Protein AF-A0A1Q9C3P7-F1 (afdb_monomer_lite)

Structure (mmCIF, N/CA/C/O backbone):
data_AF-A0A1Q9C3P7-F1
#
_entry.id   AF-A0A1Q9C3P7-F1
#
loop_
_atom_site.group_PDB
_atom_site.id
_atom_site.type_symbol
_atom_site.label_atom_id
_atom_site.label_alt_id
_atom_site.label_comp_id
_atom_site.label_asym_id
_atom_site.label_entity_id
_atom_site.label_seq_id
_atom_site.pdbx_PDB_ins_code
_atom_site.Cartn_x
_atom_site.Cartn_y
_atom_site.Cartn_z
_atom_site.occupancy
_atom_site.B_iso_or_equiv
_atom_site.auth_seq_id
_atom_site.auth_comp_id
_atom_site.auth_asym_id
_atom_site.auth_atom_id
_atom_site.pdbx_PDB_model_num
ATOM 1 N N . MET A 1 1 ? -23.360 33.680 -49.844 1.00 30.70 1 MET A N 1
ATOM 2 C CA . MET A 1 1 ? -24.053 32.457 -49.382 1.00 30.70 1 MET A CA 1
ATOM 3 C C . MET A 1 1 ? -23.341 31.952 -48.130 1.00 30.70 1 MET A C 1
ATOM 5 O O . MET A 1 1 ? -22.128 31.783 -48.216 1.00 30.70 1 MET A O 1
ATOM 9 N N . PRO A 1 2 ? -24.029 31.798 -46.985 1.00 31.05 2 PRO A N 1
ATOM 10 C CA . PRO A 1 2 ? -23.438 31.337 -45.719 1.00 31.05 2 PRO A CA 1
ATOM 11 C C . PRO A 1 2 ? -23.276 29.799 -45.636 1.00 31.05 2 PRO A C 1
ATOM 13 O O . PRO A 1 2 ? -23.759 29.076 -46.505 1.00 31.05 2 PRO A O 1
ATOM 16 N N . ARG A 1 3 ? -22.576 29.315 -44.592 1.00 32.28 3 ARG A N 1
ATOM 17 C CA . ARG A 1 3 ? -22.396 27.882 -44.231 1.00 32.28 3 ARG A CA 1
ATOM 18 C C . ARG A 1 3 ? -23.601 27.345 -43.413 1.00 32.28 3 ARG A C 1
ATOM 20 O O . ARG A 1 3 ? -24.427 28.161 -43.010 1.00 32.28 3 ARG A O 1
ATOM 27 N N . PRO A 1 4 ? -23.742 26.016 -43.192 1.00 31.14 4 PRO A N 1
ATOM 28 C CA . PRO A 1 4 ? -22.962 25.242 -42.190 1.00 31.14 4 PRO A CA 1
ATOM 29 C C . PRO A 1 4 ? -22.367 23.934 -42.803 1.00 31.14 4 PRO A C 1
ATOM 31 O O . PRO A 1 4 ? -22.533 23.717 -43.998 1.00 31.14 4 PRO A O 1
ATOM 34 N N . ALA A 1 5 ? -21.628 23.023 -42.143 1.00 23.06 5 ALA A N 1
ATOM 35 C CA . ALA A 1 5 ? -21.109 22.895 -40.765 1.00 23.06 5 ALA A CA 1
ATOM 36 C C . ALA A 1 5 ? -19.685 22.239 -40.773 1.00 23.06 5 ALA A C 1
ATOM 38 O O . ALA A 1 5 ? -18.965 22.364 -41.763 1.00 23.06 5 ALA A O 1
ATOM 39 N N . SER A 1 6 ? -19.277 21.525 -39.709 1.00 28.56 6 SER A N 1
ATOM 40 C CA . SER A 1 6 ? -18.050 20.699 -39.601 1.00 28.56 6 SER A CA 1
ATOM 41 C C . SER A 1 6 ? -18.345 19.231 -39.231 1.00 28.56 6 SER A C 1
ATOM 43 O O . SER A 1 6 ? -19.325 18.962 -38.544 1.00 28.56 6 SER A O 1
ATOM 45 N N . VAL A 1 7 ? -17.454 18.293 -39.601 1.00 21.97 7 VAL A N 1
ATOM 46 C CA . VAL A 1 7 ? -17.211 17.036 -38.852 1.00 21.97 7 VAL A CA 1
ATOM 47 C C . VAL A 1 7 ? -15.722 16.681 -38.923 1.00 21.97 7 VAL A C 1
ATOM 49 O O . VAL A 1 7 ? -15.171 16.481 -40.005 1.00 21.97 7 VAL A O 1
ATOM 52 N N . SER A 1 8 ? -15.071 16.558 -37.767 1.00 27.78 8 SER A N 1
ATOM 53 C CA . SER A 1 8 ? -13.732 15.979 -37.617 1.00 27.78 8 SER A CA 1
ATOM 54 C C . SER A 1 8 ? -13.821 14.446 -37.567 1.00 27.78 8 SER A C 1
ATOM 56 O O . SER A 1 8 ? -14.265 13.857 -36.584 1.00 27.78 8 SER A O 1
ATOM 58 N N . GLY A 1 9 ? -13.414 13.776 -38.648 1.00 23.91 9 GLY A N 1
ATOM 59 C CA . GLY A 1 9 ? -13.508 12.318 -38.778 1.00 23.91 9 GLY A CA 1
ATOM 60 C C . GLY A 1 9 ? -12.239 11.576 -38.351 1.00 23.91 9 GLY A C 1
ATOM 61 O O . GLY A 1 9 ? -11.238 11.593 -39.066 1.00 23.91 9 GLY A O 1
ATOM 62 N N . GLN A 1 10 ? -12.297 10.846 -37.233 1.00 27.06 10 GLN A N 1
ATOM 63 C CA . GLN A 1 10 ? -11.298 9.829 -36.887 1.00 27.06 10 GLN A CA 1
ATOM 64 C C . GLN A 1 10 ? -11.316 8.685 -37.918 1.00 27.06 10 GLN A C 1
ATOM 66 O O . GLN A 1 10 ? -12.128 7.764 -37.814 1.00 27.06 10 GLN A O 1
ATOM 71 N N . ASN A 1 11 ? -10.380 8.669 -38.869 1.00 25.86 11 ASN A N 1
ATOM 72 C CA . ASN A 1 11 ? -10.180 7.494 -39.720 1.00 25.86 11 ASN A CA 1
ATOM 73 C C . ASN A 1 11 ? -9.435 6.386 -38.956 1.00 25.86 11 ASN A C 1
ATOM 75 O O . ASN A 1 11 ? -8.231 6.181 -39.116 1.00 25.86 11 ASN A O 1
ATOM 79 N N . ARG A 1 12 ? -10.186 5.610 -38.160 1.00 30.34 12 ARG A N 1
ATOM 80 C CA . ARG A 1 12 ? -9.819 4.219 -37.863 1.00 30.34 12 ARG A CA 1
ATOM 81 C C . ARG A 1 12 ? -9.737 3.473 -39.195 1.00 30.34 12 ARG A C 1
ATOM 83 O O . ARG A 1 12 ? -10.768 3.157 -39.784 1.00 30.34 12 ARG A O 1
ATOM 90 N N . ALA A 1 13 ? -8.528 3.174 -39.662 1.00 31.67 13 ALA A N 1
ATOM 91 C CA . ALA A 1 13 ? -8.342 2.299 -40.811 1.00 31.67 13 ALA A CA 1
ATOM 92 C C . ALA A 1 13 ? -8.861 0.891 -40.464 1.00 31.67 13 ALA A C 1
ATOM 94 O O . ALA A 1 13 ? -8.197 0.132 -39.760 1.00 31.67 13 ALA A O 1
ATOM 95 N N . MET A 1 14 ? -10.065 0.548 -40.932 1.00 35.66 14 MET A N 1
ATOM 96 C CA . MET A 1 14 ? -10.556 -0.828 -40.872 1.00 35.66 14 MET A CA 1
ATOM 97 C C . MET A 1 14 ? -9.693 -1.684 -41.799 1.00 35.66 14 MET A C 1
ATOM 99 O O . MET A 1 14 ? -9.672 -1.460 -43.009 1.00 35.66 14 MET A O 1
ATOM 103 N N . SER A 1 15 ? -8.967 -2.651 -41.239 1.00 53.38 15 SER A N 1
ATOM 104 C CA . SER A 1 15 ? -8.087 -3.524 -42.011 1.00 53.38 15 SER A CA 1
ATOM 105 C C . SER A 1 15 ? -8.901 -4.473 -42.895 1.00 53.38 15 SER A C 1
ATOM 107 O O . SER A 1 15 ? -9.565 -5.401 -42.428 1.00 53.38 15 SER A O 1
ATOM 109 N N . LEU A 1 16 ? -8.842 -4.224 -44.204 1.00 71.19 16 LEU A N 1
ATOM 110 C CA . LEU A 1 16 ? -9.359 -5.121 -45.229 1.00 71.19 16 LEU A CA 1
ATOM 111 C C . LEU A 1 16 ? -8.561 -6.435 -45.179 1.00 71.19 16 LEU A C 1
ATOM 113 O O . LEU A 1 16 ? -7.349 -6.424 -45.381 1.00 71.19 16 LEU A O 1
ATOM 117 N N . LYS A 1 17 ? -9.229 -7.564 -44.920 1.00 81.81 17 LYS A N 1
ATOM 118 C CA . LYS A 1 17 ? -8.639 -8.904 -45.079 1.00 81.81 17 LYS A CA 1
ATOM 119 C C . LYS A 1 17 ? -9.156 -9.517 -46.364 1.00 81.81 17 LYS A C 1
ATOM 121 O O . LYS A 1 17 ? -10.359 -9.463 -46.635 1.00 81.81 17 LYS A O 1
ATOM 126 N N . VAL A 1 18 ? -8.252 -10.119 -47.125 1.00 84.62 18 VAL A N 1
ATOM 127 C CA . VAL A 1 18 ? -8.553 -10.706 -48.427 1.00 84.62 18 VAL A CA 1
ATOM 128 C C . VAL A 1 18 ? -7.878 -12.066 -48.584 1.00 84.62 18 VAL A C 1
ATOM 130 O O . VAL A 1 18 ? -6.819 -12.310 -48.011 1.00 84.62 18 VAL A O 1
ATOM 133 N N . GLU A 1 19 ? -8.509 -12.937 -49.357 1.00 86.00 19 GLU A N 1
ATOM 134 C CA . GLU A 1 19 ? -8.010 -14.237 -49.799 1.00 86.00 19 GLU A CA 1
ATOM 135 C C . GLU A 1 19 ? -7.306 -14.070 -51.157 1.00 86.00 19 GLU A C 1
ATOM 137 O O . GLU A 1 19 ? -7.827 -13.392 -52.047 1.00 86.00 19 GLU A O 1
ATOM 142 N N . GLU A 1 20 ? -6.119 -14.663 -51.317 1.00 89.38 20 GLU A N 1
ATOM 143 C CA . GLU A 1 20 ? -5.360 -14.659 -52.575 1.00 89.38 20 GLU A CA 1
ATOM 144 C C . GLU A 1 20 ? -5.993 -15.642 -53.570 1.00 89.38 20 GLU A C 1
ATOM 146 O O . GLU A 1 20 ? -5.845 -16.852 -53.432 1.00 89.38 20 GLU A O 1
ATOM 151 N N . LEU A 1 21 ? -6.680 -15.124 -54.596 1.00 89.25 21 LEU A N 1
ATOM 152 C CA . LEU A 1 21 ? -7.222 -15.951 -55.682 1.00 89.25 21 LEU A CA 1
ATOM 153 C C . LEU A 1 21 ? -6.183 -16.196 -56.781 1.00 89.25 21 LEU A C 1
ATOM 155 O O . LEU A 1 21 ? -6.112 -17.286 -57.347 1.00 89.25 21 LEU A O 1
ATOM 159 N N . LYS A 1 22 ? -5.418 -15.157 -57.146 1.00 89.44 22 LYS A N 1
ATOM 160 C CA . LYS A 1 22 ? -4.404 -15.225 -58.210 1.00 89.44 22 LYS A CA 1
ATOM 161 C C . LYS A 1 22 ? -3.445 -14.038 -58.153 1.00 89.44 22 LYS A C 1
ATOM 163 O O . LYS A 1 22 ? -3.881 -12.897 -58.269 1.00 89.44 22 LYS A O 1
ATOM 168 N N . LEU A 1 23 ? -2.142 -14.288 -58.091 1.00 88.44 23 LEU A N 1
ATOM 169 C CA . LEU A 1 23 ? -1.117 -13.250 -58.229 1.00 88.44 23 LEU A CA 1
ATOM 170 C C . LEU A 1 23 ? -0.600 -13.176 -59.680 1.00 88.44 23 LEU A C 1
ATOM 172 O O . LEU A 1 23 ? -0.284 -14.201 -60.285 1.00 88.44 23 LEU A O 1
ATOM 176 N N . VAL A 1 24 ? -0.518 -11.970 -60.251 1.00 88.81 24 VAL A N 1
ATOM 177 C CA . VAL A 1 24 ? 0.053 -11.709 -61.587 1.00 88.81 24 VAL A CA 1
ATOM 178 C C . VAL A 1 24 ? 0.969 -10.487 -61.511 1.00 88.81 24 VAL A C 1
ATOM 180 O O . VAL A 1 24 ? 0.504 -9.347 -61.461 1.00 88.81 24 VAL A O 1
ATOM 183 N N . GLY A 1 25 ? 2.284 -10.722 -61.494 1.00 87.88 25 GLY A N 1
ATOM 184 C CA . GLY A 1 25 ? 3.269 -9.670 -61.229 1.00 87.88 25 GLY A CA 1
ATOM 185 C C . GLY A 1 25 ? 3.029 -9.043 -59.853 1.00 87.88 25 GLY A C 1
ATOM 186 O O . GLY A 1 25 ? 2.831 -9.755 -58.874 1.00 87.88 25 GLY A O 1
ATOM 187 N N . GLU A 1 26 ? 2.977 -7.712 -59.785 1.00 86.06 26 GLU A N 1
ATOM 188 C CA . GLU A 1 26 ? 2.649 -6.981 -58.551 1.00 86.06 26 GLU A CA 1
ATOM 189 C C . GLU A 1 26 ? 1.137 -6.796 -58.314 1.00 86.06 26 GLU A C 1
ATOM 191 O O . GLU A 1 26 ? 0.751 -6.013 -57.447 1.00 86.06 26 GLU A O 1
ATOM 196 N N . ARG A 1 27 ? 0.253 -7.468 -59.070 1.00 85.69 27 ARG A N 1
ATOM 197 C CA . ARG A 1 27 ? -1.206 -7.354 -58.902 1.00 85.69 27 ARG A CA 1
ATOM 198 C C . ARG A 1 27 ? -1.816 -8.637 -58.352 1.00 85.69 27 ARG A C 1
ATOM 200 O O . ARG A 1 27 ? -1.721 -9.697 -58.965 1.00 85.69 27 ARG A O 1
ATOM 207 N N . LEU A 1 28 ? -2.494 -8.503 -57.220 1.00 90.06 28 LEU A N 1
ATOM 208 C CA . LEU A 1 28 ? -3.228 -9.548 -56.524 1.00 90.06 28 LEU A CA 1
ATOM 209 C C . LEU A 1 28 ? -4.709 -9.500 -56.921 1.00 90.06 28 LEU A C 1
ATOM 211 O O . LEU A 1 28 ? -5.388 -8.504 -56.666 1.00 90.06 28 LEU A O 1
ATOM 215 N N . HIS A 1 29 ? -5.209 -10.580 -57.515 1.00 92.88 29 HIS A N 1
ATOM 216 C CA . HIS A 1 29 ? -6.636 -10.875 -57.575 1.00 92.88 29 HIS A CA 1
ATOM 217 C C . HIS A 1 29 ? -7.069 -11.443 -56.231 1.00 92.88 29 HIS A C 1
ATOM 219 O O . HIS A 1 29 ? -6.457 -12.397 -55.735 1.00 92.88 29 HIS A O 1
ATOM 225 N N . TYR A 1 30 ? -8.104 -10.857 -55.647 1.00 91.12 30 TYR A N 1
ATOM 226 C CA . TYR A 1 30 ? -8.481 -11.116 -54.273 1.00 91.12 30 TYR A CA 1
ATOM 227 C C . TYR A 1 30 ? -9.984 -11.298 -54.112 1.00 91.12 30 TYR A C 1
ATOM 229 O O . TYR A 1 30 ? -10.768 -10.649 -54.804 1.00 91.12 30 TYR A O 1
ATOM 237 N N . LYS A 1 31 ? -10.366 -12.106 -53.122 1.00 90.38 31 LYS A N 1
ATOM 238 C CA . LYS A 1 31 ? -11.727 -12.169 -52.581 1.00 90.38 31 LYS A CA 1
ATOM 239 C C . LYS A 1 31 ? -11.745 -11.538 -51.193 1.00 90.38 31 LYS A C 1
ATOM 241 O O . LYS A 1 31 ? -10.864 -11.802 -50.379 1.00 90.38 31 LYS A O 1
ATOM 246 N N . ARG A 1 32 ? -12.706 -10.668 -50.901 1.00 87.31 32 ARG A N 1
ATOM 247 C CA . ARG A 1 32 ? -12.803 -9.977 -49.610 1.00 87.31 32 ARG A CA 1
ATOM 248 C C . ARG A 1 32 ? -13.335 -10.923 -48.535 1.00 87.31 32 ARG A C 1
ATOM 250 O O . ARG A 1 32 ? -14.411 -11.490 -48.686 1.00 87.31 32 ARG A O 1
ATOM 257 N N . LEU A 1 33 ? -12.606 -11.026 -47.425 1.00 78.06 33 LEU A N 1
ATOM 258 C CA . LEU A 1 33 ? -13.015 -11.775 -46.233 1.00 78.06 33 LEU A CA 1
ATOM 259 C C . LEU A 1 33 ? -13.666 -10.848 -45.197 1.00 78.06 33 LEU A C 1
ATOM 261 O O . LEU A 1 33 ? -14.760 -11.123 -44.716 1.00 78.06 33 LEU A O 1
ATOM 265 N N . THR A 1 34 ? -13.020 -9.722 -44.871 1.00 78.50 34 THR A N 1
ATOM 266 C CA . THR A 1 34 ? -13.541 -8.714 -43.925 1.00 78.50 34 THR A CA 1
ATOM 267 C C . THR A 1 34 ? -13.125 -7.301 -44.331 1.00 78.50 34 THR A C 1
ATOM 269 O O . THR A 1 34 ? -12.097 -7.127 -44.978 1.00 78.50 34 THR A O 1
ATOM 272 N N . GLY A 1 35 ? -13.875 -6.282 -43.901 1.00 77.31 35 GLY A N 1
ATOM 273 C CA . GLY A 1 35 ? -13.623 -4.868 -44.224 1.00 77.31 35 GLY A CA 1
ATOM 274 C C . GLY A 1 35 ? -14.535 -4.333 -45.334 1.00 77.31 35 GLY A C 1
ATOM 275 O O . GLY A 1 35 ? -15.441 -5.033 -45.790 1.00 77.31 35 GLY A O 1
ATOM 276 N N . THR A 1 36 ? -14.315 -3.086 -45.755 1.00 70.06 36 THR A N 1
ATOM 277 C CA . THR A 1 36 ? -15.133 -2.376 -46.756 1.00 70.06 36 THR A CA 1
ATOM 278 C C . THR A 1 36 ? -14.470 -2.373 -48.134 1.00 70.06 36 THR A C 1
ATOM 280 O O . THR A 1 36 ? -13.294 -2.047 -48.260 1.00 70.06 36 THR A O 1
ATOM 283 N N . GLY A 1 37 ? -15.227 -2.719 -49.177 1.00 79.38 37 GLY A N 1
ATOM 284 C CA . GLY A 1 37 ? -14.742 -2.835 -50.556 1.00 79.38 37 GLY A CA 1
ATOM 285 C C . GLY A 1 37 ? -15.616 -3.787 -51.386 1.00 79.38 37 GLY A C 1
ATOM 286 O O . GLY A 1 37 ? -16.576 -4.342 -50.841 1.00 79.38 37 GLY A O 1
ATOM 287 N N . PRO A 1 38 ? -15.308 -3.997 -52.679 1.00 80.69 38 PRO A N 1
ATOM 288 C CA . PRO A 1 38 ? -15.981 -5.014 -53.488 1.00 80.69 38 PRO A CA 1
ATOM 289 C C . PRO A 1 38 ? -15.743 -6.425 -52.916 1.00 80.69 38 PRO A C 1
ATOM 291 O O . PRO A 1 38 ? -14.831 -6.642 -52.117 1.00 80.69 38 PRO A O 1
ATOM 294 N N . GLU A 1 39 ? -16.590 -7.390 -53.279 1.00 82.94 39 GLU A N 1
ATOM 295 C CA . GLU A 1 39 ? -16.441 -8.788 -52.833 1.00 82.94 39 GLU A CA 1
ATOM 296 C C . GLU A 1 39 ? -15.263 -9.503 -53.499 1.00 82.94 39 GLU A C 1
ATOM 298 O O . GLU A 1 39 ? -14.642 -10.364 -52.884 1.00 82.94 39 GLU A O 1
ATOM 303 N N . GLU A 1 40 ? -14.922 -9.105 -54.721 1.00 90.25 40 GLU A N 1
ATOM 304 C CA . GLU A 1 40 ? -13.810 -9.633 -55.504 1.00 90.25 40 GLU A CA 1
ATOM 305 C C . GLU A 1 40 ? -13.199 -8.493 -56.332 1.00 90.25 40 GLU A C 1
ATOM 307 O O . GLU A 1 40 ? -13.900 -7.550 -56.716 1.00 90.25 40 GLU A O 1
ATOM 312 N N . GLY A 1 41 ? -11.891 -8.526 -56.585 1.00 89.75 41 GLY A N 1
ATOM 313 C CA . GLY A 1 41 ? -11.236 -7.478 -57.365 1.00 89.75 41 GLY A CA 1
ATOM 314 C C . GLY A 1 41 ? -9.722 -7.618 -57.478 1.00 89.75 41 GLY A C 1
ATOM 315 O O . GLY A 1 41 ? -9.130 -8.610 -57.068 1.00 89.75 41 GLY A O 1
ATOM 316 N N . TRP A 1 42 ? -9.080 -6.593 -58.044 1.00 91.31 42 TRP A N 1
ATOM 317 C CA . TRP A 1 42 ? -7.625 -6.529 -58.205 1.00 91.31 42 TRP A CA 1
ATOM 318 C C . TRP A 1 42 ? -7.028 -5.376 -57.401 1.00 91.31 42 TRP A C 1
ATOM 320 O O . TRP A 1 42 ? -7.451 -4.231 -57.560 1.00 91.31 42 TRP A O 1
ATOM 330 N N . ILE A 1 43 ? -5.987 -5.656 -56.621 1.00 88.88 43 ILE A N 1
ATOM 331 C CA . ILE A 1 43 ? -5.204 -4.671 -55.862 1.00 88.88 43 ILE A CA 1
ATOM 332 C C . ILE A 1 43 ? -3.716 -4.808 -56.205 1.00 88.88 43 ILE A C 1
ATOM 334 O O . ILE A 1 43 ? -3.241 -5.906 -56.488 1.00 88.88 43 ILE A O 1
ATOM 338 N N . SER A 1 44 ? -2.972 -3.703 -56.233 1.00 87.19 44 SER A N 1
ATOM 339 C CA . SER A 1 44 ? -1.510 -3.757 -56.367 1.00 87.19 44 SER A CA 1
ATOM 340 C C . SER A 1 44 ? -0.880 -4.050 -55.007 1.00 87.19 44 SER A C 1
ATOM 342 O O . SER A 1 44 ? -1.300 -3.470 -54.011 1.00 87.19 44 SER A O 1
ATOM 344 N N . LEU A 1 45 ? 0.145 -4.901 -54.955 1.00 80.50 45 LEU A N 1
ATOM 345 C CA . LEU A 1 45 ? 0.896 -5.176 -53.726 1.00 80.50 45 LEU A CA 1
ATOM 346 C C . LEU A 1 45 ? 1.648 -3.933 -53.231 1.00 80.50 45 LEU A C 1
ATOM 348 O O . LEU A 1 45 ? 1.747 -3.714 -52.024 1.00 80.50 45 LEU A O 1
ATOM 352 N N . LYS A 1 46 ? 2.149 -3.107 -54.160 1.00 82.06 46 LYS A N 1
ATOM 353 C CA . LYS A 1 46 ? 2.896 -1.874 -53.881 1.00 82.06 46 LYS A CA 1
ATOM 354 C C . LYS A 1 46 ? 2.397 -0.720 -54.747 1.00 82.06 46 LYS A C 1
ATOM 356 O O . LYS A 1 46 ? 2.026 -0.920 -55.901 1.00 82.06 46 LYS A O 1
ATOM 361 N N . VAL A 1 47 ? 2.415 0.494 -54.196 1.00 74.69 47 VAL A N 1
ATOM 362 C CA . VAL A 1 47 ? 2.251 1.758 -54.936 1.00 74.69 47 VAL A CA 1
ATOM 363 C C . VAL A 1 47 ? 3.231 2.776 -54.358 1.00 74.69 47 VAL A C 1
ATOM 365 O O . VAL A 1 47 ? 3.280 2.970 -53.146 1.00 74.69 47 VAL A O 1
ATOM 368 N N . SER A 1 48 ? 4.033 3.413 -55.217 1.00 70.44 48 SER A N 1
ATOM 369 C CA . SER A 1 48 ? 5.040 4.419 -54.828 1.00 70.44 48 SER A CA 1
ATOM 370 C C . SER A 1 48 ? 5.971 3.961 -53.690 1.00 70.44 48 SER A C 1
ATOM 372 O O . SER A 1 48 ? 6.239 4.707 -52.753 1.00 70.44 48 SER A O 1
ATOM 374 N N . GLY A 1 49 ? 6.420 2.701 -53.739 1.00 66.44 49 GLY A N 1
ATOM 375 C CA . GLY A 1 49 ? 7.291 2.090 -52.724 1.00 66.44 49 GLY A CA 1
ATOM 376 C C . GLY A 1 49 ? 6.593 1.651 -51.429 1.00 66.44 49 GLY A C 1
ATOM 377 O O . GLY A 1 49 ? 7.211 0.967 -50.618 1.00 66.44 49 GLY A O 1
ATOM 378 N N . LYS A 1 50 ? 5.309 1.979 -51.237 1.00 54.62 50 LYS A N 1
ATOM 379 C CA . LYS A 1 50 ? 4.528 1.602 -50.054 1.00 54.62 50 LYS A CA 1
ATOM 380 C C . LYS A 1 50 ? 3.749 0.311 -50.304 1.00 54.62 50 LYS A C 1
ATOM 382 O O . LYS A 1 50 ? 3.039 0.201 -51.303 1.00 54.62 50 LYS A O 1
ATOM 387 N N . GLU A 1 51 ? 3.867 -0.650 -49.393 1.00 72.69 51 GLU A N 1
ATOM 388 C CA . GLU A 1 51 ? 3.087 -1.892 -49.423 1.00 72.69 51 GLU A CA 1
ATOM 389 C C . GLU A 1 51 ? 1.620 -1.627 -49.055 1.00 72.69 51 GLU A C 1
ATOM 391 O O . GLU A 1 51 ? 1.322 -0.931 -48.082 1.00 72.69 51 GLU A O 1
ATOM 396 N N . LEU A 1 52 ? 0.706 -2.160 -49.870 1.00 74.69 52 LEU A N 1
ATOM 397 C CA . LEU A 1 52 ? -0.746 -2.068 -49.684 1.00 74.69 52 LEU A CA 1
ATOM 398 C C . LEU A 1 52 ? -1.352 -3.378 -49.172 1.00 74.69 52 LEU A C 1
ATOM 400 O O . LEU A 1 52 ? -2.388 -3.351 -48.513 1.00 74.69 52 LEU A O 1
ATOM 404 N N . VAL A 1 53 ? -0.717 -4.515 -49.476 1.00 74.25 53 VAL A N 1
ATOM 405 C CA . VAL A 1 53 ? -1.127 -5.847 -49.019 1.00 74.25 53 VAL A CA 1
ATOM 406 C C . VAL A 1 53 ? 0.117 -6.653 -48.664 1.00 74.25 53 VAL A C 1
ATOM 408 O O . VAL A 1 53 ? 1.052 -6.735 -49.456 1.00 74.25 53 VAL A O 1
ATOM 411 N N . VAL A 1 54 ? 0.096 -7.274 -47.488 1.00 73.75 54 VAL A N 1
ATOM 412 C CA . VAL A 1 54 ? 1.112 -8.214 -47.000 1.00 73.75 54 VAL A CA 1
ATOM 413 C C . VAL A 1 54 ? 0.462 -9.575 -46.769 1.00 73.75 54 VAL A C 1
ATOM 415 O O . VAL A 1 54 ? -0.714 -9.643 -46.400 1.00 73.75 54 VAL A O 1
ATOM 418 N N . ARG A 1 55 ? 1.202 -10.666 -47.005 1.00 75.94 55 ARG A N 1
ATOM 419 C CA . ARG A 1 55 ? 0.708 -12.011 -46.684 1.00 75.94 55 ARG A CA 1
ATOM 420 C C . ARG A 1 55 ? 0.560 -12.162 -45.172 1.00 75.94 55 ARG A C 1
ATOM 422 O O . ARG A 1 55 ? 1.365 -11.648 -44.400 1.00 75.94 55 ARG A O 1
ATOM 429 N N . LYS A 1 56 ? -0.492 -12.872 -44.776 1.00 56.81 56 LYS A N 1
ATOM 430 C CA . LYS A 1 56 ? -0.761 -13.254 -43.396 1.00 56.81 56 LYS A CA 1
ATOM 431 C C . LYS A 1 56 ? -0.293 -14.695 -43.216 1.00 56.81 56 LYS A C 1
ATOM 433 O O . LYS A 1 56 ? -0.875 -15.586 -43.828 1.00 56.81 56 LYS A O 1
ATOM 438 N N . ASP A 1 57 ? 0.741 -14.899 -42.410 1.00 47.34 57 ASP A N 1
ATOM 439 C CA . ASP A 1 57 ? 1.248 -16.237 -42.099 1.00 47.34 57 ASP A CA 1
ATOM 440 C C . ASP A 1 57 ? 0.217 -17.038 -41.275 1.00 47.34 57 ASP A C 1
ATOM 442 O O . ASP A 1 57 ? -0.613 -16.465 -40.558 1.00 47.34 57 ASP A O 1
ATOM 446 N N . GLU A 1 58 ? 0.264 -18.370 -41.370 1.00 38.78 58 GLU A N 1
ATOM 447 C CA . GLU A 1 58 ? -0.704 -19.276 -40.721 1.00 38.78 58 GLU A CA 1
ATOM 448 C C . GLU A 1 58 ? -0.676 -19.175 -39.177 1.00 38.78 58 GLU A C 1
ATOM 450 O O . GLU A 1 58 ? -1.714 -19.313 -38.525 1.00 38.78 58 GLU A O 1
ATOM 455 N N . ASP A 1 59 ? 0.472 -18.800 -38.601 1.00 39.22 59 ASP A N 1
ATOM 456 C CA . ASP A 1 59 ? 0.657 -18.527 -37.165 1.00 39.22 59 ASP A CA 1
ATOM 457 C C . ASP A 1 59 ? -0.039 -17.242 -36.665 1.00 39.22 59 ASP A C 1
ATOM 459 O O . ASP A 1 59 ? -0.132 -17.023 -35.460 1.00 39.22 59 ASP A O 1
ATOM 463 N N . ASP A 1 60 ? -0.564 -16.382 -37.546 1.00 39.44 60 ASP A N 1
ATOM 464 C CA . ASP A 1 60 ? -1.273 -15.146 -37.162 1.00 39.44 60 ASP A CA 1
ATOM 465 C C . ASP A 1 60 ? -2.765 -15.403 -36.843 1.00 39.44 60 ASP A C 1
ATOM 467 O O . ASP A 1 60 ? -3.648 -14.557 -37.033 1.00 39.44 60 ASP A O 1
ATOM 471 N N . THR A 1 61 ? -3.101 -16.624 -36.428 1.00 35.44 61 THR A N 1
ATOM 472 C CA . THR A 1 61 ? -4.388 -16.904 -35.781 1.00 35.44 61 THR A CA 1
ATOM 473 C C . THR A 1 61 ? -4.441 -16.056 -34.506 1.00 35.44 61 THR A C 1
ATOM 475 O O . THR A 1 61 ? -3.474 -16.092 -33.745 1.00 35.44 61 THR A O 1
ATOM 478 N N . PRO A 1 62 ? -5.501 -15.256 -34.252 1.00 38.09 62 PRO A N 1
ATOM 479 C CA . PRO A 1 62 ? -5.582 -14.500 -33.009 1.00 38.09 62 PRO A CA 1
ATOM 480 C C . PRO A 1 62 ? -5.442 -15.489 -31.851 1.00 38.09 62 PRO A C 1
ATOM 482 O O . PRO A 1 62 ? -6.211 -16.454 -31.838 1.00 38.09 62 PRO A O 1
ATOM 485 N N . PRO A 1 63 ? -4.499 -15.292 -30.911 1.00 45.09 63 PRO A N 1
ATOM 486 C CA . PRO A 1 63 ? -4.463 -16.119 -29.722 1.00 45.09 63 PRO A CA 1
ATOM 487 C C . PRO A 1 63 ? -5.846 -16.081 -29.080 1.00 45.09 63 PRO A C 1
ATOM 489 O O . PRO A 1 63 ? -6.435 -15.001 -28.937 1.00 45.09 63 PRO A O 1
ATOM 492 N N . GLU A 1 64 ? -6.361 -17.258 -28.728 1.00 49.12 64 GLU A N 1
ATOM 493 C CA . GLU A 1 64 ? -7.517 -17.364 -27.846 1.00 49.12 64 GLU A CA 1
ATOM 494 C C . GLU A 1 64 ? -7.255 -16.548 -26.572 1.00 49.12 64 GLU A C 1
ATOM 496 O O . GLU A 1 64 ? -6.109 -16.199 -26.266 1.00 49.12 64 GLU A O 1
ATOM 501 N N . ASP A 1 65 ? -8.315 -16.213 -25.836 1.00 56.38 65 ASP A N 1
ATOM 502 C CA . ASP A 1 65 ? -8.170 -15.561 -24.537 1.00 56.38 65 ASP A CA 1
ATOM 503 C C . ASP A 1 65 ? -7.202 -16.383 -23.671 1.00 56.38 65 ASP A C 1
ATOM 505 O O . ASP A 1 65 ? -7.531 -17.482 -23.226 1.00 56.38 65 ASP A O 1
ATOM 509 N N . VAL A 1 66 ? -5.982 -15.866 -23.478 1.00 63.00 66 VAL A N 1
ATOM 510 C CA . VAL A 1 66 ? -4.878 -16.589 -22.822 1.00 63.00 66 VAL A CA 1
ATOM 511 C C . VAL A 1 66 ? -5.133 -16.818 -21.331 1.00 63.00 66 VAL A C 1
ATOM 513 O O . VAL A 1 66 ? -4.299 -17.416 -20.654 1.00 63.00 66 VAL A O 1
ATOM 516 N N . GLY A 1 67 ? -6.277 -16.350 -20.828 1.00 70.12 67 GLY A N 1
ATOM 517 C CA . GLY A 1 67 ? -6.700 -16.455 -19.449 1.00 70.12 67 GLY A CA 1
ATOM 518 C C . GLY A 1 67 ? -6.094 -15.351 -18.592 1.00 70.12 67 GLY A C 1
ATOM 519 O O . GLY A 1 67 ? -4.918 -15.004 -18.695 1.00 70.12 67 GLY A O 1
ATOM 520 N N . GLY A 1 68 ? -6.912 -14.809 -17.696 1.00 82.38 68 GLY A N 1
ATOM 521 C CA . GLY A 1 68 ? -6.424 -14.005 -16.584 1.00 82.38 68 GLY A CA 1
ATOM 522 C C . GLY A 1 68 ? -5.869 -14.867 -15.439 1.00 82.38 68 GLY A C 1
ATOM 523 O O . GLY A 1 68 ? -5.771 -16.095 -15.554 1.00 82.38 68 GLY A O 1
ATOM 524 N N . PRO A 1 69 ? -5.544 -14.242 -14.297 1.00 86.69 69 PRO A N 1
ATOM 525 C CA . PRO A 1 69 ? -5.449 -14.960 -13.029 1.00 86.69 69 PRO A CA 1
ATOM 526 C C . PRO A 1 69 ? -6.793 -15.611 -12.665 1.00 86.69 69 PRO A C 1
ATOM 528 O O . PRO A 1 69 ? -7.850 -15.190 -13.138 1.00 86.69 69 PRO A O 1
ATOM 531 N N . GLY A 1 70 ? -6.758 -16.619 -11.793 1.00 83.56 70 GLY A N 1
ATOM 532 C CA . GLY A 1 70 ? -7.962 -17.255 -11.255 1.00 83.56 70 GLY A CA 1
ATOM 533 C C . GLY A 1 70 ? -8.791 -16.309 -10.376 1.00 83.56 70 GLY A C 1
ATOM 534 O O . GLY A 1 70 ? -8.324 -15.252 -9.954 1.00 83.56 70 GLY A O 1
ATOM 535 N N . ASP A 1 71 ? -10.028 -16.694 -10.058 1.00 71.88 71 ASP A N 1
ATOM 536 C CA . ASP A 1 71 ? -10.989 -15.819 -9.363 1.00 71.88 71 ASP A CA 1
ATOM 537 C C . ASP A 1 71 ? -10.587 -15.412 -7.934 1.00 71.88 71 ASP A C 1
ATOM 539 O O . ASP A 1 71 ? -11.091 -14.412 -7.413 1.00 71.88 71 ASP A O 1
ATOM 543 N N . ALA A 1 72 ? -9.695 -16.170 -7.288 1.00 72.00 72 ALA A N 1
ATOM 544 C CA . ALA A 1 72 ? -9.410 -16.062 -5.862 1.00 72.00 72 ALA A CA 1
ATOM 545 C C . ALA A 1 72 ? -7.940 -15.745 -5.532 1.00 72.00 72 ALA A C 1
ATOM 547 O O . ALA A 1 72 ? -7.005 -16.146 -6.229 1.00 72.00 72 ALA A O 1
ATOM 548 N N . ALA A 1 73 ? -7.771 -15.066 -4.396 1.00 73.75 73 ALA A N 1
ATOM 549 C CA . ALA A 1 73 ? -6.591 -15.154 -3.540 1.00 73.75 73 ALA A CA 1
ATOM 550 C C . ALA A 1 73 ? -6.297 -16.615 -3.164 1.00 73.75 73 ALA A C 1
ATOM 552 O O . ALA A 1 73 ? -7.227 -17.414 -3.020 1.00 73.75 73 ALA A O 1
ATOM 553 N N . GLY A 1 74 ? -5.032 -16.970 -2.942 1.00 65.69 74 GLY A N 1
ATOM 554 C CA . GLY A 1 74 ? -4.707 -18.319 -2.487 1.00 65.69 74 GLY A CA 1
ATOM 555 C C . GLY A 1 74 ? -3.222 -18.617 -2.337 1.00 65.69 74 GLY A C 1
ATOM 556 O O . GLY A 1 74 ? -2.379 -18.119 -3.087 1.00 65.69 74 GLY A O 1
ATOM 557 N N . ALA A 1 75 ? -2.919 -19.496 -1.381 1.00 68.94 75 ALA A N 1
ATOM 558 C CA . ALA A 1 75 ? -1.619 -20.141 -1.292 1.00 68.94 75 ALA A CA 1
ATOM 559 C C . ALA A 1 75 ? -1.373 -21.003 -2.542 1.00 68.94 75 ALA A C 1
ATOM 561 O O . ALA A 1 75 ? -2.281 -21.665 -3.045 1.00 68.94 75 ALA A O 1
ATOM 562 N N . VAL A 1 76 ? -0.133 -21.003 -3.023 1.00 83.38 76 VAL A N 1
ATOM 563 C CA . VAL A 1 76 ? 0.330 -21.865 -4.115 1.00 83.38 76 VAL A CA 1
ATOM 564 C C . VAL A 1 76 ? 1.305 -22.877 -3.533 1.00 83.38 76 VAL A C 1
ATOM 566 O O . VAL A 1 76 ? 2.116 -22.532 -2.674 1.00 83.38 76 VAL A O 1
ATOM 569 N N . GLU A 1 77 ? 1.204 -24.125 -3.985 1.00 84.38 77 GLU A N 1
ATOM 570 C CA . GLU A 1 77 ? 2.111 -25.195 -3.580 1.00 84.38 77 GLU A CA 1
ATOM 571 C C . GLU A 1 77 ? 3.557 -24.854 -3.966 1.00 84.38 77 GLU A C 1
ATOM 573 O O . GLU A 1 77 ? 3.835 -24.402 -5.080 1.00 84.38 77 GLU A O 1
ATOM 578 N N . THR A 1 78 ? 4.481 -25.036 -3.023 1.00 92.94 78 THR A N 1
ATOM 579 C CA . THR A 1 78 ? 5.890 -24.695 -3.222 1.00 92.94 78 THR A CA 1
ATOM 580 C C . THR A 1 78 ? 6.629 -25.818 -3.941 1.00 92.94 78 THR A C 1
ATOM 582 O O . THR A 1 78 ? 6.679 -26.943 -3.442 1.00 92.94 78 THR A O 1
ATOM 585 N N . ASP A 1 79 ? 7.283 -25.502 -5.054 1.00 95.19 79 ASP A N 1
ATOM 586 C CA . ASP A 1 79 ? 8.145 -26.430 -5.782 1.00 95.19 79 ASP A CA 1
ATOM 587 C C . ASP A 1 79 ? 9.487 -26.583 -5.047 1.00 95.19 79 ASP A C 1
ATOM 589 O O . ASP A 1 79 ? 10.362 -25.711 -5.088 1.00 95.19 79 ASP A O 1
ATOM 593 N N . ALA A 1 80 ? 9.643 -27.711 -4.352 1.00 93.38 80 ALA A N 1
ATOM 594 C CA . ALA A 1 80 ? 10.841 -28.023 -3.581 1.00 93.38 80 ALA A CA 1
ATOM 595 C C . ALA A 1 80 ? 12.100 -28.182 -4.456 1.00 93.38 80 ALA A C 1
ATOM 597 O O . ALA A 1 80 ? 13.189 -27.804 -4.024 1.00 93.38 80 ALA A O 1
ATOM 598 N N . ALA A 1 81 ? 11.973 -28.696 -5.685 1.00 96.00 81 ALA A N 1
ATOM 599 C CA . ALA A 1 81 ? 13.113 -28.889 -6.580 1.00 96.00 81 ALA A CA 1
ATOM 600 C C . ALA A 1 81 ? 13.606 -27.546 -7.139 1.00 96.00 81 ALA A C 1
ATOM 602 O O . ALA A 1 81 ? 14.809 -27.271 -7.143 1.00 96.00 81 ALA A O 1
ATOM 603 N N . LEU A 1 82 ? 12.674 -26.677 -7.541 1.00 96.00 82 LEU A N 1
ATOM 604 C CA . LEU A 1 82 ? 12.968 -25.309 -7.964 1.00 96.00 82 LEU A CA 1
ATOM 605 C C . LEU A 1 82 ? 13.568 -24.482 -6.821 1.00 96.00 82 LEU A C 1
ATOM 607 O O . LEU A 1 82 ? 14.533 -23.750 -7.044 1.00 96.00 82 LEU A O 1
ATOM 611 N N . LYS A 1 83 ? 13.052 -24.644 -5.596 1.00 95.75 83 LYS A N 1
ATOM 612 C CA . LYS A 1 83 ? 13.603 -24.011 -4.393 1.00 95.75 83 LYS A CA 1
ATOM 613 C C . LYS A 1 83 ? 15.047 -24.440 -4.130 1.00 95.75 83 LYS A C 1
ATOM 615 O O . LYS A 1 83 ? 15.912 -23.577 -4.029 1.00 95.75 83 LYS A O 1
ATOM 620 N N . SER A 1 84 ? 15.335 -25.742 -4.077 1.00 96.25 84 SER A N 1
ATOM 621 C CA . SER A 1 84 ? 16.704 -26.223 -3.832 1.00 96.25 84 SER A CA 1
ATOM 622 C C . SER A 1 84 ? 17.686 -25.811 -4.932 1.00 96.25 84 SER A C 1
ATOM 624 O O . SER A 1 84 ? 18.850 -25.541 -4.636 1.00 96.25 84 SER A O 1
ATOM 626 N N . LYS A 1 85 ? 17.231 -25.703 -6.189 1.00 97.19 85 LYS A N 1
ATOM 627 C CA . LYS A 1 85 ? 18.043 -25.120 -7.264 1.00 97.19 85 LYS A CA 1
ATOM 628 C C . LYS A 1 85 ? 18.348 -23.642 -6.990 1.00 97.19 85 LYS A C 1
ATOM 630 O O . LYS A 1 85 ? 19.510 -23.254 -7.020 1.00 97.19 85 LYS A O 1
ATOM 635 N N . LEU A 1 86 ? 17.330 -22.837 -6.683 1.00 97.06 86 LEU A N 1
ATOM 636 C CA . LEU A 1 86 ? 17.487 -21.408 -6.396 1.00 97.06 86 LEU A CA 1
ATOM 637 C C . LEU A 1 86 ? 18.405 -21.148 -5.188 1.00 97.06 86 LEU A C 1
ATOM 639 O O . LEU A 1 86 ? 19.206 -20.218 -5.220 1.00 97.06 86 LEU A O 1
ATOM 643 N N . GLU A 1 87 ? 18.320 -21.968 -4.140 1.00 96.19 87 GLU A N 1
ATOM 644 C CA . GLU A 1 87 ? 19.202 -21.891 -2.967 1.00 96.19 87 GLU A CA 1
ATOM 645 C C . GLU A 1 87 ? 20.670 -22.183 -3.337 1.00 96.19 87 GLU A C 1
ATOM 647 O O . GLU A 1 87 ? 21.580 -21.505 -2.850 1.00 96.19 87 GLU A O 1
ATOM 652 N N . ALA A 1 88 ? 20.916 -23.140 -4.240 1.00 97.31 88 ALA A N 1
ATOM 653 C CA . ALA A 1 88 ? 22.251 -23.431 -4.764 1.00 97.31 88 ALA A CA 1
ATOM 654 C C . ALA A 1 88 ? 22.784 -22.303 -5.669 1.00 97.31 88 ALA A C 1
ATOM 656 O O . ALA A 1 88 ? 23.920 -21.857 -5.481 1.00 97.31 88 ALA A O 1
ATOM 657 N N . ASP A 1 89 ? 21.955 -21.797 -6.587 1.00 97.31 89 ASP A N 1
ATOM 658 C CA . ASP A 1 89 ? 22.285 -20.666 -7.464 1.00 97.31 89 ASP A CA 1
ATOM 659 C C . ASP A 1 89 ? 22.573 -19.400 -6.627 1.00 97.31 89 ASP A C 1
ATOM 661 O O . ASP A 1 89 ? 23.545 -18.686 -6.874 1.00 97.31 89 ASP A O 1
ATOM 665 N N . SER A 1 90 ? 21.791 -19.152 -5.569 1.00 97.44 90 SER A N 1
ATOM 666 C CA . SER A 1 90 ? 22.005 -18.032 -4.644 1.00 97.44 90 SER A CA 1
ATOM 667 C C . SER A 1 90 ? 23.334 -18.129 -3.900 1.00 97.44 90 SER A C 1
ATOM 669 O O . SER A 1 90 ? 24.058 -17.135 -3.791 1.00 97.44 90 SER A O 1
ATOM 671 N N . LYS A 1 91 ? 23.701 -19.329 -3.435 1.00 96.44 91 LYS A N 1
ATOM 672 C CA . LYS A 1 91 ? 25.003 -19.557 -2.804 1.00 96.44 91 LYS A CA 1
ATOM 673 C C . LYS A 1 91 ? 26.152 -19.222 -3.763 1.00 96.44 91 LYS A C 1
ATOM 675 O O . LYS A 1 91 ? 27.064 -18.504 -3.366 1.00 96.44 91 LYS A O 1
ATOM 680 N N . ALA A 1 92 ? 26.078 -19.660 -5.022 1.00 96.38 92 ALA A N 1
ATOM 681 C CA . ALA A 1 92 ? 27.084 -19.323 -6.030 1.00 96.38 92 ALA A CA 1
ATOM 682 C C . ALA A 1 92 ? 27.176 -17.801 -6.263 1.00 96.38 92 ALA A C 1
ATOM 684 O O . ALA A 1 92 ? 28.257 -17.222 -6.153 1.00 96.38 92 ALA A O 1
ATOM 685 N N . LYS A 1 93 ? 26.035 -17.120 -6.457 1.00 95.81 93 LYS A N 1
ATOM 686 C CA . LYS A 1 93 ? 25.971 -15.651 -6.600 1.00 95.81 93 LYS A CA 1
ATOM 687 C C . LYS A 1 93 ? 26.549 -14.909 -5.389 1.00 95.81 93 LYS A C 1
ATOM 689 O O . LYS A 1 93 ? 27.152 -13.845 -5.545 1.00 95.81 93 LYS A O 1
ATOM 694 N N . LYS A 1 94 ? 26.374 -15.441 -4.177 1.00 92.81 94 LYS A N 1
ATOM 695 C CA . LYS A 1 94 ? 26.963 -14.885 -2.953 1.00 92.81 94 LYS A CA 1
ATOM 696 C C . LYS A 1 94 ? 28.482 -15.029 -2.937 1.00 92.81 94 LYS A C 1
ATOM 698 O O . LYS A 1 94 ? 29.161 -14.047 -2.640 1.00 92.81 94 LYS A O 1
ATOM 703 N N . ASP A 1 95 ? 28.995 -16.213 -3.263 1.00 92.31 95 ASP A N 1
ATOM 704 C CA . ASP A 1 95 ? 30.432 -16.504 -3.291 1.00 92.31 95 ASP A CA 1
ATOM 705 C C . ASP A 1 95 ? 31.154 -15.654 -4.367 1.00 92.31 95 ASP A C 1
ATOM 707 O O . ASP A 1 95 ? 32.280 -15.205 -4.155 1.00 92.31 95 ASP A O 1
ATOM 711 N N . GLU A 1 96 ? 30.468 -15.316 -5.467 1.00 92.62 96 GLU A N 1
ATOM 712 C CA . GLU A 1 96 ? 30.903 -14.349 -6.494 1.00 92.62 96 GLU A CA 1
ATOM 713 C C . GLU A 1 96 ? 30.811 -12.867 -6.063 1.00 92.62 96 GLU A C 1
ATOM 715 O O . GLU A 1 96 ? 31.291 -11.975 -6.766 1.00 92.62 96 GLU A O 1
ATOM 720 N N . GLY A 1 97 ? 30.162 -12.559 -4.935 1.00 92.50 97 GLY A N 1
ATOM 721 C CA . GLY A 1 97 ? 29.885 -11.184 -4.504 1.00 92.50 97 GLY A CA 1
ATOM 722 C C . GLY A 1 97 ? 28.865 -10.440 -5.380 1.00 92.50 97 GLY A C 1
ATOM 723 O O . GLY A 1 97 ? 28.822 -9.203 -5.357 1.00 92.50 97 GLY A O 1
ATOM 724 N N . ALA A 1 98 ? 28.032 -11.168 -6.135 1.00 94.06 98 ALA A N 1
ATOM 725 C CA . ALA A 1 98 ? 27.183 -10.639 -7.203 1.00 94.06 98 ALA A CA 1
ATOM 726 C C . ALA A 1 98 ? 26.259 -9.494 -6.755 1.00 94.06 98 ALA A C 1
ATOM 728 O O . ALA A 1 98 ? 26.048 -8.555 -7.518 1.00 94.06 98 ALA A O 1
ATOM 729 N N . LEU A 1 99 ? 25.782 -9.478 -5.504 1.00 94.75 99 LEU A N 1
ATOM 730 C CA . LEU A 1 99 ? 24.941 -8.390 -4.979 1.00 94.75 99 LEU A CA 1
ATOM 731 C C . LEU A 1 99 ? 25.548 -6.986 -5.198 1.00 94.75 99 LEU A C 1
ATOM 733 O O . LEU A 1 99 ? 24.808 -6.036 -5.426 1.00 94.75 99 LEU A O 1
ATOM 737 N N . LEU A 1 100 ? 26.878 -6.827 -5.177 1.00 93.75 100 LEU A N 1
ATOM 738 C CA . LEU A 1 100 ? 27.542 -5.528 -5.406 1.00 93.75 100 LEU A CA 1
ATOM 739 C C . LEU A 1 100 ? 27.821 -5.205 -6.887 1.00 93.75 100 LEU A C 1
ATOM 741 O O . LEU A 1 100 ? 28.272 -4.095 -7.204 1.00 93.75 100 LEU A O 1
ATOM 745 N N . LEU A 1 101 ? 27.583 -6.174 -7.773 1.00 93.88 101 LEU A N 1
ATOM 746 C CA . LEU A 1 101 ? 27.606 -6.019 -9.226 1.00 93.88 101 LEU A CA 1
ATOM 747 C C . LEU A 1 101 ? 26.212 -5.655 -9.747 1.00 93.88 101 LEU A C 1
ATOM 749 O O . LEU A 1 101 ? 26.104 -4.721 -10.529 1.00 93.88 101 LEU A O 1
ATOM 753 N N . TYR A 1 102 ? 25.173 -6.340 -9.255 1.00 96.00 102 TYR A N 1
ATOM 754 C CA . TYR A 1 102 ? 23.771 -6.114 -9.628 1.00 96.00 102 TYR A CA 1
ATOM 755 C C . TYR A 1 102 ? 23.143 -4.924 -8.887 1.00 96.00 102 TYR A C 1
ATOM 757 O O . TYR A 1 102 ? 22.276 -4.273 -9.444 1.00 96.00 102 TYR A O 1
ATOM 765 N N . CYS A 1 103 ? 23.569 -4.595 -7.661 1.00 95.44 103 CYS A N 1
ATOM 766 C CA . CYS A 1 103 ? 23.081 -3.419 -6.926 1.00 95.44 103 CYS A CA 1
ATOM 767 C C . CYS A 1 103 ? 24.225 -2.412 -6.728 1.00 95.44 103 CYS A C 1
ATOM 769 O O . CYS A 1 103 ? 24.762 -2.254 -5.625 1.00 95.44 103 CYS A O 1
ATOM 771 N N . MET A 1 104 ? 24.644 -1.731 -7.798 1.00 90.81 104 MET A N 1
ATOM 772 C CA . MET A 1 104 ? 25.884 -0.943 -7.813 1.00 90.81 104 MET A CA 1
ATOM 773 C C . MET A 1 104 ? 26.011 0.118 -6.708 1.00 90.81 104 MET A C 1
ATOM 775 O O . MET A 1 104 ? 27.103 0.283 -6.148 1.00 90.81 104 MET A O 1
ATOM 779 N N . LYS A 1 105 ? 24.934 0.839 -6.358 1.00 91.12 105 LYS A N 1
ATOM 780 C CA . LYS A 1 105 ? 24.971 1.847 -5.277 1.00 91.12 105 LYS A CA 1
ATOM 781 C C . LYS A 1 105 ? 24.753 1.277 -3.879 1.00 91.12 105 LYS A C 1
ATOM 783 O O . LYS A 1 105 ? 24.803 2.061 -2.935 1.00 91.12 105 LYS A O 1
ATOM 788 N N . TYR A 1 106 ? 24.584 -0.035 -3.695 1.00 92.50 106 TYR A N 1
ATOM 789 C CA . TYR A 1 106 ? 24.285 -0.629 -2.382 1.00 92.50 106 TYR A CA 1
ATOM 790 C C . TYR A 1 106 ? 25.286 -0.165 -1.304 1.00 92.50 106 TYR A C 1
ATOM 792 O O . TYR A 1 106 ? 24.904 0.360 -0.260 1.00 92.50 106 TYR A O 1
ATOM 800 N N . LYS A 1 107 ? 26.591 -0.208 -1.605 1.00 91.81 107 LYS A N 1
ATOM 801 C CA . LYS A 1 107 ? 27.638 0.324 -0.710 1.00 91.81 107 LYS A CA 1
ATOM 802 C C . LYS A 1 107 ? 27.674 1.854 -0.631 1.00 91.81 107 LYS A C 1
ATOM 804 O O . LYS A 1 107 ? 27.948 2.391 0.435 1.00 91.81 107 LYS A O 1
ATOM 809 N N . VAL A 1 108 ? 27.376 2.555 -1.727 1.00 88.00 108 VAL A N 1
ATOM 810 C CA . VAL A 1 108 ? 27.380 4.032 -1.807 1.00 88.00 108 VAL A CA 1
ATOM 811 C C . VAL A 1 108 ? 26.259 4.653 -0.962 1.00 88.00 108 VAL A C 1
ATOM 813 O O . VAL A 1 108 ? 26.425 5.743 -0.421 1.00 88.00 108 VAL A O 1
ATOM 816 N N . LEU A 1 109 ? 25.135 3.950 -0.811 1.00 89.69 109 LEU A N 1
ATOM 817 C CA . LEU A 1 109 ? 24.014 4.335 0.050 1.00 89.69 109 LEU A CA 1
ATOM 818 C C . LEU A 1 109 ? 24.214 3.931 1.525 1.00 89.69 109 LEU A C 1
ATOM 820 O O . LEU A 1 109 ? 23.422 4.336 2.374 1.00 89.69 109 LEU A O 1
ATOM 824 N N . GLY A 1 110 ? 25.298 3.211 1.843 1.00 89.88 110 GLY A N 1
ATOM 825 C CA . GLY A 1 110 ? 25.668 2.827 3.207 1.00 89.88 110 GLY A CA 1
ATOM 826 C C . GLY A 1 110 ? 25.163 1.453 3.656 1.00 89.88 110 GLY A C 1
ATOM 827 O O . GLY A 1 110 ? 24.976 1.261 4.852 1.00 89.88 110 GLY A O 1
ATOM 828 N N . PHE A 1 111 ? 24.929 0.510 2.733 1.00 93.44 111 PHE A N 1
ATOM 829 C CA . PHE A 1 111 ? 24.372 -0.815 3.046 1.00 93.44 111 PHE A CA 1
ATOM 830 C C . PHE A 1 111 ? 25.439 -1.943 3.139 1.00 93.44 111 PHE A C 1
ATOM 832 O O . PHE A 1 111 ? 26.544 -1.825 2.583 1.00 93.44 111 PHE A O 1
ATOM 839 N N . PRO A 1 112 ? 25.156 -3.084 3.808 1.00 93.50 112 PRO A N 1
ATOM 840 C CA . PRO A 1 112 ? 23.927 -3.396 4.540 1.00 93.50 112 PRO A CA 1
ATOM 841 C C . PRO A 1 112 ? 23.762 -2.512 5.778 1.00 93.50 112 PRO A C 1
ATOM 843 O O . PRO A 1 112 ? 24.744 -2.003 6.313 1.00 93.50 112 PRO A O 1
ATOM 846 N N . LEU A 1 113 ? 22.518 -2.335 6.209 1.00 90.50 113 LEU A N 1
ATOM 847 C CA . LEU A 1 113 ? 22.203 -1.778 7.520 1.00 90.50 113 LEU A CA 1
ATOM 848 C C . LEU A 1 113 ? 22.305 -2.893 8.571 1.00 90.50 113 LEU A C 1
ATOM 850 O O . LEU A 1 113 ? 22.039 -4.054 8.268 1.00 90.50 113 LEU A O 1
ATOM 854 N N . ASP A 1 114 ? 22.614 -2.548 9.822 1.00 86.56 114 ASP A N 1
ATOM 855 C CA . ASP A 1 114 ? 22.665 -3.539 10.910 1.00 86.56 114 ASP A CA 1
ATOM 856 C C . ASP A 1 114 ? 21.282 -4.137 11.223 1.00 86.56 114 ASP A C 1
ATOM 858 O O . ASP A 1 114 ? 21.169 -5.287 11.648 1.00 86.56 114 ASP A O 1
ATOM 862 N N . LYS A 1 115 ? 20.224 -3.326 11.071 1.00 83.50 115 LYS A N 1
ATOM 863 C CA . LYS A 1 115 ? 18.824 -3.668 11.380 1.00 83.50 115 LYS A CA 1
ATOM 864 C C . LYS A 1 115 ? 17.855 -2.985 10.401 1.00 83.50 115 LYS A C 1
ATOM 866 O O . LYS A 1 115 ? 17.145 -2.055 10.800 1.00 83.50 115 LYS A O 1
ATOM 871 N N . PRO A 1 116 ? 17.834 -3.382 9.116 1.00 89.88 116 PRO A N 1
ATOM 872 C CA . PRO A 1 116 ? 16.836 -2.890 8.177 1.00 89.88 116 PRO A CA 1
ATOM 873 C C . PRO A 1 116 ? 15.437 -3.334 8.621 1.00 89.88 116 PRO A C 1
ATOM 875 O O . PRO A 1 116 ? 15.244 -4.445 9.105 1.00 89.88 116 PRO A O 1
ATOM 878 N N . LYS A 1 117 ? 14.462 -2.440 8.467 1.00 83.69 117 LYS A N 1
ATOM 879 C CA . LYS A 1 117 ? 13.041 -2.673 8.764 1.00 83.69 117 LYS A CA 1
ATOM 880 C C . LYS A 1 117 ? 12.182 -2.812 7.513 1.00 83.69 117 LYS A C 1
ATOM 882 O O . LYS A 1 117 ? 11.039 -3.235 7.614 1.00 83.69 117 LYS A O 1
ATOM 887 N N . LEU A 1 118 ? 12.708 -2.402 6.366 1.00 91.25 118 LEU A N 1
ATOM 888 C CA . LEU A 1 118 ? 12.056 -2.498 5.071 1.00 91.25 118 LEU A CA 1
ATOM 889 C C . LEU A 1 118 ? 13.137 -2.632 3.997 1.00 91.25 118 LEU A C 1
ATOM 891 O O . LEU A 1 118 ? 14.205 -2.021 4.113 1.00 91.25 118 LEU A O 1
ATOM 895 N N . ARG A 1 119 ? 12.851 -3.383 2.937 1.00 96.81 119 ARG A N 1
ATOM 896 C CA . ARG A 1 119 ? 13.609 -3.325 1.684 1.00 96.81 119 ARG A CA 1
ATOM 897 C C . ARG A 1 119 ? 12.749 -2.800 0.546 1.00 96.81 119 ARG A C 1
ATOM 899 O O . ARG A 1 119 ? 11.538 -2.984 0.542 1.00 96.81 119 ARG A O 1
ATOM 906 N N . ILE A 1 120 ? 13.367 -2.160 -0.433 1.00 98.25 120 ILE A N 1
ATOM 907 C CA . ILE A 1 120 ? 12.698 -1.778 -1.679 1.00 98.25 120 ILE A CA 1
ATOM 908 C C . ILE A 1 120 ? 13.504 -2.379 -2.823 1.00 98.25 120 ILE A C 1
ATOM 910 O O . ILE A 1 120 ? 14.711 -2.153 -2.907 1.00 98.25 120 ILE A O 1
ATOM 914 N N . LEU A 1 121 ? 12.852 -3.192 -3.649 1.00 98.62 121 LEU A N 1
ATOM 915 C CA . LEU A 1 121 ? 13.432 -3.837 -4.822 1.00 98.62 121 LEU A CA 1
ATOM 916 C C . LEU A 1 121 ? 12.970 -3.076 -6.065 1.00 98.62 121 LEU A C 1
ATOM 918 O O . LEU A 1 121 ? 11.764 -2.971 -6.289 1.00 98.62 121 LEU A O 1
ATOM 922 N N . CYS A 1 122 ? 13.904 -2.553 -6.860 1.00 98.50 122 CYS A N 1
ATOM 923 C CA . CYS A 1 122 ? 13.582 -1.747 -8.040 1.00 98.50 122 CYS A CA 1
ATOM 924 C C . CYS A 1 122 ? 14.040 -2.405 -9.348 1.00 98.50 122 CYS A C 1
ATOM 926 O O . CYS A 1 122 ? 15.177 -2.868 -9.450 1.00 98.50 122 CYS A O 1
ATOM 928 N N . PHE A 1 123 ? 13.160 -2.388 -10.351 1.00 98.38 123 PHE A N 1
ATOM 929 C CA . PHE A 1 123 ? 13.313 -3.042 -11.653 1.00 98.38 123 PHE A CA 1
ATOM 930 C C . PHE A 1 123 ? 13.115 -2.011 -12.777 1.00 98.38 123 PHE A C 1
ATOM 932 O O . PHE A 1 123 ? 12.003 -1.516 -12.976 1.00 98.38 123 PHE A O 1
ATOM 939 N N . HIS A 1 124 ? 14.193 -1.664 -13.486 1.00 96.62 124 HIS A N 1
ATOM 940 C CA . HIS A 1 124 ? 14.199 -0.570 -14.463 1.00 96.62 124 HIS A CA 1
ATOM 941 C C . HIS A 1 124 ? 13.561 -0.932 -15.818 1.00 96.62 124 HIS A C 1
ATOM 943 O O . HIS A 1 124 ? 13.370 -2.095 -16.166 1.00 96.62 124 HIS A O 1
ATOM 949 N N . ASN A 1 125 ? 13.259 0.096 -16.613 1.00 95.44 125 ASN A N 1
ATOM 950 C CA . ASN A 1 125 ? 12.804 -0.034 -17.998 1.00 95.44 125 ASN A CA 1
ATOM 951 C C . ASN A 1 125 ? 13.918 -0.519 -18.948 1.00 95.44 125 ASN A C 1
ATOM 953 O O . ASN A 1 125 ? 15.104 -0.515 -18.607 1.00 95.44 125 ASN A O 1
ATOM 957 N N . ALA A 1 126 ? 13.529 -0.871 -20.176 1.00 94.19 126 ALA A N 1
ATOM 958 C CA . ALA A 1 126 ? 14.456 -1.217 -21.248 1.00 94.19 126 ALA A CA 1
ATOM 959 C C . ALA A 1 126 ? 15.439 -0.068 -21.523 1.00 94.19 126 ALA A C 1
ATOM 961 O O . ALA A 1 126 ? 15.050 1.102 -21.545 1.00 94.19 126 ALA A O 1
ATOM 962 N N . GLY A 1 127 ? 16.714 -0.405 -21.705 1.00 90.94 127 GLY A N 1
ATOM 963 C CA . GLY A 1 127 ? 17.781 0.540 -22.019 1.00 90.94 127 GLY A CA 1
ATOM 964 C C . GLY A 1 127 ? 18.311 1.363 -20.839 1.00 90.94 127 GLY A C 1
ATOM 965 O O . GLY A 1 127 ? 19.246 2.137 -21.014 1.00 90.94 127 GLY A O 1
ATOM 966 N N . SER A 1 128 ? 17.739 1.225 -19.642 1.00 91.50 128 SER A N 1
ATOM 967 C CA . SER A 1 128 ? 18.174 1.945 -18.434 1.00 91.50 128 SER A CA 1
ATOM 968 C C . SER A 1 128 ? 19.003 1.067 -17.489 1.00 91.50 128 SER A C 1
ATOM 970 O O . SER A 1 128 ? 19.378 -0.047 -17.846 1.00 91.50 128 SER A O 1
ATOM 972 N N . ALA A 1 129 ? 19.331 1.606 -16.315 1.00 92.19 129 ALA A N 1
ATOM 973 C CA . ALA A 1 129 ? 20.133 0.988 -15.258 1.00 92.19 129 ALA A CA 1
ATOM 974 C C . ALA A 1 129 ? 19.544 1.351 -13.877 1.00 92.19 129 ALA A C 1
ATOM 976 O O . ALA A 1 129 ? 18.656 2.206 -13.781 1.00 92.19 129 ALA A O 1
ATOM 977 N N . GLU A 1 130 ? 20.062 0.773 -12.791 1.00 93.38 130 GLU A N 1
ATOM 978 C CA . GLU A 1 130 ? 19.651 1.042 -11.398 1.00 93.38 130 GLU A CA 1
ATOM 979 C C . GLU A 1 130 ? 19.672 2.537 -11.030 1.00 93.38 130 GLU A C 1
ATOM 981 O O . GLU A 1 130 ? 18.881 3.017 -10.208 1.00 93.38 130 GLU A O 1
ATOM 986 N N . SER A 1 131 ? 20.537 3.290 -11.716 1.00 91.00 131 SER A N 1
ATOM 987 C CA . SER A 1 131 ? 20.740 4.731 -11.570 1.00 91.00 131 SER A CA 1
ATOM 988 C C . SER A 1 131 ? 19.481 5.589 -11.750 1.00 91.00 131 SER A C 1
ATOM 990 O O . SER A 1 131 ? 19.427 6.687 -11.185 1.00 91.00 131 SER A O 1
ATOM 992 N N . ILE A 1 132 ? 18.437 5.104 -12.442 1.00 92.00 132 ILE A N 1
ATOM 993 C CA . ILE A 1 132 ? 17.162 5.839 -12.546 1.00 92.00 132 ILE A CA 1
ATOM 994 C C . ILE A 1 132 ? 16.477 5.995 -11.178 1.00 92.00 132 ILE A C 1
ATOM 996 O O . ILE A 1 132 ? 15.835 7.016 -10.932 1.00 92.00 132 ILE A O 1
ATOM 1000 N N . TYR A 1 133 ? 16.675 5.032 -10.269 1.00 95.06 133 TYR A N 1
ATOM 1001 C CA . TYR A 1 133 ? 16.157 5.054 -8.897 1.00 95.06 133 TYR A CA 1
ATOM 1002 C C . TYR A 1 133 ? 17.150 5.669 -7.908 1.00 95.06 133 TYR A C 1
ATOM 1004 O O . TYR A 1 133 ? 16.741 6.337 -6.959 1.00 95.06 133 TYR A O 1
ATOM 1012 N N . THR A 1 134 ? 18.454 5.452 -8.114 1.00 93.69 134 THR A N 1
ATOM 1013 C CA . THR A 1 134 ? 19.512 5.849 -7.165 1.00 93.69 134 THR A CA 1
ATOM 1014 C C . THR A 1 134 ? 20.171 7.200 -7.458 1.00 93.69 134 THR A C 1
ATOM 1016 O O . THR A 1 134 ? 21.073 7.626 -6.726 1.00 93.69 134 THR A O 1
ATOM 1019 N N . GLY A 1 135 ? 19.695 7.910 -8.485 1.00 85.31 135 GLY A N 1
ATOM 1020 C CA . GLY A 1 135 ? 20.118 9.266 -8.819 1.00 85.31 135 GLY A CA 1
ATOM 1021 C C . GLY A 1 135 ? 20.006 10.245 -7.632 1.00 85.31 135 GLY A C 1
ATOM 1022 O O . GLY A 1 135 ? 19.019 10.215 -6.890 1.00 85.31 135 GLY A O 1
ATOM 1023 N N . PRO A 1 136 ? 21.007 11.124 -7.422 1.00 80.25 136 PRO A N 1
ATOM 1024 C CA . PRO A 1 136 ? 20.994 12.091 -6.327 1.00 80.25 136 PRO A CA 1
ATOM 1025 C C . PRO A 1 136 ? 19.895 13.149 -6.513 1.00 80.25 136 PRO A C 1
ATOM 1027 O O . PRO A 1 136 ? 19.447 13.406 -7.627 1.00 80.25 136 PRO A O 1
ATOM 1030 N N . GLY A 1 137 ? 19.486 13.788 -5.413 1.00 79.75 137 GLY A N 1
ATOM 1031 C CA . GLY A 1 137 ? 18.527 14.900 -5.429 1.00 79.75 137 GLY A CA 1
ATOM 1032 C C . GLY A 1 137 ? 17.050 14.503 -5.528 1.00 79.75 137 GLY A C 1
ATOM 1033 O O . GLY A 1 137 ? 16.196 15.384 -5.534 1.00 79.75 137 GLY A O 1
ATOM 1034 N N . THR A 1 138 ? 16.714 13.209 -5.575 1.00 88.44 138 THR A N 1
ATOM 1035 C CA . THR A 1 138 ? 15.312 12.762 -5.515 1.00 88.44 138 THR A CA 1
ATOM 1036 C C . THR A 1 138 ? 14.793 12.720 -4.068 1.00 88.44 138 THR A C 1
ATOM 1038 O O . THR A 1 138 ? 15.542 12.319 -3.170 1.00 88.44 138 THR A O 1
ATOM 1041 N N . PRO A 1 139 ? 13.502 13.039 -3.823 1.00 87.12 139 PRO A N 1
ATOM 1042 C CA . PRO A 1 139 ? 12.860 12.864 -2.514 1.00 87.12 139 PRO A CA 1
ATOM 1043 C C . PRO A 1 139 ? 13.036 11.449 -1.945 1.00 87.12 139 PRO A C 1
ATOM 1045 O O . PRO A 1 139 ? 13.278 11.282 -0.751 1.00 87.12 139 PRO A O 1
ATOM 1048 N N . PHE A 1 140 ? 12.996 10.440 -2.820 1.00 93.44 140 PHE A N 1
ATOM 1049 C CA . PHE A 1 140 ? 13.223 9.036 -2.488 1.00 93.44 140 PHE A CA 1
ATOM 1050 C C . PHE A 1 140 ? 14.613 8.789 -1.895 1.00 93.44 140 PHE A C 1
ATOM 1052 O O . PHE A 1 140 ? 14.728 8.217 -0.816 1.00 93.44 140 PHE A O 1
ATOM 1059 N N . ILE A 1 141 ? 15.686 9.244 -2.553 1.00 93.06 141 ILE A N 1
ATOM 1060 C CA . ILE A 1 141 ? 17.054 8.979 -2.083 1.00 93.06 141 ILE A CA 1
ATOM 1061 C C . ILE A 1 141 ? 17.416 9.812 -0.851 1.00 93.06 141 ILE A C 1
ATOM 1063 O O . ILE A 1 141 ? 18.170 9.320 -0.006 1.00 93.06 141 ILE A O 1
ATOM 1067 N N . SER A 1 142 ? 16.858 11.016 -0.695 1.00 90.00 142 SER A N 1
ATOM 1068 C CA . SER A 1 142 ? 16.930 11.760 0.570 1.00 90.00 142 SER A CA 1
ATOM 1069 C C . SER A 1 142 ? 16.275 10.961 1.701 1.00 90.00 142 SER A C 1
ATOM 1071 O O . SER A 1 142 ? 16.947 10.598 2.666 1.00 90.00 142 SER A O 1
ATOM 1073 N N . TRP A 1 143 ? 15.024 10.529 1.511 1.00 90.62 143 TRP A N 1
ATOM 1074 C CA . TRP A 1 143 ? 14.279 9.729 2.484 1.00 90.62 143 TRP A CA 1
ATOM 1075 C C . TRP A 1 143 ? 14.970 8.407 2.860 1.00 90.62 143 TRP A C 1
ATOM 1077 O O . TRP A 1 143 ? 15.089 8.091 4.045 1.00 90.62 143 TRP A O 1
ATOM 1087 N N . ILE A 1 144 ? 15.491 7.651 1.887 1.00 91.19 144 ILE A N 1
ATOM 1088 C CA . ILE A 1 144 ? 16.266 6.426 2.141 1.00 91.19 144 ILE A CA 1
ATOM 1089 C C . ILE A 1 144 ? 17.473 6.737 3.039 1.00 91.19 144 ILE A C 1
ATOM 1091 O O . ILE A 1 144 ? 17.658 6.086 4.073 1.00 91.19 144 ILE A O 1
ATOM 1095 N N . LYS A 1 145 ? 18.258 7.770 2.698 1.00 86.88 145 LYS A N 1
ATOM 1096 C CA . LYS A 1 145 ? 19.451 8.180 3.457 1.00 86.88 145 LYS A CA 1
ATOM 1097 C C . LYS A 1 145 ? 19.126 8.704 4.853 1.00 86.88 145 LYS A C 1
ATOM 1099 O O . LYS A 1 145 ? 19.928 8.470 5.758 1.00 86.88 145 LYS A O 1
ATOM 1104 N N . GLU A 1 146 ? 18.008 9.394 5.030 1.00 84.69 146 GLU A N 1
ATOM 1105 C CA . GLU A 1 146 ? 17.532 9.929 6.312 1.00 84.69 146 GLU A CA 1
ATOM 1106 C C . GLU A 1 146 ? 16.958 8.832 7.215 1.00 84.69 146 GLU A C 1
ATOM 1108 O O . GLU A 1 146 ? 17.205 8.831 8.418 1.00 84.69 146 GLU A O 1
ATOM 1113 N N . SER A 1 147 ? 16.243 7.856 6.643 1.00 83.75 147 SER A N 1
ATOM 1114 C CA . SER A 1 147 ? 15.544 6.812 7.404 1.00 83.75 147 SER A CA 1
ATOM 1115 C C . SER A 1 147 ? 16.470 5.959 8.278 1.00 83.75 147 SER A C 1
ATOM 1117 O O . SER A 1 147 ? 16.050 5.495 9.343 1.00 83.75 147 SER A O 1
ATOM 1119 N N . LYS A 1 148 ? 17.695 5.694 7.790 1.00 84.56 148 LYS A N 1
ATOM 1120 C CA . LYS A 1 148 ? 18.674 4.720 8.323 1.00 84.56 148 LYS A CA 1
ATOM 1121 C C . LYS A 1 148 ? 18.090 3.330 8.638 1.00 84.56 148 LYS A C 1
ATOM 1123 O O . LYS A 1 148 ? 18.669 2.579 9.416 1.00 84.56 148 LYS A O 1
ATOM 1128 N N . GLN A 1 149 ? 16.941 2.992 8.051 1.00 86.62 149 GLN A N 1
ATOM 1129 C CA . GLN A 1 149 ? 16.146 1.798 8.372 1.00 86.62 149 GLN A CA 1
ATOM 1130 C C . GLN A 1 149 ? 15.635 1.071 7.118 1.00 86.62 149 GLN A C 1
ATOM 1132 O O . GLN A 1 149 ? 15.012 0.020 7.251 1.00 86.62 149 GLN A O 1
ATOM 1137 N N . ILE A 1 150 ? 15.888 1.606 5.921 1.00 92.69 150 ILE A N 1
ATOM 1138 C CA . ILE A 1 150 ? 15.419 1.051 4.648 1.00 92.69 150 ILE A CA 1
ATOM 1139 C C . ILE A 1 150 ? 16.631 0.706 3.777 1.00 92.69 150 ILE A C 1
ATOM 1141 O O . ILE A 1 150 ? 17.479 1.565 3.541 1.00 92.69 150 ILE A O 1
ATOM 1145 N N . GLU A 1 151 ? 16.712 -0.538 3.301 1.00 95.62 151 GLU A N 1
ATOM 1146 C CA . GLU A 1 151 ? 17.677 -0.941 2.267 1.00 95.62 151 GLU A CA 1
ATOM 1147 C C . GLU A 1 151 ? 17.046 -0.835 0.872 1.00 95.62 151 GLU A C 1
ATOM 1149 O O . GLU A 1 151 ? 15.887 -1.193 0.673 1.00 95.62 151 GLU A O 1
ATOM 1154 N N . LEU A 1 152 ? 17.828 -0.387 -0.110 1.00 97.25 152 LEU A N 1
ATOM 1155 C CA . LEU A 1 152 ? 17.421 -0.313 -1.513 1.00 97.25 152 LEU A CA 1
ATOM 1156 C C . LEU A 1 152 ? 18.236 -1.308 -2.346 1.00 97.25 152 LEU A C 1
ATOM 1158 O O . LEU A 1 152 ? 19.466 -1.239 -2.378 1.00 97.25 152 LEU A O 1
ATOM 1162 N N . LEU A 1 153 ? 17.534 -2.221 -3.014 1.00 97.94 153 LEU A N 1
ATOM 1163 C CA . LEU A 1 153 ? 18.049 -3.180 -3.988 1.00 97.94 153 LEU A CA 1
ATOM 1164 C C . LEU A 1 153 ? 17.522 -2.763 -5.369 1.00 97.94 153 LEU A C 1
ATOM 1166 O O . LEU A 1 153 ? 16.551 -3.318 -5.875 1.00 97.94 153 LEU A O 1
ATOM 1170 N N . ALA A 1 154 ? 18.124 -1.729 -5.952 1.00 97.50 154 ALA A N 1
ATOM 1171 C CA . ALA A 1 154 ? 17.887 -1.390 -7.350 1.00 97.50 154 ALA A CA 1
ATOM 1172 C C . ALA A 1 154 ? 18.798 -2.270 -8.216 1.00 97.50 154 ALA A C 1
ATOM 1174 O O . ALA A 1 154 ? 20.017 -2.211 -8.054 1.00 97.50 154 ALA A O 1
ATOM 1175 N N . PHE A 1 155 ? 18.202 -3.111 -9.064 1.00 97.50 155 PHE A N 1
ATOM 1176 C CA . PHE A 1 155 ? 18.927 -4.091 -9.871 1.00 97.50 155 PHE A CA 1
ATOM 1177 C C . PHE A 1 155 ? 19.358 -3.508 -11.218 1.00 97.50 155 PHE A C 1
ATOM 1179 O O . PHE A 1 155 ? 18.525 -2.955 -11.932 1.00 97.50 155 PHE A O 1
ATOM 1186 N N . ASP A 1 156 ? 20.618 -3.717 -11.589 1.00 95.19 156 ASP A N 1
ATOM 1187 C CA . ASP A 1 156 ? 21.120 -3.664 -12.960 1.00 95.19 156 ASP A CA 1
ATOM 1188 C C . ASP A 1 156 ? 20.922 -5.018 -13.645 1.00 95.19 156 ASP A C 1
ATOM 1190 O O . ASP A 1 156 ? 21.224 -6.071 -13.075 1.00 95.19 156 ASP A O 1
ATOM 1194 N N . TYR A 1 157 ? 20.466 -5.002 -14.898 1.00 95.62 157 TYR A N 1
ATOM 1195 C CA . TYR A 1 157 ? 20.404 -6.214 -15.717 1.00 95.62 157 TYR A CA 1
ATOM 1196 C C . TYR A 1 157 ? 21.747 -6.478 -16.421 1.00 95.62 157 TYR A C 1
ATOM 1198 O O . TYR A 1 157 ? 22.357 -5.533 -16.939 1.00 95.62 157 TYR A O 1
ATOM 1206 N N . PRO A 1 158 ? 22.190 -7.746 -16.529 1.00 94.81 158 PRO A N 1
ATOM 1207 C CA . PRO A 1 158 ? 23.370 -8.133 -17.293 1.00 94.81 158 PRO A CA 1
ATOM 1208 C C . PRO A 1 158 ? 23.472 -7.475 -18.671 1.00 94.81 158 PRO A C 1
ATOM 1210 O O . PRO A 1 158 ? 22.494 -7.385 -19.416 1.00 94.81 158 PRO A O 1
ATOM 1213 N N . GLY A 1 159 ? 24.675 -7.004 -19.003 1.00 90.50 159 GLY A N 1
ATOM 1214 C CA . GLY A 1 159 ? 24.971 -6.279 -20.233 1.00 90.50 159 GLY A CA 1
ATOM 1215 C C . GLY A 1 159 ? 25.124 -4.763 -20.113 1.00 90.50 159 GLY A C 1
ATOM 1216 O O . GLY A 1 159 ? 25.342 -4.151 -21.155 1.00 90.50 159 GLY A O 1
ATOM 1217 N N . ARG A 1 160 ? 25.076 -4.180 -18.904 1.00 89.12 160 ARG A N 1
ATOM 1218 C CA . ARG A 1 160 ? 25.377 -2.757 -18.628 1.00 89.12 160 ARG A CA 1
ATOM 1219 C C . ARG A 1 160 ? 26.249 -2.562 -17.390 1.00 89.12 160 ARG A C 1
ATOM 1221 O O . ARG A 1 160 ? 26.401 -3.486 -16.592 1.00 89.12 160 ARG A O 1
ATOM 1228 N N . ASP A 1 161 ? 26.831 -1.373 -17.244 1.00 86.50 161 ASP A N 1
ATOM 1229 C CA . ASP A 1 161 ? 27.655 -0.979 -16.093 1.00 86.50 161 ASP A CA 1
ATOM 1230 C C . ASP A 1 161 ? 28.729 -2.032 -15.721 1.00 86.50 161 ASP A C 1
ATOM 1232 O O . ASP A 1 161 ? 29.468 -2.507 -16.587 1.00 86.50 161 ASP A O 1
ATOM 1236 N N . LYS A 1 162 ? 28.840 -2.445 -14.449 1.00 88.06 162 LYS A N 1
ATOM 1237 C CA . LYS A 1 162 ? 29.779 -3.504 -14.018 1.00 88.06 162 LYS A CA 1
ATOM 1238 C C . LYS A 1 162 ? 29.491 -4.872 -14.638 1.00 88.06 162 LYS A C 1
ATOM 1240 O O . LYS A 1 162 ? 30.371 -5.729 -14.643 1.00 88.06 162 LYS A O 1
ATOM 1245 N N . LEU A 1 163 ? 28.283 -5.076 -15.154 1.00 90.56 163 LEU A N 1
ATOM 1246 C CA . LEU A 1 163 ? 27.844 -6.288 -15.832 1.00 90.56 163 LEU A CA 1
ATOM 1247 C C . LEU A 1 163 ? 27.901 -6.151 -17.365 1.00 90.56 163 LEU A C 1
ATOM 1249 O O . LEU A 1 163 ? 27.362 -7.012 -18.054 1.00 90.56 163 LEU A O 1
ATOM 1253 N N . LEU A 1 164 ? 28.562 -5.128 -17.931 1.00 88.94 164 LEU A N 1
ATOM 1254 C CA . LEU A 1 164 ? 28.632 -4.882 -19.384 1.00 88.94 164 LEU A CA 1
ATOM 1255 C C . LEU A 1 164 ? 29.063 -6.119 -20.198 1.00 88.94 164 LEU A C 1
ATOM 1257 O O . LEU A 1 164 ? 28.514 -6.387 -21.268 1.00 88.94 164 LEU A O 1
ATOM 1261 N N . LYS A 1 165 ? 30.019 -6.888 -19.659 1.00 89.19 165 LYS A N 1
ATOM 1262 C CA . LYS A 1 165 ? 30.556 -8.124 -20.257 1.00 89.19 165 LYS A CA 1
ATOM 1263 C C . LYS A 1 165 ? 29.767 -9.395 -19.908 1.00 89.19 165 LYS A C 1
ATOM 1265 O O . LYS A 1 165 ? 30.090 -10.454 -20.434 1.00 89.19 165 LYS A O 1
ATOM 1270 N N . ALA A 1 166 ? 28.783 -9.320 -19.013 1.00 92.00 166 ALA A N 1
ATOM 1271 C CA . ALA A 1 166 ? 27.948 -10.464 -18.663 1.00 92.00 166 ALA A CA 1
ATOM 1272 C C . ALA A 1 166 ? 26.946 -10.773 -19.788 1.00 92.00 166 ALA A C 1
ATOM 1274 O O . ALA A 1 166 ? 26.506 -9.876 -20.516 1.00 92.00 166 ALA A O 1
ATOM 1275 N N . THR A 1 167 ? 26.574 -12.047 -19.921 1.00 94.12 167 THR A N 1
ATOM 1276 C CA . THR A 1 167 ? 25.581 -12.501 -20.901 1.00 94.12 167 THR A CA 1
ATOM 1277 C C . THR A 1 167 ? 24.246 -11.805 -20.662 1.00 94.12 167 THR A C 1
ATOM 1279 O O . THR A 1 167 ? 23.670 -11.908 -19.584 1.00 94.12 167 THR A O 1
ATOM 1282 N N . LYS A 1 168 ? 23.753 -11.097 -21.679 1.00 95.38 168 LYS A N 1
ATOM 1283 C CA . LYS A 1 168 ? 22.464 -10.398 -21.645 1.00 95.38 168 LYS A CA 1
ATOM 1284 C C . LYS A 1 168 ? 21.317 -11.408 -21.598 1.00 95.38 168 LYS A C 1
ATOM 1286 O O . LYS A 1 168 ? 21.302 -12.356 -22.383 1.00 95.38 168 LYS A O 1
ATOM 1291 N N . HIS A 1 169 ? 20.344 -11.183 -20.721 1.00 96.62 169 HIS A N 1
ATOM 1292 C CA . HIS A 1 169 ? 19.105 -11.959 -20.716 1.00 96.62 169 HIS A CA 1
ATOM 1293 C C . HIS A 1 169 ? 18.155 -11.456 -21.804 1.00 96.62 169 HIS A C 1
ATOM 1295 O O . HIS A 1 169 ? 17.986 -10.254 -21.972 1.00 96.62 169 HIS A O 1
ATOM 1301 N N . THR A 1 170 ? 17.508 -12.383 -22.509 1.00 95.44 170 THR A N 1
ATOM 1302 C CA . THR A 1 170 ? 16.521 -12.094 -23.566 1.00 95.44 170 THR A CA 1
ATOM 1303 C C . THR A 1 170 ? 15.115 -12.600 -23.234 1.00 95.44 170 THR A C 1
ATOM 1305 O O . THR A 1 170 ? 14.203 -12.442 -24.033 1.00 95.44 170 THR A O 1
ATOM 1308 N N . SER A 1 171 ? 14.916 -13.202 -22.057 1.00 96.38 171 SER A N 1
ATOM 1309 C CA . SER A 1 171 ? 13.596 -13.565 -21.529 1.00 96.38 171 SER A CA 1
ATOM 1310 C C . SER A 1 171 ? 13.551 -13.366 -20.015 1.00 96.38 171 SER A C 1
ATOM 1312 O O . SER A 1 171 ? 14.514 -13.687 -19.304 1.00 96.38 171 SER A O 1
ATOM 1314 N N . THR A 1 172 ? 12.408 -12.888 -19.520 1.00 96.31 172 THR A N 1
ATOM 1315 C CA . THR A 1 172 ? 12.098 -12.763 -18.088 1.00 96.31 172 THR A CA 1
ATOM 1316 C C . THR A 1 172 ? 12.217 -14.095 -17.344 1.00 96.31 172 THR A C 1
ATOM 1318 O O . THR A 1 172 ? 12.625 -14.102 -16.187 1.00 96.31 172 THR A O 1
ATOM 1321 N N . GLU A 1 173 ? 11.996 -15.224 -18.024 1.00 93.44 173 GLU A N 1
ATOM 1322 C CA . GLU A 1 173 ? 12.187 -16.586 -17.497 1.00 93.44 173 GLU A CA 1
ATOM 1323 C C . GLU A 1 173 ? 13.628 -16.888 -17.076 1.00 93.44 173 GLU A C 1
ATOM 1325 O O . GLU A 1 173 ? 13.861 -17.803 -16.292 1.00 93.44 173 GLU A O 1
ATOM 1330 N N . THR A 1 174 ? 14.598 -16.149 -17.619 1.00 96.12 174 THR A N 1
ATOM 1331 C CA . THR A 1 174 ? 16.020 -16.298 -17.281 1.00 96.12 174 THR A CA 1
ATOM 1332 C C . THR A 1 174 ? 16.505 -15.172 -16.373 1.00 96.12 174 THR A C 1
ATOM 1334 O O . THR A 1 174 ? 17.301 -15.427 -15.476 1.00 96.12 174 THR A O 1
ATOM 1337 N N . LEU A 1 175 ? 15.984 -13.951 -16.552 1.00 97.94 175 LEU A N 1
ATOM 1338 C CA . LEU A 1 175 ? 16.347 -12.790 -15.739 1.00 97.94 175 LEU A CA 1
ATOM 1339 C C . LEU A 1 175 ? 15.765 -12.867 -14.318 1.00 97.94 175 LEU A C 1
ATOM 1341 O O . LEU A 1 175 ? 16.476 -12.597 -13.354 1.00 97.94 175 LEU A O 1
ATOM 1345 N N . ALA A 1 176 ? 14.494 -13.250 -14.158 1.00 97.88 176 ALA A N 1
ATOM 1346 C CA . ALA A 1 176 ? 13.848 -13.282 -12.845 1.00 97.88 176 ALA A CA 1
ATOM 1347 C C . ALA A 1 176 ? 14.486 -14.299 -11.871 1.00 97.88 176 ALA A C 1
ATOM 1349 O O . ALA A 1 176 ? 14.733 -13.907 -10.728 1.00 97.88 176 ALA A O 1
ATOM 1350 N N . PRO A 1 177 ? 14.839 -15.543 -12.273 1.00 97.75 177 PRO A N 1
ATOM 1351 C CA . PRO A 1 177 ? 15.619 -16.442 -11.419 1.00 97.75 177 PRO A CA 1
ATOM 1352 C C . PRO A 1 177 ? 17.006 -15.909 -11.065 1.00 97.75 177 PRO A C 1
ATOM 1354 O O . PRO A 1 177 ? 17.437 -16.080 -9.929 1.00 97.75 177 PRO A O 1
ATOM 1357 N N . ASP A 1 178 ? 17.691 -15.244 -11.999 1.00 98.00 178 ASP A N 1
ATOM 1358 C CA . ASP A 1 178 ? 19.042 -14.724 -11.767 1.00 98.00 178 ASP A CA 1
ATOM 1359 C C . ASP A 1 178 ? 19.041 -13.588 -10.729 1.00 98.00 178 ASP A C 1
ATOM 1361 O O . ASP A 1 178 ? 19.770 -13.636 -9.734 1.00 98.00 178 ASP A O 1
ATOM 1365 N N . LEU A 1 179 ? 18.122 -12.626 -10.889 1.00 98.38 179 LEU A N 1
ATOM 1366 C CA . LEU A 1 179 ? 17.888 -11.564 -9.908 1.00 98.38 179 LEU A CA 1
ATOM 1367 C C . LEU A 1 179 ? 17.424 -12.127 -8.558 1.00 98.38 179 LEU A C 1
ATOM 1369 O O . LEU A 1 179 ? 17.833 -11.625 -7.509 1.00 98.38 179 LEU A O 1
ATOM 1373 N N . LEU A 1 180 ? 16.593 -13.176 -8.557 1.00 98.44 180 LEU A N 1
ATOM 1374 C CA . LEU A 1 180 ? 16.129 -13.792 -7.318 1.00 98.44 180 LEU A CA 1
ATOM 1375 C C . LEU A 1 180 ? 17.254 -14.532 -6.591 1.00 98.44 180 LEU A C 1
ATOM 1377 O O . LEU A 1 180 ? 17.353 -14.400 -5.376 1.00 98.44 180 LEU A O 1
ATOM 1381 N N . ALA A 1 181 ? 18.145 -15.231 -7.298 1.00 98.12 181 ALA A N 1
ATOM 1382 C CA . ALA A 1 181 ? 19.326 -15.858 -6.705 1.00 98.12 181 ALA A CA 1
ATOM 1383 C C . ALA A 1 181 ? 20.233 -14.814 -6.022 1.00 98.12 181 ALA A C 1
ATOM 1385 O O . ALA A 1 181 ? 20.692 -15.028 -4.897 1.00 98.12 181 ALA A O 1
ATOM 1386 N N . VAL A 1 182 ? 20.423 -13.647 -6.649 1.00 97.75 182 VAL A N 1
ATOM 1387 C CA . VAL A 1 182 ? 21.151 -12.506 -6.059 1.00 97.75 182 VAL A CA 1
ATOM 1388 C C . VAL A 1 182 ? 20.438 -11.932 -4.824 1.00 97.75 182 VAL A C 1
ATOM 1390 O O . VAL A 1 182 ? 21.094 -11.532 -3.860 1.00 97.75 182 VAL A O 1
ATOM 1393 N N . ALA A 1 183 ? 19.104 -11.876 -4.835 1.00 97.50 183 ALA A N 1
ATOM 1394 C CA . ALA A 1 183 ? 18.299 -11.262 -3.778 1.00 97.50 183 ALA A CA 1
ATOM 1395 C C . ALA A 1 183 ? 17.908 -12.207 -2.627 1.00 97.50 183 ALA A C 1
ATOM 1397 O O . ALA A 1 183 ? 17.524 -11.724 -1.565 1.00 97.50 183 ALA A O 1
ATOM 1398 N N . HIS A 1 184 ? 17.988 -13.526 -2.814 1.00 96.75 184 HIS A N 1
ATOM 1399 C CA . HIS A 1 184 ? 17.370 -14.547 -1.959 1.00 96.75 184 HIS A CA 1
ATOM 1400 C C . HIS A 1 184 ? 17.658 -14.364 -0.460 1.00 96.75 184 HIS A C 1
ATOM 1402 O O . HIS A 1 184 ? 16.722 -14.234 0.326 1.00 96.75 184 HIS A O 1
ATOM 1408 N N . GLU A 1 185 ? 18.929 -14.236 -0.051 1.00 93.38 185 GLU A N 1
ATOM 1409 C CA . GLU A 1 185 ? 19.287 -14.027 1.367 1.00 93.38 185 GLU A CA 1
ATOM 1410 C C . GLU A 1 185 ? 18.677 -12.752 1.979 1.00 93.38 185 GLU A C 1
ATOM 1412 O O . GLU A 1 185 ? 18.488 -12.669 3.190 1.00 93.38 185 GLU A O 1
ATOM 1417 N N . LYS A 1 186 ? 18.364 -11.752 1.146 1.00 94.19 186 LYS A N 1
ATOM 1418 C CA . LYS A 1 186 ? 17.715 -10.488 1.526 1.00 94.19 186 LYS A CA 1
ATOM 1419 C C . LYS A 1 186 ? 16.185 -10.562 1.498 1.00 94.19 186 LYS A C 1
ATOM 1421 O O . LYS A 1 186 ? 15.540 -9.560 1.798 1.00 94.19 186 LYS A O 1
ATOM 1426 N N . LEU A 1 187 ? 15.607 -11.708 1.148 1.00 95.12 187 LEU A N 1
ATOM 1427 C CA . LEU A 1 187 ? 14.164 -11.962 1.191 1.00 95.12 187 LEU A CA 1
ATOM 1428 C C . LEU A 1 187 ? 13.793 -13.077 2.181 1.00 95.12 187 LEU A C 1
ATOM 1430 O O . LEU A 1 187 ? 12.651 -13.142 2.628 1.00 95.12 187 LEU A O 1
ATOM 1434 N N . THR A 1 188 ? 14.751 -13.924 2.571 1.00 90.12 188 THR A N 1
ATOM 1435 C CA . THR A 1 188 ? 14.553 -15.005 3.551 1.00 90.12 188 THR A CA 1
ATOM 1436 C C . THR A 1 188 ? 14.936 -14.642 4.991 1.00 90.12 188 THR A C 1
ATOM 1438 O O . THR A 1 188 ? 14.751 -15.465 5.882 1.00 90.12 188 THR A O 1
ATOM 1441 N N . ASP A 1 189 ? 15.459 -13.438 5.256 1.00 87.69 189 ASP A N 1
ATOM 1442 C CA . ASP A 1 189 ? 15.845 -12.989 6.611 1.00 87.69 189 ASP A CA 1
ATOM 1443 C C . ASP A 1 189 ? 14.684 -12.400 7.444 1.00 87.69 189 ASP A C 1
ATOM 1445 O O . ASP A 1 189 ? 14.883 -11.983 8.586 1.00 87.69 189 ASP A O 1
ATOM 1449 N N . GLY A 1 190 ? 13.467 -12.385 6.890 1.00 85.06 190 GLY A N 1
ATOM 1450 C CA . GLY A 1 190 ? 12.242 -11.946 7.566 1.00 85.06 190 GLY A CA 1
ATOM 1451 C C . GLY A 1 190 ? 11.986 -10.435 7.551 1.00 85.06 190 GLY A C 1
ATOM 1452 O O . GLY A 1 190 ? 10.973 -9.993 8.093 1.00 85.06 190 GLY 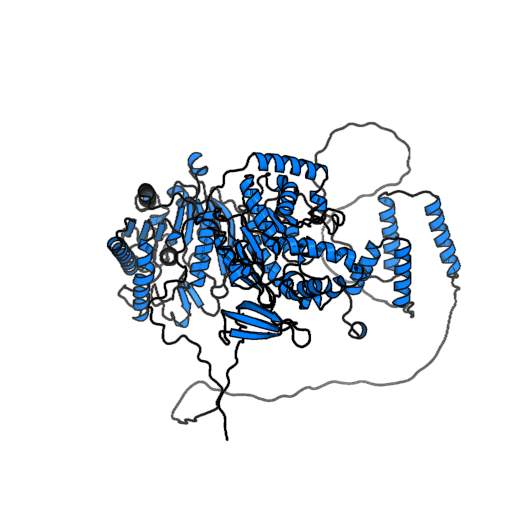A O 1
ATOM 1453 N N . VAL A 1 191 ? 12.853 -9.630 6.929 1.00 87.88 191 VAL A N 1
ATOM 1454 C CA . VAL A 1 191 ? 12.599 -8.193 6.740 1.00 87.88 191 VAL A CA 1
ATOM 1455 C C . VAL A 1 191 ? 11.612 -8.009 5.579 1.00 87.88 191 VAL A C 1
ATOM 1457 O O . VAL A 1 191 ? 11.871 -8.515 4.484 1.00 87.88 191 VAL A O 1
ATOM 1460 N N . PRO A 1 192 ? 10.490 -7.286 5.760 1.00 90.12 192 PRO A N 1
ATOM 1461 C CA . PRO A 1 192 ? 9.521 -7.097 4.688 1.00 90.12 192 PRO A CA 1
ATOM 1462 C C . PRO A 1 192 ? 10.081 -6.222 3.566 1.00 90.12 192 PRO A C 1
ATOM 1464 O O . PRO A 1 192 ? 11.014 -5.437 3.762 1.00 90.12 192 PRO A O 1
ATOM 1467 N N . TYR A 1 193 ? 9.467 -6.311 2.387 1.00 96.88 193 TYR A N 1
ATOM 1468 C CA . TYR A 1 193 ? 9.908 -5.561 1.218 1.00 96.88 193 TYR A CA 1
ATOM 1469 C C . TYR A 1 193 ? 8.763 -5.015 0.362 1.00 96.88 193 TYR A C 1
ATOM 1471 O O . TYR A 1 193 ? 7.614 -5.444 0.473 1.00 96.88 193 TYR A O 1
ATOM 1479 N N . LEU A 1 194 ? 9.109 -4.054 -0.491 1.00 98.12 194 LEU A N 1
ATOM 1480 C CA . LEU A 1 194 ? 8.292 -3.508 -1.573 1.00 98.12 194 LEU A CA 1
ATOM 1481 C C . LEU A 1 194 ? 8.938 -3.831 -2.921 1.00 98.12 194 LEU A C 1
ATOM 1483 O O . LEU A 1 194 ? 10.161 -3.957 -3.006 1.00 98.12 194 LEU A O 1
ATOM 1487 N N . VAL A 1 195 ? 8.127 -3.888 -3.974 1.00 98.62 195 VAL A N 1
ATOM 1488 C CA . VAL A 1 195 ? 8.589 -4.002 -5.367 1.00 98.62 195 VAL A CA 1
ATOM 1489 C C . VAL A 1 195 ? 8.201 -2.749 -6.145 1.00 98.62 195 VAL A C 1
ATOM 1491 O O . VAL A 1 195 ? 7.054 -2.321 -6.077 1.00 98.62 195 VAL A O 1
ATOM 1494 N N . TRP A 1 196 ? 9.127 -2.178 -6.912 1.00 98.44 196 TRP A N 1
ATOM 1495 C CA . TRP A 1 196 ? 8.881 -1.040 -7.799 1.00 98.44 196 TRP A CA 1
ATOM 1496 C C . TRP A 1 196 ? 9.401 -1.346 -9.205 1.00 98.44 196 TRP A C 1
ATOM 1498 O O . TRP A 1 196 ? 10.601 -1.504 -9.410 1.00 98.44 196 TRP A O 1
ATOM 1508 N N . GLY A 1 197 ? 8.496 -1.444 -10.176 1.00 98.00 197 GLY A N 1
ATOM 1509 C CA . GLY A 1 197 ? 8.820 -1.682 -11.581 1.00 98.00 197 GLY A CA 1
ATOM 1510 C C . GLY A 1 197 ? 8.331 -0.547 -12.473 1.00 98.00 197 GLY A C 1
ATOM 1511 O O . GLY A 1 197 ? 7.253 0.007 -12.249 1.00 98.00 197 GLY A O 1
ATOM 1512 N N . HIS A 1 198 ? 9.103 -0.219 -13.505 1.00 96.94 198 HIS A N 1
ATOM 1513 C CA . HIS A 1 198 ? 8.703 0.736 -14.539 1.00 96.94 198 HIS A CA 1
ATOM 1514 C C . HIS A 1 198 ? 8.874 0.140 -15.941 1.00 96.94 198 HIS A C 1
ATOM 1516 O O . HIS A 1 198 ? 9.878 -0.523 -16.207 1.00 96.94 198 HIS A O 1
ATOM 1522 N N . SER A 1 199 ? 7.901 0.369 -16.835 1.00 95.81 199 SER A N 1
ATOM 1523 C CA . SER A 1 199 ? 7.864 -0.231 -18.176 1.00 95.81 199 SER A CA 1
ATOM 1524 C C . SER A 1 199 ? 8.032 -1.763 -18.077 1.00 95.81 199 SER A C 1
ATOM 1526 O O . SER A 1 199 ? 7.446 -2.379 -17.182 1.00 95.81 199 SER A O 1
ATOM 1528 N N . VAL A 1 200 ? 8.866 -2.397 -18.906 1.00 96.81 200 VAL A N 1
ATOM 1529 C CA . VAL A 1 200 ? 9.189 -3.839 -18.817 1.00 96.81 200 VAL A CA 1
ATOM 1530 C C . VAL A 1 200 ? 9.682 -4.299 -17.434 1.00 96.81 200 VAL A C 1
ATOM 1532 O O . VAL A 1 200 ? 9.464 -5.452 -17.061 1.00 96.81 200 VAL A O 1
ATOM 1535 N N . GLY A 1 201 ? 10.246 -3.411 -16.610 1.00 98.12 201 GLY A N 1
ATOM 1536 C CA . GLY A 1 201 ? 10.602 -3.714 -15.222 1.00 98.12 201 GLY A CA 1
ATOM 1537 C C . GLY A 1 201 ? 9.405 -4.148 -14.362 1.00 98.12 201 GLY A C 1
ATOM 1538 O O . GLY A 1 201 ? 9.578 -4.880 -13.390 1.00 98.12 201 GLY A O 1
ATOM 1539 N N . THR A 1 202 ? 8.175 -3.784 -14.744 1.00 98.19 202 THR A N 1
ATOM 1540 C CA . THR A 1 202 ? 6.941 -4.327 -14.143 1.00 98.19 202 THR A CA 1
ATOM 1541 C C . THR A 1 202 ? 6.768 -5.824 -14.421 1.00 98.19 202 THR A C 1
ATOM 1543 O O . THR A 1 202 ? 6.405 -6.568 -13.516 1.00 98.19 202 THR A O 1
ATOM 1546 N N . TRP A 1 203 ? 7.087 -6.296 -15.633 1.00 98.12 203 TRP A N 1
ATOM 1547 C CA . TRP A 1 203 ? 7.026 -7.716 -15.999 1.00 98.12 203 TRP A CA 1
ATOM 1548 C C . TRP A 1 203 ? 8.177 -8.505 -15.381 1.00 98.12 203 TRP A C 1
ATOM 1550 O O . TRP A 1 203 ? 7.954 -9.609 -14.895 1.00 98.12 203 TRP A O 1
ATOM 1560 N N . VAL A 1 204 ? 9.381 -7.924 -15.306 1.00 98.56 204 VAL A N 1
ATOM 1561 C CA . VAL A 1 204 ? 10.500 -8.528 -14.560 1.00 98.56 204 VAL A CA 1
ATOM 1562 C C . VAL A 1 204 ? 10.132 -8.681 -13.080 1.00 98.56 204 VAL A C 1
ATOM 1564 O O . VAL A 1 204 ? 10.278 -9.769 -12.528 1.00 98.56 204 VAL A O 1
ATOM 1567 N N . GLY A 1 205 ? 9.588 -7.632 -12.452 1.00 98.38 205 GLY A N 1
ATOM 1568 C CA . GLY A 1 205 ? 9.115 -7.672 -11.066 1.00 98.38 205 GLY A CA 1
ATOM 1569 C C . GLY A 1 205 ? 7.944 -8.639 -10.847 1.00 98.38 205 GLY A C 1
ATOM 1570 O O . GLY A 1 205 ? 7.890 -9.316 -9.825 1.00 98.38 205 GLY A O 1
ATOM 1571 N N . PHE A 1 206 ? 7.030 -8.765 -11.809 1.00 98.56 206 PHE A N 1
ATOM 1572 C CA . PHE A 1 206 ? 5.935 -9.734 -11.758 1.00 98.56 206 PHE A CA 1
ATOM 1573 C C . PHE A 1 206 ? 6.426 -11.184 -11.846 1.00 98.56 206 PHE A C 1
ATOM 1575 O O . PHE A 1 206 ? 6.064 -11.991 -10.995 1.00 98.56 206 PHE A O 1
ATOM 1582 N N . GLU A 1 207 ? 7.282 -11.518 -12.814 1.00 98.44 207 GLU A N 1
ATOM 1583 C CA . GLU A 1 207 ? 7.846 -12.870 -12.943 1.00 98.44 207 GLU A CA 1
ATOM 1584 C C . GLU A 1 207 ? 8.718 -13.235 -11.734 1.00 98.44 207 GLU A C 1
ATOM 1586 O O . GLU A 1 207 ? 8.655 -14.357 -11.234 1.00 98.44 207 GLU A O 1
ATOM 1591 N N . PHE A 1 208 ? 9.454 -12.262 -11.187 1.00 98.62 208 PHE A N 1
ATOM 1592 C CA . PHE A 1 208 ? 10.169 -12.392 -9.917 1.00 98.62 208 PHE A CA 1
ATOM 1593 C C . PHE A 1 208 ? 9.218 -12.746 -8.764 1.00 98.62 208 PHE A C 1
ATOM 1595 O O . PHE A 1 208 ? 9.489 -13.673 -8.007 1.00 98.62 208 PHE A O 1
ATOM 1602 N N . LEU A 1 209 ? 8.070 -12.071 -8.653 1.00 98.25 209 LEU A N 1
ATOM 1603 C CA . LEU A 1 209 ? 7.066 -12.344 -7.619 1.00 98.25 209 LEU A CA 1
ATOM 1604 C C . LEU A 1 209 ? 6.347 -13.688 -7.818 1.00 98.25 209 LEU A C 1
ATOM 1606 O O . LEU A 1 209 ? 6.103 -14.402 -6.842 1.00 98.25 209 LEU A O 1
ATOM 1610 N N . MET A 1 210 ? 6.060 -14.077 -9.062 1.00 97.44 210 MET A N 1
ATOM 1611 C CA . MET A 1 210 ? 5.528 -15.405 -9.382 1.00 97.44 210 MET A CA 1
ATOM 1612 C C . MET A 1 210 ? 6.529 -16.513 -9.034 1.00 97.44 210 MET A C 1
ATOM 1614 O O . MET A 1 210 ? 6.126 -17.573 -8.549 1.00 97.44 210 MET A O 1
ATOM 1618 N N . LEU A 1 211 ? 7.829 -16.262 -9.212 1.00 97.56 211 LEU A N 1
ATOM 1619 C CA . LEU A 1 211 ? 8.884 -17.176 -8.791 1.00 97.56 211 LEU A CA 1
ATOM 1620 C C . LEU A 1 211 ? 9.025 -17.230 -7.263 1.00 97.56 211 LEU A C 1
ATOM 1622 O O . LEU A 1 211 ? 8.999 -18.334 -6.724 1.00 97.56 211 LEU A O 1
ATOM 1626 N N . CYS A 1 212 ? 9.083 -16.085 -6.563 1.00 97.44 212 CYS A N 1
ATOM 1627 C CA . CYS A 1 212 ? 9.095 -16.007 -5.092 1.00 97.44 212 CYS A CA 1
ATOM 1628 C C . CYS A 1 212 ? 7.998 -16.880 -4.479 1.00 97.44 212 CYS A C 1
ATOM 1630 O O . CYS A 1 212 ? 8.269 -17.715 -3.616 1.00 97.44 212 CYS A O 1
ATOM 1632 N N . ARG A 1 213 ? 6.770 -16.735 -4.990 1.00 94.50 213 ARG A N 1
ATOM 1633 C CA . ARG A 1 213 ? 5.613 -17.537 -4.594 1.00 94.50 213 ARG A CA 1
ATOM 1634 C C . ARG A 1 213 ? 5.858 -19.039 -4.783 1.00 94.50 213 ARG A C 1
ATOM 1636 O O . ARG A 1 213 ? 5.632 -19.800 -3.848 1.00 94.50 213 ARG A O 1
ATOM 1643 N N . LYS A 1 214 ? 6.350 -19.468 -5.953 1.00 94.94 214 LYS A N 1
ATOM 1644 C CA . LYS A 1 214 ? 6.635 -20.888 -6.246 1.00 94.94 214 LYS A CA 1
ATOM 1645 C C . LYS A 1 214 ? 7.725 -21.496 -5.360 1.00 94.94 214 LYS A C 1
ATOM 1647 O O . LYS A 1 214 ? 7.673 -22.693 -5.111 1.00 94.94 214 LYS A O 1
ATOM 1652 N N . VAL A 1 215 ? 8.685 -20.713 -4.867 1.00 95.38 215 VAL A N 1
ATOM 1653 C CA . VAL A 1 215 ? 9.751 -21.205 -3.965 1.00 95.38 215 VAL A CA 1
ATOM 1654 C C . VAL A 1 215 ? 9.465 -20.959 -2.474 1.00 95.38 215 VAL A C 1
ATOM 1656 O O . VAL A 1 215 ? 10.285 -21.294 -1.618 1.00 95.38 215 VAL A O 1
ATOM 1659 N N . GLY A 1 216 ? 8.302 -20.391 -2.136 1.00 91.88 216 GLY A N 1
ATOM 1660 C CA . GLY A 1 216 ? 7.900 -20.123 -0.752 1.00 91.88 216 GLY A CA 1
ATOM 1661 C C . GLY A 1 216 ? 8.639 -18.959 -0.083 1.00 91.88 216 GLY A C 1
ATOM 1662 O O . GLY A 1 216 ? 8.792 -18.958 1.138 1.00 91.88 216 GLY A O 1
ATOM 1663 N N . ILE A 1 217 ? 9.113 -17.981 -0.859 1.00 93.38 217 ILE A N 1
ATOM 1664 C CA . ILE A 1 217 ? 9.608 -16.701 -0.333 1.00 93.38 217 ILE A CA 1
ATOM 1665 C C . ILE A 1 217 ? 8.400 -15.815 0.022 1.00 93.38 217 ILE A C 1
ATOM 1667 O O . ILE A 1 217 ? 7.445 -15.770 -0.760 1.00 93.38 217 ILE A O 1
ATOM 1671 N N . PRO A 1 218 ? 8.411 -15.097 1.164 1.00 89.06 218 PRO A N 1
ATOM 1672 C CA . PRO A 1 218 ? 7.330 -14.184 1.534 1.00 89.06 218 PRO A CA 1
ATOM 1673 C C . PRO A 1 218 ? 7.006 -13.166 0.433 1.00 89.06 218 PRO A C 1
ATOM 1675 O O . PRO A 1 218 ? 7.900 -12.661 -0.246 1.00 89.06 218 PRO A O 1
ATOM 1678 N N . MET A 1 219 ? 5.726 -12.835 0.268 1.00 94.06 219 MET A N 1
ATOM 1679 C CA . MET A 1 219 ? 5.274 -11.813 -0.686 1.00 94.06 219 MET A CA 1
ATOM 1680 C C . MET A 1 219 ? 5.509 -10.389 -0.127 1.00 94.06 219 MET A C 1
ATOM 1682 O O . MET A 1 219 ? 5.584 -10.227 1.094 1.00 94.06 219 MET A O 1
ATOM 1686 N N . PRO A 1 220 ? 5.645 -9.351 -0.977 1.00 95.69 220 PRO A N 1
ATOM 1687 C CA . PRO A 1 220 ? 5.894 -7.979 -0.535 1.00 95.69 220 PRO A CA 1
ATOM 1688 C C . PRO A 1 220 ? 4.683 -7.374 0.186 1.00 95.69 220 PRO A C 1
ATOM 1690 O O . PRO A 1 220 ? 3.554 -7.836 0.031 1.00 95.69 220 PRO A O 1
ATOM 1693 N N . LEU A 1 221 ? 4.903 -6.272 0.911 1.00 89.44 221 LEU A N 1
ATOM 1694 C CA . LEU A 1 221 ? 3.812 -5.496 1.517 1.00 89.44 221 LEU A CA 1
ATOM 1695 C C . LEU A 1 221 ? 2.970 -4.742 0.478 1.00 89.44 221 LEU A C 1
ATOM 1697 O O . LEU A 1 221 ? 1.812 -4.453 0.753 1.00 89.44 221 LEU A O 1
ATOM 1701 N N . ALA A 1 222 ? 3.555 -4.394 -0.672 1.00 93.00 222 ALA A N 1
ATOM 1702 C CA . ALA A 1 222 ? 2.887 -3.829 -1.847 1.00 93.00 222 ALA A CA 1
ATOM 1703 C C . ALA A 1 222 ? 3.825 -3.866 -3.068 1.00 93.00 222 ALA A C 1
ATOM 1705 O O . ALA A 1 222 ? 5.053 -3.934 -2.914 1.00 93.00 222 ALA A O 1
ATOM 1706 N N . ALA A 1 223 ? 3.259 -3.749 -4.273 1.00 97.88 223 ALA A N 1
ATOM 1707 C CA . ALA A 1 223 ? 4.025 -3.484 -5.492 1.00 97.88 223 ALA A CA 1
ATOM 1708 C C . ALA A 1 223 ? 3.544 -2.214 -6.211 1.00 97.88 223 ALA A C 1
ATOM 1710 O O . ALA A 1 223 ? 2.372 -1.846 -6.148 1.00 97.88 223 ALA A O 1
ATOM 1711 N N . PHE A 1 224 ? 4.485 -1.550 -6.879 1.00 98.06 224 PHE A N 1
ATOM 1712 C CA . PHE A 1 224 ? 4.338 -0.262 -7.547 1.00 98.06 224 PHE A CA 1
ATOM 1713 C C . PHE A 1 224 ? 4.695 -0.465 -9.024 1.00 98.06 224 PHE A C 1
ATOM 1715 O O . PHE A 1 224 ? 5.872 -0.648 -9.343 1.00 98.06 224 PHE A O 1
ATOM 1722 N N . PHE A 1 225 ? 3.707 -0.478 -9.920 1.00 97.94 225 PHE A N 1
ATOM 1723 C CA . PHE A 1 225 ? 3.908 -0.772 -11.345 1.00 97.94 225 PHE A CA 1
ATOM 1724 C C . PHE A 1 225 ? 3.520 0.417 -12.225 1.00 97.94 225 PHE A C 1
ATOM 1726 O O . PHE A 1 225 ? 2.395 0.908 -12.180 1.00 97.94 225 PHE A O 1
ATOM 1733 N N . VAL A 1 226 ? 4.473 0.911 -13.018 1.00 95.19 226 VAL A N 1
ATOM 1734 C CA . VAL A 1 226 ? 4.330 2.200 -13.708 1.00 95.19 226 VAL A CA 1
ATOM 1735 C C . VAL A 1 226 ? 4.448 2.049 -15.216 1.00 95.19 226 VAL A C 1
ATOM 1737 O O . VAL A 1 226 ? 5.513 1.698 -15.727 1.00 95.19 226 VAL A O 1
ATOM 1740 N N . THR A 1 227 ? 3.356 2.394 -15.899 1.00 90.69 227 THR A N 1
ATOM 1741 C CA . THR A 1 227 ? 3.257 2.602 -17.348 1.00 90.69 227 THR A CA 1
ATOM 1742 C C . THR A 1 227 ? 3.690 1.375 -18.155 1.00 90.69 227 THR A C 1
ATOM 1744 O O . THR A 1 227 ? 4.610 1.413 -18.967 1.00 90.69 227 THR A O 1
ATOM 1747 N N . PHE A 1 228 ? 3.022 0.245 -17.903 1.00 96.62 228 PHE A N 1
ATOM 1748 C CA . PHE A 1 228 ? 3.136 -0.963 -18.724 1.00 96.62 228 PHE A CA 1
ATOM 1749 C C . PHE A 1 228 ? 1.880 -1.847 -18.611 1.00 96.62 228 PHE A C 1
ATOM 1751 O O . PHE A 1 228 ? 1.220 -1.806 -17.565 1.00 96.62 228 PHE A O 1
ATOM 1758 N N . PRO A 1 229 ? 1.528 -2.649 -19.639 1.00 96.12 229 PRO A N 1
ATOM 1759 C CA . PRO A 1 229 ? 0.349 -3.509 -19.593 1.00 96.12 229 PRO A CA 1
ATOM 1760 C C . PRO A 1 229 ? 0.440 -4.558 -18.487 1.00 96.12 229 PRO A C 1
ATOM 1762 O O . PRO A 1 229 ? 1.536 -4.974 -18.114 1.00 96.12 229 PRO A O 1
ATOM 1765 N N . ALA A 1 230 ? -0.698 -5.080 -18.037 1.00 95.69 230 ALA A N 1
ATOM 1766 C CA . ALA A 1 230 ? -0.689 -6.338 -17.297 1.00 95.69 230 ALA A CA 1
ATOM 1767 C C . ALA A 1 230 ? -0.176 -7.503 -18.185 1.00 95.69 230 ALA A C 1
ATOM 1769 O O . ALA A 1 230 ? -0.410 -7.486 -19.398 1.00 95.69 230 ALA A O 1
ATOM 1770 N N . PRO A 1 231 ? 0.500 -8.535 -17.640 1.00 94.50 231 PRO A N 1
ATOM 1771 C CA . PRO A 1 231 ? 1.170 -9.561 -18.452 1.00 94.50 231 PRO A CA 1
ATOM 1772 C C . PRO A 1 231 ? 0.214 -10.441 -19.272 1.00 94.50 231 PRO A C 1
ATOM 1774 O O . PRO A 1 231 ? 0.583 -10.921 -20.345 1.00 94.50 231 PRO A O 1
ATOM 1777 N N . HIS A 1 232 ? -1.030 -10.612 -18.808 1.00 94.06 232 HIS A N 1
ATOM 1778 C CA . HIS A 1 232 ? -2.105 -11.309 -19.530 1.00 94.06 232 HIS A CA 1
ATOM 1779 C C . HIS A 1 232 ? -2.759 -10.457 -20.628 1.00 94.06 232 HIS A C 1
ATOM 1781 O O . HIS A 1 232 ? -3.611 -10.960 -21.357 1.00 94.06 232 HIS A O 1
ATOM 1787 N N . TYR A 1 233 ? -2.387 -9.178 -20.778 1.00 93.31 233 TYR A N 1
ATOM 1788 C CA . TYR A 1 233 ? -3.012 -8.311 -21.775 1.00 93.31 233 TYR A CA 1
ATOM 1789 C C . TYR A 1 233 ? -2.772 -8.868 -23.197 1.00 93.31 233 TYR A C 1
ATOM 1791 O O . TYR A 1 233 ? -1.606 -9.117 -23.548 1.00 93.31 233 TYR A O 1
ATOM 1799 N N . PRO A 1 234 ? -3.833 -9.067 -24.017 1.00 88.75 234 PRO A N 1
ATOM 1800 C CA . PRO A 1 234 ? -3.759 -9.875 -25.234 1.00 88.75 234 PRO A CA 1
ATOM 1801 C C . PRO A 1 234 ? -2.676 -9.422 -26.207 1.00 88.75 234 PRO A C 1
ATOM 1803 O O . PRO A 1 234 ? -2.601 -8.240 -26.546 1.00 88.75 234 PRO A O 1
ATOM 1806 N N . GLU A 1 235 ? -1.875 -10.366 -26.705 1.00 87.56 235 GLU A N 1
ATOM 1807 C CA . GLU A 1 235 ? -0.702 -10.056 -27.529 1.00 87.56 235 GLU A CA 1
ATOM 1808 C C . GLU A 1 235 ? -1.064 -9.266 -28.795 1.00 87.56 235 GLU A C 1
ATOM 1810 O O . GLU A 1 235 ? -0.463 -8.232 -29.067 1.00 87.56 235 GLU A O 1
ATOM 1815 N N . ALA A 1 236 ? -2.140 -9.656 -29.483 1.00 85.06 236 ALA A N 1
ATOM 1816 C CA . ALA A 1 236 ? -2.657 -8.968 -30.670 1.00 85.06 236 ALA A CA 1
ATOM 1817 C C . ALA A 1 236 ? -3.166 -7.526 -30.418 1.00 85.06 236 ALA A C 1
ATOM 1819 O O . ALA A 1 236 ? -3.534 -6.829 -31.363 1.00 85.06 236 ALA A O 1
ATOM 1820 N N . LYS A 1 237 ? -3.228 -7.074 -29.156 1.00 86.25 237 LYS A N 1
ATOM 1821 C CA . LYS A 1 237 ? -3.570 -5.696 -28.761 1.00 86.25 237 LYS A CA 1
ATOM 1822 C C . LYS A 1 237 ? -2.365 -4.911 -28.225 1.00 86.25 237 LYS A C 1
ATOM 1824 O O . LYS A 1 237 ? -2.538 -3.748 -27.853 1.00 86.25 237 LYS A O 1
ATOM 1829 N N . ARG A 1 238 ? -1.178 -5.523 -28.142 1.00 88.75 238 ARG A N 1
ATOM 1830 C CA . ARG A 1 238 ? 0.054 -4.851 -27.709 1.00 88.75 238 ARG A CA 1
ATOM 1831 C C . ARG A 1 238 ? 0.525 -3.908 -28.831 1.00 88.75 238 ARG A C 1
ATOM 1833 O O . ARG A 1 238 ? 0.501 -4.299 -29.994 1.00 88.75 238 ARG A O 1
ATOM 1840 N N . PRO A 1 239 ? 0.885 -2.653 -28.522 1.00 89.19 239 PRO A N 1
ATOM 1841 C CA . PRO A 1 239 ? 0.981 -1.584 -29.521 1.00 89.19 239 PRO A CA 1
ATOM 1842 C C . PRO A 1 239 ? 2.353 -1.456 -30.219 1.00 89.19 239 PRO A C 1
ATOM 1844 O O . PRO A 1 239 ? 2.539 -0.516 -30.987 1.00 89.19 239 PRO A O 1
ATOM 1847 N N . TRP A 1 240 ? 3.302 -2.362 -29.960 1.00 89.75 240 TRP A N 1
ATOM 1848 C CA . TRP A 1 240 ? 4.693 -2.308 -30.439 1.00 89.75 240 TRP A CA 1
ATOM 1849 C C . TRP A 1 240 ? 5.009 -3.368 -31.509 1.00 89.75 240 TRP A C 1
ATOM 1851 O O . TRP A 1 240 ? 4.334 -4.395 -31.619 1.00 89.75 240 TRP A O 1
ATOM 1861 N N . ARG A 1 241 ? 6.073 -3.152 -32.289 1.00 90.25 241 ARG A N 1
ATOM 1862 C CA . ARG A 1 241 ? 6.604 -4.118 -33.269 1.00 90.25 241 ARG A CA 1
ATOM 1863 C C . ARG A 1 241 ? 7.626 -5.059 -32.613 1.00 90.25 241 ARG A C 1
ATOM 1865 O O . ARG A 1 241 ? 8.426 -4.632 -31.789 1.00 90.25 241 ARG A O 1
ATOM 1872 N N . ARG A 1 242 ? 7.652 -6.337 -33.021 1.00 89.75 242 ARG A N 1
ATOM 1873 C CA . ARG A 1 242 ? 8.663 -7.315 -32.559 1.00 89.75 242 ARG A CA 1
ATOM 1874 C C . ARG A 1 242 ? 10.048 -6.994 -33.145 1.00 89.75 242 ARG A C 1
ATOM 1876 O O . ARG A 1 242 ? 10.223 -7.087 -34.361 1.00 89.75 242 ARG A O 1
ATOM 1883 N N . ASN A 1 243 ? 11.037 -6.696 -32.300 1.00 91.56 243 ASN A N 1
ATOM 1884 C CA . ASN A 1 243 ? 12.397 -6.275 -32.667 1.00 91.56 243 ASN A CA 1
ATOM 1885 C C . ASN A 1 243 ? 13.115 -7.252 -33.610 1.00 91.56 243 ASN A C 1
ATOM 1887 O O . ASN A 1 243 ? 13.834 -6.818 -34.507 1.00 91.56 243 ASN A O 1
ATOM 1891 N N . ALA A 1 244 ? 12.879 -8.560 -33.457 1.00 88.94 244 ALA A N 1
ATOM 1892 C CA . ALA A 1 244 ? 13.482 -9.603 -34.288 1.00 88.94 244 ALA A CA 1
ATOM 1893 C C . ALA A 1 244 ? 13.059 -9.547 -35.771 1.00 88.94 244 ALA A C 1
ATOM 1895 O O . ALA A 1 244 ? 13.641 -10.241 -36.601 1.00 88.94 244 ALA A O 1
ATOM 1896 N N . ARG A 1 245 ? 12.048 -8.733 -36.108 1.00 89.56 245 ARG A N 1
ATOM 1897 C CA . ARG A 1 245 ? 11.576 -8.479 -37.478 1.00 89.56 245 ARG A CA 1
ATOM 1898 C C . ARG A 1 245 ? 12.022 -7.114 -38.027 1.00 89.56 245 ARG A C 1
ATOM 1900 O O . ARG A 1 245 ? 11.607 -6.756 -39.124 1.00 89.56 245 ARG A O 1
ATOM 1907 N N . LEU A 1 246 ? 12.812 -6.344 -37.272 1.00 92.31 246 LEU A N 1
ATOM 1908 C CA . LEU A 1 246 ? 13.213 -4.974 -37.610 1.00 92.31 246 LEU A CA 1
ATOM 1909 C C . LEU A 1 246 ? 14.704 -4.895 -37.966 1.00 92.31 246 LEU A C 1
ATOM 1911 O O . LEU A 1 246 ? 15.558 -5.367 -37.206 1.00 92.31 246 LEU A O 1
ATOM 1915 N N . SER A 1 247 ? 15.020 -4.216 -39.074 1.00 92.94 247 SER A N 1
ATOM 1916 C CA . SER A 1 247 ? 16.388 -3.750 -39.351 1.00 92.94 247 SER A CA 1
ATOM 1917 C C . SER A 1 247 ? 16.876 -2.797 -38.254 1.00 92.94 247 SER A C 1
ATOM 1919 O O . SER A 1 247 ? 16.065 -2.240 -37.516 1.00 92.94 247 SER A O 1
ATOM 1921 N N . ASP A 1 248 ? 18.186 -2.553 -38.159 1.00 88.75 248 ASP A N 1
ATOM 1922 C CA . ASP A 1 248 ? 18.763 -1.610 -37.184 1.00 88.75 248 ASP A CA 1
ATOM 1923 C C . ASP A 1 248 ? 18.070 -0.240 -37.250 1.00 88.75 248 ASP A C 1
ATOM 1925 O O . ASP A 1 248 ? 17.626 0.282 -36.232 1.00 88.75 248 ASP A O 1
ATOM 1929 N N . SER A 1 249 ? 17.872 0.301 -38.457 1.00 89.81 249 SER A N 1
ATOM 1930 C CA . SER A 1 249 ? 17.155 1.564 -38.675 1.00 89.81 249 SER A CA 1
ATOM 1931 C C . SER A 1 249 ? 15.707 1.524 -38.173 1.00 89.81 249 SER A C 1
ATOM 1933 O O . SER A 1 249 ? 15.295 2.403 -37.418 1.00 89.81 249 SER A O 1
ATOM 1935 N N . GLN A 1 250 ? 14.948 0.481 -38.517 1.00 92.81 250 GLN A N 1
ATOM 1936 C CA . GLN A 1 250 ? 13.561 0.313 -38.072 1.00 92.81 250 GLN A CA 1
ATOM 1937 C C . GLN A 1 250 ? 13.451 0.086 -36.558 1.00 92.81 250 GLN A C 1
ATOM 1939 O O . GLN A 1 250 ? 12.457 0.485 -35.950 1.00 92.81 250 GLN A O 1
ATOM 1944 N N . PHE A 1 251 ? 14.453 -0.552 -35.949 1.00 93.19 251 PHE A N 1
ATOM 1945 C CA . PHE A 1 251 ? 14.546 -0.750 -34.507 1.00 93.19 251 PHE A CA 1
ATOM 1946 C C . PHE A 1 251 ? 14.880 0.561 -33.787 1.00 93.19 251 PHE A C 1
ATOM 1948 O O . PHE A 1 251 ? 14.239 0.886 -32.792 1.00 93.19 251 PHE A O 1
ATOM 1955 N N . GLN A 1 252 ? 15.798 1.373 -34.321 1.00 90.44 252 GLN A N 1
ATOM 1956 C CA . GLN A 1 252 ? 16.045 2.721 -33.804 1.00 90.44 252 GLN A CA 1
ATOM 1957 C C . GLN A 1 252 ? 14.794 3.608 -33.896 1.00 90.44 252 GLN A C 1
ATOM 1959 O O . GLN A 1 252 ? 14.509 4.343 -32.954 1.00 90.44 252 GLN A O 1
ATOM 1964 N N . GLU A 1 253 ? 14.031 3.535 -34.992 1.00 90.81 253 GLU A N 1
ATOM 1965 C CA . GLU A 1 253 ? 12.726 4.204 -35.119 1.00 90.81 253 GLU A CA 1
ATOM 1966 C C . GLU A 1 253 ? 11.723 3.721 -34.061 1.00 90.81 253 GLU A C 1
ATOM 1968 O O . GLU A 1 253 ? 11.038 4.546 -33.459 1.00 90.81 253 GLU A O 1
ATOM 1973 N N . GLU A 1 254 ? 11.661 2.409 -33.800 1.00 92.06 254 GLU A N 1
ATOM 1974 C CA . GLU A 1 254 ? 10.803 1.835 -32.756 1.00 92.06 254 GLU A CA 1
ATOM 1975 C C . GLU A 1 254 ? 11.171 2.384 -31.377 1.00 92.06 254 GLU A C 1
ATOM 1977 O O . GLU A 1 254 ? 10.313 2.916 -30.680 1.00 92.06 254 GLU A O 1
ATOM 1982 N N . VAL A 1 255 ? 12.453 2.326 -31.003 1.00 91.19 255 VAL A N 1
ATOM 1983 C CA . VAL A 1 255 ? 12.943 2.839 -29.716 1.00 91.19 255 VAL A CA 1
ATOM 1984 C C . VAL A 1 255 ? 12.649 4.336 -29.573 1.00 91.19 255 VAL A C 1
ATOM 1986 O O . VAL A 1 255 ? 12.118 4.759 -28.547 1.00 91.19 255 VAL A O 1
ATOM 1989 N N . LYS A 1 256 ? 12.915 5.137 -30.615 1.00 89.81 256 LYS A N 1
ATOM 1990 C CA . LYS A 1 256 ? 12.617 6.581 -30.639 1.00 89.81 256 LYS A CA 1
ATOM 1991 C C . LYS A 1 256 ? 11.123 6.880 -30.490 1.00 89.81 256 LYS A C 1
ATOM 1993 O O . LYS A 1 256 ? 10.776 7.935 -29.967 1.00 89.81 256 LYS A O 1
ATOM 1998 N N . ALA A 1 257 ? 10.237 5.984 -30.924 1.00 89.94 257 ALA A N 1
ATOM 1999 C CA . ALA A 1 257 ? 8.796 6.174 -30.794 1.00 89.94 257 ALA A CA 1
ATOM 2000 C C . ALA A 1 257 ? 8.287 6.054 -29.345 1.00 89.94 257 ALA A C 1
ATOM 2002 O O . ALA A 1 257 ? 7.259 6.662 -29.045 1.00 89.94 257 ALA A O 1
ATOM 2003 N N . TRP A 1 258 ? 8.992 5.334 -28.456 1.00 88.88 258 TRP A N 1
ATOM 2004 C CA . TRP A 1 258 ? 8.566 5.139 -27.057 1.00 88.88 258 TRP A CA 1
ATOM 2005 C C . TRP A 1 258 ? 8.650 6.416 -26.223 1.00 88.88 258 TRP A C 1
ATOM 2007 O O . TRP A 1 258 ? 7.779 6.662 -25.394 1.00 88.88 258 TRP A O 1
ATOM 2017 N N . ASP A 1 259 ? 9.662 7.251 -26.461 1.00 85.00 259 ASP A N 1
ATOM 2018 C CA . ASP A 1 259 ? 9.739 8.589 -25.875 1.00 85.00 259 ASP A CA 1
ATOM 2019 C C . ASP A 1 259 ? 10.473 9.543 -26.831 1.00 85.00 259 ASP A C 1
ATOM 2021 O O . ASP A 1 259 ? 11.692 9.735 -26.774 1.00 85.00 259 ASP A O 1
ATOM 2025 N N . LYS A 1 260 ? 9.707 10.115 -27.769 1.00 83.62 260 LYS A N 1
ATOM 2026 C CA . LYS A 1 260 ? 10.229 11.007 -28.819 1.00 83.62 260 LYS A CA 1
ATOM 2027 C C . LYS A 1 260 ? 10.948 12.224 -28.251 1.00 83.62 260 LYS A C 1
ATOM 2029 O O . LYS A 1 260 ? 11.876 12.727 -28.877 1.00 83.62 260 LYS A O 1
ATOM 2034 N N . GLU A 1 261 ? 10.514 12.707 -27.090 1.00 80.88 261 GLU A N 1
ATOM 2035 C CA . GLU A 1 261 ? 11.130 13.855 -26.442 1.00 80.88 261 GLU A CA 1
ATOM 2036 C C . GLU A 1 261 ? 12.472 13.471 -25.811 1.00 80.88 261 GLU A C 1
ATOM 2038 O O . GLU A 1 261 ? 13.462 14.170 -26.030 1.00 80.88 261 GLU A O 1
ATOM 2043 N N . HIS A 1 262 ? 12.542 12.330 -25.110 1.00 82.06 262 HIS A N 1
ATOM 2044 C CA . HIS A 1 262 ? 13.806 11.812 -24.583 1.00 82.06 262 HIS A CA 1
ATOM 2045 C C . HIS A 1 262 ? 14.866 11.699 -25.684 1.00 82.06 262 HIS A C 1
ATOM 2047 O O . HIS A 1 262 ? 15.953 12.276 -25.589 1.00 82.06 262 HIS A O 1
ATOM 2053 N N . PHE A 1 263 ? 14.514 10.982 -26.754 1.00 82.12 263 PHE A N 1
ATOM 2054 C CA . PHE A 1 263 ? 15.425 10.623 -27.836 1.00 82.12 263 PHE A CA 1
ATOM 2055 C C . PHE A 1 263 ? 15.602 11.715 -28.904 1.00 82.12 263 PHE A C 1
ATOM 2057 O O . PHE A 1 263 ? 16.465 11.573 -29.769 1.00 82.12 263 PHE A O 1
ATOM 2064 N N . GLY A 1 264 ? 14.828 12.803 -28.843 1.00 76.38 264 GLY A N 1
ATOM 2065 C CA . GLY A 1 264 ? 15.080 14.039 -29.593 1.00 76.38 264 GLY A CA 1
ATOM 2066 C C . GLY A 1 264 ? 16.038 14.999 -28.874 1.00 76.38 264 GLY A C 1
ATOM 2067 O O . GLY A 1 264 ? 16.744 15.767 -29.528 1.00 76.38 264 GLY A O 1
ATOM 2068 N N . GLY A 1 265 ? 16.082 14.941 -27.538 1.00 74.81 265 GLY A N 1
ATOM 2069 C CA . GLY A 1 265 ? 16.974 15.735 -26.693 1.00 74.81 265 GLY A CA 1
ATOM 2070 C C . GLY A 1 265 ? 18.360 15.109 -26.501 1.00 74.81 265 GLY A C 1
ATOM 2071 O O . GLY A 1 265 ? 18.932 14.500 -27.405 1.00 74.81 265 GLY A O 1
ATOM 2072 N N . ALA A 1 266 ? 18.916 15.247 -25.293 1.00 65.38 266 ALA A N 1
ATOM 2073 C CA . ALA A 1 266 ? 20.268 14.784 -24.964 1.00 65.38 266 ALA A CA 1
ATOM 2074 C C . ALA A 1 266 ? 20.484 13.269 -25.164 1.00 65.38 266 ALA A C 1
ATOM 2076 O O . ALA A 1 266 ? 21.602 12.853 -25.453 1.00 65.38 266 ALA A O 1
ATOM 2077 N N . ALA A 1 267 ? 19.436 12.440 -25.072 1.00 76.12 267 ALA A N 1
ATOM 2078 C CA . ALA A 1 267 ? 19.565 10.997 -25.275 1.00 76.12 267 ALA A CA 1
ATOM 2079 C C . ALA A 1 267 ? 19.710 10.590 -26.753 1.00 76.12 267 ALA A C 1
ATOM 2081 O O . ALA A 1 267 ? 19.926 9.414 -27.025 1.00 76.12 267 ALA A O 1
ATOM 2082 N N . LYS A 1 268 ? 19.657 11.523 -27.719 1.00 82.25 268 LYS A N 1
ATOM 2083 C CA . LYS A 1 268 ? 19.925 11.216 -29.138 1.00 82.25 268 LYS A CA 1
ATOM 2084 C C . LYS A 1 268 ? 21.323 10.619 -29.374 1.00 82.25 268 LYS A C 1
ATOM 2086 O O . LYS A 1 268 ? 21.486 9.826 -30.298 1.00 82.25 268 LYS A O 1
ATOM 2091 N N . VAL A 1 269 ? 22.284 10.950 -28.502 1.00 79.69 269 VAL A N 1
ATOM 2092 C CA . VAL A 1 269 ? 23.687 10.493 -28.539 1.00 79.69 269 VAL A CA 1
ATOM 2093 C C . VAL A 1 269 ? 23.827 8.965 -28.533 1.00 79.69 269 VAL A C 1
ATOM 2095 O O . VAL A 1 269 ? 24.761 8.431 -29.118 1.00 79.69 269 VAL A O 1
ATOM 2098 N N . VAL A 1 270 ? 22.868 8.228 -27.952 1.00 81.44 270 VAL A N 1
ATOM 2099 C CA . VAL A 1 270 ? 22.919 6.750 -27.908 1.00 81.44 270 VAL A CA 1
ATOM 2100 C C . VAL A 1 270 ? 22.779 6.101 -29.291 1.00 81.44 270 VAL A C 1
ATOM 2102 O O . VAL A 1 270 ? 23.066 4.918 -29.444 1.00 81.44 270 VAL A O 1
ATOM 2105 N N . PHE A 1 271 ? 22.326 6.860 -30.294 1.00 84.62 271 PHE A N 1
ATOM 2106 C CA . PHE A 1 271 ? 22.204 6.419 -31.686 1.00 84.62 271 PHE A CA 1
ATOM 2107 C C . PHE A 1 271 ? 23.356 6.898 -32.580 1.00 84.62 271 PHE A C 1
ATOM 2109 O O . PHE A 1 271 ? 23.298 6.691 -33.791 1.00 84.62 271 PHE A O 1
ATOM 2116 N N . GLU A 1 272 ? 24.376 7.547 -32.017 1.00 85.44 272 GLU A N 1
ATOM 2117 C CA . GLU A 1 272 ? 25.615 7.840 -32.736 1.00 85.44 272 GLU A CA 1
ATOM 2118 C C . GLU A 1 272 ? 26.434 6.555 -32.922 1.00 85.44 272 GLU A C 1
ATOM 2120 O O . GLU A 1 272 ? 26.416 5.659 -32.075 1.00 85.44 272 GLU A O 1
ATOM 2125 N N . GLU A 1 273 ? 27.180 6.463 -34.026 1.00 83.75 273 GLU A N 1
ATOM 2126 C CA . GLU A 1 273 ? 27.932 5.249 -34.389 1.00 83.75 273 GLU A CA 1
ATOM 2127 C C . GLU A 1 273 ? 28.935 4.836 -33.293 1.00 83.75 273 GLU A C 1
ATOM 2129 O O . GLU A 1 273 ? 29.127 3.652 -33.031 1.00 83.75 273 GLU A O 1
ATOM 2134 N N . SER A 1 274 ? 29.493 5.816 -32.574 1.00 85.12 274 SER A N 1
ATOM 2135 C CA . SER A 1 274 ? 30.389 5.637 -31.422 1.00 85.12 274 SER A CA 1
ATOM 2136 C C . SER A 1 274 ? 29.770 4.861 -30.250 1.00 85.12 274 SER A C 1
ATOM 2138 O O . SER A 1 274 ? 30.503 4.263 -29.462 1.00 85.12 274 SER A O 1
ATOM 2140 N N . TRP A 1 275 ? 28.439 4.844 -30.131 1.00 82.31 275 TRP A N 1
ATOM 2141 C CA . TRP A 1 275 ? 27.703 4.136 -29.079 1.00 82.31 275 TRP A CA 1
ATOM 2142 C C . TRP A 1 275 ? 27.035 2.845 -29.560 1.00 82.31 275 TRP A C 1
ATOM 2144 O O . TRP A 1 275 ? 26.627 2.039 -28.716 1.00 82.31 275 TRP A O 1
ATOM 2154 N N . LYS A 1 276 ? 26.949 2.612 -30.879 1.00 84.06 276 LYS A N 1
ATOM 2155 C CA . LYS A 1 276 ? 26.166 1.523 -31.489 1.00 84.06 276 LYS A CA 1
ATOM 2156 C C . LYS A 1 276 ? 26.473 0.150 -30.879 1.00 84.06 276 LYS A C 1
ATOM 2158 O O . LYS A 1 276 ? 25.563 -0.502 -30.368 1.00 84.06 276 LYS A O 1
ATOM 2163 N N . ASP A 1 277 ? 27.748 -0.239 -30.842 1.00 84.69 277 ASP A N 1
ATOM 2164 C CA . ASP A 1 277 ? 28.208 -1.547 -30.340 1.00 84.69 277 ASP A CA 1
ATOM 2165 C C . ASP A 1 277 ? 27.911 -1.788 -28.848 1.00 84.69 277 ASP A C 1
ATOM 2167 O O . ASP A 1 277 ? 27.846 -2.932 -28.392 1.00 84.69 277 ASP A O 1
ATOM 2171 N N . THR A 1 278 ? 27.716 -0.720 -28.070 1.00 81.69 278 THR A N 1
ATOM 2172 C CA . THR A 1 278 ? 27.348 -0.807 -26.649 1.00 81.69 278 THR A CA 1
ATOM 2173 C C . THR A 1 278 ? 25.832 -0.806 -26.473 1.00 81.69 278 THR A C 1
ATOM 2175 O O . THR A 1 278 ? 25.281 -1.645 -25.757 1.00 81.69 278 THR A O 1
ATOM 2178 N N . TRP A 1 279 ? 25.154 0.132 -27.136 1.00 83.75 279 TRP A N 1
ATOM 2179 C CA . TRP A 1 279 ? 23.728 0.386 -26.977 1.00 83.75 279 TRP A CA 1
ATOM 2180 C C . TRP A 1 279 ? 22.853 -0.680 -27.632 1.00 83.75 279 TRP A C 1
ATOM 2182 O O . TRP A 1 279 ? 21.967 -1.238 -26.983 1.00 83.75 279 TRP A O 1
ATOM 2192 N N . GLU A 1 280 ? 23.086 -0.983 -28.909 1.00 89.06 280 GLU A N 1
ATOM 2193 C CA . GLU A 1 280 ? 22.156 -1.792 -29.694 1.00 89.06 280 GLU A CA 1
ATOM 2194 C C . GLU A 1 280 ? 22.011 -3.228 -29.159 1.00 89.06 280 GLU A C 1
ATOM 2196 O O . GLU A 1 280 ? 20.869 -3.661 -28.960 1.00 89.06 280 GLU A O 1
ATOM 2201 N N . PRO A 1 281 ? 23.094 -3.968 -28.827 1.00 90.81 281 PRO A N 1
ATOM 2202 C CA . PRO A 1 281 ? 22.958 -5.324 -28.296 1.00 90.81 281 PRO A CA 1
ATOM 2203 C C . PRO A 1 281 ? 22.233 -5.357 -26.946 1.00 90.81 281 PRO A C 1
ATOM 2205 O O . PRO A 1 281 ? 21.562 -6.337 -26.629 1.00 90.81 281 PRO A O 1
ATOM 2208 N N . MET A 1 282 ? 22.372 -4.298 -26.142 1.00 91.75 282 MET A N 1
ATOM 2209 C CA . MET A 1 282 ? 21.683 -4.146 -24.860 1.00 91.75 282 MET A CA 1
ATOM 2210 C C . MET A 1 282 ? 20.195 -3.856 -25.063 1.00 91.75 282 MET A C 1
ATOM 2212 O O . MET A 1 282 ? 19.356 -4.547 -24.489 1.00 91.75 282 MET A O 1
ATOM 2216 N N . MET A 1 283 ? 19.857 -2.893 -25.922 1.00 92.44 283 MET A N 1
ATOM 2217 C CA . MET A 1 283 ? 18.469 -2.495 -26.146 1.00 92.44 283 MET A CA 1
ATOM 2218 C C . MET A 1 283 ? 17.664 -3.583 -26.868 1.00 92.44 283 MET A C 1
ATOM 2220 O O . MET A 1 283 ? 16.516 -3.830 -26.506 1.00 92.44 283 MET A O 1
ATOM 2224 N N . ARG A 1 284 ? 18.265 -4.305 -27.828 1.00 94.94 284 ARG A N 1
ATOM 2225 C CA . ARG A 1 284 ? 17.628 -5.478 -28.457 1.00 94.94 284 ARG A CA 1
ATOM 2226 C C . ARG A 1 284 ? 17.367 -6.602 -27.450 1.00 94.94 284 ARG A C 1
ATOM 2228 O O . ARG A 1 284 ? 16.318 -7.237 -27.518 1.00 94.94 284 ARG A O 1
ATOM 2235 N N . ALA A 1 285 ? 18.282 -6.842 -26.507 1.00 95.12 285 ALA A N 1
ATOM 2236 C CA . ALA A 1 285 ? 18.072 -7.838 -25.457 1.00 95.12 285 ALA A CA 1
ATOM 2237 C C . ALA A 1 285 ? 16.937 -7.435 -24.499 1.00 95.12 285 ALA A C 1
ATOM 2239 O O . ALA A 1 285 ? 16.062 -8.253 -24.221 1.00 95.12 285 ALA A O 1
ATOM 2240 N N . ASP A 1 286 ? 16.898 -6.168 -24.076 1.00 96.00 286 ASP A N 1
ATOM 2241 C CA . ASP A 1 286 ? 15.835 -5.653 -23.209 1.00 96.00 286 ASP A CA 1
ATOM 2242 C C . ASP A 1 286 ? 14.460 -5.630 -23.903 1.00 96.00 286 ASP A C 1
ATOM 2244 O O . ASP A 1 286 ? 13.447 -5.865 -23.249 1.00 96.00 286 ASP A O 1
ATOM 2248 N N . PHE A 1 287 ? 14.396 -5.388 -25.219 1.00 96.06 287 PHE A N 1
ATOM 2249 C CA . PHE A 1 287 ? 13.135 -5.437 -25.975 1.00 96.06 287 PHE A CA 1
ATOM 2250 C C . PHE A 1 287 ? 12.579 -6.863 -26.085 1.00 96.06 287 PHE A C 1
ATOM 2252 O O . PHE A 1 287 ? 11.377 -7.068 -25.891 1.00 96.06 287 PHE A O 1
ATOM 2259 N N . LYS A 1 288 ? 13.453 -7.866 -26.261 1.00 96.12 288 LYS A N 1
ATOM 2260 C CA . LYS A 1 288 ? 13.063 -9.289 -26.233 1.00 96.12 288 LYS A CA 1
ATOM 2261 C C . LYS A 1 288 ? 12.383 -9.711 -24.926 1.00 96.12 288 LYS A C 1
ATOM 2263 O O . LYS A 1 288 ? 11.518 -10.583 -24.957 1.00 96.12 288 LYS A O 1
ATOM 2268 N N . LEU A 1 289 ? 12.687 -9.052 -23.799 1.00 96.81 289 LEU A N 1
ATOM 2269 C CA . LEU A 1 289 ? 12.016 -9.310 -22.517 1.00 96.81 289 LEU A CA 1
ATOM 2270 C C . LEU A 1 289 ? 10.496 -9.067 -22.564 1.00 96.81 289 LEU A C 1
ATOM 2272 O O . LEU A 1 289 ? 9.793 -9.618 -21.717 1.00 96.81 289 LEU A O 1
ATOM 2276 N N . PHE A 1 290 ? 9.984 -8.259 -23.506 1.00 95.06 290 PHE A N 1
ATOM 2277 C CA . PHE A 1 290 ? 8.554 -7.951 -23.612 1.00 95.06 290 PHE A CA 1
ATOM 2278 C C . PHE A 1 290 ? 7.914 -8.242 -24.980 1.00 95.06 290 PHE A C 1
ATOM 2280 O O . PHE A 1 290 ? 6.724 -8.556 -25.033 1.00 95.06 290 PHE A O 1
ATOM 2287 N N . ASP A 1 291 ? 8.646 -8.176 -26.092 1.00 91.88 291 ASP A N 1
ATOM 2288 C CA . ASP A 1 291 ? 8.056 -8.414 -27.419 1.00 91.88 291 ASP A CA 1
ATOM 2289 C C . ASP A 1 291 ? 8.046 -9.888 -27.865 1.00 91.88 291 ASP A C 1
ATOM 2291 O O . ASP A 1 291 ? 7.238 -10.265 -28.714 1.00 91.88 291 ASP A O 1
ATOM 2295 N N . GLU A 1 292 ? 8.857 -10.729 -27.219 1.00 91.69 292 GLU A N 1
ATOM 2296 C CA . GLU A 1 292 ? 8.837 -12.196 -27.312 1.00 91.69 292 GLU A CA 1
ATOM 2297 C C . GLU A 1 292 ? 8.226 -12.849 -26.048 1.00 91.69 292 GLU A C 1
ATOM 2299 O O . GLU A 1 292 ? 8.187 -14.077 -25.932 1.00 91.69 292 GLU A O 1
ATOM 2304 N N . TYR A 1 293 ? 7.705 -12.045 -25.107 1.00 93.94 293 TYR A N 1
ATOM 2305 C CA . TYR A 1 293 ? 7.128 -12.518 -23.843 1.00 93.94 293 TYR A CA 1
ATOM 2306 C C . TYR A 1 293 ? 5.834 -13.316 -24.040 1.00 93.94 293 TYR A C 1
ATOM 2308 O O . TYR A 1 293 ? 4.784 -12.780 -24.424 1.00 93.94 293 TYR A O 1
ATOM 2316 N N . LYS A 1 294 ? 5.900 -14.594 -23.658 1.00 90.12 294 LYS A N 1
ATOM 2317 C CA . LYS A 1 294 ? 4.766 -15.519 -23.614 1.00 90.12 294 LYS A CA 1
ATOM 2318 C C . LYS A 1 294 ? 4.235 -15.614 -22.189 1.00 90.12 294 LYS A C 1
ATOM 2320 O O . LYS A 1 294 ? 4.938 -16.081 -21.298 1.00 90.12 294 LYS A O 1
ATOM 2325 N N . PHE A 1 295 ? 2.982 -15.219 -21.996 1.00 92.88 295 PHE A N 1
ATOM 2326 C CA . PHE A 1 295 ? 2.290 -15.352 -20.719 1.00 92.88 295 PHE A CA 1
ATOM 2327 C C . PHE A 1 295 ? 2.030 -16.834 -20.379 1.00 92.88 295 PHE A C 1
ATOM 2329 O O . PHE A 1 295 ? 1.660 -17.614 -21.255 1.00 92.88 295 PHE A O 1
ATOM 2336 N N . ARG A 1 296 ? 2.254 -17.235 -19.117 1.00 92.12 296 ARG A N 1
ATOM 2337 C CA . ARG A 1 296 ? 2.198 -18.648 -18.666 1.00 92.12 296 ARG A CA 1
ATOM 2338 C C . ARG A 1 296 ? 1.466 -18.879 -17.342 1.00 92.12 296 ARG A C 1
ATOM 2340 O O . ARG A 1 296 ? 1.518 -19.981 -16.803 1.00 92.12 296 ARG A O 1
ATOM 2347 N N . HIS A 1 297 ? 0.813 -17.855 -16.799 1.00 93.19 297 HIS A N 1
ATOM 2348 C CA . HIS A 1 297 ? 0.235 -17.892 -15.447 1.00 93.19 297 HIS A CA 1
ATOM 2349 C C . HIS A 1 297 ? -1.299 -17.852 -15.461 1.00 93.19 297 HIS A C 1
ATOM 2351 O O . HIS A 1 297 ? -1.921 -17.377 -14.514 1.00 93.19 297 HIS A O 1
ATOM 2357 N N . ALA A 1 298 ? -1.906 -18.337 -16.546 1.00 91.69 298 ALA A N 1
ATOM 2358 C CA . ALA A 1 298 ? -3.351 -18.463 -16.687 1.00 91.69 298 ALA A CA 1
ATOM 2359 C C . ALA A 1 298 ? -3.935 -19.285 -15.527 1.00 91.69 298 ALA A C 1
ATOM 2361 O O . ALA A 1 298 ? -3.407 -20.343 -15.180 1.00 91.69 298 ALA A O 1
ATOM 2362 N N . GLY A 1 299 ? -4.996 -18.782 -14.895 1.00 88.19 299 GLY A N 1
ATOM 2363 C CA . GLY A 1 299 ? -5.627 -19.425 -13.740 1.00 88.19 299 GLY A CA 1
ATOM 2364 C C . GLY A 1 299 ? -4.812 -19.394 -12.438 1.00 88.19 299 GLY A C 1
ATOM 2365 O O . GLY A 1 299 ? -5.284 -19.916 -11.429 1.00 88.19 299 GLY A O 1
ATOM 2366 N N . ALA A 1 300 ? -3.624 -18.777 -12.403 1.00 91.62 300 ALA A N 1
ATOM 2367 C CA . ALA A 1 300 ? -2.852 -18.656 -11.167 1.00 91.62 300 ALA A CA 1
ATOM 2368 C C . ALA A 1 300 ? -3.593 -17.785 -10.126 1.00 91.62 300 ALA A C 1
ATOM 2370 O O . ALA A 1 300 ? -4.210 -16.789 -10.514 1.00 91.62 300 ALA A O 1
ATOM 2371 N N . PRO A 1 301 ? -3.523 -18.098 -8.815 1.00 90.12 301 PRO A N 1
ATOM 2372 C CA . PRO A 1 301 ? -4.173 -17.291 -7.783 1.00 90.12 301 PRO A CA 1
ATOM 2373 C C . PRO A 1 301 ? -3.721 -15.828 -7.788 1.00 90.12 301 PRO A C 1
ATOM 2375 O O . PRO A 1 301 ? -2.550 -15.521 -8.042 1.00 90.12 301 PRO A O 1
ATOM 2378 N N . LYS A 1 302 ? -4.635 -14.918 -7.448 1.00 90.56 302 LYS A N 1
ATOM 2379 C CA . LYS A 1 302 ? -4.343 -13.481 -7.328 1.00 90.56 302 LYS A CA 1
ATOM 2380 C C . LYS A 1 302 ? -3.340 -13.212 -6.206 1.00 90.56 302 LYS A C 1
ATOM 2382 O O . LYS A 1 302 ? -3.116 -14.058 -5.343 1.00 90.56 302 LYS A O 1
ATOM 2387 N N . PHE A 1 303 ? -2.686 -12.058 -6.238 1.00 90.50 303 PHE A N 1
ATOM 2388 C CA . PHE A 1 303 ? -1.903 -11.545 -5.116 1.00 90.50 303 PHE A CA 1
ATOM 2389 C C . PHE A 1 303 ? -2.815 -10.968 -4.027 1.00 90.50 303 PHE A C 1
ATOM 2391 O O . PHE A 1 303 ? -3.888 -10.450 -4.324 1.00 90.50 303 PHE A O 1
ATOM 2398 N N . ASP A 1 304 ? -2.352 -10.994 -2.778 1.00 83.12 304 ASP A N 1
ATOM 2399 C CA . ASP A 1 304 ? -3.137 -10.513 -1.628 1.00 83.12 304 ASP A CA 1
ATOM 2400 C C . ASP A 1 304 ? -2.664 -9.130 -1.141 1.00 83.12 304 ASP A C 1
ATOM 2402 O O . ASP A 1 304 ? -3.316 -8.477 -0.323 1.00 83.12 304 ASP A O 1
ATOM 2406 N N . PHE A 1 305 ? -1.521 -8.662 -1.653 1.00 83.31 305 PHE A N 1
ATOM 2407 C CA . PHE A 1 305 ? -0.944 -7.358 -1.335 1.00 83.31 305 PHE A CA 1
ATOM 2408 C C . PHE A 1 305 ? -1.478 -6.244 -2.260 1.00 83.31 305 PHE A C 1
ATOM 2410 O O . PHE A 1 305 ? -1.845 -6.512 -3.411 1.00 83.31 305 PHE A O 1
ATOM 2417 N N . PRO A 1 306 ? -1.498 -4.982 -1.788 1.00 87.94 306 PRO A N 1
ATOM 2418 C CA . PRO A 1 306 ? -1.835 -3.822 -2.601 1.00 87.94 306 PRO A CA 1
ATOM 2419 C C . PRO A 1 306 ? -1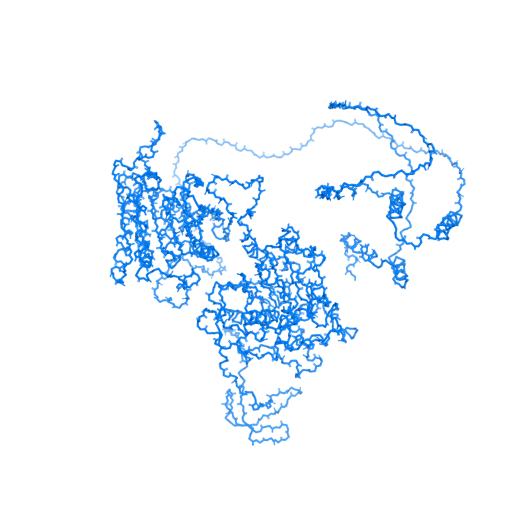.002 -3.683 -3.884 1.00 87.94 306 PRO A C 1
ATOM 2421 O O . PRO A 1 306 ? 0.232 -3.729 -3.843 1.00 87.94 306 PRO A O 1
ATOM 2424 N N . LEU A 1 307 ? -1.679 -3.436 -5.007 1.00 92.31 307 LEU A N 1
ATOM 2425 C CA . LEU A 1 307 ? -1.056 -3.013 -6.264 1.00 92.31 307 LEU A CA 1
ATOM 2426 C C . LEU A 1 307 ? -1.339 -1.531 -6.502 1.00 92.31 307 LEU A C 1
ATOM 2428 O O . LEU A 1 307 ? -2.495 -1.141 -6.661 1.00 92.31 307 LEU A O 1
ATOM 2432 N N . HIS A 1 308 ? -0.277 -0.729 -6.572 1.00 94.75 308 HIS A N 1
ATOM 2433 C CA . HIS A 1 308 ? -0.337 0.694 -6.909 1.00 94.75 308 HIS A CA 1
ATOM 2434 C C . HIS A 1 308 ? 0.162 0.882 -8.332 1.00 94.75 308 HIS A C 1
ATOM 2436 O O . HIS A 1 308 ? 1.327 0.606 -8.627 1.00 94.75 308 HIS A O 1
ATOM 2442 N N . CYS A 1 309 ? -0.724 1.308 -9.224 1.00 95.88 309 CYS A N 1
ATOM 2443 C CA . CYS A 1 309 ? -0.426 1.430 -10.641 1.00 95.88 309 CYS A CA 1
ATOM 2444 C C . CYS A 1 309 ? -0.519 2.881 -11.108 1.00 95.88 309 CYS A C 1
ATOM 2446 O O . CYS A 1 309 ? -1.480 3.582 -10.798 1.00 95.88 309 CYS A O 1
ATOM 2448 N N . TRP A 1 310 ? 0.457 3.317 -11.904 1.00 94.56 310 TRP A N 1
ATOM 2449 C CA . TRP A 1 310 ? 0.427 4.627 -12.557 1.00 94.56 310 TRP A CA 1
ATOM 2450 C C . TRP A 1 310 ? 0.457 4.484 -14.071 1.00 94.56 310 TRP A C 1
ATOM 2452 O O . TRP A 1 310 ? 1.179 3.641 -14.604 1.00 94.56 310 TRP A O 1
ATOM 2462 N N . TRP A 1 311 ? -0.289 5.346 -14.754 1.00 95.00 311 TRP A N 1
ATOM 2463 C CA . TRP A 1 311 ? -0.196 5.566 -16.195 1.00 95.00 311 TRP A CA 1
ATOM 2464 C C . TRP A 1 311 ? 0.312 6.987 -16.488 1.00 95.00 311 TRP A C 1
ATOM 2466 O O . TRP A 1 311 ? 0.010 7.925 -15.748 1.00 95.00 311 TRP A O 1
ATOM 2476 N N . CYS A 1 312 ? 1.100 7.136 -17.553 1.00 93.19 312 CYS A N 1
ATOM 2477 C CA . CYS A 1 312 ? 1.688 8.397 -18.008 1.00 93.19 312 CYS A CA 1
ATOM 2478 C C . CYS A 1 312 ? 0.817 9.020 -19.113 1.00 93.19 312 CYS A C 1
ATOM 2480 O O . CYS A 1 312 ? 0.684 8.429 -20.181 1.00 93.19 312 CYS A O 1
ATOM 2482 N N . GLU A 1 313 ? 0.243 10.204 -18.869 1.00 91.12 313 GLU A N 1
ATOM 2483 C CA . GLU A 1 313 ? -0.763 10.830 -19.753 1.00 91.12 313 GLU A CA 1
ATOM 2484 C C . GLU A 1 313 ? -0.236 11.153 -21.163 1.00 91.12 313 GLU A C 1
ATOM 2486 O O . GLU A 1 313 ? -0.936 10.976 -22.157 1.00 91.12 313 GLU A O 1
ATOM 2491 N N . GLY A 1 314 ? 1.008 11.624 -21.250 1.00 87.00 314 GLY A N 1
ATOM 2492 C CA . GLY A 1 314 ? 1.677 12.015 -22.492 1.00 87.00 314 GLY A CA 1
ATOM 2493 C C . GLY A 1 314 ? 2.369 10.864 -23.224 1.00 87.00 314 GLY A C 1
ATOM 2494 O O . GLY A 1 314 ? 3.134 11.114 -24.154 1.00 87.00 314 GLY A O 1
ATOM 2495 N N . GLU A 1 315 ? 2.171 9.617 -22.797 1.00 87.19 315 GLU A N 1
ATOM 2496 C CA . GLU A 1 315 ? 2.747 8.444 -23.456 1.00 87.19 315 GLU A CA 1
ATOM 2497 C C . GLU A 1 315 ? 1.903 8.013 -24.680 1.00 87.19 315 GLU A C 1
ATOM 2499 O O . GLU A 1 315 ? 0.766 8.451 -24.861 1.00 87.19 315 GLU A O 1
ATOM 2504 N N . HIS A 1 316 ? 2.475 7.236 -25.603 1.00 85.38 316 HIS A N 1
ATOM 2505 C CA . HIS A 1 316 ? 1.910 7.020 -26.948 1.00 85.38 316 HIS A CA 1
ATOM 2506 C C . HIS A 1 316 ? 1.567 5.564 -27.284 1.00 85.38 316 HIS A C 1
ATOM 2508 O O . HIS A 1 316 ? 0.735 5.317 -28.159 1.00 85.38 316 HIS A O 1
ATOM 2514 N N . PHE A 1 317 ? 2.204 4.606 -26.618 1.00 89.81 317 PHE A N 1
ATOM 2515 C CA . PHE A 1 317 ? 1.996 3.178 -26.797 1.00 89.81 317 PHE A CA 1
ATOM 2516 C C . PHE A 1 317 ? 0.993 2.640 -25.775 1.00 89.81 317 PHE A C 1
ATOM 2518 O O . PHE A 1 317 ? -0.086 2.174 -26.159 1.00 89.81 317 PHE A O 1
ATOM 2525 N N . ILE A 1 318 ? 1.331 2.671 -24.483 1.00 94.12 318 ILE A N 1
ATOM 2526 C CA . ILE A 1 318 ? 0.514 2.031 -23.447 1.00 94.12 318 ILE A CA 1
ATOM 2527 C C . ILE A 1 318 ? -0.673 2.926 -23.103 1.00 94.12 318 ILE A C 1
ATOM 2529 O O . ILE A 1 318 ? -0.521 4.095 -22.758 1.00 94.12 318 ILE A O 1
ATOM 2533 N N . LYS A 1 319 ? -1.875 2.358 -23.180 1.00 92.56 319 LYS A N 1
ATOM 2534 C CA . LYS A 1 319 ? -3.136 3.059 -22.914 1.00 92.56 319 LYS A CA 1
ATOM 2535 C C . LYS A 1 319 ? -3.608 2.855 -21.468 1.00 92.56 319 LYS A C 1
ATOM 2537 O O . LYS A 1 319 ? -3.232 1.840 -20.870 1.00 92.56 319 LYS A O 1
ATOM 2542 N N . PRO A 1 320 ? -4.481 3.728 -20.926 1.00 93.38 320 PRO A N 1
ATOM 2543 C CA . PRO A 1 320 ? -5.035 3.587 -19.578 1.00 93.38 320 PRO A CA 1
ATOM 2544 C C . PRO A 1 320 ? -5.567 2.181 -19.279 1.00 93.38 320 PRO A C 1
ATOM 2546 O O . PRO A 1 320 ? -5.215 1.584 -18.261 1.00 93.38 320 PRO A O 1
ATOM 2549 N N . GLU A 1 321 ? -6.342 1.598 -20.199 1.00 93.12 321 GLU A N 1
ATOM 2550 C CA . GLU A 1 321 ? -6.965 0.283 -20.024 1.00 93.12 321 GLU A CA 1
ATOM 2551 C C . GLU A 1 321 ? -5.951 -0.871 -19.906 1.00 93.12 321 GLU A C 1
ATOM 2553 O O . GLU A 1 321 ? -6.239 -1.889 -19.277 1.00 93.12 321 GLU A O 1
ATOM 2558 N N . MET A 1 322 ? -4.745 -0.709 -20.462 1.00 95.12 322 MET A N 1
ATOM 2559 C CA . MET A 1 322 ? -3.673 -1.707 -20.375 1.00 95.12 322 MET A CA 1
ATOM 2560 C C . MET A 1 322 ? -3.068 -1.754 -18.970 1.00 95.12 322 MET A C 1
ATOM 2562 O O . MET A 1 322 ? -2.750 -2.834 -18.472 1.00 95.12 322 MET A O 1
ATOM 2566 N N . VAL A 1 323 ? -2.930 -0.588 -18.329 1.00 96.44 323 VAL A N 1
ATOM 2567 C CA . VAL A 1 323 ? -2.441 -0.461 -16.950 1.00 96.44 323 VAL A CA 1
ATOM 2568 C C . VAL A 1 323 ? -3.550 -0.822 -15.955 1.00 96.44 323 VAL A C 1
ATOM 2570 O O . VAL A 1 323 ? -3.301 -1.517 -14.975 1.00 96.44 323 VAL A O 1
ATOM 2573 N N . GLN A 1 324 ? -4.802 -0.440 -16.222 1.00 94.25 324 GLN A N 1
ATOM 2574 C CA . GLN A 1 324 ? -5.946 -0.808 -15.377 1.00 94.25 324 GLN A CA 1
ATOM 2575 C C . GLN A 1 324 ? -6.173 -2.327 -15.288 1.00 94.25 324 GLN A C 1
ATOM 2577 O O . GLN A 1 324 ? -6.659 -2.804 -14.263 1.00 94.25 324 GLN A O 1
ATOM 2582 N N . ALA A 1 325 ? -5.764 -3.098 -16.303 1.00 95.81 325 ALA A N 1
ATOM 2583 C CA . ALA A 1 325 ? -5.808 -4.562 -16.277 1.00 95.81 325 ALA A CA 1
ATOM 2584 C C . ALA A 1 325 ? -4.979 -5.189 -15.132 1.00 95.81 325 ALA A C 1
ATOM 2586 O O . ALA A 1 325 ? -5.240 -6.325 -14.742 1.00 95.81 325 ALA A O 1
ATOM 2587 N N . TRP A 1 326 ? -4.028 -4.466 -14.519 1.00 97.06 326 TRP A N 1
ATOM 2588 C CA . TRP A 1 326 ? -3.320 -4.953 -13.323 1.00 97.06 326 TRP A CA 1
ATOM 2589 C C . TRP A 1 326 ? -4.259 -5.226 -12.139 1.00 97.06 326 TRP A C 1
ATOM 2591 O O . TRP A 1 326 ? -3.922 -6.042 -11.281 1.00 97.06 326 TRP A O 1
ATOM 2601 N N . LYS A 1 327 ? -5.463 -4.635 -12.127 1.00 94.00 327 LYS A N 1
ATOM 2602 C CA . LYS A 1 327 ? -6.522 -4.935 -11.154 1.00 94.00 327 LYS A CA 1
ATOM 2603 C C . LYS A 1 327 ? -6.867 -6.419 -11.090 1.00 94.00 327 LYS A C 1
ATOM 2605 O O . LYS A 1 327 ? -7.212 -6.917 -10.023 1.00 94.00 327 LYS A O 1
ATOM 2610 N N . ASP A 1 328 ? -6.765 -7.131 -12.209 1.00 93.56 328 ASP A N 1
ATOM 2611 C CA . ASP A 1 328 ? -7.100 -8.550 -12.252 1.00 93.56 328 ASP A CA 1
ATOM 2612 C C . ASP A 1 328 ? -6.160 -9.370 -11.356 1.00 93.56 328 ASP A C 1
ATOM 2614 O O . ASP A 1 328 ? -6.595 -10.362 -10.773 1.00 93.56 328 ASP A O 1
ATOM 2618 N N . TRP A 1 329 ? -4.909 -8.927 -11.184 1.00 95.25 329 TRP A N 1
ATOM 2619 C CA . TRP A 1 329 ? -3.843 -9.652 -10.487 1.00 95.25 329 TRP A CA 1
ATOM 2620 C C . TRP A 1 329 ? -3.827 -9.516 -8.970 1.00 95.25 329 TRP A C 1
ATOM 2622 O O . TRP A 1 329 ? -3.048 -10.225 -8.336 1.00 95.25 329 TRP A O 1
ATOM 2632 N N . THR A 1 330 ? -4.673 -8.680 -8.364 1.00 87.69 330 THR A N 1
ATOM 2633 C CA . THR A 1 330 ? -4.789 -8.601 -6.900 1.00 87.69 330 THR A CA 1
ATOM 2634 C C . THR A 1 330 ? -6.222 -8.822 -6.422 1.00 87.69 330 THR A C 1
ATOM 2636 O O . THR A 1 330 ? -7.191 -8.405 -7.056 1.00 87.69 330 THR A O 1
ATOM 2639 N N . ALA A 1 331 ? -6.351 -9.526 -5.302 1.00 79.50 331 ALA A N 1
ATOM 2640 C CA . ALA A 1 331 ? -7.553 -9.570 -4.478 1.00 79.50 331 ALA A CA 1
ATOM 2641 C C . ALA A 1 331 ? -7.512 -8.506 -3.362 1.00 79.50 331 ALA A C 1
ATOM 2643 O O . ALA A 1 331 ? -8.548 -8.196 -2.778 1.00 79.50 331 ALA A O 1
ATOM 2644 N N . GLY A 1 332 ? -6.329 -7.950 -3.077 1.00 73.50 332 GLY A N 1
ATOM 2645 C CA . GLY A 1 332 ? -6.146 -6.817 -2.177 1.00 73.50 332 GLY A CA 1
ATOM 2646 C C . GLY A 1 332 ? -6.505 -5.471 -2.828 1.00 73.50 332 GLY A C 1
ATOM 2647 O O . GLY A 1 332 ? -7.068 -5.421 -3.925 1.00 73.50 332 GLY A O 1
ATOM 2648 N N . PRO A 1 333 ? -6.184 -4.347 -2.162 1.00 79.38 333 PRO A N 1
ATOM 2649 C CA . PRO A 1 333 ? -6.407 -3.012 -2.709 1.00 79.38 333 PRO A CA 1
ATOM 2650 C C . PRO A 1 333 ? -5.716 -2.807 -4.064 1.00 79.38 333 PRO A C 1
ATOM 2652 O O . PRO A 1 333 ? -4.531 -3.097 -4.222 1.00 79.38 333 PRO A O 1
ATOM 2655 N N . PHE A 1 334 ? -6.449 -2.254 -5.025 1.00 84.69 334 PHE A N 1
ATOM 2656 C CA . PHE A 1 334 ? -5.906 -1.803 -6.302 1.00 84.69 334 PHE A CA 1
ATOM 2657 C C . PHE A 1 334 ? -6.071 -0.289 -6.401 1.00 84.69 334 PHE A C 1
ATOM 2659 O O . PHE A 1 334 ? -7.205 0.196 -6.419 1.00 84.69 334 PHE A O 1
ATOM 2666 N N . ASP A 1 335 ? -4.953 0.428 -6.464 1.00 81.31 335 ASP A N 1
ATOM 2667 C CA . ASP A 1 335 ? -4.913 1.861 -6.743 1.00 81.31 335 ASP A CA 1
ATOM 2668 C C . ASP A 1 335 ? -4.452 2.094 -8.187 1.00 81.31 335 ASP A C 1
ATOM 2670 O O . ASP A 1 335 ? -3.511 1.456 -8.668 1.00 81.31 335 ASP A O 1
ATOM 2674 N N . TYR A 1 336 ? -5.125 3.009 -8.879 1.00 89.25 336 TYR A N 1
ATOM 2675 C CA . TYR A 1 336 ? -4.794 3.431 -10.234 1.00 89.25 336 TYR A CA 1
ATOM 2676 C C . TYR A 1 336 ? -4.776 4.953 -10.291 1.00 89.25 336 TYR A C 1
ATOM 2678 O O . TYR A 1 336 ? -5.787 5.610 -10.036 1.00 89.25 336 TYR A O 1
ATOM 2686 N N . GLN A 1 337 ? -3.632 5.501 -10.680 1.00 87.19 337 GLN A N 1
ATOM 2687 C CA . GLN A 1 337 ? -3.383 6.932 -10.733 1.00 87.19 337 GLN A CA 1
ATOM 2688 C C . GLN A 1 337 ? -2.824 7.368 -12.090 1.00 87.19 337 GLN A C 1
ATOM 2690 O O . GLN A 1 337 ? -2.212 6.602 -12.833 1.00 87.19 337 GLN A O 1
ATOM 2695 N N . GLU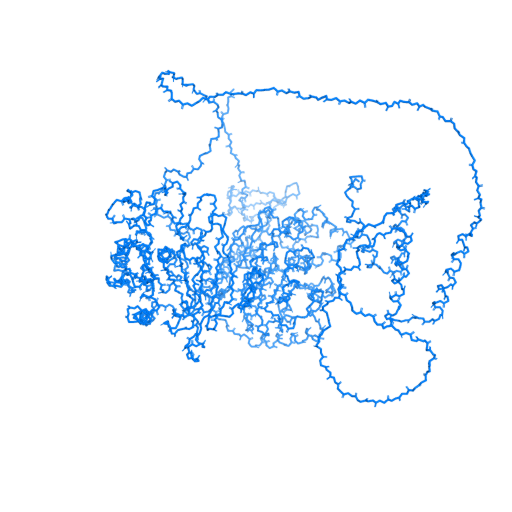 A 1 338 ? -2.976 8.656 -12.376 1.00 89.25 338 GLU A N 1
ATOM 2696 C CA . GLU A 1 338 ? -2.479 9.296 -13.589 1.00 89.25 338 GLU A CA 1
ATOM 2697 C C . GLU A 1 338 ? -1.316 10.251 -13.278 1.00 89.25 338 GLU A C 1
ATOM 2699 O O . GLU A 1 338 ? -1.333 11.025 -12.308 1.00 89.25 338 GLU A O 1
ATOM 2704 N N . LEU A 1 339 ? -0.283 10.195 -14.116 1.00 88.75 339 LEU A N 1
ATOM 2705 C CA . LEU A 1 339 ? 0.851 11.112 -14.131 1.00 88.75 339 LEU A CA 1
ATOM 2706 C C . LEU A 1 339 ? 0.673 12.082 -15.299 1.00 88.75 339 LEU A C 1
ATOM 2708 O O . LEU A 1 339 ? 1.121 11.831 -16.419 1.00 88.75 339 LEU A O 1
ATOM 2712 N N . LYS A 1 340 ? -0.018 13.188 -15.007 1.00 88.50 340 LYS A N 1
ATOM 2713 C CA . LYS A 1 340 ? -0.315 14.245 -15.975 1.00 88.50 340 LYS A CA 1
ATOM 2714 C C . LYS A 1 340 ? 0.940 14.837 -16.605 1.00 88.50 340 LYS A C 1
ATOM 2716 O O . LYS A 1 340 ? 1.939 15.043 -15.915 1.00 88.50 340 LYS A O 1
ATOM 2721 N N . GLY A 1 341 ? 0.877 15.104 -17.906 1.00 85.94 341 GLY A N 1
ATOM 2722 C CA . GLY A 1 341 ? 1.969 15.661 -18.709 1.00 85.94 341 GLY A CA 1
ATOM 2723 C C . GLY A 1 341 ? 3.226 14.788 -18.830 1.00 85.94 341 GLY A C 1
ATOM 2724 O O . GLY A 1 341 ? 4.191 15.214 -19.464 1.00 85.94 341 GLY A O 1
ATOM 2725 N N . ALA A 1 342 ? 3.253 13.587 -18.243 1.00 89.56 342 ALA A N 1
ATOM 2726 C CA . ALA A 1 342 ? 4.390 12.683 -18.347 1.00 89.56 342 ALA A CA 1
ATOM 2727 C C . ALA A 1 342 ? 4.271 11.791 -19.589 1.00 89.56 342 ALA A C 1
ATOM 2729 O O . ALA A 1 342 ? 3.283 11.082 -19.738 1.00 89.56 342 ALA A O 1
ATOM 2730 N N . GLY A 1 343 ? 5.287 11.800 -20.454 1.00 89.81 343 GLY A N 1
ATOM 2731 C CA . GLY A 1 343 ? 5.571 10.730 -21.417 1.00 89.81 343 GLY A CA 1
ATOM 2732 C C . GLY A 1 343 ? 6.183 9.491 -20.749 1.00 89.81 343 GLY A C 1
ATOM 2733 O O . GLY A 1 343 ? 6.407 9.488 -19.532 1.00 89.81 343 GLY A O 1
ATOM 2734 N N . HIS A 1 344 ? 6.471 8.451 -21.539 1.00 91.31 344 HIS A N 1
ATOM 2735 C CA . HIS A 1 344 ? 6.825 7.112 -21.046 1.00 91.31 344 HIS A CA 1
ATOM 2736 C C . HIS A 1 344 ? 7.983 7.126 -20.035 1.00 91.31 344 HIS A C 1
ATOM 2738 O O . HIS A 1 344 ? 7.844 6.563 -18.954 1.00 91.31 344 HIS A O 1
ATOM 2744 N N . LEU A 1 345 ? 9.081 7.823 -20.345 1.00 90.69 345 LEU A N 1
ATOM 2745 C CA . LEU A 1 345 ? 10.292 7.885 -19.518 1.00 90.69 345 LEU A CA 1
ATOM 2746 C C . LEU A 1 345 ? 10.468 9.245 -18.811 1.00 90.69 345 LEU A C 1
ATOM 2748 O O . LEU A 1 345 ? 11.240 9.344 -17.852 1.00 90.69 345 LEU A O 1
ATOM 2752 N N . THR A 1 346 ? 9.755 10.294 -19.246 1.00 86.81 346 THR A N 1
ATOM 2753 C CA . THR A 1 346 ? 9.884 11.682 -18.734 1.00 86.81 346 THR A CA 1
ATOM 2754 C C . THR A 1 346 ? 9.905 11.816 -17.207 1.00 86.81 346 THR A C 1
ATOM 2756 O O . THR A 1 346 ? 10.675 12.621 -16.676 1.00 86.81 346 THR A O 1
ATOM 2759 N N . ALA A 1 347 ? 9.133 10.990 -16.493 1.00 86.88 347 ALA A N 1
ATOM 2760 C CA . ALA A 1 347 ? 9.049 10.953 -15.033 1.00 86.88 347 ALA A CA 1
ATOM 2761 C C . ALA A 1 347 ? 10.378 10.587 -14.330 1.00 86.88 347 ALA A C 1
ATOM 2763 O O . ALA A 1 347 ? 10.481 10.702 -13.110 1.00 86.88 347 ALA A O 1
ATOM 2764 N N . PHE A 1 348 ? 11.416 10.184 -15.071 1.00 87.50 348 PHE A N 1
ATOM 2765 C CA . PHE A 1 348 ? 12.744 9.869 -14.537 1.00 87.50 348 PHE A CA 1
ATOM 2766 C C . PHE A 1 348 ? 13.840 10.877 -14.914 1.00 87.50 348 PHE A C 1
ATOM 2768 O O . PHE A 1 348 ? 14.906 10.840 -14.291 1.00 87.50 348 PHE A O 1
ATOM 2775 N N . TYR A 1 349 ? 13.613 11.803 -15.857 1.00 84.75 349 TYR A N 1
ATOM 2776 C CA . TYR A 1 349 ? 14.638 12.774 -16.287 1.00 84.75 349 TYR A CA 1
ATOM 2777 C C . TYR A 1 349 ? 14.182 14.237 -16.402 1.00 84.75 349 TYR A C 1
ATOM 2779 O O . TYR A 1 349 ? 15.027 15.111 -16.222 1.00 84.75 349 TYR A O 1
ATOM 2787 N N . LYS A 1 350 ? 12.898 14.548 -16.633 1.00 87.56 350 LYS A N 1
ATOM 2788 C CA . LYS A 1 350 ? 12.415 15.942 -16.578 1.00 87.56 350 LYS A CA 1
ATOM 2789 C C . LYS A 1 350 ? 12.360 16.409 -15.116 1.00 87.56 350 LYS A C 1
ATOM 2791 O O . LYS A 1 350 ? 11.654 15.755 -14.351 1.00 87.56 350 LYS A O 1
ATOM 2796 N N . PRO A 1 351 ? 13.042 17.496 -14.701 1.00 87.38 351 PRO A N 1
ATOM 2797 C CA . PRO A 1 351 ? 13.169 17.863 -13.286 1.00 87.38 351 PRO A CA 1
ATOM 2798 C C . PRO A 1 351 ? 11.843 17.948 -12.517 1.00 87.38 351 PRO A C 1
ATOM 2800 O O . PRO A 1 351 ? 11.707 17.298 -11.478 1.00 87.38 351 PRO A O 1
ATOM 2803 N N . ASP A 1 352 ? 10.848 18.662 -13.047 1.00 86.69 352 ASP A N 1
ATOM 2804 C CA . ASP A 1 352 ? 9.572 18.887 -12.353 1.00 86.69 352 ASP A CA 1
ATOM 2805 C C . ASP A 1 352 ? 8.721 17.620 -12.269 1.00 86.69 352 ASP A C 1
ATOM 2807 O O . ASP A 1 352 ? 8.267 17.240 -11.187 1.00 86.69 352 ASP A O 1
ATOM 2811 N N . LEU A 1 353 ? 8.572 16.909 -13.393 1.00 89.69 353 LEU A N 1
ATOM 2812 C CA . LEU A 1 353 ? 7.848 15.637 -13.447 1.00 89.69 353 LEU A CA 1
ATOM 2813 C C . LEU A 1 353 ? 8.523 14.579 -12.570 1.00 89.69 353 LEU A C 1
ATOM 2815 O O . LEU A 1 353 ? 7.838 13.859 -11.847 1.00 89.69 353 LEU A O 1
ATOM 2819 N N . LYS A 1 354 ? 9.861 14.527 -12.568 1.00 90.31 354 LYS A N 1
ATOM 2820 C CA . LYS A 1 354 ? 10.650 13.645 -11.704 1.00 90.31 354 LYS A CA 1
ATOM 2821 C C . LYS A 1 354 ? 10.434 13.967 -10.236 1.00 90.31 354 LYS A C 1
ATOM 2823 O O . LYS A 1 354 ? 10.176 13.055 -9.457 1.00 90.31 354 LYS A O 1
ATOM 2828 N N . LYS A 1 355 ? 10.495 15.241 -9.843 1.00 87.62 355 LYS A N 1
ATOM 2829 C CA . LYS A 1 355 ? 10.218 15.660 -8.464 1.00 87.62 355 LYS A CA 1
ATOM 2830 C C . LYS A 1 355 ? 8.794 15.270 -8.061 1.00 87.62 355 LYS A C 1
ATOM 2832 O O . LYS A 1 355 ? 8.629 14.609 -7.042 1.00 87.62 355 LYS A O 1
ATOM 2837 N N . ALA A 1 356 ? 7.790 15.596 -8.875 1.00 86.56 356 ALA A N 1
ATOM 2838 C CA . ALA A 1 356 ? 6.387 15.288 -8.598 1.00 86.56 356 ALA A CA 1
ATOM 2839 C C . ALA A 1 356 ? 6.116 13.774 -8.489 1.00 86.56 356 ALA A C 1
ATOM 2841 O O . ALA A 1 356 ? 5.489 13.326 -7.528 1.00 86.56 356 ALA A O 1
ATOM 2842 N N . TYR A 1 357 ? 6.618 12.980 -9.436 1.00 90.44 357 TYR A N 1
ATOM 2843 C CA . TYR A 1 357 ? 6.470 11.524 -9.449 1.00 90.44 357 TYR A CA 1
ATOM 2844 C C . TYR A 1 357 ? 7.189 10.859 -8.270 1.00 90.44 357 TYR A C 1
ATOM 2846 O O . TYR A 1 357 ? 6.569 10.098 -7.526 1.00 90.44 357 TYR A O 1
ATOM 2854 N N . PHE A 1 358 ? 8.467 11.186 -8.042 1.00 92.62 358 PHE A N 1
ATOM 2855 C CA . PHE A 1 358 ? 9.215 10.614 -6.923 1.00 92.62 358 PHE A CA 1
ATOM 2856 C C . PHE A 1 358 ? 8.627 11.036 -5.574 1.00 92.62 358 PHE A C 1
ATOM 2858 O O . PHE A 1 358 ? 8.624 10.204 -4.674 1.00 92.62 358 PHE A O 1
ATOM 2865 N N . THR A 1 359 ? 8.088 12.253 -5.416 1.00 86.44 359 THR A N 1
ATOM 2866 C CA . THR A 1 359 ? 7.325 12.639 -4.214 1.00 86.44 359 THR A CA 1
ATOM 2867 C C . THR A 1 359 ? 6.112 11.726 -4.024 1.00 86.44 359 THR A C 1
ATOM 2869 O O . THR A 1 359 ? 6.054 11.032 -3.013 1.00 86.44 359 THR A O 1
ATOM 2872 N N . LYS A 1 360 ? 5.208 11.625 -5.016 1.00 85.62 360 LYS A N 1
ATOM 2873 C CA . LYS A 1 360 ? 3.999 10.776 -4.935 1.00 85.62 360 LYS A CA 1
ATOM 2874 C C . LYS A 1 360 ? 4.314 9.327 -4.546 1.00 85.62 360 LYS A C 1
ATOM 2876 O O . LYS A 1 360 ? 3.716 8.795 -3.612 1.00 85.62 360 LYS A O 1
ATOM 2881 N N . VAL A 1 361 ? 5.268 8.696 -5.237 1.00 90.62 361 VAL A N 1
ATOM 2882 C CA . VAL A 1 361 ? 5.654 7.303 -4.956 1.00 90.62 361 VAL A CA 1
ATOM 2883 C C . VAL A 1 361 ? 6.314 7.182 -3.581 1.00 90.62 361 VAL A C 1
ATOM 2885 O O . VAL A 1 361 ? 5.972 6.277 -2.823 1.00 90.62 361 VAL A O 1
ATOM 2888 N N . THR A 1 362 ? 7.208 8.107 -3.217 1.00 89.81 362 THR A N 1
ATOM 2889 C CA . THR A 1 362 ? 7.882 8.093 -1.907 1.00 89.81 362 THR A CA 1
ATOM 2890 C C . THR A 1 362 ? 6.890 8.263 -0.763 1.00 89.81 362 THR A C 1
ATOM 2892 O O . THR A 1 362 ? 7.010 7.568 0.240 1.00 89.81 362 THR A O 1
ATOM 2895 N N . ASP A 1 363 ? 5.906 9.150 -0.890 1.00 81.06 363 ASP A N 1
ATOM 2896 C CA . ASP A 1 363 ? 4.924 9.400 0.165 1.00 81.06 363 ASP A CA 1
ATOM 2897 C C . ASP A 1 363 ? 3.977 8.212 0.348 1.00 81.06 363 ASP A C 1
ATOM 2899 O O . ASP A 1 363 ? 3.721 7.801 1.481 1.00 81.06 363 ASP A O 1
ATOM 2903 N N . LEU A 1 364 ? 3.580 7.546 -0.740 1.00 81.56 364 LEU A N 1
ATOM 2904 C CA . LEU A 1 364 ? 2.856 6.283 -0.625 1.00 81.56 364 LEU A CA 1
ATOM 2905 C C . LEU A 1 364 ? 3.737 5.177 -0.013 1.00 81.56 364 LEU A C 1
ATOM 2907 O O . LEU A 1 364 ? 3.279 4.453 0.868 1.00 81.56 364 LEU A O 1
ATOM 2911 N N . MET A 1 365 ? 5.020 5.082 -0.383 1.00 88.75 365 MET A N 1
ATOM 2912 C CA . MET A 1 365 ? 5.983 4.156 0.239 1.00 88.75 365 MET A CA 1
ATOM 2913 C C . MET A 1 365 ? 6.276 4.475 1.717 1.00 88.75 365 MET A C 1
ATOM 2915 O O . MET A 1 365 ? 6.549 3.554 2.489 1.00 88.75 365 MET A O 1
ATOM 2919 N N . LYS A 1 366 ? 6.175 5.737 2.160 1.00 80.25 366 LYS A N 1
ATOM 2920 C CA . LYS A 1 366 ? 6.303 6.122 3.578 1.00 80.25 366 LYS A CA 1
ATOM 2921 C C . LYS A 1 366 ? 5.218 5.484 4.434 1.00 80.25 366 LYS A C 1
ATOM 2923 O O . LYS A 1 366 ? 5.540 5.051 5.542 1.00 80.25 366 LYS A O 1
ATOM 2928 N N . ASN A 1 367 ? 3.999 5.319 3.917 1.00 74.38 367 ASN A N 1
ATOM 2929 C CA . ASN A 1 367 ? 2.947 4.561 4.603 1.00 74.38 367 ASN A CA 1
ATOM 2930 C C . ASN A 1 367 ? 3.413 3.119 4.882 1.00 74.38 367 ASN A C 1
ATOM 2932 O O . ASN A 1 367 ? 3.203 2.605 5.979 1.00 74.38 367 ASN A O 1
ATOM 2936 N N . TYR A 1 368 ? 4.175 2.523 3.955 1.00 73.19 368 TYR A N 1
ATOM 2937 C CA . TYR A 1 368 ? 4.794 1.199 4.097 1.00 73.19 368 TYR A CA 1
ATOM 2938 C C . TYR A 1 368 ? 6.093 1.138 4.918 1.00 73.19 368 TYR A C 1
ATOM 2940 O O . TYR A 1 368 ? 6.543 0.046 5.262 1.00 73.19 368 TYR A O 1
ATOM 2948 N N . ALA A 1 369 ? 6.671 2.274 5.315 1.00 63.16 369 ALA A N 1
ATOM 2949 C CA . ALA A 1 369 ? 7.841 2.330 6.204 1.00 63.16 369 ALA A CA 1
ATOM 2950 C C . ALA A 1 369 ? 7.510 2.801 7.630 1.00 63.16 369 ALA A C 1
ATOM 2952 O O . ALA A 1 369 ? 8.162 2.385 8.593 1.00 63.16 369 ALA A O 1
ATOM 2953 N N . GLY A 1 370 ? 6.455 3.608 7.799 1.00 48.75 370 GLY A N 1
ATOM 2954 C CA . GLY A 1 370 ? 5.808 3.855 9.095 1.00 48.75 370 GLY A CA 1
ATOM 2955 C C . GLY A 1 370 ? 5.239 2.574 9.724 1.00 48.75 370 GLY A C 1
ATOM 2956 O O . GLY A 1 370 ? 4.929 2.533 10.910 1.00 48.75 370 GLY A O 1
ATOM 2957 N N . LEU A 1 371 ? 5.192 1.501 8.938 1.00 41.53 371 LEU A N 1
ATOM 29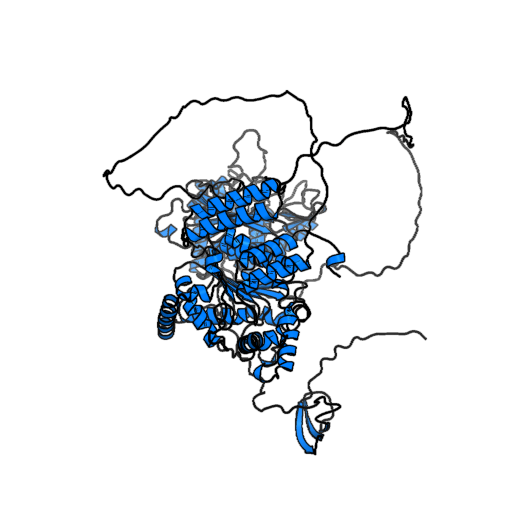58 C CA . LEU A 1 371 ? 4.621 0.199 9.239 1.00 41.53 371 LEU A CA 1
ATOM 2959 C C . LEU A 1 371 ? 5.423 -0.673 10.225 1.00 41.53 371 LEU A C 1
ATOM 2961 O O . LEU A 1 371 ? 4.831 -1.407 11.009 1.00 41.53 371 LEU A O 1
ATOM 2965 N N . HIS A 1 372 ? 6.748 -0.498 10.314 1.00 32.59 372 HIS A N 1
ATOM 2966 C CA . HIS A 1 372 ? 7.540 -0.928 11.486 1.00 32.59 372 HIS A CA 1
ATOM 2967 C C . HIS A 1 372 ? 7.871 0.234 12.434 1.00 32.59 372 HIS A C 1
ATOM 2969 O O . HIS A 1 372 ? 8.796 0.174 13.259 1.00 32.59 372 HIS A O 1
ATOM 2975 N N . ARG A 1 373 ? 7.068 1.298 12.349 1.00 31.33 373 ARG A N 1
ATOM 2976 C CA . ARG A 1 373 ? 6.924 2.306 13.391 1.00 31.33 373 ARG A CA 1
ATOM 2977 C C . ARG A 1 373 ? 5.569 2.183 14.089 1.00 31.33 373 ARG A C 1
ATOM 2979 O O . ARG A 1 373 ? 4.961 3.186 14.430 1.00 31.33 373 ARG A O 1
ATOM 2986 N N . CYS A 1 374 ? 5.340 0.984 14.634 1.00 29.80 374 CYS A N 1
ATOM 2987 C CA . CYS A 1 374 ? 5.022 0.820 16.066 1.00 29.80 374 CYS A CA 1
ATOM 2988 C C . CYS A 1 374 ? 6.165 1.337 16.983 1.00 29.80 374 CYS A C 1
ATOM 2990 O O . CYS A 1 374 ? 6.537 0.707 17.970 1.00 29.80 374 CYS A O 1
ATOM 2992 N N . HIS A 1 375 ? 6.770 2.461 16.599 1.00 27.47 375 HIS A N 1
ATOM 2993 C CA . HIS A 1 375 ? 7.788 3.257 17.269 1.00 27.47 375 HIS A CA 1
ATOM 2994 C C . HIS A 1 375 ? 7.959 4.582 16.483 1.00 27.47 375 HIS A C 1
ATOM 2996 O O . HIS A 1 375 ? 8.969 4.793 15.815 1.00 27.47 375 HIS A O 1
ATOM 3002 N N . ALA A 1 376 ? 6.910 5.419 16.530 1.00 32.44 376 ALA A N 1
ATOM 3003 C CA . ALA A 1 376 ? 6.825 6.858 16.202 1.00 32.44 376 ALA A CA 1
ATOM 3004 C C . ALA A 1 376 ? 7.388 7.388 14.865 1.00 32.44 376 ALA A C 1
ATOM 3006 O O . ALA A 1 376 ? 8.601 7.507 14.674 1.00 32.44 376 ALA A O 1
ATOM 3007 N N . SER A 1 377 ? 6.481 7.841 13.983 1.00 25.25 377 SER A N 1
ATOM 3008 C CA . SER A 1 377 ? 6.808 8.621 12.774 1.00 25.25 377 SER A CA 1
ATOM 3009 C C . SER A 1 377 ? 5.688 9.518 12.216 1.00 25.25 377 SER A C 1
ATOM 3011 O O . SER A 1 377 ? 5.568 9.646 11.000 1.00 25.25 377 SER A O 1
ATOM 3013 N N . GLY A 1 378 ? 4.919 10.197 13.066 1.00 23.69 378 GLY A N 1
ATOM 3014 C CA . GLY A 1 378 ? 4.579 11.581 12.709 1.00 23.69 378 GLY A CA 1
ATOM 3015 C C . GLY A 1 378 ? 5.812 12.462 12.908 1.00 23.69 378 GLY A C 1
ATOM 3016 O O . GLY A 1 378 ? 6.821 11.994 13.446 1.00 23.69 378 GLY A O 1
ATOM 3017 N N . HIS A 1 379 ? 5.737 13.731 12.508 1.00 27.41 379 HIS A N 1
ATOM 3018 C CA . HIS A 1 379 ? 6.754 14.710 12.890 1.00 27.41 379 HIS A CA 1
ATOM 3019 C C . HIS A 1 379 ? 6.921 14.716 14.414 1.00 27.41 379 HIS A C 1
ATOM 3021 O O . HIS A 1 379 ? 5.981 14.979 15.164 1.00 27.41 379 HIS A O 1
ATOM 3027 N N . ALA A 1 380 ? 8.125 14.379 14.874 1.00 27.41 380 ALA A N 1
ATOM 3028 C CA . ALA A 1 380 ? 8.488 14.508 16.271 1.00 27.41 380 ALA A CA 1
ATOM 3029 C C . ALA A 1 380 ? 8.953 15.946 16.521 1.00 27.41 380 ALA A C 1
ATOM 3031 O O . ALA A 1 380 ? 10.148 16.195 16.674 1.00 27.41 380 ALA A O 1
ATOM 3032 N N . ASP A 1 381 ? 7.992 16.867 16.621 1.00 28.33 381 ASP A N 1
ATOM 3033 C CA . ASP A 1 381 ? 8.181 18.134 17.333 1.00 28.33 381 ASP A CA 1
ATOM 3034 C C . ASP A 1 381 ? 8.431 17.823 18.815 1.00 28.33 381 ASP A C 1
ATOM 3036 O O . ASP A 1 381 ? 7.517 17.814 19.638 1.00 28.33 381 ASP A O 1
ATOM 3040 N N . GLY A 1 382 ? 9.670 17.442 19.146 1.00 25.31 382 GLY A N 1
ATOM 3041 C CA . GLY A 1 382 ? 10.184 17.211 20.504 1.00 25.31 382 GLY A CA 1
ATOM 3042 C C . GLY A 1 382 ? 9.485 16.133 21.352 1.00 25.31 382 GLY A C 1
ATOM 3043 O O . GLY A 1 382 ? 9.949 15.813 22.448 1.00 25.31 382 GLY A O 1
ATOM 3044 N N . ALA A 1 383 ? 8.377 15.556 20.890 1.00 30.53 383 ALA A N 1
ATOM 3045 C CA . ALA A 1 383 ? 7.529 14.670 21.670 1.00 30.53 383 ALA A CA 1
ATOM 3046 C C . ALA A 1 383 ? 8.071 13.235 21.662 1.00 30.53 383 ALA A C 1
ATOM 3048 O O . ALA A 1 383 ? 7.708 12.412 20.821 1.00 30.53 383 ALA A O 1
ATOM 3049 N N . ALA A 1 384 ? 8.924 12.931 22.645 1.00 31.41 384 ALA A N 1
ATOM 3050 C CA . ALA A 1 384 ? 9.353 11.569 22.953 1.00 31.41 384 ALA A CA 1
ATOM 3051 C C . ALA A 1 384 ? 8.161 10.596 23.000 1.00 31.41 384 ALA A C 1
ATOM 3053 O O . ALA A 1 384 ? 7.058 10.964 23.412 1.00 31.41 384 ALA A O 1
ATOM 3054 N N . MET A 1 385 ? 8.395 9.336 22.621 1.00 38.91 385 MET A N 1
ATOM 3055 C CA . MET A 1 385 ? 7.381 8.287 22.714 1.00 38.91 385 MET A CA 1
ATOM 3056 C C . MET A 1 385 ? 6.908 8.119 24.153 1.00 38.91 385 MET A C 1
ATOM 3058 O O . MET A 1 385 ? 7.608 7.546 24.985 1.00 38.91 385 MET A O 1
ATOM 3062 N N . LYS A 1 386 ? 5.709 8.629 24.438 1.00 38.12 386 LYS A N 1
ATOM 3063 C CA . LYS A 1 386 ? 5.089 8.511 25.751 1.00 38.12 386 LYS A CA 1
ATOM 3064 C C . LYS A 1 386 ? 4.494 7.119 25.885 1.00 38.12 386 LYS A C 1
ATOM 3066 O O . LYS A 1 386 ? 3.471 6.802 25.278 1.00 38.12 386 LYS A O 1
ATOM 3071 N N . ASP A 1 387 ? 5.171 6.305 26.678 1.00 46.78 387 ASP A N 1
ATOM 3072 C CA . ASP A 1 387 ? 4.534 5.202 27.371 1.00 46.78 387 ASP A CA 1
ATOM 3073 C C . ASP A 1 387 ? 3.579 5.797 28.421 1.00 46.78 387 ASP A C 1
ATOM 3075 O O . ASP A 1 387 ? 3.980 6.648 29.219 1.00 46.78 387 ASP A O 1
ATOM 3079 N N . PHE A 1 388 ? 2.304 5.411 28.373 1.00 50.81 388 PHE A N 1
ATOM 3080 C CA . PHE A 1 388 ? 1.285 5.838 29.335 1.00 50.81 388 PHE A CA 1
ATOM 3081 C C . PHE A 1 388 ? 0.954 4.721 30.347 1.00 50.81 388 PHE A C 1
ATOM 3083 O O . PHE A 1 388 ? -0.052 4.808 31.051 1.00 50.81 388 PHE A O 1
ATOM 3090 N N . GLY A 1 389 ? 1.792 3.680 30.432 1.00 62.34 389 GLY A N 1
ATOM 3091 C CA . GLY A 1 389 ? 1.659 2.535 31.329 1.00 62.34 389 GLY A CA 1
ATOM 3092 C C . GLY A 1 389 ? 1.354 1.255 30.554 1.00 62.34 389 GLY A C 1
ATOM 3093 O O . GLY A 1 389 ? 2.239 0.604 30.016 1.00 62.34 389 GLY A O 1
ATOM 3094 N N . SER A 1 390 ? 0.085 0.859 30.517 1.00 71.25 390 SER A N 1
ATOM 3095 C CA . SER A 1 390 ? -0.381 -0.356 29.825 1.00 71.25 390 SER A CA 1
ATOM 3096 C C . SER A 1 390 ? -1.074 -0.070 28.481 1.00 71.25 390 SER A C 1
ATOM 3098 O O . SER A 1 390 ? -1.628 -0.970 27.840 1.00 71.25 390 SER A O 1
ATOM 3100 N N . ILE A 1 391 ? -1.009 1.185 28.023 1.00 82.50 391 ILE A N 1
ATOM 3101 C CA . ILE A 1 391 ? -1.372 1.614 26.671 1.00 82.50 391 ILE A CA 1
ATOM 3102 C C . ILE A 1 391 ? -0.210 2.374 26.028 1.00 82.50 391 ILE A C 1
ATOM 3104 O O . ILE A 1 391 ? 0.349 3.319 26.590 1.00 82.50 391 ILE A O 1
ATOM 3108 N N . ARG A 1 392 ? 0.140 1.952 24.815 1.00 81.88 392 ARG A N 1
ATOM 3109 C CA . ARG A 1 392 ? 1.300 2.403 24.050 1.00 81.88 392 ARG A CA 1
ATOM 3110 C C . ARG A 1 392 ? 0.837 3.152 22.811 1.00 81.88 392 ARG A C 1
ATOM 3112 O O . ARG A 1 392 ? 0.066 2.613 22.024 1.00 81.88 392 ARG A O 1
ATOM 3119 N N . LEU A 1 393 ? 1.356 4.358 22.580 1.00 80.62 393 LEU A N 1
ATOM 3120 C CA . LEU A 1 393 ? 1.251 4.993 21.265 1.00 80.62 393 LEU A CA 1
ATOM 3121 C C . LEU A 1 393 ? 2.151 4.228 20.281 1.00 80.62 393 LEU A C 1
ATOM 3123 O O . LEU A 1 393 ? 3.370 4.191 20.450 1.00 80.62 393 LEU A O 1
ATOM 3127 N N . LEU A 1 394 ? 1.555 3.611 19.265 1.00 75.44 394 LEU A N 1
ATOM 3128 C CA . LEU A 1 394 ? 2.273 2.924 18.197 1.00 75.44 394 LEU A CA 1
ATOM 3129 C C . LEU A 1 394 ? 2.824 3.938 17.197 1.00 75.44 394 LEU A C 1
ATOM 3131 O O . LEU A 1 394 ? 4.040 4.056 17.023 1.00 75.44 394 LEU A O 1
ATOM 3135 N N . ALA A 1 395 ? 1.904 4.685 16.589 1.00 73.56 395 ALA A N 1
ATOM 3136 C CA . ALA A 1 395 ? 2.145 5.584 15.474 1.00 73.56 395 ALA A CA 1
ATOM 3137 C C . ALA A 1 395 ? 1.173 6.769 15.504 1.00 73.56 395 ALA A C 1
ATOM 3139 O O . ALA A 1 395 ? 0.161 6.772 16.206 1.00 73.56 395 ALA A O 1
ATOM 3140 N N . THR A 1 396 ? 1.465 7.753 14.669 1.00 76.38 396 THR A N 1
ATOM 3141 C CA . THR A 1 396 ? 0.541 8.812 14.268 1.00 76.38 396 THR A CA 1
ATOM 3142 C C . THR A 1 396 ? 0.581 8.878 12.750 1.00 76.38 396 THR A C 1
ATOM 3144 O O . THR A 1 396 ? 1.656 8.703 12.174 1.00 76.38 396 THR A O 1
ATOM 3147 N N . GLY A 1 397 ? -0.555 9.123 12.118 1.00 72.00 397 GLY A N 1
ATOM 3148 C CA . GLY A 1 397 ? -0.651 9.326 10.679 1.00 72.00 397 GLY A CA 1
ATOM 3149 C C . GLY A 1 397 ? -1.664 10.412 10.366 1.00 72.00 397 GLY A C 1
ATOM 3150 O O . GLY A 1 397 ? -2.246 11.010 11.270 1.00 72.00 397 GLY A O 1
ATOM 3151 N N . GLU A 1 398 ? -1.867 10.655 9.084 1.00 80.81 398 GLU A N 1
ATOM 3152 C CA . GLU A 1 398 ? -2.794 11.655 8.583 1.00 80.81 398 GLU A CA 1
ATOM 3153 C C . GLU A 1 398 ? -3.416 11.144 7.290 1.00 80.81 398 GLU A C 1
ATOM 3155 O O . GLU A 1 398 ? -2.773 10.421 6.528 1.00 80.81 398 GLU A O 1
ATOM 3160 N N . LEU A 1 399 ? -4.682 11.483 7.080 1.00 75.75 399 LEU A N 1
ATOM 3161 C CA . LEU A 1 399 ? -5.357 11.325 5.804 1.00 75.75 399 LEU A CA 1
ATOM 3162 C C . LEU A 1 399 ? -5.598 12.720 5.222 1.00 75.75 399 LEU A C 1
ATOM 3164 O O . LEU A 1 399 ? -6.210 13.556 5.885 1.00 75.75 399 LEU A O 1
ATOM 3168 N N . THR A 1 400 ? -5.130 12.965 4.000 1.00 72.94 400 THR A N 1
ATOM 3169 C CA . THR A 1 400 ? -5.129 14.301 3.392 1.00 72.94 400 THR A CA 1
ATOM 3170 C C . THR A 1 400 ? -5.883 14.283 2.064 1.00 72.94 400 THR A C 1
ATOM 3172 O O . THR A 1 400 ? -5.479 13.611 1.116 1.00 72.94 400 THR A O 1
ATOM 3175 N N . GLY A 1 401 ? -6.965 15.054 1.980 1.00 66.00 401 GLY A N 1
ATOM 3176 C CA . GLY A 1 401 ? -7.793 15.210 0.789 1.00 66.00 401 GLY A CA 1
ATOM 3177 C C . GLY A 1 401 ? -7.735 16.619 0.207 1.00 66.00 401 GLY A C 1
ATOM 3178 O O . GLY A 1 401 ? -7.572 17.616 0.921 1.00 66.00 401 GLY A O 1
ATOM 3179 N N . GLN A 1 402 ? -7.941 16.729 -1.108 1.00 66.75 402 GLN A N 1
ATOM 3180 C CA . GLN A 1 402 ? -8.069 18.036 -1.765 1.00 66.75 402 GLN A CA 1
ATOM 3181 C C . GLN A 1 402 ? -9.311 18.799 -1.274 1.00 66.75 402 GLN A C 1
ATOM 3183 O O . GLN A 1 402 ? -9.227 20.006 -1.064 1.00 66.75 402 GLN A O 1
ATOM 3188 N N . ARG A 1 403 ? -10.430 18.096 -1.038 1.00 69.69 403 ARG A N 1
ATOM 3189 C CA . ARG A 1 403 ? -11.730 18.695 -0.678 1.00 69.69 403 ARG A CA 1
ATOM 3190 C C . ARG A 1 403 ? -12.036 18.707 0.823 1.00 69.69 403 ARG A C 1
ATOM 3192 O O . ARG A 1 403 ? -12.674 19.642 1.288 1.00 69.69 403 ARG A O 1
ATOM 3199 N N . TYR A 1 404 ? -11.553 17.718 1.580 1.00 78.75 404 TYR A N 1
ATOM 3200 C CA . TYR A 1 404 ? -11.807 17.609 3.028 1.00 78.75 404 TYR A CA 1
ATOM 3201 C C . TYR A 1 404 ? -10.669 18.111 3.929 1.00 78.75 404 TYR A C 1
ATOM 3203 O O . TYR A 1 404 ? -10.861 18.251 5.134 1.00 78.75 404 TYR A O 1
ATOM 3211 N N . GLY A 1 405 ? -9.499 18.434 3.370 1.00 80.19 405 GLY A N 1
ATOM 3212 C CA . GLY A 1 405 ? -8.357 18.879 4.167 1.00 80.19 405 GLY A CA 1
ATOM 3213 C C . GLY A 1 405 ? -7.645 17.720 4.853 1.00 80.19 405 GLY A C 1
ATOM 3214 O O . GLY A 1 405 ? -7.435 16.678 4.237 1.00 80.19 405 GLY A O 1
ATOM 3215 N N . GLU A 1 406 ? -7.225 17.923 6.094 1.00 80.31 406 GLU A N 1
ATOM 3216 C CA . GLU A 1 406 ? -6.390 16.983 6.844 1.00 80.31 406 GLU A CA 1
ATOM 3217 C C . GLU A 1 406 ? -7.219 16.280 7.919 1.00 80.31 406 GLU A C 1
ATOM 3219 O O . GLU A 1 406 ? -8.131 16.848 8.514 1.00 80.31 406 GLU A O 1
ATOM 3224 N N . THR A 1 407 ? -6.931 15.007 8.153 1.00 84.88 407 THR A N 1
ATOM 3225 C CA . THR A 1 407 ? -7.583 14.165 9.160 1.00 84.88 407 THR A CA 1
ATOM 3226 C C . THR A 1 407 ? -6.492 13.394 9.905 1.00 84.88 407 THR A C 1
ATOM 3228 O O . THR A 1 407 ? -6.192 12.242 9.567 1.00 84.88 407 THR A O 1
ATOM 3231 N N . PRO A 1 408 ? -5.825 14.031 10.885 1.00 85.25 408 PRO A N 1
ATOM 3232 C CA . PRO A 1 408 ? -4.772 13.395 11.662 1.00 85.25 408 PRO A CA 1
ATOM 3233 C C . PRO A 1 408 ? -5.355 12.324 12.589 1.00 85.25 408 PRO A C 1
ATOM 3235 O O . PRO A 1 408 ? -6.440 12.474 13.158 1.00 85.25 408 PRO A O 1
ATOM 3238 N N . TYR A 1 409 ? -4.616 11.235 12.779 1.00 88.56 409 TYR A N 1
ATOM 3239 C CA . TYR A 1 409 ? -5.016 10.121 13.631 1.00 88.56 409 TYR A CA 1
ATOM 3240 C C . TYR A 1 409 ? -3.850 9.529 14.421 1.00 88.56 409 TYR A C 1
ATOM 3242 O O . TYR A 1 409 ? -2.678 9.599 14.045 1.00 88.56 409 TYR A O 1
ATOM 3250 N N . LYS A 1 410 ? -4.183 8.913 15.555 1.00 87.62 410 LYS A N 1
ATOM 3251 C CA . LYS A 1 410 ? -3.229 8.245 16.446 1.00 87.62 410 LYS A CA 1
ATOM 3252 C C . LYS A 1 410 ? -3.575 6.770 16.562 1.00 87.62 410 LYS A C 1
ATOM 3254 O O . LYS A 1 410 ? -4.744 6.421 16.713 1.00 87.62 410 LYS A O 1
ATOM 3259 N N . LEU A 1 411 ? -2.553 5.922 16.496 1.00 88.19 411 LEU A N 1
ATOM 3260 C CA . LEU A 1 411 ? -2.669 4.480 16.672 1.00 88.19 411 LEU A CA 1
ATOM 3261 C C . LEU A 1 411 ? -2.126 4.092 18.042 1.00 88.19 411 LEU A C 1
ATOM 3263 O O . LEU A 1 411 ? -0.957 4.350 18.335 1.00 88.19 411 LEU A O 1
ATOM 3267 N N . TYR A 1 412 ? -2.956 3.459 18.865 1.00 90.19 412 TYR A N 1
ATOM 3268 C CA . TYR A 1 412 ? -2.580 2.961 20.187 1.00 90.19 412 TYR A CA 1
ATOM 3269 C C . TYR A 1 412 ? -2.740 1.445 20.259 1.00 90.19 412 TYR A C 1
ATOM 3271 O O . TYR A 1 412 ? -3.656 0.891 19.668 1.00 90.19 412 TYR A O 1
ATOM 3279 N N . GLU A 1 413 ? -1.897 0.778 21.036 1.00 91.50 413 GLU A N 1
ATOM 3280 C CA . GLU A 1 413 ? -2.068 -0.622 21.427 1.00 91.50 413 GLU A CA 1
ATOM 3281 C C . GLU A 1 413 ? -2.260 -0.696 22.935 1.00 91.50 413 GLU A C 1
ATOM 3283 O O . GLU A 1 413 ? -1.517 -0.057 23.684 1.00 91.50 413 GLU A O 1
ATOM 3288 N N . SER A 1 414 ? -3.218 -1.500 23.390 1.00 87.38 414 SER A N 1
ATOM 3289 C CA . SER A 1 414 ? -3.318 -1.855 24.804 1.00 87.38 414 SER A CA 1
ATOM 3290 C C . SER A 1 414 ? -3.506 -3.359 24.977 1.00 87.38 414 SER A C 1
ATOM 3292 O O . SER A 1 414 ? -4.205 -4.027 24.207 1.00 87.38 414 SER A O 1
ATOM 3294 N N . THR A 1 415 ? -2.819 -3.889 25.985 1.00 85.31 415 THR A N 1
ATOM 3295 C CA . THR A 1 415 ? -2.828 -5.305 26.372 1.00 85.31 415 THR A CA 1
ATOM 3296 C C . THR A 1 415 ? -3.013 -5.455 27.881 1.00 85.31 415 THR A C 1
ATOM 3298 O O . THR A 1 415 ? -2.485 -6.395 28.484 1.00 85.31 415 THR A O 1
ATOM 3301 N N . ASP A 1 416 ? -3.663 -4.481 28.515 1.00 80.38 416 ASP A N 1
ATOM 3302 C CA . ASP A 1 416 ? -3.781 -4.436 29.963 1.00 80.38 416 ASP A CA 1
ATOM 3303 C C . ASP A 1 416 ? -4.723 -5.519 30.483 1.00 80.38 416 ASP A C 1
ATOM 3305 O O . ASP A 1 416 ? -5.680 -5.910 29.812 1.00 80.38 416 ASP A O 1
ATOM 3309 N N . GLY A 1 417 ? -4.412 -6.047 31.666 1.00 80.06 417 GLY A N 1
ATOM 3310 C CA . GLY A 1 417 ? -5.151 -7.144 32.298 1.00 80.06 417 GLY A CA 1
ATOM 3311 C C . GLY A 1 417 ? -5.189 -8.470 31.517 1.00 80.06 417 GLY A C 1
ATOM 3312 O O . GLY A 1 417 ? -5.692 -9.456 32.047 1.00 80.06 417 GLY A O 1
ATOM 3313 N N . LEU A 1 418 ? -4.657 -8.533 30.290 1.00 85.25 418 LEU A N 1
ATOM 3314 C CA . LEU A 1 418 ? -4.747 -9.716 29.434 1.00 85.25 418 LEU A CA 1
ATOM 3315 C C . LEU A 1 418 ? -3.821 -10.838 29.896 1.00 85.25 418 LEU A C 1
ATOM 3317 O O . LEU A 1 418 ? -2.628 -10.606 30.148 1.00 85.25 418 LEU A O 1
ATOM 3321 N N . THR A 1 419 ? -4.349 -12.063 29.880 1.00 85.38 419 THR A N 1
ATOM 3322 C CA . THR A 1 419 ? -3.566 -13.299 29.977 1.00 85.38 419 THR A CA 1
ATOM 3323 C C . THR A 1 419 ? -2.610 -13.435 28.791 1.00 85.38 419 THR A C 1
ATOM 3325 O O . THR A 1 419 ? -2.739 -12.752 27.774 1.00 85.38 419 THR A O 1
ATOM 3328 N N . ARG A 1 420 ? -1.638 -14.347 28.897 1.00 77.94 420 ARG A N 1
ATOM 3329 C CA . ARG A 1 420 ? -0.701 -14.637 27.804 1.00 77.94 420 ARG A CA 1
ATOM 3330 C C . ARG A 1 420 ? -1.432 -15.040 26.515 1.00 77.94 420 ARG A C 1
ATOM 3332 O O . ARG A 1 420 ? -1.194 -14.439 25.473 1.00 77.94 420 ARG A O 1
ATOM 3339 N N . GLU A 1 421 ? -2.375 -15.972 26.618 1.00 77.75 421 GLU A N 1
ATOM 3340 C CA . GLU A 1 421 ? -3.176 -16.464 25.489 1.00 77.75 421 GLU A CA 1
ATOM 3341 C C . GLU A 1 421 ? -3.973 -15.341 24.808 1.00 77.75 421 GLU A C 1
ATOM 3343 O O . GLU A 1 421 ? -4.069 -15.304 23.584 1.00 77.75 421 GLU A O 1
ATOM 3348 N N . GLN A 1 422 ? -4.517 -14.383 25.569 1.00 80.19 422 GLN A N 1
ATOM 3349 C CA . GLN A 1 422 ? -5.242 -13.229 25.016 1.00 80.19 422 GLN A CA 1
ATOM 3350 C C . GLN A 1 422 ? -4.336 -12.215 24.296 1.00 80.19 422 GLN A C 1
ATOM 3352 O O . GLN A 1 422 ? -4.834 -11.434 23.486 1.00 80.19 422 GLN A O 1
ATOM 3357 N N . ARG A 1 423 ? -3.026 -12.199 24.587 1.00 77.69 423 ARG A N 1
ATOM 3358 C CA . ARG A 1 423 ? -2.037 -11.337 23.909 1.00 77.69 423 ARG A CA 1
ATOM 3359 C C . ARG A 1 423 ? -1.481 -11.965 22.635 1.00 77.69 423 ARG A C 1
ATOM 3361 O O . ARG A 1 423 ? -1.146 -11.232 21.711 1.00 77.69 423 ARG A O 1
ATOM 3368 N N . GLU A 1 424 ? -1.364 -13.291 22.613 1.00 76.88 424 GLU A N 1
ATOM 3369 C CA . GLU A 1 424 ? -0.895 -14.069 21.456 1.00 76.88 424 GLU A CA 1
ATOM 3370 C C . GLU A 1 424 ? -1.964 -14.171 20.349 1.00 76.88 424 GLU A C 1
ATOM 3372 O O . GLU A 1 424 ? -1.636 -14.435 19.196 1.00 76.88 424 GLU A O 1
ATOM 3377 N N . GLN A 1 425 ? -3.232 -13.907 20.675 1.00 78.69 425 GLN A N 1
ATOM 3378 C CA . GLN A 1 425 ? -4.326 -13.838 19.707 1.00 78.69 425 GLN A CA 1
ATOM 3379 C C . GLN A 1 425 ? -4.287 -12.569 18.834 1.00 78.69 425 GLN A C 1
ATOM 3381 O O . GLN A 1 425 ? -3.770 -11.514 19.224 1.00 78.69 425 GLN A O 1
ATOM 3386 N N . ALA A 1 426 ? -4.867 -12.684 17.636 1.00 81.50 426 ALA A N 1
ATOM 3387 C CA . ALA A 1 426 ? -5.017 -11.582 16.693 1.00 81.50 426 ALA A CA 1
ATOM 3388 C C . ALA A 1 426 ? -5.808 -10.413 17.326 1.00 81.50 426 ALA A C 1
ATOM 3390 O O . ALA A 1 426 ? -6.762 -10.639 18.079 1.00 81.50 426 ALA A O 1
ATOM 3391 N N . PRO A 1 427 ? -5.399 -9.154 17.084 1.00 91.75 427 PRO A N 1
ATOM 3392 C CA . PRO A 1 427 ? -6.012 -8.010 17.738 1.00 91.75 427 PRO A CA 1
ATOM 3393 C C . PRO A 1 427 ? -7.385 -7.692 17.142 1.00 91.75 427 PRO A C 1
ATOM 3395 O O . PRO A 1 427 ? -7.688 -8.046 16.005 1.00 91.75 427 PRO A O 1
ATOM 3398 N N . TYR A 1 428 ? -8.193 -6.928 17.872 1.00 95.12 428 TYR A N 1
ATOM 3399 C CA . TYR A 1 428 ? -9.282 -6.168 17.255 1.00 95.12 428 TYR A CA 1
ATOM 3400 C C . TYR A 1 428 ? -8.760 -4.798 16.815 1.00 95.12 428 TYR A C 1
ATOM 3402 O O . TYR A 1 428 ? -8.023 -4.150 17.562 1.00 95.12 428 TYR A O 1
ATOM 3410 N N . PHE A 1 429 ? -9.147 -4.348 15.623 1.00 96.62 429 PHE A N 1
ATOM 3411 C CA . PHE A 1 429 ? -8.935 -2.973 15.181 1.00 96.62 429 PHE A CA 1
ATOM 3412 C C . PHE A 1 429 ? -10.156 -2.144 15.573 1.00 96.62 429 PHE A C 1
ATOM 3414 O O . PHE A 1 429 ? -11.280 -2.472 15.201 1.00 96.62 429 PHE A O 1
ATOM 3421 N N . PHE A 1 430 ? -9.955 -1.101 16.369 1.00 97.19 430 PHE A N 1
ATOM 3422 C CA . PHE A 1 430 ? -11.041 -0.360 17.001 1.00 97.19 430 PHE A CA 1
ATOM 3423 C C . PHE A 1 430 ? -10.930 1.123 16.656 1.00 97.19 430 PHE A C 1
ATOM 3425 O O . PHE A 1 430 ? -10.055 1.832 17.151 1.00 97.19 430 PHE A O 1
ATOM 3432 N N . VAL A 1 431 ? -11.834 1.611 15.817 1.00 97.12 431 VAL A N 1
ATOM 3433 C CA . VAL A 1 431 ? -11.911 3.020 15.431 1.00 97.12 431 VAL A CA 1
ATOM 3434 C C . VAL A 1 431 ? -12.742 3.771 16.469 1.00 97.12 431 VAL A C 1
ATOM 3436 O O . VAL A 1 431 ? -13.905 3.441 16.692 1.00 97.12 431 VAL A O 1
ATOM 3439 N N . TRP A 1 432 ? -12.140 4.770 17.114 1.00 95.62 432 TRP A N 1
ATOM 3440 C CA . TRP A 1 432 ? -12.777 5.631 18.106 1.00 95.62 432 TRP A CA 1
ATOM 3441 C C . TRP A 1 432 ? -13.013 7.036 17.548 1.00 95.62 432 TRP A C 1
ATOM 3443 O O . TRP A 1 432 ? -12.062 7.791 17.349 1.00 95.62 432 TRP A O 1
ATOM 3453 N N . LEU A 1 433 ? -14.277 7.407 17.353 1.00 92.62 433 LEU A N 1
ATOM 3454 C CA . LEU A 1 433 ? -14.687 8.718 16.849 1.00 92.62 433 LEU A CA 1
ATOM 3455 C C . LEU A 1 433 ? -15.135 9.617 18.014 1.00 92.62 433 LEU A C 1
ATOM 3457 O O . LEU A 1 433 ? -16.061 9.280 18.749 1.00 92.62 433 LEU A O 1
ATOM 3461 N N . HIS A 1 434 ? -14.496 10.771 18.209 1.00 83.88 434 HIS A N 1
ATOM 3462 C CA . HIS A 1 434 ? -14.859 11.712 19.281 1.00 83.88 434 HIS A CA 1
ATOM 3463 C C . HIS A 1 434 ? -15.669 12.923 18.772 1.00 83.88 434 HIS A C 1
ATOM 3465 O O . HIS A 1 434 ? -15.858 13.092 17.571 1.00 83.88 434 HIS A O 1
ATOM 3471 N N . GLY A 1 435 ? -16.165 13.767 19.680 1.00 67.75 435 GLY A N 1
ATOM 3472 C CA . GLY A 1 435 ? -16.798 15.048 19.348 1.00 67.75 435 GLY A CA 1
ATOM 3473 C C . GLY A 1 435 ? -15.785 16.194 19.391 1.00 67.75 435 GLY A C 1
ATOM 3474 O O . GLY A 1 435 ? -14.752 16.066 20.049 1.00 67.75 435 GLY A O 1
ATOM 3475 N N . MET A 1 436 ? -16.078 17.307 18.711 1.00 54.91 436 MET A N 1
ATOM 3476 C CA . MET A 1 436 ? -15.144 18.441 18.574 1.00 54.91 436 MET A CA 1
ATOM 3477 C C . MET A 1 436 ? -14.717 19.054 19.922 1.00 54.91 436 MET A C 1
ATOM 3479 O O . MET A 1 436 ? -13.576 19.484 20.075 1.00 54.91 436 MET A O 1
ATOM 3483 N N . ASP A 1 437 ? -15.611 19.042 20.912 1.00 46.88 437 ASP A N 1
ATOM 3484 C CA . ASP A 1 437 ? -15.539 19.943 22.069 1.00 46.88 437 ASP A CA 1
ATOM 3485 C C . ASP A 1 437 ? -14.559 19.523 23.187 1.00 46.88 437 ASP A C 1
ATOM 3487 O O . ASP A 1 437 ? -14.320 20.304 24.106 1.00 46.88 437 ASP A O 1
ATOM 3491 N N . ASN A 1 438 ? -13.990 18.308 23.153 1.00 49.06 438 ASN A N 1
ATOM 3492 C CA . ASN A 1 438 ? -13.218 17.742 24.283 1.00 49.06 438 ASN A CA 1
ATOM 3493 C C . ASN A 1 438 ? -11.787 17.264 23.949 1.00 49.06 438 ASN A C 1
ATOM 3495 O O . ASN A 1 438 ? -11.139 16.617 24.774 1.00 49.06 438 ASN A O 1
ATOM 3499 N N . GLY A 1 439 ? -11.254 17.612 22.773 1.00 56.03 439 GLY A N 1
ATOM 3500 C CA . GLY A 1 439 ? -9.888 17.243 22.378 1.00 56.03 439 GLY A CA 1
ATOM 3501 C C . GLY A 1 439 ? -9.693 15.729 22.161 1.00 56.03 439 GLY A C 1
ATOM 3502 O O . GLY A 1 439 ? -10.660 14.993 21.976 1.00 56.03 439 GLY A O 1
ATOM 3503 N N . PRO A 1 440 ? -8.446 15.220 22.115 1.00 65.62 440 PRO A N 1
ATOM 3504 C CA . PRO A 1 440 ? -8.196 13.793 21.921 1.00 65.62 440 PRO A CA 1
ATOM 3505 C C . PRO A 1 440 ? -8.549 12.982 23.177 1.00 65.62 440 PRO A C 1
ATOM 3507 O O . PRO A 1 440 ? -8.188 13.366 24.290 1.00 65.62 440 PRO A O 1
ATOM 3510 N N . ILE A 1 441 ? -9.175 11.813 22.992 1.00 80.00 441 ILE A N 1
ATOM 3511 C CA . ILE A 1 441 ? -9.505 10.898 24.095 1.00 80.00 441 ILE A CA 1
ATOM 3512 C C . ILE A 1 441 ? -8.268 10.570 24.948 1.00 80.00 441 ILE A C 1
ATOM 3514 O O . ILE A 1 441 ? -7.190 10.257 24.435 1.00 80.00 441 ILE A O 1
ATOM 3518 N N . ALA A 1 442 ? -8.428 10.614 26.272 1.00 85.50 442 ALA A N 1
ATOM 3519 C CA . ALA A 1 442 ? -7.370 10.238 27.199 1.00 85.50 442 ALA A CA 1
ATOM 3520 C C . ALA A 1 442 ? -6.986 8.753 27.001 1.00 85.50 442 ALA A C 1
ATOM 3522 O O . ALA A 1 442 ? -7.873 7.899 27.074 1.00 85.50 442 ALA A O 1
ATOM 3523 N N . PRO A 1 443 ? -5.692 8.398 26.835 1.00 86.19 443 PRO A N 1
ATOM 3524 C CA . PRO A 1 443 ? -5.273 7.007 26.626 1.00 86.19 443 PRO A CA 1
ATOM 3525 C C . PRO A 1 443 ? -5.764 6.040 27.714 1.00 86.19 443 PRO A C 1
ATOM 3527 O O . PRO A 1 443 ? -6.118 4.903 27.417 1.00 86.19 443 PRO A O 1
ATOM 3530 N N . LYS A 1 444 ? -5.884 6.510 28.962 1.00 86.31 444 LYS A N 1
ATOM 3531 C CA . LYS A 1 444 ? -6.447 5.734 30.078 1.00 86.31 444 LYS A CA 1
ATOM 3532 C C . LYS A 1 444 ? -7.894 5.275 29.833 1.00 86.31 444 LYS A C 1
ATOM 3534 O O . LYS A 1 444 ? -8.270 4.201 30.285 1.00 86.31 444 LYS A O 1
ATOM 3539 N N . ASN A 1 445 ? -8.694 6.046 29.096 1.00 90.81 445 ASN A N 1
ATOM 3540 C CA . ASN A 1 445 ? -10.068 5.663 28.768 1.00 90.81 445 ASN A CA 1
ATOM 3541 C C . ASN A 1 445 ? -10.063 4.524 27.738 1.00 90.81 445 ASN A C 1
ATOM 3543 O O . ASN A 1 445 ? -10.741 3.524 27.942 1.00 90.81 445 ASN A O 1
ATOM 3547 N N . LEU A 1 446 ? -9.220 4.616 26.699 1.00 91.88 446 LEU A N 1
ATOM 3548 C CA . LEU A 1 446 ? -9.013 3.535 25.723 1.00 91.88 446 LEU A CA 1
ATOM 3549 C C . LEU A 1 446 ? -8.495 2.247 26.393 1.00 91.88 446 LEU A C 1
ATOM 3551 O O . LEU A 1 446 ? -8.994 1.162 26.114 1.00 91.88 446 LEU A O 1
ATOM 3555 N N . GLN A 1 447 ? -7.551 2.364 27.331 1.00 90.00 447 GLN A N 1
ATOM 3556 C CA . GLN A 1 447 ? -7.075 1.257 28.173 1.00 90.00 447 GLN A CA 1
ATOM 3557 C C . GLN A 1 447 ? -8.231 0.609 28.958 1.00 90.00 447 GLN A C 1
ATOM 3559 O O . GLN A 1 447 ? -8.377 -0.611 28.951 1.00 90.00 447 GLN A O 1
ATOM 3564 N N . THR A 1 448 ? -9.096 1.405 29.601 1.00 91.75 448 THR A N 1
ATOM 3565 C CA . THR A 1 448 ? -10.287 0.883 30.292 1.00 91.75 448 THR A CA 1
ATOM 3566 C C . THR A 1 448 ? -11.227 0.161 29.323 1.00 91.75 448 THR A C 1
ATOM 3568 O O . THR A 1 448 ? -11.638 -0.959 29.613 1.00 91.75 448 THR A O 1
ATOM 3571 N N . MET A 1 449 ? -11.508 0.729 28.147 1.00 93.69 449 MET A N 1
ATOM 3572 C CA . MET A 1 449 ? -12.327 0.081 27.111 1.00 93.69 449 MET A CA 1
ATOM 3573 C C . MET A 1 449 ? -11.707 -1.239 26.612 1.00 93.69 449 MET A C 1
ATOM 3575 O O . MET A 1 449 ? -12.419 -2.217 26.396 1.00 93.69 449 MET A O 1
ATOM 3579 N N . GLN A 1 450 ? -10.380 -1.316 26.479 1.00 93.44 450 GLN A N 1
ATOM 3580 C CA . GLN A 1 450 ? -9.680 -2.553 26.116 1.00 93.44 450 GLN A CA 1
ATOM 3581 C C . GLN A 1 450 ? -9.779 -3.619 27.214 1.00 93.44 450 GLN A C 1
ATOM 3583 O O . GLN A 1 450 ? -10.066 -4.779 26.909 1.00 93.44 450 GLN A O 1
ATOM 3588 N N . ALA A 1 451 ? -9.607 -3.235 28.481 1.00 91.12 451 ALA A N 1
ATOM 3589 C CA . ALA A 1 451 ? -9.782 -4.142 29.613 1.00 91.12 451 ALA A CA 1
ATOM 3590 C C . ALA A 1 451 ? -11.214 -4.713 29.663 1.00 91.12 451 ALA A C 1
ATOM 3592 O O . ALA A 1 451 ? -11.394 -5.904 29.919 1.00 91.12 451 ALA A O 1
ATOM 3593 N N . ARG A 1 452 ? -12.226 -3.898 29.323 1.00 92.19 452 ARG A N 1
ATOM 3594 C CA . ARG A 1 452 ? -13.623 -4.332 29.147 1.00 92.19 452 ARG A CA 1
ATOM 3595 C C . ARG A 1 452 ? -13.819 -5.260 27.948 1.00 92.19 452 ARG A C 1
ATOM 3597 O O . ARG A 1 452 ? -14.572 -6.225 28.038 1.00 92.19 452 ARG A O 1
ATOM 3604 N N . LEU A 1 453 ? -13.143 -5.022 26.826 1.00 91.75 453 LEU A N 1
ATOM 3605 C CA . LEU A 1 453 ? -13.185 -5.926 25.668 1.00 91.75 453 LEU A CA 1
ATOM 3606 C C . LEU A 1 453 ? -12.515 -7.281 25.930 1.00 91.75 453 LEU A C 1
ATOM 3608 O O . LEU A 1 453 ? -12.835 -8.241 25.234 1.00 91.75 453 LEU A O 1
ATOM 3612 N N . GLN A 1 454 ? -11.611 -7.376 26.914 1.00 90.69 454 GLN A N 1
ATOM 3613 C CA . GLN A 1 454 ? -10.866 -8.602 27.247 1.00 90.69 454 GLN A CA 1
ATOM 3614 C C . GLN A 1 454 ? -10.104 -9.184 26.032 1.00 90.69 454 GLN A C 1
ATOM 3616 O O . GLN A 1 454 ? -9.884 -10.393 25.914 1.00 90.69 454 GLN A O 1
ATOM 3621 N N . ARG A 1 455 ? -9.690 -8.293 25.122 1.00 90.19 455 ARG A N 1
ATOM 3622 C CA . ARG A 1 455 ? -8.959 -8.575 23.880 1.00 90.19 455 ARG A CA 1
ATOM 3623 C C . ARG A 1 455 ? -7.709 -7.706 23.805 1.00 90.19 455 ARG A C 1
ATOM 3625 O O . ARG A 1 455 ? -7.673 -6.635 24.409 1.00 90.19 455 ARG A O 1
ATOM 3632 N N . ARG A 1 456 ? -6.711 -8.121 23.023 1.00 91.06 456 ARG A N 1
ATOM 3633 C CA . ARG A 1 456 ? -5.691 -7.209 22.491 1.00 91.06 456 ARG A CA 1
ATOM 3634 C C . ARG A 1 456 ? -6.361 -6.274 21.482 1.00 91.06 456 ARG A C 1
ATOM 3636 O O . ARG A 1 456 ? -7.077 -6.746 20.601 1.00 91.06 456 ARG A O 1
ATOM 3643 N N . VAL A 1 457 ? -6.152 -4.965 21.614 1.00 94.19 457 VAL A N 1
ATOM 3644 C CA . VAL A 1 457 ? -6.816 -3.964 20.761 1.00 94.19 457 VAL A CA 1
ATOM 3645 C C . VAL A 1 457 ? -5.802 -2.980 20.196 1.00 94.19 457 VAL A C 1
ATOM 3647 O O . VAL A 1 457 ? -4.982 -2.435 20.939 1.00 94.19 457 VAL A O 1
ATOM 3650 N N . ILE A 1 458 ? -5.901 -2.738 18.887 1.00 94.88 458 ILE A N 1
ATOM 3651 C CA . ILE A 1 458 ? -5.278 -1.607 18.206 1.00 94.88 458 ILE A CA 1
ATOM 3652 C C . ILE A 1 458 ? -6.349 -0.535 18.007 1.00 94.88 458 ILE A C 1
ATOM 3654 O O . ILE A 1 458 ? -7.270 -0.713 17.213 1.00 94.88 458 ILE A O 1
ATOM 3658 N N . PHE A 1 459 ? -6.245 0.574 18.733 1.00 95.62 459 PHE A N 1
ATOM 3659 C CA . PHE A 1 459 ? -7.150 1.708 18.588 1.00 95.62 459 PHE A CA 1
ATOM 3660 C C . PHE A 1 459 ? -6.663 2.671 17.514 1.00 95.62 459 PHE A C 1
ATOM 3662 O O . PHE A 1 459 ? -5.511 3.101 17.554 1.00 95.62 459 PHE A O 1
ATOM 3669 N N . MET A 1 460 ? -7.567 3.101 16.639 1.00 94.56 460 MET A N 1
ATOM 3670 C CA . MET A 1 460 ? -7.404 4.278 15.793 1.00 94.56 460 MET A CA 1
ATOM 3671 C C . MET A 1 460 ? -8.261 5.409 16.351 1.00 94.56 460 MET A C 1
ATOM 3673 O O . MET A 1 460 ? -9.479 5.293 16.393 1.00 94.56 460 MET A O 1
ATOM 3677 N N . ALA A 1 461 ? -7.627 6.502 16.771 1.00 93.44 461 ALA A N 1
ATOM 3678 C CA . ALA A 1 461 ? -8.291 7.714 17.243 1.00 93.44 461 ALA A CA 1
ATOM 3679 C C . ALA A 1 461 ? -8.004 8.864 16.255 1.00 93.44 461 ALA A C 1
ATOM 3681 O O . ALA A 1 461 ? -6.929 9.471 16.344 1.00 93.44 461 ALA A O 1
ATOM 3682 N N . PRO A 1 462 ? -8.899 9.135 15.285 1.00 91.62 462 PRO A N 1
ATOM 3683 C CA . PRO A 1 462 ? -8.801 10.257 14.361 1.00 91.62 462 PRO A CA 1
ATOM 3684 C C . PRO A 1 462 ? -9.376 11.545 14.961 1.00 91.62 462 PRO A C 1
ATOM 3686 O O . PRO A 1 462 ? -10.074 11.531 15.977 1.00 91.62 462 PRO A O 1
ATOM 3689 N N . GLN A 1 463 ? -9.106 12.662 14.295 1.00 88.12 463 GLN A N 1
ATOM 3690 C CA . GLN A 1 463 ? -9.854 13.912 14.431 1.00 88.12 463 GLN A CA 1
ATOM 3691 C C . GLN A 1 463 ? -10.828 14.066 13.249 1.00 88.12 463 GLN A C 1
ATOM 3693 O O . GLN A 1 463 ? -10.623 13.447 12.207 1.00 88.12 463 GLN A O 1
ATOM 3698 N N . SER A 1 464 ? -11.888 14.868 13.408 1.00 85.88 464 SER A N 1
ATOM 3699 C CA . SER A 1 464 ? -12.752 15.259 12.277 1.00 85.88 464 SER A CA 1
ATOM 3700 C C . SER A 1 464 ? -11.927 16.068 11.255 1.00 85.88 464 SER A C 1
ATOM 3702 O O . SER A 1 464 ? -10.981 16.741 11.682 1.00 85.88 464 SER A O 1
ATOM 3704 N N . PRO A 1 465 ? -12.245 16.037 9.946 1.00 87.19 465 PRO A N 1
ATOM 3705 C CA . PRO A 1 465 ? -11.482 16.771 8.936 1.00 87.19 465 PRO A CA 1
ATOM 3706 C C . PRO A 1 465 ? -11.372 18.276 9.220 1.00 87.19 465 PRO A C 1
ATOM 3708 O O . PRO A 1 465 ? -12.342 18.914 9.632 1.00 87.19 465 PRO A O 1
ATOM 3711 N N . THR A 1 466 ? -10.199 18.862 8.961 1.00 76.75 466 THR A N 1
ATOM 3712 C CA . THR A 1 466 ? -9.862 20.254 9.325 1.00 76.75 466 THR A CA 1
ATOM 3713 C C . THR A 1 466 ? -10.539 21.347 8.492 1.00 76.75 466 THR A C 1
ATOM 3715 O O . THR A 1 466 ? -10.315 22.521 8.780 1.00 76.75 466 THR A O 1
ATOM 3718 N N . ALA A 1 467 ? -11.407 20.980 7.537 1.00 72.62 467 ALA A N 1
ATOM 3719 C CA . ALA A 1 467 ? -12.115 21.862 6.603 1.00 72.62 467 ALA A CA 1
ATOM 3720 C C . ALA A 1 467 ? -11.223 22.558 5.550 1.00 72.62 467 ALA A C 1
ATOM 3722 O O . ALA A 1 467 ? -10.124 23.034 5.826 1.00 72.62 467 ALA A O 1
ATOM 3723 N N . LYS A 1 468 ? -11.732 22.672 4.315 1.00 65.06 468 LYS A N 1
ATOM 3724 C CA . LYS A 1 468 ? -11.168 23.514 3.241 1.00 65.06 468 LYS A CA 1
ATOM 3725 C C . LYS A 1 468 ? -12.299 24.262 2.534 1.00 65.06 468 LYS A C 1
ATOM 3727 O O . LYS A 1 468 ? -13.409 23.752 2.444 1.00 65.06 468 LYS A O 1
ATOM 3732 N N . ASN A 1 469 ? -12.015 25.463 2.027 1.00 64.88 469 ASN A N 1
ATOM 3733 C CA . ASN A 1 469 ? -12.934 26.273 1.211 1.00 64.88 469 ASN A CA 1
ATOM 3734 C C . ASN A 1 469 ? -14.329 26.472 1.852 1.00 64.88 469 ASN A C 1
ATOM 3736 O O . ASN A 1 469 ? -15.347 26.114 1.268 1.00 64.88 469 ASN A O 1
ATOM 3740 N N . GLU A 1 470 ? -14.360 26.999 3.083 1.00 73.88 470 GLU A N 1
ATOM 3741 C CA . GLU A 1 470 ? -15.567 27.261 3.906 1.00 73.88 470 GLU A CA 1
ATOM 3742 C C . GLU A 1 470 ? -16.425 26.041 4.314 1.00 73.88 470 GLU A C 1
ATOM 3744 O O . GLU A 1 470 ? -17.347 26.180 5.129 1.00 73.88 470 GLU A O 1
ATOM 3749 N N . LEU A 1 471 ? -16.106 24.849 3.804 1.00 80.56 471 LEU A N 1
ATOM 3750 C CA . LEU A 1 471 ? -16.822 23.599 4.043 1.00 80.56 471 LEU A CA 1
ATOM 3751 C C . LEU A 1 471 ? -16.389 22.947 5.366 1.00 80.56 471 LEU A C 1
ATOM 3753 O O . LEU A 1 471 ? -15.260 22.478 5.493 1.00 80.56 471 LEU A O 1
ATOM 3757 N N . ARG A 1 472 ? -17.295 22.881 6.341 1.00 83.75 472 ARG A N 1
ATOM 3758 C CA . ARG A 1 472 ? -17.116 22.242 7.655 1.00 83.75 472 ARG A CA 1
ATOM 3759 C C . ARG A 1 472 ? -17.537 20.771 7.641 1.00 83.75 472 ARG A C 1
ATOM 3761 O O . ARG A 1 472 ? -18.283 20.355 6.757 1.00 83.75 472 ARG A O 1
ATOM 3768 N N . PHE A 1 473 ? -17.068 20.010 8.633 1.00 84.75 473 PHE A N 1
ATOM 3769 C CA . PHE A 1 473 ? -17.243 18.558 8.725 1.00 84.75 473 PHE A CA 1
ATOM 3770 C C . PHE A 1 473 ? -17.714 18.093 10.105 1.00 84.75 473 PHE A C 1
ATOM 3772 O O . PHE A 1 473 ? -16.970 18.174 11.086 1.00 84.75 473 PHE A O 1
ATOM 3779 N N . ASP A 1 474 ? -18.888 17.465 10.124 1.00 82.06 474 ASP A N 1
ATOM 3780 C CA . ASP A 1 474 ? -19.382 16.666 11.242 1.00 82.06 474 ASP A CA 1
ATOM 3781 C C . ASP A 1 474 ? -19.153 15.187 10.878 1.00 82.06 474 ASP A C 1
ATOM 3783 O O . ASP A 1 474 ? -20.045 14.471 10.402 1.00 82.06 474 ASP A O 1
ATOM 3787 N N . TRP A 1 475 ? -17.892 14.762 11.032 1.00 88.19 475 TRP A N 1
ATOM 3788 C CA . TRP A 1 475 ? -17.351 13.483 10.562 1.00 88.19 475 TRP A CA 1
ATOM 3789 C C . TRP A 1 475 ? -17.565 13.241 9.061 1.00 88.19 475 TRP A C 1
ATOM 3791 O O . TRP A 1 475 ? -16.927 13.877 8.228 1.00 88.19 475 TRP A O 1
ATOM 3801 N N . GLY A 1 476 ? -18.414 12.281 8.709 1.00 88.19 476 GLY A N 1
ATOM 3802 C CA . GLY A 1 476 ? -18.734 11.874 7.348 1.00 88.19 476 GLY A CA 1
ATOM 3803 C C . GLY A 1 476 ? -19.681 12.818 6.614 1.00 88.19 476 GLY A C 1
ATOM 3804 O O . GLY A 1 476 ? -19.811 12.688 5.398 1.00 88.19 476 GLY A O 1
ATOM 3805 N N . CYS A 1 477 ? -20.328 13.755 7.310 1.00 87.19 477 CYS A N 1
ATOM 3806 C CA . CYS A 1 477 ? -21.156 14.791 6.696 1.00 87.19 477 CYS A CA 1
ATOM 3807 C C . CYS A 1 477 ? -20.407 16.124 6.604 1.00 87.19 477 CYS A C 1
ATOM 3809 O O . CYS A 1 477 ? -19.712 16.523 7.536 1.00 87.19 477 CYS A O 1
ATOM 3811 N N . CYS A 1 478 ? -20.603 16.844 5.500 1.00 86.75 478 CYS A N 1
ATOM 3812 C CA . CYS A 1 478 ? -20.046 18.171 5.265 1.00 86.75 478 CYS A CA 1
ATOM 3813 C C . CYS A 1 478 ? -21.129 19.217 4.964 1.00 86.75 478 CYS A C 1
ATOM 3815 O O . CYS A 1 478 ? -22.194 18.886 4.434 1.00 86.75 478 CYS A O 1
ATOM 3817 N N . TYR A 1 479 ? -20.842 20.483 5.264 1.00 82.25 479 TYR A N 1
ATOM 3818 C CA . TYR A 1 479 ? -21.760 21.612 5.089 1.00 82.25 479 TYR A CA 1
ATOM 3819 C C . TYR A 1 479 ? -21.013 22.941 4.983 1.00 82.25 479 TYR A C 1
ATOM 3821 O O . TYR A 1 479 ? -19.946 23.125 5.567 1.00 82.25 479 TYR A O 1
ATOM 3829 N N . TYR A 1 480 ? -21.606 23.915 4.306 1.00 81.31 480 TYR A N 1
ATOM 3830 C CA . TYR A 1 480 ? -21.143 25.299 4.343 1.00 81.31 480 TYR A CA 1
ATOM 3831 C C . TYR A 1 480 ? -21.662 26.007 5.594 1.00 81.31 480 TYR A C 1
ATOM 3833 O O . TYR A 1 480 ? -22.778 25.760 6.051 1.00 81.31 480 TYR A O 1
ATOM 3841 N N . LYS A 1 481 ? -20.892 26.962 6.129 1.00 74.75 481 LYS A N 1
ATOM 3842 C CA . LYS A 1 481 ? -21.309 27.783 7.286 1.00 74.75 481 LYS A CA 1
ATOM 3843 C C . LYS A 1 481 ? -22.666 28.479 7.063 1.00 74.75 481 LYS A C 1
ATOM 3845 O O . LYS A 1 481 ? -23.406 28.712 8.014 1.00 74.75 481 LYS A O 1
ATOM 3850 N N . THR A 1 482 ? -23.007 28.786 5.812 1.00 73.31 482 THR A N 1
ATOM 3851 C CA . THR A 1 482 ? -24.296 29.365 5.406 1.00 73.31 482 THR A CA 1
ATOM 3852 C C . THR A 1 482 ? -25.485 28.417 5.571 1.00 73.31 482 THR A C 1
ATOM 3854 O O . THR A 1 482 ? -26.574 28.901 5.860 1.00 73.31 482 THR A O 1
ATOM 3857 N N . GLN A 1 483 ? -25.277 27.101 5.456 1.00 70.88 483 GLN A N 1
ATOM 3858 C CA . GLN A 1 483 ? -26.310 26.066 5.607 1.00 70.88 483 GLN A CA 1
ATOM 3859 C C . GLN A 1 483 ? -26.663 25.777 7.073 1.00 70.88 483 GLN A C 1
ATOM 3861 O O . GLN A 1 483 ? -27.656 25.112 7.337 1.00 70.88 483 GLN A O 1
ATOM 3866 N N . ASN A 1 484 ? -25.878 26.273 8.038 1.00 68.19 484 ASN A N 1
ATOM 3867 C CA . ASN A 1 484 ? -26.155 26.091 9.464 1.00 68.19 484 ASN A CA 1
ATOM 3868 C C . ASN A 1 484 ? -25.931 27.365 10.288 1.00 68.19 484 ASN A C 1
ATOM 3870 O O . ASN A 1 484 ? -25.213 27.376 11.289 1.00 68.19 484 ASN A O 1
ATOM 3874 N N . LYS A 1 485 ? -26.553 28.470 9.863 1.00 59.22 485 LYS A N 1
ATOM 3875 C CA . LYS A 1 485 ? -26.495 29.743 10.603 1.00 59.22 485 LYS A CA 1
ATOM 3876 C C . LYS A 1 485 ? -27.193 29.682 11.972 1.00 59.22 485 LYS A C 1
ATOM 3878 O O . LYS A 1 485 ? -26.806 30.431 12.863 1.00 59.22 485 LYS A O 1
ATOM 3883 N N . ASN A 1 486 ? -28.167 28.781 12.145 1.00 56.62 486 ASN A N 1
ATOM 3884 C CA . ASN A 1 486 ? -29.083 28.757 13.295 1.00 56.62 486 ASN A CA 1
ATOM 3885 C C . ASN A 1 486 ? -28.960 27.504 14.191 1.00 56.62 486 ASN A C 1
ATOM 3887 O O . ASN A 1 486 ? -29.828 27.297 15.030 1.00 56.62 486 ASN A O 1
ATOM 3891 N N . GLN A 1 487 ? -27.921 26.671 14.033 1.00 56.16 487 GLN A N 1
ATOM 3892 C CA . GLN A 1 487 ? -27.774 25.382 14.743 1.00 56.16 487 GLN A CA 1
ATOM 3893 C C . GLN A 1 487 ? -28.961 24.425 14.486 1.00 56.16 487 GLN A C 1
ATOM 3895 O O . GLN A 1 487 ? -29.576 23.907 15.412 1.00 56.16 487 GLN A O 1
ATOM 3900 N N . LEU A 1 488 ? -29.271 24.206 13.202 1.00 54.28 488 LEU A N 1
ATOM 3901 C CA . LEU A 1 488 ? -30.458 23.544 12.632 1.00 54.28 488 LEU A CA 1
ATOM 3902 C C . LEU A 1 488 ? -30.549 22.014 12.867 1.00 54.28 488 LEU A C 1
ATOM 3904 O O . LEU A 1 488 ? -30.977 21.274 11.984 1.00 54.28 488 LEU A O 1
ATOM 3908 N N . GLY A 1 489 ? -30.172 21.535 14.052 1.00 54.91 489 GLY A N 1
ATOM 3909 C CA . GLY A 1 489 ? -30.300 20.134 14.466 1.00 54.91 489 GLY A CA 1
ATOM 3910 C C . GLY A 1 489 ? -29.112 19.228 14.119 1.00 54.91 489 GLY A C 1
ATOM 3911 O O . GLY A 1 489 ? -28.052 19.678 13.691 1.00 54.91 489 GLY A O 1
ATOM 3912 N N . TYR A 1 490 ? -29.301 17.929 14.359 1.00 60.22 490 TYR A N 1
ATOM 3913 C CA . TYR A 1 490 ? -28.280 16.870 14.303 1.00 60.22 490 TYR A CA 1
ATOM 3914 C C . TYR A 1 490 ? -27.815 16.500 12.881 1.00 60.22 490 TYR A C 1
ATOM 3916 O O . TYR A 1 490 ? -26.680 16.057 12.705 1.00 60.22 490 TYR A O 1
ATOM 3924 N N . VAL A 1 491 ? -28.666 16.677 11.857 1.00 61.41 491 VAL A N 1
ATOM 3925 C CA . VAL A 1 491 ? -28.379 16.259 10.469 1.00 61.41 491 VAL A CA 1
ATOM 3926 C C . VAL A 1 491 ? -28.766 17.344 9.463 1.00 61.41 491 VAL A C 1
ATOM 3928 O O . VAL A 1 491 ? -29.916 17.458 9.055 1.00 61.41 491 VAL A O 1
ATOM 3931 N N . PHE A 1 492 ? -27.776 18.126 9.034 1.00 66.75 492 PHE A N 1
ATOM 3932 C CA . PHE A 1 492 ? -27.954 19.267 8.119 1.00 66.75 492 PHE A CA 1
ATOM 3933 C C . PHE A 1 492 ? -26.885 19.332 7.005 1.00 66.75 492 PHE A C 1
ATOM 3935 O O . PHE A 1 492 ? -26.951 20.180 6.116 1.00 66.75 492 PHE A O 1
ATOM 3942 N N . GLY A 1 493 ? -25.894 18.434 7.036 1.00 74.69 493 GLY A N 1
ATOM 3943 C CA . GLY A 1 493 ? -24.874 18.278 5.996 1.00 74.69 493 GLY A CA 1
ATOM 3944 C C . GLY A 1 493 ? -25.180 17.145 5.012 1.00 74.69 493 GLY A C 1
ATOM 3945 O O . GLY A 1 493 ? -26.047 16.306 5.250 1.00 74.69 493 GLY A O 1
ATOM 3946 N N . SER A 1 494 ? -24.429 17.093 3.912 1.00 81.81 494 SER A N 1
ATOM 3947 C CA . SER A 1 494 ? -24.450 15.978 2.950 1.00 81.81 494 SER A CA 1
ATOM 3948 C C . SER A 1 494 ? -23.284 15.018 3.197 1.00 81.81 494 SER A C 1
ATOM 3950 O O . SER A 1 494 ? -22.217 15.451 3.627 1.00 81.81 494 SER A O 1
ATOM 3952 N N . LEU A 1 495 ? -23.446 13.724 2.898 1.00 87.75 495 LEU A N 1
ATOM 3953 C CA . LEU A 1 495 ? -22.367 12.734 3.033 1.00 87.75 495 LEU A CA 1
ATOM 3954 C C . LEU A 1 495 ? -21.196 13.059 2.095 1.00 87.75 495 LEU A C 1
ATOM 3956 O O . LEU A 1 495 ? -21.342 13.038 0.871 1.00 87.75 495 LEU A O 1
ATOM 3960 N N . HIS A 1 496 ? -20.012 13.285 2.658 1.00 88.56 496 HIS A N 1
ATOM 3961 C CA . HIS A 1 496 ? -18.812 13.603 1.897 1.00 88.56 496 HIS A CA 1
ATOM 3962 C C . HIS A 1 496 ? -18.138 12.321 1.374 1.00 88.56 496 HIS A C 1
ATOM 3964 O O . HIS A 1 496 ? -17.197 11.787 1.968 1.00 88.56 496 HIS A O 1
ATOM 3970 N N . GLN A 1 497 ? -18.624 11.840 0.227 1.00 82.69 497 GLN A N 1
ATOM 3971 C CA . GLN A 1 497 ? -18.267 10.557 -0.399 1.00 82.69 497 GLN A CA 1
ATOM 3972 C C . GLN A 1 497 ? -16.751 10.286 -0.500 1.00 82.69 497 GLN A C 1
ATOM 3974 O O . GLN A 1 497 ? -16.319 9.173 -0.218 1.00 82.69 497 GLN A O 1
ATOM 3979 N N . GLU A 1 498 ? -15.937 11.279 -0.885 1.00 74.75 498 GLU A N 1
ATOM 3980 C CA . GLU A 1 498 ? -14.478 11.109 -1.027 1.00 74.75 498 GLU A CA 1
ATOM 3981 C C . GLU A 1 498 ? -13.810 10.818 0.325 1.00 74.75 498 GLU A C 1
ATOM 3983 O O . GLU A 1 498 ? -13.193 9.772 0.483 1.00 74.75 498 GLU A O 1
ATOM 3988 N N . PHE A 1 499 ? -14.009 11.690 1.321 1.00 84.88 499 PHE A N 1
ATOM 3989 C CA . PHE A 1 499 ? -13.578 11.463 2.707 1.00 84.88 499 PHE A CA 1
ATOM 3990 C C . PHE A 1 499 ? -14.029 10.098 3.238 1.00 84.88 499 PHE A C 1
ATOM 3992 O O . PHE A 1 499 ? -13.201 9.334 3.720 1.00 84.88 499 PHE A O 1
ATOM 3999 N N . LEU A 1 500 ? -15.315 9.754 3.116 1.00 85.38 500 LEU A N 1
ATOM 4000 C CA . LEU A 1 500 ? -15.835 8.481 3.621 1.00 85.38 500 LEU A CA 1
ATOM 4001 C C . LEU A 1 500 ? -15.204 7.261 2.930 1.00 85.38 500 LEU A C 1
ATOM 4003 O O . LEU A 1 500 ? -14.914 6.268 3.603 1.00 85.38 500 LEU A O 1
ATOM 4007 N N . ARG A 1 501 ? -14.937 7.338 1.619 1.00 81.00 501 ARG A N 1
ATOM 4008 C CA . ARG A 1 501 ? -14.190 6.322 0.861 1.00 81.00 501 ARG A CA 1
ATOM 4009 C C . ARG A 1 501 ? -12.762 6.204 1.373 1.00 81.00 501 ARG A C 1
ATOM 4011 O O . ARG A 1 501 ? -12.364 5.111 1.768 1.00 81.00 501 ARG A O 1
ATOM 4018 N N . ASP A 1 502 ? -12.021 7.304 1.380 1.00 72.62 502 ASP A N 1
ATOM 4019 C CA . ASP A 1 502 ? -10.595 7.329 1.705 1.00 72.62 502 ASP A CA 1
ATOM 4020 C C . ASP A 1 502 ? -10.361 6.912 3.171 1.00 72.62 502 ASP A C 1
ATOM 4022 O O . ASP A 1 502 ? -9.475 6.115 3.475 1.00 72.62 502 ASP A O 1
ATOM 4026 N N . PHE A 1 503 ? -11.226 7.363 4.083 1.00 87.00 503 PHE A N 1
ATOM 4027 C CA . PHE A 1 503 ? -11.210 7.002 5.499 1.00 87.00 503 PHE A CA 1
ATOM 4028 C C . PHE A 1 503 ? -11.560 5.525 5.723 1.00 87.00 503 PHE A C 1
ATOM 4030 O O . PHE A 1 503 ? -10.855 4.835 6.461 1.00 87.00 503 PHE A O 1
ATOM 4037 N N . SER A 1 504 ? -12.580 4.994 5.036 1.00 82.12 504 SER A N 1
ATOM 4038 C CA . SER A 1 504 ? -12.919 3.562 5.102 1.00 82.12 504 SER A CA 1
ATOM 4039 C C . SER A 1 504 ? -11.813 2.678 4.515 1.00 82.12 504 SER A C 1
ATOM 4041 O O . SER A 1 504 ? -11.505 1.625 5.072 1.00 82.12 504 SER A O 1
ATOM 4043 N N . GLN A 1 505 ? -11.181 3.109 3.417 1.00 73.44 505 GLN A N 1
ATOM 4044 C CA . GLN A 1 505 ? -10.021 2.433 2.833 1.00 73.44 505 GLN A CA 1
ATOM 4045 C C . GLN A 1 505 ? -8.833 2.436 3.797 1.00 73.44 505 GLN A C 1
ATOM 4047 O O . GLN A 1 505 ? -8.213 1.391 3.986 1.00 73.44 505 GLN A O 1
ATOM 4052 N N . GLN A 1 506 ? -8.557 3.561 4.463 1.00 80.38 506 GLN A N 1
ATOM 4053 C CA . GLN A 1 506 ? -7.479 3.652 5.445 1.00 80.38 506 GLN A CA 1
ATOM 4054 C C . GLN A 1 506 ? -7.740 2.769 6.673 1.00 80.38 506 GLN A C 1
ATOM 4056 O O . GLN A 1 506 ? -6.825 2.095 7.145 1.00 80.38 506 GLN A O 1
ATOM 4061 N N . ILE A 1 507 ? -8.984 2.696 7.155 1.00 86.06 507 ILE A N 1
ATOM 4062 C CA . ILE A 1 507 ? -9.389 1.759 8.215 1.00 86.06 507 ILE A CA 1
ATOM 4063 C C . ILE A 1 507 ? -9.171 0.310 7.762 1.00 86.06 507 ILE A C 1
ATOM 4065 O O . ILE A 1 507 ? -8.524 -0.454 8.475 1.00 86.06 507 ILE A O 1
ATOM 4069 N N . GLY A 1 508 ? -9.650 -0.067 6.572 1.00 72.19 508 GLY A N 1
ATOM 4070 C CA . GLY A 1 508 ? -9.493 -1.422 6.034 1.00 72.19 508 GLY A CA 1
ATOM 4071 C C . GLY A 1 508 ? -8.030 -1.818 5.799 1.00 72.19 508 GLY A C 1
ATOM 4072 O O . GLY A 1 508 ? -7.637 -2.946 6.104 1.00 72.19 508 GLY A O 1
ATOM 4073 N N . PHE A 1 509 ? -7.205 -0.880 5.326 1.00 73.50 509 PHE A N 1
ATOM 4074 C CA . PHE A 1 509 ? -5.757 -1.036 5.180 1.00 73.50 509 PHE A CA 1
ATOM 4075 C C . PHE A 1 509 ? -5.081 -1.276 6.533 1.00 73.50 509 PHE A C 1
ATOM 4077 O O . PHE A 1 509 ? -4.366 -2.266 6.688 1.00 73.50 509 PHE A O 1
ATOM 4084 N N . LEU A 1 510 ? -5.341 -0.421 7.527 1.00 76.00 510 LEU A N 1
ATOM 4085 C CA . LEU A 1 510 ? -4.741 -0.533 8.857 1.00 76.00 510 LEU A CA 1
ATOM 4086 C C . LEU A 1 510 ? -5.212 -1.796 9.598 1.00 76.00 510 LEU A C 1
ATOM 4088 O O . LEU A 1 510 ? -4.396 -2.482 10.210 1.00 76.00 510 LEU A O 1
ATOM 4092 N N . ALA A 1 511 ? -6.490 -2.161 9.497 1.00 77.62 511 ALA A N 1
ATOM 4093 C CA . ALA A 1 511 ? -7.009 -3.401 10.066 1.00 77.62 511 ALA A CA 1
ATOM 4094 C C . ALA A 1 511 ? -6.370 -4.644 9.417 1.00 77.62 511 ALA A C 1
ATOM 4096 O O . ALA A 1 511 ? -5.923 -5.546 10.127 1.00 77.62 511 ALA A O 1
ATOM 4097 N N . SER A 1 512 ? -6.246 -4.666 8.082 1.00 68.75 512 SER A N 1
ATOM 4098 C CA . SER A 1 512 ? -5.560 -5.745 7.349 1.00 68.75 512 SER A CA 1
ATOM 4099 C C . SER A 1 512 ? -4.088 -5.857 7.751 1.00 68.75 512 SER A C 1
ATOM 4101 O O . SER A 1 512 ? -3.604 -6.953 8.025 1.00 68.75 512 SER A O 1
ATOM 4103 N N . LEU A 1 513 ? -3.397 -4.716 7.850 1.00 63.41 513 LEU A N 1
ATOM 4104 C CA . LEU A 1 513 ? -2.029 -4.601 8.355 1.00 63.41 513 LEU A CA 1
ATOM 4105 C C . LEU A 1 513 ? -1.876 -5.298 9.708 1.00 63.41 513 LEU A C 1
ATOM 4107 O O . LEU A 1 513 ? -1.027 -6.174 9.858 1.00 63.41 513 LEU A O 1
ATOM 4111 N N . PHE A 1 514 ? -2.683 -4.914 10.701 1.00 74.38 514 PHE A N 1
ATOM 4112 C CA . PHE A 1 514 ? -2.523 -5.425 12.062 1.00 74.38 514 PHE A CA 1
ATOM 4113 C C . PHE A 1 514 ? -3.017 -6.872 12.195 1.00 74.38 514 PHE A C 1
ATOM 4115 O O . PHE A 1 514 ? -3.059 -7.392 13.309 1.00 74.38 514 PHE A O 1
ATOM 4122 N N . GLN A 1 515 ? -3.365 -7.511 11.067 1.00 73.38 515 GLN A N 1
ATOM 4123 C CA . GLN A 1 515 ? -3.972 -8.834 10.969 1.00 73.38 515 GLN A CA 1
ATOM 4124 C C . GLN A 1 515 ? -5.170 -8.924 11.913 1.00 73.38 515 GLN A C 1
ATOM 4126 O O . GLN A 1 515 ? -5.323 -9.878 12.674 1.00 73.38 515 GLN A O 1
ATOM 4131 N N . ALA A 1 516 ? -5.975 -7.858 11.919 1.00 81.75 516 ALA A N 1
ATOM 4132 C CA . ALA A 1 516 ? -7.056 -7.708 12.862 1.00 81.75 516 ALA A CA 1
ATOM 4133 C C . ALA A 1 516 ? -8.127 -8.765 12.599 1.00 81.75 516 ALA A C 1
ATOM 4135 O O . ALA A 1 516 ? -8.640 -8.900 11.488 1.00 81.75 516 ALA A O 1
ATOM 4136 N N . GLU A 1 517 ? -8.472 -9.498 13.651 1.00 86.25 517 GLU A N 1
ATOM 4137 C CA . GLU A 1 517 ? -9.495 -10.540 13.617 1.00 86.25 517 GLU A CA 1
ATOM 4138 C C . GLU A 1 517 ? -10.885 -9.941 13.382 1.00 86.25 517 GLU A C 1
ATOM 4140 O O . GLU A 1 517 ? -11.733 -10.551 12.729 1.00 86.25 517 GLU A O 1
ATOM 4145 N N . ARG A 1 518 ? -11.108 -8.745 13.940 1.00 90.25 518 ARG A N 1
ATOM 4146 C CA . ARG A 1 518 ? -12.351 -7.975 13.863 1.00 90.25 518 ARG A CA 1
ATOM 4147 C C . ARG A 1 518 ? -12.048 -6.490 13.731 1.00 90.25 518 ARG A C 1
ATOM 4149 O O . ARG A 1 518 ? -11.070 -6.007 14.308 1.00 90.25 518 ARG A O 1
ATOM 4156 N N . THR A 1 519 ? -12.930 -5.768 13.054 1.00 95.88 519 THR A N 1
ATOM 4157 C CA . THR A 1 519 ? -12.889 -4.309 12.923 1.00 95.88 519 THR A CA 1
ATOM 4158 C C . THR A 1 519 ? -14.158 -3.705 13.510 1.00 95.88 519 THR A C 1
ATOM 4160 O O . THR A 1 519 ? -15.268 -4.052 13.115 1.00 95.88 519 THR A O 1
ATOM 4163 N N . LEU A 1 520 ? -14.011 -2.803 14.475 1.00 97.62 520 LEU A N 1
ATOM 4164 C CA . LEU A 1 520 ? -15.115 -2.147 15.169 1.00 97.62 520 LEU A CA 1
ATOM 4165 C C . LEU A 1 520 ? -15.012 -0.637 14.963 1.00 97.62 520 LEU A C 1
ATOM 4167 O O . LEU A 1 520 ? -13.910 -0.089 14.981 1.00 97.62 520 LEU A O 1
ATOM 4171 N N . VAL A 1 521 ? -16.150 0.044 14.843 1.00 97.75 521 VAL A N 1
ATOM 4172 C CA . VAL A 1 521 ? -16.228 1.503 14.975 1.00 97.75 521 VAL A CA 1
ATOM 4173 C C . VAL A 1 521 ? -17.175 1.865 16.106 1.00 97.75 521 VAL A C 1
ATOM 4175 O O . VAL A 1 521 ? -18.295 1.363 16.198 1.00 97.75 521 VAL A O 1
ATOM 4178 N N . MET A 1 522 ? -16.712 2.743 16.985 1.00 95.81 522 MET A N 1
ATOM 4179 C CA . MET A 1 522 ? -17.512 3.321 18.051 1.00 95.81 522 MET A CA 1
ATOM 4180 C C . MET A 1 522 ? -17.258 4.815 18.105 1.00 95.81 522 MET A C 1
ATOM 4182 O O . MET A 1 522 ? -16.123 5.259 17.919 1.00 95.81 522 MET A O 1
ATOM 4186 N N . GLY A 1 523 ? -18.290 5.591 18.407 1.00 92.56 523 GLY A N 1
ATOM 4187 C CA . GLY A 1 523 ? -18.105 7.011 18.632 1.00 92.56 523 GLY A CA 1
ATOM 4188 C C . GLY A 1 523 ? -18.934 7.575 19.765 1.00 92.56 523 GLY A C 1
ATOM 4189 O O . GLY A 1 523 ? -19.960 7.011 20.141 1.00 92.56 523 GLY A O 1
ATOM 4190 N N . TYR A 1 524 ? -18.452 8.697 20.302 1.00 89.50 524 TYR A N 1
ATOM 4191 C CA . TYR A 1 524 ? -19.125 9.451 21.351 1.00 89.50 524 TYR A CA 1
ATOM 4192 C C . TYR A 1 524 ? -19.591 10.818 20.867 1.00 89.50 524 TYR A C 1
ATOM 4194 O O . TYR A 1 524 ? -18.812 11.531 20.222 1.00 89.50 524 TYR A O 1
ATOM 4202 N N . SER A 1 525 ? -20.798 11.227 21.271 1.00 85.06 525 SER A N 1
ATOM 4203 C CA . SER A 1 525 ? -21.347 12.558 20.987 1.00 85.06 525 SER A CA 1
ATOM 4204 C C . SER A 1 525 ? -21.469 12.754 19.463 1.00 85.06 525 SER A C 1
ATOM 4206 O O . SER A 1 525 ? -22.028 11.892 18.789 1.00 85.06 525 SER A O 1
ATOM 4208 N N . MET A 1 526 ? -20.901 13.805 18.863 1.00 82.44 526 MET A N 1
ATOM 4209 C CA . MET A 1 526 ? -20.879 13.957 17.394 1.00 82.44 526 MET A CA 1
ATOM 4210 C C . MET A 1 526 ? -20.231 12.747 16.682 1.00 82.44 526 MET A C 1
ATOM 4212 O O . MET A 1 526 ? -20.639 12.363 15.587 1.00 82.44 526 MET A O 1
ATOM 4216 N N . GLY A 1 527 ? -19.262 12.087 17.328 1.00 88.12 527 GLY A N 1
ATOM 4217 C CA . GLY A 1 527 ? -18.666 10.845 16.833 1.00 88.12 527 GLY A CA 1
ATOM 4218 C C . GLY A 1 527 ? -19.622 9.651 16.820 1.00 88.12 527 GLY A C 1
ATOM 4219 O O . GLY A 1 527 ? -19.429 8.749 16.009 1.00 88.12 527 GLY A O 1
ATOM 4220 N N . GLY A 1 528 ? -20.665 9.644 17.658 1.00 89.62 528 GLY A N 1
ATOM 4221 C CA . GLY A 1 528 ? -21.709 8.615 17.641 1.00 89.62 528 GLY A CA 1
ATOM 4222 C C . GLY A 1 528 ? -22.436 8.580 16.296 1.00 89.62 528 GLY A C 1
ATOM 4223 O O . GLY A 1 528 ? -22.545 7.521 15.678 1.00 89.62 528 GLY A O 1
ATOM 4224 N N . PHE A 1 529 ? -22.783 9.757 15.757 1.00 87.88 529 PHE A N 1
ATOM 4225 C CA . PHE A 1 529 ? -23.308 9.857 14.391 1.00 87.88 529 PHE A CA 1
ATOM 4226 C C . PHE A 1 529 ? -22.270 9.446 13.345 1.00 87.88 529 PHE A C 1
ATOM 4228 O O . PHE A 1 529 ? -22.584 8.704 12.415 1.00 87.88 529 PHE A O 1
ATOM 4235 N N . GLY A 1 530 ? -21.011 9.851 13.549 1.00 91.19 530 GLY A N 1
ATOM 4236 C CA . GLY A 1 530 ? -19.866 9.409 12.751 1.00 91.19 530 GLY A CA 1
ATOM 4237 C C . GLY A 1 530 ? -19.780 7.888 12.597 1.00 91.19 530 GLY A C 1
ATOM 4238 O O . GLY A 1 530 ? -19.484 7.396 11.509 1.00 91.19 530 GLY A O 1
ATOM 4239 N N . ALA A 1 531 ? -20.100 7.128 13.649 1.00 94.62 531 ALA A N 1
ATOM 4240 C CA . ALA A 1 531 ? -20.079 5.669 13.606 1.00 94.62 531 ALA A CA 1
ATOM 4241 C C . ALA A 1 531 ? -21.163 5.114 12.666 1.00 94.62 531 ALA A C 1
ATOM 4243 O O . ALA A 1 531 ? -20.876 4.211 11.879 1.00 94.62 531 ALA A O 1
ATOM 4244 N N . PHE A 1 532 ? -22.372 5.687 12.676 1.00 94.62 532 PHE A N 1
ATOM 4245 C CA . PHE A 1 532 ? -23.429 5.325 11.725 1.00 94.62 532 PHE A CA 1
ATOM 4246 C C . PHE A 1 532 ? -23.103 5.751 10.288 1.00 94.62 532 PHE A C 1
ATOM 4248 O O . PHE A 1 532 ? -23.302 4.959 9.370 1.00 94.62 532 PHE A O 1
ATOM 4255 N N . GLN A 1 533 ? -22.564 6.958 10.083 1.00 93.38 533 GLN A N 1
ATOM 4256 C CA . GLN A 1 533 ? -22.154 7.453 8.762 1.00 93.38 533 GLN A CA 1
ATOM 4257 C C . GLN A 1 533 ? -21.096 6.537 8.124 1.00 93.38 533 GLN A C 1
ATOM 4259 O O . GLN A 1 533 ? -21.289 6.042 7.016 1.00 93.38 533 GLN A O 1
ATOM 4264 N N . VAL A 1 534 ? -19.988 6.279 8.829 1.00 93.62 534 VAL A N 1
ATOM 4265 C CA . VAL A 1 534 ? -18.871 5.454 8.334 1.00 93.62 534 VAL A CA 1
ATOM 4266 C C . VAL A 1 534 ? -19.291 3.984 8.219 1.00 93.62 534 VAL A C 1
ATOM 4268 O O . VAL A 1 534 ? -19.004 3.332 7.214 1.00 93.62 534 VAL A O 1
ATOM 4271 N N . GLY A 1 535 ? -20.037 3.483 9.209 1.00 94.25 535 GLY A N 1
ATOM 4272 C CA . GLY A 1 535 ? -20.578 2.128 9.230 1.00 94.25 535 GLY A CA 1
ATOM 4273 C C . GLY A 1 535 ? -21.535 1.844 8.074 1.00 94.25 535 GLY A C 1
ATOM 4274 O O . GLY A 1 535 ? -21.351 0.865 7.363 1.00 94.25 535 GLY A O 1
ATOM 4275 N N . GLY A 1 536 ? -22.522 2.707 7.824 1.00 92.31 536 GLY A N 1
ATOM 4276 C CA . GLY A 1 536 ? -23.462 2.533 6.713 1.00 92.31 536 GLY A CA 1
ATOM 4277 C C . GLY A 1 536 ? -22.853 2.861 5.346 1.00 92.31 536 GLY A C 1
ATOM 4278 O O . GLY A 1 536 ? -23.296 2.326 4.330 1.00 92.31 536 GLY A O 1
ATOM 4279 N N . PHE A 1 537 ? -21.793 3.678 5.296 1.00 92.56 537 PHE A N 1
ATOM 4280 C CA . PHE A 1 537 ? -21.038 3.919 4.067 1.00 92.56 537 PHE A CA 1
ATOM 4281 C C . PHE A 1 537 ? -20.245 2.683 3.617 1.00 92.56 537 PHE A C 1
ATOM 4283 O O . PHE A 1 537 ? -20.273 2.337 2.431 1.00 92.56 537 PHE A O 1
ATOM 4290 N N . SER A 1 538 ? -19.569 1.997 4.545 1.00 88.75 538 SER A N 1
ATOM 4291 C CA . SER A 1 538 ? -18.763 0.804 4.261 1.00 88.75 538 SER A CA 1
ATOM 4292 C C . SER A 1 538 ? -19.060 -0.341 5.244 1.00 88.75 538 SER A C 1
ATOM 4294 O O . SER A 1 538 ? -18.175 -0.742 6.003 1.00 88.75 538 SER A O 1
ATOM 4296 N N . PRO A 1 539 ? -20.281 -0.918 5.229 1.00 90.06 539 PRO A N 1
ATOM 4297 C CA . PRO A 1 539 ? -20.717 -1.886 6.240 1.00 90.06 539 PRO A CA 1
ATOM 4298 C C . PRO A 1 539 ? -19.869 -3.156 6.238 1.00 90.06 539 PRO A C 1
ATOM 4300 O O . PRO A 1 539 ? -19.555 -3.691 7.294 1.00 90.06 539 PRO A O 1
ATOM 4303 N N . ALA A 1 540 ? -19.376 -3.566 5.066 1.00 82.38 540 ALA A N 1
ATOM 4304 C CA . ALA A 1 540 ? -18.430 -4.668 4.935 1.00 82.38 540 ALA A CA 1
ATOM 4305 C C . ALA A 1 540 ? -17.146 -4.466 5.770 1.00 82.38 540 ALA A C 1
ATOM 4307 O O . ALA A 1 540 ? -16.565 -5.441 6.235 1.00 82.38 540 ALA A O 1
ATOM 4308 N N . THR A 1 541 ? -16.704 -3.226 6.009 1.00 83.81 541 THR A N 1
ATOM 4309 C CA . THR A 1 541 ? -15.475 -2.949 6.779 1.00 83.81 541 THR A CA 1
ATOM 4310 C C . THR A 1 541 ? -15.620 -3.293 8.263 1.00 83.81 541 THR A C 1
ATOM 4312 O O . THR A 1 541 ? -14.604 -3.516 8.913 1.00 83.81 541 THR A O 1
ATOM 4315 N N . PHE A 1 542 ? -16.841 -3.374 8.809 1.00 94.88 542 PHE A N 1
ATOM 4316 C CA . PHE A 1 542 ? -17.073 -3.439 10.254 1.00 94.88 542 PHE A CA 1
ATOM 4317 C C . PHE A 1 542 ? -17.838 -4.693 10.691 1.00 94.88 542 PHE A C 1
ATOM 4319 O O . PHE A 1 542 ? -18.816 -5.106 10.079 1.00 94.88 542 PHE A O 1
ATOM 4326 N N . ASP A 1 543 ? -17.410 -5.273 11.809 1.00 95.75 543 ASP A N 1
ATOM 4327 C CA . ASP A 1 543 ? -18.119 -6.330 12.539 1.00 95.75 543 ASP A CA 1
ATOM 4328 C C . ASP A 1 543 ? -19.088 -5.755 13.576 1.00 95.75 543 ASP A C 1
ATOM 4330 O O . ASP A 1 543 ? -20.102 -6.375 13.898 1.00 95.75 543 ASP A O 1
ATOM 4334 N N . ALA A 1 544 ? -18.771 -4.563 14.094 1.00 97.62 544 ALA A N 1
ATOM 4335 C CA . ALA A 1 544 ? -19.639 -3.813 14.986 1.00 97.62 544 ALA A CA 1
ATOM 4336 C C . ALA A 1 544 ? -19.580 -2.301 14.729 1.00 97.62 544 ALA A C 1
ATOM 4338 O O . ALA A 1 544 ? -18.496 -1.725 14.601 1.00 97.62 544 ALA A O 1
ATOM 4339 N N . VAL A 1 545 ? -20.753 -1.669 14.735 1.00 98.25 545 VAL A N 1
ATOM 4340 C CA . VAL A 1 545 ? -20.956 -0.213 14.740 1.00 98.25 545 VAL A CA 1
ATOM 4341 C C . VAL A 1 545 ? -21.663 0.160 16.040 1.00 98.25 545 VAL A C 1
ATOM 4343 O O . VAL A 1 545 ? -22.709 -0.409 16.355 1.00 98.25 545 VAL A O 1
ATOM 4346 N N . VAL A 1 546 ? -21.106 1.103 16.804 1.00 97.56 546 VAL A N 1
ATOM 4347 C CA . VAL A 1 546 ? -21.687 1.531 18.085 1.00 97.56 546 VAL A CA 1
ATOM 4348 C C . VAL A 1 546 ? -21.755 3.057 18.214 1.00 97.56 546 VAL A C 1
ATOM 4350 O O . VAL A 1 546 ? -20.724 3.725 18.294 1.00 97.56 546 VAL A O 1
ATOM 4353 N N . SER A 1 547 ? -22.967 3.611 18.299 1.00 94.75 547 SER A N 1
ATOM 4354 C CA . SER A 1 547 ? -23.190 5.027 18.637 1.00 94.75 547 SER A CA 1
ATOM 4355 C C . SER A 1 547 ? -23.402 5.194 20.140 1.00 94.75 547 SER A C 1
ATOM 4357 O O . SER A 1 547 ? -24.234 4.500 20.726 1.00 94.75 547 SER A O 1
ATOM 4359 N N . VAL A 1 548 ? -22.681 6.118 20.778 1.00 91.62 548 VAL A N 1
ATOM 4360 C CA . VAL A 1 548 ? -22.866 6.469 22.193 1.00 91.62 548 VAL A CA 1
ATOM 4361 C C . VAL A 1 548 ? -23.089 7.976 22.307 1.00 91.62 548 VAL A C 1
ATOM 4363 O O . VAL A 1 548 ? -22.173 8.752 22.058 1.00 91.62 548 VAL A O 1
ATOM 4366 N N . ALA A 1 549 ? -24.270 8.389 22.761 1.00 84.62 549 ALA A N 1
ATOM 4367 C CA . ALA A 1 549 ? -24.722 9.783 22.782 1.00 84.62 549 ALA A CA 1
ATOM 4368 C C . ALA A 1 549 ? -24.808 10.479 21.407 1.00 84.62 549 ALA A C 1
ATOM 4370 O O . ALA A 1 549 ? -24.049 10.211 20.478 1.00 84.62 549 ALA A O 1
ATOM 4371 N N . GLY A 1 550 ? -25.743 11.426 21.306 1.00 70.25 550 GLY A N 1
ATOM 4372 C CA . GLY A 1 550 ? -25.868 12.352 20.178 1.00 70.25 550 GLY A CA 1
ATOM 4373 C C . GLY A 1 550 ? -25.256 13.714 20.508 1.00 70.25 550 GLY A C 1
ATOM 4374 O O . GLY A 1 550 ? -24.849 13.962 21.645 1.00 70.25 550 GLY A O 1
ATOM 4375 N N . TYR A 1 551 ? -25.209 14.605 19.518 1.00 69.00 551 TYR A N 1
ATOM 4376 C CA . TYR A 1 551 ? -24.834 16.004 19.722 1.00 69.00 551 TYR A CA 1
ATOM 4377 C C . TYR A 1 551 ? -25.818 16.927 19.013 1.00 69.00 551 TYR A C 1
ATOM 4379 O O . TYR A 1 551 ? -25.921 16.890 17.792 1.00 69.00 551 TYR A O 1
ATOM 4387 N N . GLY A 1 552 ? -26.482 17.787 19.780 1.00 68.06 552 GLY A N 1
ATOM 4388 C CA . GLY A 1 552 ? -27.462 18.738 19.262 1.00 68.06 552 GLY A CA 1
ATOM 4389 C C . GLY A 1 552 ? -28.894 18.236 19.421 1.00 68.06 552 GLY A C 1
ATOM 4390 O O . GLY A 1 552 ? -29.137 17.097 19.824 1.00 68.06 552 GLY A O 1
ATOM 4391 N N . LEU A 1 553 ? -29.851 19.120 19.140 1.00 65.12 553 LEU A N 1
ATOM 4392 C CA . LEU A 1 553 ? -31.265 18.759 19.120 1.00 65.12 553 LEU A CA 1
ATOM 4393 C C . LEU A 1 553 ? -31.512 17.773 17.972 1.00 65.12 553 LEU A C 1
ATOM 4395 O O . LEU A 1 553 ? -31.034 17.988 16.854 1.00 65.12 553 LEU A O 1
ATOM 4399 N N . GLY A 1 554 ? -32.233 16.689 18.259 1.00 66.81 554 GLY A N 1
ATOM 4400 C CA . GLY A 1 554 ? -32.621 15.732 17.230 1.00 66.81 554 GLY A CA 1
ATOM 4401 C C . GLY A 1 554 ? -33.518 16.384 16.185 1.00 66.81 554 GLY A C 1
ATOM 4402 O O . GLY A 1 554 ? -34.343 17.243 16.496 1.00 66.81 554 GLY A O 1
ATOM 4403 N N . THR A 1 555 ? -33.350 15.960 14.941 1.00 74.81 555 THR A N 1
ATOM 4404 C CA . THR A 1 555 ? -34.144 16.371 13.790 1.00 74.81 555 THR A CA 1
ATOM 4405 C C . THR A 1 555 ? -35.645 16.071 13.956 1.00 74.81 555 THR A C 1
ATOM 4407 O O . THR A 1 555 ? -36.476 16.711 13.311 1.00 74.81 555 THR A O 1
ATOM 4410 N N . LEU A 1 556 ? -36.006 15.139 14.844 1.00 75.38 556 LEU A N 1
ATOM 4411 C CA . LEU A 1 556 ? -37.385 14.774 15.184 1.00 75.38 556 LEU A CA 1
ATOM 4412 C C . LEU A 1 556 ? -37.871 15.285 16.559 1.00 75.38 556 LEU A C 1
ATOM 4414 O O . LEU A 1 556 ? -38.980 14.944 16.962 1.00 75.38 556 LEU A O 1
ATOM 4418 N N . GLU A 1 557 ? -37.075 16.069 17.294 1.00 71.81 557 GLU A N 1
ATOM 4419 C CA . GLU A 1 557 ? -37.438 16.572 18.633 1.00 71.81 557 GLU A CA 1
ATOM 4420 C C . GLU A 1 557 ? -38.251 17.884 18.557 1.00 71.81 557 GLU A C 1
ATOM 4422 O O . GLU A 1 557 ? -37.929 18.785 17.782 1.00 71.81 557 GLU A O 1
ATOM 4427 N N . GLU A 1 558 ? -39.282 18.037 19.398 1.00 62.66 558 GLU A N 1
ATOM 4428 C CA . GLU A 1 558 ? -40.131 19.243 19.448 1.00 62.66 558 GLU A CA 1
ATOM 4429 C C . GLU A 1 558 ? -39.597 20.301 20.446 1.00 62.66 558 GLU A C 1
ATOM 4431 O O . GLU A 1 558 ? -39.323 19.997 21.609 1.00 62.66 558 GLU A O 1
ATOM 4436 N N . GLY A 1 559 ? -39.483 21.573 20.030 1.00 59.72 559 GLY A N 1
ATOM 4437 C CA . GLY A 1 559 ? -39.032 22.676 20.899 1.00 59.72 559 GLY A CA 1
ATOM 4438 C C . GLY A 1 559 ? -38.687 23.993 20.182 1.00 59.72 559 GLY A C 1
ATOM 4439 O O . GLY A 1 559 ? -38.742 24.081 18.957 1.00 59.72 559 GLY A O 1
ATOM 4440 N N . GLU A 1 560 ? -38.311 25.033 20.937 1.00 47.66 560 GLU A N 1
ATOM 4441 C CA . GLU A 1 560 ? -37.719 26.262 20.373 1.00 47.66 560 GLU A CA 1
ATOM 4442 C C . GLU A 1 560 ? -36.326 25.974 19.788 1.00 47.66 560 GLU A C 1
ATOM 4444 O O . GLU A 1 560 ? -35.520 25.282 20.411 1.00 47.66 560 GLU A O 1
ATOM 4449 N N . GLY A 1 561 ? -36.033 26.520 18.603 1.00 53.06 561 GLY A N 1
ATOM 4450 C CA . GLY A 1 561 ? -34.832 26.161 17.833 1.00 53.06 561 GLY A CA 1
ATOM 4451 C C . GLY A 1 561 ? -34.973 24.855 17.040 1.00 53.06 561 GLY A C 1
ATOM 4452 O O . GLY A 1 561 ? -33.971 24.227 16.710 1.00 53.06 561 GLY A O 1
ATOM 4453 N N . THR A 1 562 ? -36.209 24.438 16.753 1.00 49.91 562 THR A N 1
ATOM 4454 C CA . THR A 1 562 ? -36.524 23.221 15.996 1.00 49.91 562 THR A CA 1
ATOM 4455 C C . THR A 1 562 ? -35.908 23.233 14.586 1.00 49.91 562 THR A C 1
ATOM 4457 O O . THR A 1 562 ? -35.899 24.275 13.922 1.00 49.91 562 THR A O 1
ATOM 4460 N N . PRO A 1 563 ? -35.420 22.078 14.097 1.00 53.78 563 PRO A N 1
ATOM 4461 C CA . PRO A 1 563 ? -34.948 21.930 12.727 1.00 53.78 563 PRO A CA 1
ATOM 4462 C C . PRO A 1 563 ? -36.028 22.266 11.692 1.00 53.78 563 PRO A C 1
ATOM 4464 O O . PRO A 1 563 ? -37.206 21.945 11.844 1.00 53.78 563 PRO A O 1
ATOM 4467 N N . GLN A 1 564 ? -35.598 22.901 10.604 1.00 58.50 564 GLN A N 1
ATOM 4468 C CA . GLN A 1 564 ? -36.453 23.262 9.473 1.00 58.50 564 GLN A CA 1
ATOM 4469 C C . GLN A 1 564 ? -36.778 22.032 8.597 1.00 58.50 564 GLN A C 1
ATOM 4471 O O . GLN A 1 564 ? -36.066 21.027 8.685 1.00 58.50 564 GLN A O 1
ATOM 4476 N N . PRO A 1 565 ? -37.803 22.094 7.715 1.00 66.38 565 PRO A N 1
ATOM 4477 C CA . PRO A 1 565 ? -38.191 20.972 6.850 1.00 66.38 565 PRO A CA 1
ATOM 4478 C C . PRO A 1 565 ? -37.030 20.334 6.072 1.00 66.38 565 PRO A C 1
ATOM 4480 O O . PRO A 1 565 ? -36.996 19.117 5.915 1.00 66.38 565 PRO A O 1
ATOM 4483 N N . GLU A 1 566 ? -36.041 21.133 5.663 1.00 68.81 566 GLU A N 1
ATOM 4484 C CA . GLU A 1 566 ? -34.833 20.669 4.969 1.00 68.81 566 GLU A CA 1
ATOM 4485 C C . GLU A 1 566 ? -33.998 19.682 5.803 1.00 68.81 566 GLU A C 1
ATOM 4487 O O . GLU A 1 566 ? -33.535 18.671 5.281 1.00 68.81 566 GLU A O 1
ATOM 4492 N N . ALA A 1 567 ? -33.819 19.926 7.107 1.00 73.25 567 ALA A N 1
ATOM 4493 C CA . ALA A 1 567 ? -33.065 19.022 7.980 1.00 73.25 567 ALA A CA 1
ATOM 4494 C C . ALA A 1 567 ? -33.789 17.676 8.128 1.00 73.25 567 ALA A C 1
ATOM 4496 O O . ALA A 1 567 ? -33.161 16.616 8.086 1.00 73.25 567 ALA A O 1
ATOM 4497 N N . ARG A 1 568 ? -35.125 17.709 8.216 1.00 79.12 568 ARG A N 1
ATOM 4498 C CA . ARG A 1 568 ? -35.963 16.507 8.222 1.00 79.12 568 ARG A CA 1
ATOM 4499 C C . ARG A 1 568 ? -35.844 15.720 6.919 1.00 79.12 568 ARG A C 1
ATOM 4501 O O . ARG A 1 568 ? -35.629 14.515 6.980 1.00 79.12 568 ARG A O 1
ATOM 4508 N N . GLU A 1 569 ? -35.881 16.385 5.767 1.00 80.56 569 GLU A N 1
ATOM 4509 C CA . GLU A 1 569 ? -35.658 15.738 4.468 1.00 80.56 569 GLU A CA 1
ATOM 4510 C C . GLU A 1 569 ? -34.264 15.082 4.394 1.00 80.56 569 GLU A C 1
ATOM 4512 O O . GLU A 1 569 ? -34.132 13.936 3.966 1.00 80.56 569 GLU A O 1
ATOM 4517 N N . ARG A 1 570 ? -33.212 15.760 4.881 1.00 80.62 570 ARG A N 1
ATOM 4518 C CA . ARG A 1 570 ? -31.852 15.189 4.971 1.00 80.62 570 ARG A CA 1
ATOM 4519 C C . ARG A 1 570 ? -31.777 13.982 5.901 1.00 80.62 570 ARG A C 1
ATOM 4521 O O . ARG A 1 570 ? -31.049 13.033 5.608 1.00 80.62 570 ARG A O 1
ATOM 4528 N N . PHE A 1 571 ? -32.519 13.998 7.002 1.00 85.94 571 PHE A N 1
ATOM 4529 C CA . PHE A 1 571 ? -32.600 12.869 7.919 1.00 85.94 571 PHE A CA 1
ATOM 4530 C C . PHE A 1 571 ? -33.358 11.681 7.307 1.00 85.94 571 PHE A C 1
ATOM 4532 O O . PHE A 1 571 ? -32.879 10.552 7.379 1.00 85.94 571 PHE A O 1
ATOM 4539 N N . GLU A 1 572 ? -34.474 11.922 6.618 1.00 87.69 572 GLU A N 1
ATOM 4540 C CA . GLU A 1 572 ? -35.219 10.895 5.879 1.00 87.69 572 GLU A CA 1
ATOM 4541 C C . GLU A 1 572 ? -34.348 10.282 4.755 1.00 87.69 572 GLU A C 1
ATOM 4543 O O . GLU A 1 572 ? -34.234 9.058 4.659 1.00 87.69 572 GLU A O 1
ATOM 4548 N N . GLN A 1 573 ? -33.588 11.102 4.011 1.00 87.38 573 GLN A N 1
ATOM 4549 C CA . GLN A 1 573 ? -32.562 10.634 3.061 1.00 87.38 573 GLN A CA 1
ATOM 4550 C C . GLN A 1 573 ? -31.482 9.764 3.739 1.00 87.38 573 GLN A C 1
ATOM 4552 O O . GLN A 1 573 ? -31.063 8.750 3.177 1.00 87.38 573 GLN A O 1
ATOM 4557 N N . PHE A 1 574 ? -31.030 10.122 4.947 1.00 89.25 574 PHE A N 1
ATOM 4558 C CA . PHE A 1 574 ? -30.065 9.326 5.716 1.00 89.25 574 PHE A CA 1
ATOM 4559 C C . PHE A 1 574 ? -30.647 7.973 6.159 1.00 89.25 574 PHE A C 1
ATOM 4561 O O . PHE A 1 574 ? -29.960 6.950 6.067 1.00 89.25 574 PHE A O 1
ATOM 4568 N N . LEU A 1 575 ? -31.909 7.941 6.599 1.00 91.94 575 LEU A N 1
ATOM 4569 C CA . LEU A 1 575 ? -32.603 6.701 6.953 1.00 91.94 575 LEU A CA 1
ATOM 4570 C C . LEU A 1 575 ? -32.676 5.743 5.756 1.00 91.94 575 LEU A C 1
ATOM 4572 O O . LEU A 1 575 ? -32.348 4.564 5.891 1.00 91.94 575 LEU A O 1
ATOM 4576 N N . ASP A 1 576 ? -33.044 6.242 4.577 1.00 89.62 576 ASP A N 1
ATOM 4577 C CA . ASP A 1 576 ? -33.181 5.410 3.378 1.00 89.62 576 ASP A CA 1
ATOM 4578 C C . ASP A 1 576 ? -31.841 4.967 2.770 1.00 89.62 576 ASP A C 1
ATOM 4580 O O . ASP A 1 576 ? -31.758 3.863 2.230 1.00 89.62 576 ASP A O 1
ATOM 4584 N N . GLN A 1 577 ? -30.780 5.777 2.870 1.00 84.62 577 GLN A N 1
ATOM 4585 C CA . GLN A 1 577 ? -29.494 5.501 2.207 1.00 84.62 577 GLN A CA 1
ATOM 4586 C C . GLN A 1 577 ? -28.419 4.885 3.113 1.00 84.62 577 GLN A C 1
ATOM 4588 O O . GLN A 1 577 ? -27.562 4.146 2.624 1.00 84.62 577 GLN A O 1
ATOM 4593 N N . VAL A 1 578 ? -28.414 5.206 4.411 1.00 89.38 578 VAL A N 1
ATOM 4594 C CA . VAL A 1 578 ? -27.351 4.812 5.357 1.00 89.38 578 VAL A CA 1
ATOM 4595 C C . VAL A 1 578 ? -27.871 3.824 6.393 1.00 89.38 578 VAL A C 1
ATOM 4597 O O . VAL A 1 578 ? -27.246 2.783 6.601 1.00 89.38 578 VAL A O 1
ATOM 4600 N N . ALA A 1 579 ? -29.023 4.102 7.015 1.00 91.00 579 ALA A N 1
ATOM 4601 C CA . ALA A 1 579 ? -29.582 3.218 8.040 1.00 91.00 579 ALA A CA 1
ATOM 4602 C C . ALA A 1 579 ? -30.038 1.867 7.456 1.00 91.00 579 ALA A C 1
ATOM 4604 O O . ALA A 1 579 ? -29.822 0.823 8.067 1.00 91.00 579 ALA A O 1
ATOM 4605 N N . THR A 1 580 ? -30.553 1.849 6.224 1.00 91.69 580 THR A N 1
ATOM 4606 C CA . THR A 1 580 ? -30.799 0.601 5.476 1.00 91.69 580 THR A CA 1
ATOM 4607 C C . THR A 1 580 ? -29.530 -0.234 5.294 1.00 91.69 580 THR A C 1
ATOM 4609 O O . THR A 1 580 ? -29.561 -1.439 5.520 1.00 91.69 580 THR A O 1
ATOM 4612 N N . ARG A 1 581 ? -28.395 0.384 4.942 1.00 94.25 581 ARG A N 1
ATOM 4613 C CA . ARG A 1 581 ? -27.109 -0.300 4.699 1.00 94.25 581 ARG A CA 1
ATOM 4614 C C . ARG A 1 581 ? -26.425 -0.787 5.974 1.00 94.25 581 ARG A C 1
ATOM 4616 O O . ARG A 1 581 ? -25.665 -1.751 5.930 1.00 94.25 581 ARG A O 1
ATOM 4623 N N . LEU A 1 582 ? -26.723 -0.179 7.120 1.00 95.69 582 LEU A N 1
ATOM 4624 C CA . LEU A 1 582 ? -26.286 -0.683 8.423 1.00 95.69 582 LEU A CA 1
ATOM 4625 C C . LEU A 1 582 ? -26.858 -2.081 8.745 1.00 95.69 582 LEU A C 1
ATOM 4627 O O . LEU A 1 582 ? -26.273 -2.768 9.577 1.00 95.69 582 LEU A O 1
ATOM 4631 N N . SER A 1 583 ? -27.910 -2.568 8.065 1.00 94.62 583 SER A N 1
ATOM 4632 C CA . SER A 1 583 ? -28.371 -3.961 8.237 1.00 94.62 583 SER A CA 1
ATOM 4633 C C . SER A 1 583 ? -27.393 -5.018 7.701 1.00 94.62 583 SER A C 1
ATOM 4635 O O . SER A 1 583 ? -27.555 -6.201 7.995 1.00 94.62 583 SER A O 1
ATOM 4637 N N . ASP A 1 584 ? -26.384 -4.618 6.921 1.00 91.44 584 ASP A N 1
ATOM 4638 C CA . ASP A 1 584 ? -25.275 -5.494 6.519 1.00 91.44 584 ASP A CA 1
ATOM 4639 C C . ASP A 1 584 ? -24.177 -5.604 7.592 1.00 91.44 584 ASP A C 1
ATOM 4641 O O . ASP A 1 584 ? -23.315 -6.478 7.490 1.00 91.44 584 ASP A O 1
ATOM 4645 N N . VAL A 1 585 ? -24.198 -4.757 8.629 1.00 95.19 585 VAL A N 1
ATOM 4646 C CA . VAL A 1 585 ? -23.261 -4.850 9.756 1.00 95.19 585 VAL A CA 1
ATOM 4647 C C . VAL A 1 585 ? -23.764 -5.915 10.746 1.00 95.19 585 VAL A C 1
ATOM 4649 O O . VAL A 1 585 ? -24.914 -5.837 11.189 1.00 95.19 585 VAL A O 1
ATOM 4652 N N . PRO A 1 586 ? -22.928 -6.890 11.156 1.00 95.62 586 PRO A N 1
ATOM 4653 C CA . PRO A 1 586 ? -23.345 -7.983 12.040 1.00 95.62 586 PRO A CA 1
ATOM 4654 C C . PRO A 1 586 ? -23.850 -7.544 13.425 1.00 95.62 586 PRO A C 1
ATOM 4656 O O . PRO A 1 586 ? -24.711 -8.213 14.004 1.00 95.62 586 PRO A O 1
ATOM 4659 N N . VAL A 1 587 ? -23.324 -6.440 13.966 1.00 97.62 587 VAL A N 1
ATOM 4660 C CA . VAL A 1 587 ? -23.716 -5.874 15.267 1.00 97.62 587 VAL A CA 1
ATOM 4661 C C . VAL A 1 587 ? -23.843 -4.344 15.172 1.00 97.62 587 VAL A C 1
ATOM 4663 O O . VAL A 1 587 ? -22.856 -3.649 14.957 1.00 97.62 587 VAL A O 1
ATOM 4666 N N . VAL A 1 588 ? -25.042 -3.798 15.374 1.00 98.00 588 VAL A N 1
ATOM 4667 C CA . VAL A 1 588 ? -25.326 -2.351 15.385 1.00 98.00 588 VAL A CA 1
ATOM 4668 C C . VAL A 1 588 ? -25.961 -1.977 16.720 1.00 98.00 588 VAL A C 1
ATOM 4670 O O . VAL A 1 588 ? -27.057 -2.432 17.036 1.00 98.00 588 VAL A O 1
ATOM 4673 N N . LEU A 1 589 ? -25.283 -1.159 17.525 1.00 97.81 589 LEU A N 1
ATOM 4674 C CA . LEU A 1 589 ? -25.749 -0.799 18.868 1.00 97.81 589 LEU A CA 1
ATOM 4675 C C . LEU A 1 589 ? -25.815 0.721 19.042 1.00 97.81 589 LEU A C 1
ATOM 4677 O O . LEU A 1 589 ? -24.941 1.451 18.578 1.00 97.81 589 LEU A O 1
ATOM 4681 N N . ALA A 1 590 ? -26.820 1.194 19.769 1.00 96.06 590 ALA A N 1
ATOM 4682 C CA . ALA A 1 590 ? -26.942 2.581 20.201 1.00 96.06 590 ALA A CA 1
ATOM 4683 C C . ALA A 1 590 ? -27.041 2.660 21.730 1.00 96.06 590 ALA A C 1
ATOM 4685 O O . ALA A 1 590 ? -27.723 1.844 22.342 1.00 96.06 590 ALA A O 1
ATOM 4686 N N . LEU A 1 591 ? -26.373 3.633 22.352 1.00 94.44 591 LEU A N 1
ATOM 4687 C CA . LEU A 1 591 ? -26.388 3.881 23.797 1.00 94.44 591 LEU A CA 1
ATOM 4688 C C . LEU A 1 591 ? -26.732 5.353 24.060 1.00 94.44 591 LEU A C 1
ATOM 4690 O O . LEU A 1 591 ? -25.861 6.218 23.956 1.00 94.44 591 LEU A O 1
ATOM 4694 N N . HIS A 1 592 ? -27.994 5.650 24.373 1.00 91.75 592 HIS A N 1
ATOM 4695 C CA . HIS A 1 592 ? -28.497 7.026 24.496 1.00 91.75 592 HIS A CA 1
ATOM 4696 C C . HIS A 1 592 ? -29.418 7.201 25.708 1.00 91.75 592 HIS A C 1
ATOM 4698 O O . HIS A 1 592 ? -30.130 6.280 26.108 1.00 91.75 592 HIS A O 1
ATOM 4704 N N . ALA A 1 593 ? -29.431 8.405 26.280 1.00 88.56 593 ALA A N 1
ATOM 4705 C CA . ALA A 1 593 ? -30.370 8.800 27.327 1.00 88.56 593 ALA A CA 1
ATOM 4706 C C . ALA A 1 593 ? -31.562 9.564 26.732 1.00 88.56 593 ALA A C 1
ATOM 4708 O O . ALA A 1 593 ? -31.369 10.486 25.945 1.00 88.56 593 ALA A O 1
ATOM 4709 N N . GLN A 1 594 ? -32.784 9.233 27.158 1.00 84.50 594 GLN A N 1
ATOM 4710 C CA . GLN A 1 594 ? -34.002 9.912 26.690 1.00 84.50 594 GLN A CA 1
ATOM 4711 C C . GLN A 1 594 ? -34.163 11.324 27.284 1.00 84.50 594 GLN A C 1
ATOM 4713 O O . GLN A 1 594 ? -34.705 12.210 26.638 1.00 84.50 594 GLN A O 1
ATOM 4718 N N . LYS A 1 595 ? -33.680 11.558 28.515 1.00 76.44 595 LYS A N 1
ATOM 4719 C CA . LYS A 1 595 ? -33.759 12.865 29.204 1.00 76.44 595 LYS A CA 1
ATOM 4720 C C . LYS A 1 595 ? -32.529 13.760 29.027 1.00 76.44 595 LYS A C 1
ATOM 4722 O O . LYS A 1 595 ? -32.399 14.768 29.724 1.00 76.44 595 LYS A O 1
ATOM 4727 N N . ASP A 1 596 ? -31.619 13.409 28.126 1.00 72.19 596 ASP A N 1
ATOM 4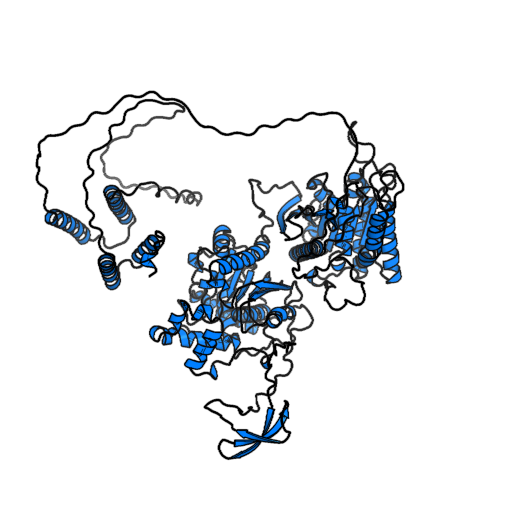728 C CA . ASP A 1 596 ? -30.486 14.268 27.797 1.00 72.19 596 ASP A CA 1
ATOM 4729 C C . ASP A 1 596 ? -30.934 15.395 26.859 1.00 72.19 596 ASP A C 1
ATOM 4731 O O . ASP A 1 596 ? -31.219 15.175 25.687 1.00 72.19 596 ASP A O 1
ATOM 4735 N N . GLY A 1 597 ? -30.951 16.623 27.383 1.00 62.47 597 GLY A N 1
ATOM 4736 C CA . GLY A 1 597 ? -31.345 17.825 26.643 1.00 62.47 597 GLY A CA 1
ATOM 4737 C C . GLY A 1 597 ? -30.389 18.272 25.526 1.00 62.47 597 GLY A C 1
ATOM 4738 O O . GLY A 1 597 ? -30.538 19.402 25.071 1.00 62.47 597 GLY A O 1
ATOM 4739 N N . MET A 1 598 ? -29.403 17.451 25.146 1.00 66.88 598 MET A N 1
ATOM 4740 C CA . MET A 1 598 ? -28.533 17.600 23.968 1.00 66.88 598 MET A CA 1
ATOM 4741 C C . MET A 1 598 ? -28.381 16.280 23.172 1.00 66.88 598 MET A C 1
ATOM 4743 O O . MET A 1 598 ? -27.457 16.171 22.361 1.00 66.88 598 MET A O 1
ATOM 4747 N N . SER A 1 599 ? -29.226 15.269 23.426 1.00 67.69 599 SER A N 1
ATOM 4748 C CA . SER A 1 599 ? -29.241 13.997 22.689 1.00 67.69 599 SER A CA 1
ATOM 4749 C C . SER A 1 599 ? -30.364 13.970 21.663 1.00 67.69 599 SER A C 1
ATOM 4751 O O . SER A 1 599 ? -31.530 14.152 21.998 1.00 67.69 599 SER A O 1
ATOM 4753 N N . SER A 1 600 ? -30.022 13.576 20.443 1.00 77.62 600 SER A N 1
ATOM 4754 C CA . SER A 1 600 ? -30.944 13.194 19.376 1.00 77.62 600 SER A CA 1
ATOM 4755 C C . SER A 1 600 ? -31.555 11.798 19.616 1.00 77.62 600 SER A C 1
ATOM 4757 O O . SER A 1 600 ? -31.380 10.876 18.821 1.00 77.62 600 SER A O 1
ATOM 4759 N N . PHE A 1 601 ? -32.227 11.594 20.760 1.00 85.88 601 PHE A N 1
ATOM 4760 C CA . PHE A 1 601 ? -32.750 10.273 21.147 1.00 85.88 601 PHE A CA 1
ATOM 4761 C C . PHE A 1 601 ? -33.798 9.759 20.152 1.00 85.88 601 PHE A C 1
ATOM 4763 O O . PHE A 1 601 ? -33.717 8.601 19.740 1.00 85.88 601 PHE A O 1
ATOM 4770 N N . THR A 1 602 ? -34.740 10.609 19.734 1.00 86.75 602 THR A N 1
ATOM 4771 C CA . THR A 1 602 ? -35.797 10.225 18.786 1.00 86.75 602 THR A CA 1
ATOM 4772 C C . THR A 1 602 ? -35.217 9.878 17.413 1.00 86.75 602 THR A C 1
ATOM 4774 O O . THR A 1 602 ? -35.574 8.844 16.850 1.00 86.75 602 THR A O 1
ATOM 4777 N N . ASP A 1 603 ? -34.242 10.649 16.918 1.00 87.31 603 ASP A N 1
ATOM 4778 C CA . ASP A 1 603 ? -33.517 10.333 15.679 1.00 87.31 603 ASP A CA 1
ATOM 4779 C C . ASP A 1 603 ? -32.809 8.978 15.771 1.00 87.31 603 ASP A C 1
ATOM 4781 O O . ASP A 1 603 ? -32.884 8.163 14.855 1.00 87.31 603 ASP A O 1
ATOM 4785 N N . VAL A 1 604 ? -32.110 8.707 16.877 1.00 90.50 604 VAL A N 1
ATOM 4786 C CA . VAL A 1 604 ? -31.373 7.447 17.033 1.00 90.50 604 VAL A CA 1
ATOM 4787 C C . VAL A 1 604 ? -32.315 6.254 17.213 1.00 90.50 604 VAL A C 1
ATOM 4789 O O . VAL A 1 604 ? -31.988 5.173 16.721 1.00 90.50 604 VAL A O 1
ATOM 4792 N N . SER A 1 605 ? -33.502 6.437 17.807 1.00 92.62 605 SER A N 1
ATOM 4793 C CA . SER A 1 605 ? -34.569 5.429 17.728 1.00 92.62 605 SER A CA 1
ATOM 4794 C C . SER A 1 605 ? -34.965 5.190 16.274 1.00 92.62 605 SER A C 1
ATOM 4796 O O . SER A 1 605 ? -34.844 4.065 15.808 1.00 92.62 605 SER A O 1
ATOM 4798 N N . ALA A 1 606 ? -35.301 6.240 15.516 1.00 92.75 606 ALA A N 1
ATOM 4799 C CA . ALA A 1 606 ? -35.696 6.117 14.112 1.00 92.75 606 ALA A CA 1
ATOM 4800 C C . ALA A 1 606 ? -34.614 5.455 13.231 1.00 92.75 606 ALA A C 1
ATOM 4802 O O . ALA A 1 606 ? -34.942 4.638 12.372 1.00 92.75 606 ALA A O 1
ATOM 4803 N N . ILE A 1 607 ? -33.324 5.734 13.471 1.00 94.50 607 ILE A N 1
ATOM 4804 C CA . ILE A 1 607 ? -32.205 5.022 12.829 1.00 94.50 607 ILE A CA 1
ATOM 4805 C C . ILE A 1 607 ? -32.254 3.534 13.191 1.00 94.50 607 ILE A C 1
ATOM 4807 O O . ILE A 1 607 ? -32.252 2.695 12.295 1.00 94.50 607 ILE A O 1
ATOM 4811 N N . ILE A 1 608 ? -32.301 3.186 14.479 1.00 96.88 608 ILE A N 1
ATOM 4812 C CA . ILE A 1 608 ? -32.296 1.788 14.938 1.00 96.88 608 ILE A CA 1
ATOM 4813 C C . ILE A 1 608 ? -33.526 1.020 14.441 1.00 96.88 608 ILE A C 1
ATOM 4815 O O . ILE A 1 608 ? -33.386 -0.122 14.001 1.00 96.88 608 ILE A O 1
ATOM 4819 N N . ASP A 1 609 ? -34.700 1.642 14.455 1.00 97.44 609 ASP A N 1
ATOM 4820 C CA . ASP A 1 609 ? -35.951 1.057 13.982 1.00 97.44 609 ASP A CA 1
ATOM 4821 C C . ASP A 1 609 ? -35.886 0.815 12.464 1.00 97.44 609 ASP A C 1
ATOM 4823 O O . ASP A 1 609 ? -36.137 -0.304 12.016 1.00 97.44 609 ASP A O 1
ATOM 4827 N N . LYS A 1 610 ? -35.376 1.773 11.675 1.00 97.38 610 LYS A N 1
ATOM 4828 C CA . LYS A 1 610 ? -35.117 1.591 10.233 1.00 97.38 610 LYS A CA 1
ATOM 4829 C C . LYS A 1 610 ? -34.103 0.477 9.942 1.00 97.38 610 LYS A C 1
ATOM 4831 O O . LYS A 1 610 ? -34.282 -0.290 8.993 1.00 97.38 610 LYS A O 1
ATOM 4836 N N . VAL A 1 611 ? -33.045 0.348 10.751 1.00 97.50 611 VAL A N 1
ATOM 4837 C CA . VAL A 1 611 ? -32.071 -0.754 10.624 1.00 97.50 611 VAL A CA 1
ATOM 4838 C C . VAL A 1 611 ? -32.750 -2.092 10.941 1.00 97.50 611 VAL A C 1
ATOM 4840 O O . VAL A 1 611 ? -32.528 -3.064 10.215 1.00 97.50 611 VAL A O 1
ATOM 4843 N N . LYS A 1 612 ? -33.598 -2.163 11.979 1.00 97.62 612 LYS A N 1
ATOM 4844 C CA . LYS A 1 612 ? -34.384 -3.360 12.340 1.00 97.62 612 LYS A CA 1
ATOM 4845 C C . LYS A 1 612 ? -35.352 -3.758 11.223 1.00 97.62 612 LYS A C 1
ATOM 4847 O O . LYS A 1 612 ? -35.348 -4.919 10.818 1.00 97.62 612 LYS A O 1
ATOM 4852 N N . GLU A 1 613 ? -36.103 -2.806 10.672 1.00 96.81 613 GLU A N 1
ATOM 4853 C CA . GLU A 1 613 ? -36.997 -3.009 9.525 1.00 96.81 613 GLU A CA 1
ATOM 4854 C C . GLU A 1 613 ? -36.242 -3.544 8.302 1.00 96.81 613 GLU A C 1
ATOM 4856 O O . GLU A 1 613 ? -36.614 -4.584 7.761 1.00 96.81 613 GLU A O 1
ATOM 4861 N N . SER A 1 614 ? -35.146 -2.885 7.905 1.00 95.62 614 SER A N 1
ATOM 4862 C CA . SER A 1 614 ? -34.292 -3.314 6.786 1.00 95.62 614 SER A CA 1
ATOM 4863 C C . SER A 1 614 ? -33.747 -4.729 7.006 1.00 95.62 614 SER A C 1
ATOM 4865 O O . SER A 1 614 ? -33.805 -5.576 6.113 1.00 95.62 614 SER A O 1
ATOM 4867 N N . SER A 1 615 ? -33.290 -5.024 8.228 1.00 93.56 615 SER A N 1
ATOM 4868 C CA . SER A 1 615 ? -32.790 -6.349 8.611 1.00 93.56 615 SER A CA 1
ATOM 4869 C C . SER A 1 615 ? -33.877 -7.419 8.471 1.00 93.56 615 SER A C 1
ATOM 4871 O O . SER A 1 615 ? -33.639 -8.462 7.863 1.00 93.56 615 SER A O 1
ATOM 4873 N N . GLN A 1 616 ? -35.091 -7.147 8.959 1.00 94.31 616 GLN A N 1
ATOM 4874 C CA . GLN A 1 616 ? -36.227 -8.065 8.869 1.00 94.31 616 GLN A CA 1
ATOM 4875 C C . GLN A 1 616 ? -36.690 -8.277 7.418 1.00 94.31 616 GLN A C 1
ATOM 4877 O O . GLN A 1 616 ? -36.916 -9.418 7.016 1.00 94.31 616 GLN A O 1
ATOM 4882 N N . GLN A 1 617 ? -36.790 -7.210 6.620 1.00 92.31 617 GLN A N 1
ATOM 4883 C CA . GLN A 1 617 ? -37.169 -7.274 5.201 1.00 92.31 617 GLN A CA 1
ATOM 4884 C C . GLN A 1 617 ? -36.164 -8.079 4.366 1.00 92.31 617 GLN A C 1
ATOM 4886 O O . GLN A 1 617 ? -36.557 -8.832 3.479 1.00 92.31 617 GLN A O 1
ATOM 4891 N N . GLN A 1 618 ? -34.870 -7.955 4.670 1.00 90.06 618 GLN A N 1
ATOM 4892 C CA . GLN A 1 618 ? -33.793 -8.674 3.986 1.00 90.06 618 GLN A CA 1
ATOM 4893 C C . GLN A 1 618 ? -33.515 -10.080 4.560 1.00 90.06 618 GLN A C 1
ATOM 4895 O O . GLN A 1 618 ? -32.593 -10.752 4.095 1.00 90.06 618 GLN A O 1
ATOM 4900 N N . GLY A 1 619 ? -34.255 -10.529 5.582 1.00 89.56 619 GLY A N 1
ATOM 4901 C CA . GLY A 1 619 ? -34.017 -11.816 6.251 1.00 89.56 619 GLY A CA 1
ATOM 4902 C C . GLY A 1 619 ? -32.663 -11.909 6.971 1.00 89.56 619 GLY A C 1
ATOM 4903 O O . GLY A 1 619 ? -32.127 -13.004 7.147 1.00 89.56 619 GLY A O 1
ATOM 4904 N N . LYS A 1 620 ? -32.084 -10.766 7.359 1.00 87.50 620 LYS A N 1
ATOM 4905 C CA . LYS A 1 620 ? -30.812 -10.673 8.083 1.00 87.50 620 LYS A CA 1
ATOM 4906 C C . LYS A 1 620 ? -31.021 -11.061 9.545 1.00 87.50 620 LYS A C 1
ATOM 4908 O O . LYS A 1 620 ? -32.098 -10.917 10.116 1.00 87.50 620 LYS A O 1
ATOM 4913 N N . ASN A 1 621 ? -29.957 -11.573 10.147 1.00 86.56 621 ASN A N 1
ATOM 4914 C CA . ASN A 1 621 ? -29.953 -12.121 11.503 1.00 86.56 621 ASN A CA 1
ATOM 4915 C C . ASN A 1 621 ? -28.904 -11.425 12.394 1.00 86.56 621 ASN A C 1
ATOM 4917 O O . ASN A 1 621 ? -28.610 -11.886 13.497 1.00 86.56 621 ASN A O 1
ATOM 4921 N N . ASN A 1 622 ? -28.382 -10.290 11.924 1.00 92.19 622 ASN A N 1
ATOM 4922 C CA . ASN A 1 622 ? -27.578 -9.328 12.671 1.00 92.19 622 ASN A CA 1
ATOM 4923 C C . ASN A 1 622 ? -28.250 -8.904 13.992 1.00 92.19 622 ASN A C 1
ATOM 4925 O O . ASN A 1 622 ? -29.456 -9.054 14.199 1.00 92.19 622 ASN A O 1
ATOM 4929 N N . VAL A 1 623 ? -27.451 -8.383 14.921 1.00 95.31 623 VAL A N 1
ATOM 4930 C CA . VAL A 1 623 ? -27.946 -7.844 16.193 1.00 95.31 623 VAL A CA 1
ATOM 4931 C C . VAL A 1 623 ? -28.066 -6.333 16.076 1.00 95.31 623 VAL A C 1
ATOM 4933 O O . VAL A 1 623 ? -27.063 -5.666 15.849 1.00 95.31 623 VAL A O 1
ATOM 4936 N N . VAL A 1 624 ? -29.269 -5.800 16.277 1.00 96.94 624 VAL A N 1
ATOM 4937 C CA . VAL A 1 624 ? -29.552 -4.362 16.217 1.00 96.94 624 VAL A CA 1
ATOM 4938 C C . VAL A 1 624 ? -30.263 -3.966 17.506 1.00 96.94 624 VAL A C 1
ATOM 4940 O O . VAL A 1 624 ? -31.350 -4.480 17.749 1.00 96.94 624 VAL A O 1
ATOM 4943 N N . GLU A 1 625 ? -29.684 -3.103 18.348 1.00 96.81 625 GLU A N 1
ATOM 4944 C CA . GLU A 1 625 ? -30.295 -2.735 19.641 1.00 96.81 625 GLU A CA 1
ATOM 4945 C C . GLU A 1 625 ? -30.051 -1.287 20.084 1.00 96.81 625 GLU A C 1
ATOM 4947 O O . GLU A 1 625 ? -28.960 -0.740 19.915 1.00 96.81 625 GLU A O 1
ATOM 4952 N N . LEU A 1 626 ? -31.059 -0.704 20.744 1.00 96.00 626 LEU A N 1
ATOM 4953 C CA . LEU A 1 626 ? -30.984 0.581 21.442 1.00 96.00 626 LEU A CA 1
ATOM 4954 C C . LEU A 1 626 ? -31.000 0.347 22.958 1.00 96.00 626 LEU A C 1
ATOM 4956 O O . LEU A 1 626 ? -31.988 -0.108 23.530 1.00 96.00 626 LEU A O 1
ATOM 4960 N N . TYR A 1 627 ? -29.898 0.695 23.612 1.00 94.31 627 TYR A N 1
ATOM 4961 C CA . TYR A 1 627 ? -29.739 0.695 25.058 1.00 94.31 627 TYR A CA 1
ATOM 4962 C C . TYR A 1 627 ? -30.103 2.070 25.616 1.00 94.31 627 TYR A C 1
ATOM 4964 O O . TYR A 1 627 ? -29.312 3.017 25.549 1.00 94.31 627 TYR A O 1
ATOM 4972 N N . GLN A 1 628 ? -31.295 2.171 26.204 1.00 93.25 628 GLN A N 1
ATOM 4973 C CA . GLN A 1 628 ? -31.701 3.364 26.936 1.00 93.25 628 GLN A CA 1
ATOM 4974 C C . GLN A 1 628 ? -30.907 3.477 28.245 1.00 93.25 628 GLN A C 1
ATOM 4976 O O . GLN A 1 628 ? -31.016 2.639 29.142 1.00 93.25 628 GLN A O 1
ATOM 4981 N N . VAL A 1 629 ? -30.108 4.536 28.364 1.00 91.25 629 VAL A N 1
ATOM 4982 C CA . VAL A 1 629 ? -29.445 4.917 29.615 1.00 91.25 629 VAL A CA 1
ATOM 4983 C C . VAL A 1 629 ? -30.523 5.341 30.622 1.00 91.25 629 VAL A C 1
ATOM 4985 O O . VAL A 1 629 ? -31.332 6.213 30.292 1.00 91.25 629 VAL A O 1
ATOM 4988 N N . PRO A 1 630 ? -30.558 4.772 31.846 1.00 90.00 630 PRO A N 1
ATOM 4989 C CA . PRO A 1 630 ? -31.555 5.137 32.847 1.00 90.00 630 PRO A CA 1
ATOM 4990 C C . PRO A 1 630 ? -31.510 6.629 33.192 1.00 90.00 630 PRO A C 1
ATOM 4992 O O . PRO A 1 630 ? -30.429 7.193 33.348 1.00 90.00 630 PRO A O 1
ATOM 4995 N N . ASP A 1 631 ? -32.668 7.255 33.410 1.00 84.56 631 ASP A N 1
ATOM 4996 C CA . ASP A 1 631 ? -32.782 8.696 33.698 1.00 84.56 631 ASP A CA 1
ATOM 4997 C C . ASP A 1 631 ? -31.835 9.185 34.807 1.00 84.56 631 ASP A C 1
ATOM 4999 O O . ASP A 1 631 ? -31.150 10.193 34.656 1.00 84.56 631 ASP A O 1
ATOM 5003 N N . GLY A 1 632 ? -31.734 8.435 35.912 1.00 82.94 632 GLY A N 1
ATOM 5004 C CA . GLY A 1 632 ? -30.836 8.748 37.034 1.00 82.94 632 GLY A CA 1
ATOM 5005 C C . GLY A 1 632 ? -29.337 8.572 36.736 1.00 82.94 632 GLY A C 1
ATOM 5006 O O . GLY A 1 632 ? -28.511 8.774 37.626 1.00 82.94 632 GLY A O 1
ATOM 5007 N N . LYS A 1 633 ? -28.980 8.158 35.516 1.00 85.88 633 LYS A N 1
ATOM 5008 C CA . LYS A 1 633 ? -27.612 7.961 35.011 1.00 85.88 633 LYS A CA 1
ATOM 5009 C C . LYS A 1 633 ? -27.270 8.857 33.819 1.00 85.88 633 LYS A C 1
ATOM 5011 O O . LYS A 1 633 ? -26.089 8.989 33.528 1.00 85.88 633 LYS A O 1
ATOM 5016 N N . ALA A 1 634 ? -28.248 9.531 33.206 1.00 81.56 634 ALA A N 1
ATOM 5017 C CA . ALA A 1 634 ? -28.029 10.501 32.124 1.00 81.56 634 ALA A CA 1
ATOM 5018 C C . ALA A 1 634 ? -27.083 11.662 32.514 1.00 81.56 634 ALA A C 1
ATOM 5020 O O . ALA A 1 634 ? -26.491 12.305 31.655 1.00 81.56 634 ALA A O 1
ATOM 5021 N N . ASP A 1 635 ? -26.916 11.899 33.817 1.00 77.44 635 ASP A N 1
ATOM 5022 C CA . ASP A 1 635 ? -26.096 12.963 34.400 1.00 77.44 635 ASP A CA 1
ATOM 5023 C C . ASP A 1 635 ? -24.894 12.450 35.227 1.00 77.44 635 ASP A C 1
ATOM 5025 O O . ASP A 1 635 ? -24.329 13.192 36.037 1.00 77.44 635 ASP A O 1
ATOM 5029 N N . SER A 1 636 ? -24.494 11.180 35.061 1.00 79.25 636 SER A N 1
ATOM 5030 C CA . SER A 1 636 ? -23.501 10.507 35.920 1.00 79.25 636 SER A CA 1
ATOM 5031 C C . SER A 1 636 ? -22.121 11.168 35.989 1.00 79.25 636 SER A C 1
ATOM 5033 O O . SER A 1 636 ? -21.393 10.961 36.961 1.00 79.25 636 SER A O 1
ATOM 5035 N N . ASP A 1 637 ? -21.741 11.936 34.969 1.00 78.50 637 ASP A N 1
ATOM 5036 C CA . ASP A 1 637 ? -20.384 12.465 34.807 1.00 78.50 637 ASP A CA 1
ATOM 5037 C C . ASP A 1 637 ? -20.165 13.826 35.489 1.00 78.50 637 ASP A C 1
ATOM 5039 O O . ASP A 1 637 ? -19.026 14.288 35.603 1.00 78.50 637 ASP A O 1
ATOM 5043 N N . LYS A 1 638 ? -21.234 14.481 35.965 1.00 67.56 638 LYS A N 1
ATOM 5044 C CA . LYS A 1 638 ? -21.173 15.829 36.555 1.00 67.56 638 LYS A CA 1
ATOM 5045 C C . LYS A 1 638 ? -20.317 15.859 37.832 1.00 67.56 638 LYS A C 1
ATOM 5047 O O . LYS A 1 638 ? -20.687 15.312 38.870 1.00 67.56 638 LYS A O 1
ATOM 5052 N N . LYS A 1 639 ? -19.197 16.595 37.792 1.00 55.38 639 LYS A N 1
ATOM 5053 C CA . LYS A 1 639 ? -18.323 16.878 38.951 1.00 55.38 639 LYS A CA 1
ATOM 5054 C C . LYS A 1 639 ? -18.006 18.372 39.084 1.00 55.38 639 LYS A C 1
ATOM 5056 O O . LYS A 1 639 ? -16.876 18.803 38.878 1.00 55.38 639 LYS A O 1
ATOM 5061 N N . GLY A 1 640 ? -18.991 19.175 39.488 1.00 55.38 640 GLY A N 1
ATOM 5062 C CA . GLY A 1 640 ? -18.758 20.577 39.854 1.00 55.38 640 GLY A CA 1
ATOM 5063 C C . GLY A 1 640 ? -20.030 21.409 40.034 1.00 55.38 640 GLY A C 1
ATOM 5064 O O . GLY A 1 640 ? -21.073 21.102 39.469 1.00 55.38 640 GLY A O 1
ATOM 5065 N N . LYS A 1 641 ? -19.939 22.509 40.795 1.00 49.84 641 LYS A N 1
ATOM 5066 C CA . LYS A 1 641 ? -21.066 23.432 41.065 1.00 49.84 641 LYS A CA 1
ATOM 5067 C C . LYS A 1 641 ? -21.376 24.430 39.925 1.00 49.84 641 LYS A C 1
ATOM 5069 O O . LYS A 1 641 ? -22.207 25.310 40.123 1.00 49.84 641 LYS A O 1
ATOM 5074 N N . LYS A 1 642 ? -20.688 24.356 38.774 1.00 50.88 642 LYS A N 1
ATOM 5075 C CA . LYS A 1 642 ? -20.733 25.371 37.693 1.00 50.88 642 LYS A CA 1
ATOM 5076 C C . LYS A 1 642 ? -20.808 24.809 36.253 1.00 50.88 642 LYS A C 1
ATOM 5078 O O . LYS A 1 642 ? -20.453 25.516 35.319 1.00 50.88 642 LYS A O 1
ATOM 5083 N N . GLN A 1 643 ? -21.258 23.571 36.044 1.00 50.59 643 GLN A N 1
ATOM 5084 C CA . GLN A 1 643 ? -21.550 23.062 34.689 1.00 50.59 643 GLN A CA 1
ATOM 5085 C C . GLN A 1 643 ? -23.040 23.211 34.346 1.00 50.59 643 GLN A C 1
ATOM 5087 O O . GLN A 1 643 ? -23.889 23.204 35.241 1.00 50.59 643 GLN A O 1
ATOM 5092 N N . HIS A 1 644 ? -23.352 23.381 33.055 1.00 50.09 644 HIS A N 1
ATOM 5093 C CA . HIS A 1 644 ? -24.727 23.543 32.573 1.00 50.09 644 HIS A CA 1
ATOM 5094 C C . HIS A 1 644 ? -25.617 22.345 32.944 1.00 50.09 644 HIS A C 1
ATOM 5096 O O . HIS A 1 644 ? -25.165 21.217 33.138 1.00 50.09 644 HIS A O 1
ATOM 5102 N N . ARG A 1 645 ? -26.925 22.601 33.072 1.00 48.03 645 ARG A N 1
ATOM 5103 C CA . ARG A 1 645 ? -27.895 21.589 33.515 1.00 48.03 645 ARG A CA 1
ATOM 5104 C C . ARG A 1 645 ? -28.236 20.535 32.452 1.00 48.03 645 ARG A C 1
ATOM 5106 O O . ARG A 1 645 ? -28.728 19.490 32.856 1.00 48.03 645 ARG A O 1
ATOM 5113 N N . ARG A 1 646 ? -27.961 20.766 31.163 1.00 51.62 646 ARG A N 1
ATOM 5114 C CA . ARG A 1 646 ? -28.278 19.872 30.027 1.00 51.62 646 ARG A CA 1
ATOM 5115 C C . ARG A 1 646 ? -26.989 19.473 29.291 1.00 51.62 646 ARG A C 1
ATOM 5117 O O . ARG A 1 646 ? -26.129 20.337 29.137 1.00 51.62 646 ARG A O 1
ATOM 5124 N N . GLY A 1 647 ? -26.876 18.218 28.846 1.00 56.75 647 GLY A N 1
ATOM 5125 C CA . GLY A 1 647 ? -25.719 17.698 28.107 1.00 56.75 647 GLY A CA 1
ATOM 5126 C C . GLY A 1 647 ? -25.533 16.179 28.237 1.00 56.75 647 GLY A C 1
ATOM 5127 O O . GLY A 1 647 ? -25.934 15.588 29.240 1.00 56.75 647 GLY A O 1
ATOM 5128 N N . HIS A 1 648 ? -24.854 15.567 27.261 1.00 70.88 648 HIS A N 1
ATOM 5129 C CA . HIS A 1 648 ? -24.482 14.147 27.274 1.00 70.88 648 HIS A CA 1
ATOM 5130 C C . HIS A 1 648 ? -23.392 13.879 28.322 1.00 70.88 648 HIS A C 1
ATOM 5132 O O . HIS A 1 648 ? -22.189 14.023 28.075 1.00 70.88 648 HIS A O 1
ATOM 5138 N N . HIS A 1 649 ? -23.831 13.493 29.520 1.00 79.31 649 HIS A N 1
ATOM 5139 C CA . HIS A 1 649 ? -23.005 13.316 30.717 1.00 79.31 649 HIS A CA 1
ATOM 5140 C C . HIS A 1 649 ? -23.068 11.881 31.267 1.00 79.31 649 HIS A C 1
ATOM 5142 O O . HIS A 1 649 ? -23.126 11.677 32.481 1.00 79.31 649 HIS A O 1
ATOM 5148 N N . TYR A 1 650 ? -23.055 10.889 30.374 1.00 86.88 650 TYR A N 1
ATOM 5149 C CA . TYR A 1 650 ? -23.129 9.458 30.699 1.00 86.88 650 TYR A CA 1
ATOM 5150 C C . TYR A 1 650 ? -21.998 8.617 30.087 1.00 86.88 650 TYR A C 1
ATOM 5152 O O . TYR A 1 650 ? -22.085 7.391 30.079 1.00 86.88 650 TYR A O 1
ATOM 5160 N N . PHE A 1 651 ? -20.917 9.247 29.621 1.00 88.31 651 PHE A N 1
ATOM 5161 C CA . PHE A 1 651 ? -19.730 8.588 29.069 1.00 88.31 651 PHE A CA 1
ATOM 5162 C C . PHE A 1 651 ? -19.102 7.596 30.052 1.00 88.31 651 PHE A C 1
ATOM 5164 O O . PHE A 1 651 ? -18.749 6.478 29.668 1.00 88.31 651 PHE A O 1
ATOM 5171 N N . ASN A 1 652 ? -18.974 7.966 31.335 1.00 89.00 652 ASN A N 1
ATOM 5172 C CA . ASN A 1 652 ? -18.413 7.028 32.307 1.00 89.00 652 ASN A CA 1
ATOM 5173 C C . ASN A 1 652 ? -19.381 5.868 32.544 1.00 89.00 652 ASN A C 1
ATOM 5175 O O . ASN A 1 652 ? -18.941 4.723 32.523 1.00 89.00 652 ASN A O 1
ATOM 5179 N N . TYR A 1 653 ? -20.677 6.134 32.731 1.00 91.25 653 TYR A N 1
ATOM 5180 C CA . TYR A 1 653 ? -21.670 5.082 32.968 1.00 91.25 653 TYR A CA 1
ATOM 5181 C C . TYR A 1 653 ? -21.757 4.072 31.813 1.00 91.25 653 TYR A C 1
ATOM 5183 O O . TYR A 1 653 ? -21.811 2.870 32.065 1.00 91.25 653 TYR A O 1
ATOM 5191 N N . THR A 1 654 ? -21.725 4.531 30.559 1.00 91.50 654 THR A N 1
ATOM 5192 C CA . THR A 1 654 ? -21.850 3.645 29.393 1.00 91.50 654 THR A CA 1
ATOM 5193 C C . THR A 1 654 ? -20.574 2.881 29.055 1.00 91.50 654 THR A C 1
ATOM 5195 O O . THR A 1 654 ? -20.684 1.752 28.582 1.00 91.50 654 THR A O 1
ATOM 5198 N N . LEU A 1 655 ? -19.380 3.448 29.289 1.00 93.12 655 LEU A N 1
ATOM 5199 C CA . LEU A 1 655 ? -18.127 2.882 28.763 1.00 93.12 655 LEU A CA 1
ATOM 5200 C C . LEU A 1 655 ? -17.035 2.563 29.798 1.00 93.12 655 LEU A C 1
ATOM 5202 O O . LEU A 1 655 ? -16.228 1.673 29.527 1.00 93.12 655 LEU A O 1
ATOM 5206 N N . LEU A 1 656 ? -16.964 3.251 30.945 1.00 92.06 656 LEU A N 1
ATOM 5207 C CA . LEU A 1 656 ? -15.792 3.181 31.843 1.00 92.06 656 LEU A CA 1
ATOM 5208 C C . LEU A 1 656 ? -16.086 2.619 33.245 1.00 92.06 656 LEU A C 1
ATOM 5210 O O . LEU A 1 656 ? -15.298 1.834 33.782 1.00 92.06 656 LEU A O 1
ATOM 5214 N N . ASP A 1 657 ? -17.209 3.013 33.843 1.00 91.06 657 ASP A N 1
ATOM 5215 C CA . ASP A 1 657 ? -17.624 2.654 35.201 1.00 91.06 657 ASP A CA 1
ATOM 5216 C C . ASP A 1 657 ? -17.773 1.135 35.383 1.00 91.06 657 ASP A C 1
ATOM 5218 O O . ASP A 1 657 ? -17.954 0.396 34.414 1.00 91.06 657 ASP A O 1
ATOM 5222 N N . GLY A 1 658 ? -17.737 0.655 36.631 1.00 87.06 658 GLY A N 1
ATOM 5223 C CA . GLY A 1 658 ? -18.034 -0.740 36.973 1.00 87.06 658 GLY A CA 1
ATOM 5224 C C . GLY A 1 658 ? -19.310 -1.268 36.310 1.00 87.06 658 GLY A C 1
ATOM 5225 O O . GLY A 1 658 ? -19.291 -2.352 35.735 1.00 87.06 658 GLY A O 1
ATOM 5226 N N . SER A 1 659 ? -20.378 -0.464 36.316 1.00 89.94 659 SER A N 1
ATOM 5227 C CA . SER A 1 659 ? -21.692 -0.831 35.772 1.00 89.94 659 SER A CA 1
ATOM 5228 C C . SER A 1 659 ? -21.786 -0.864 34.238 1.00 89.94 659 SER A C 1
ATOM 5230 O O . SER A 1 659 ? -22.726 -1.461 33.712 1.00 89.94 659 SER A O 1
ATOM 5232 N N . SER A 1 660 ? -20.796 -0.325 33.511 1.00 93.25 660 SER A N 1
ATOM 5233 C CA . SER A 1 660 ? -20.724 -0.453 32.041 1.00 93.25 660 SER A CA 1
ATOM 5234 C C . SER A 1 660 ? -20.546 -1.906 31.577 1.00 93.25 660 SER A C 1
ATOM 5236 O O . SER A 1 660 ? -20.884 -2.244 30.441 1.00 93.25 660 SER A O 1
ATOM 5238 N N . GLU A 1 661 ? -20.034 -2.776 32.455 1.00 94.25 661 GLU A N 1
ATOM 5239 C CA . GLU A 1 661 ? -19.818 -4.198 32.186 1.00 94.25 661 GLU A CA 1
ATOM 5240 C C . GLU A 1 661 ? -21.130 -4.917 31.855 1.00 94.25 661 GLU A C 1
ATOM 5242 O O . GLU A 1 661 ? -21.284 -5.448 30.755 1.00 94.25 661 GLU A O 1
ATOM 5247 N N . ASP A 1 662 ? -22.084 -4.872 32.787 1.00 91.38 662 ASP A N 1
ATOM 5248 C CA . ASP A 1 662 ? -23.373 -5.559 32.678 1.00 91.38 662 ASP A CA 1
ATOM 5249 C C . ASP A 1 662 ? -24.333 -4.830 31.728 1.00 91.38 662 ASP A C 1
ATOM 5251 O O . ASP A 1 662 ? -25.120 -5.465 31.023 1.00 91.38 662 ASP A O 1
ATOM 5255 N N . PHE A 1 663 ? -24.252 -3.494 31.679 1.00 93.50 663 PHE A N 1
ATOM 5256 C CA . PHE A 1 663 ? -25.064 -2.679 30.776 1.00 93.50 663 PHE A CA 1
ATOM 5257 C C . PHE A 1 663 ? -24.699 -2.946 29.308 1.00 93.50 663 PHE A C 1
ATOM 5259 O O . PHE A 1 663 ? -25.572 -3.245 28.492 1.00 93.50 663 PHE A O 1
ATOM 5266 N N . PHE A 1 664 ? -23.405 -2.899 28.973 1.00 95.88 664 PHE A N 1
ATOM 5267 C CA . PHE A 1 664 ? -22.947 -2.849 27.587 1.00 95.88 664 PHE A CA 1
ATOM 5268 C C . PHE A 1 664 ? -21.892 -3.901 27.230 1.00 95.88 664 PHE A C 1
ATOM 5270 O O . PHE A 1 664 ? -22.117 -4.705 26.323 1.00 95.88 664 PHE A O 1
ATOM 5277 N N . TRP A 1 665 ? -20.736 -3.917 27.899 1.00 96.06 665 TRP A N 1
ATOM 5278 C CA . TRP A 1 665 ? -19.567 -4.642 27.384 1.00 96.06 665 TRP A CA 1
ATOM 5279 C C . TRP A 1 665 ? -19.759 -6.161 27.332 1.00 96.06 665 TRP A C 1
ATOM 5281 O O . TRP A 1 665 ? -19.401 -6.790 26.332 1.00 96.06 665 TRP A O 1
ATOM 5291 N N . ALA A 1 666 ? -20.395 -6.751 28.347 1.00 95.25 666 ALA A N 1
ATOM 5292 C CA . ALA A 1 666 ? -20.746 -8.169 28.351 1.00 95.25 666 ALA A CA 1
ATOM 5293 C C . ALA A 1 666 ? -21.701 -8.528 27.197 1.00 95.25 666 ALA A C 1
ATOM 5295 O O . ALA A 1 666 ? -21.558 -9.586 26.576 1.00 95.25 666 ALA A O 1
ATOM 5296 N N . ASN A 1 667 ? -22.628 -7.626 26.856 1.00 95.12 667 ASN A N 1
ATOM 5297 C CA . ASN A 1 667 ? -23.535 -7.798 25.726 1.00 95.12 667 ASN A CA 1
ATOM 5298 C C . ASN A 1 667 ? -22.799 -7.701 24.384 1.00 95.12 667 ASN A C 1
ATOM 5300 O O . ASN A 1 667 ? -22.981 -8.589 23.552 1.00 95.12 667 ASN A O 1
ATOM 5304 N N . LEU A 1 668 ? -21.912 -6.715 24.194 1.00 96.38 668 LEU A N 1
ATOM 5305 C CA . LEU A 1 668 ? -21.093 -6.598 22.980 1.00 96.38 668 LEU A CA 1
ATOM 5306 C C . LEU A 1 668 ? -20.258 -7.867 22.742 1.00 96.38 668 LEU A C 1
ATOM 5308 O O . LEU A 1 668 ? -20.332 -8.449 21.659 1.00 96.38 668 LEU A O 1
ATOM 5312 N N . ARG A 1 669 ? -19.526 -8.353 23.759 1.00 95.06 669 ARG A N 1
ATOM 5313 C CA . ARG A 1 669 ? -18.738 -9.598 23.651 1.00 95.06 669 ARG A CA 1
ATOM 5314 C C . ARG A 1 669 ? -19.630 -10.801 23.314 1.00 95.06 669 ARG A C 1
ATOM 5316 O O . ARG A 1 669 ? -19.288 -11.602 22.444 1.00 95.06 669 ARG A O 1
ATOM 5323 N N . ARG A 1 670 ? -20.807 -10.906 23.946 1.00 94.62 670 ARG A N 1
ATOM 5324 C CA . ARG A 1 670 ? -21.798 -11.960 23.664 1.00 94.62 670 ARG A CA 1
ATOM 5325 C C . ARG A 1 670 ? -22.324 -11.897 22.228 1.00 94.62 670 ARG A C 1
ATOM 5327 O O . ARG A 1 670 ? -22.516 -12.953 21.628 1.00 94.62 670 ARG A O 1
ATOM 5334 N N . PHE A 1 671 ? -22.576 -10.704 21.688 1.00 94.75 671 PHE A N 1
ATOM 5335 C CA . PHE A 1 671 ? -23.106 -10.516 20.336 1.00 94.75 671 PHE A CA 1
ATOM 5336 C C . PHE A 1 671 ? -22.059 -10.783 19.254 1.00 94.75 671 PHE A C 1
ATOM 5338 O O . PHE A 1 671 ? -22.365 -11.524 18.323 1.00 94.75 671 PHE A O 1
ATOM 5345 N N . LEU A 1 672 ? -20.817 -10.319 19.427 1.00 92.62 672 LEU A N 1
ATOM 5346 C CA . LEU A 1 672 ? -19.697 -10.674 18.545 1.00 92.62 672 LEU A CA 1
ATOM 5347 C C . LEU A 1 672 ? -19.519 -12.201 18.469 1.00 92.62 672 LEU A C 1
ATOM 5349 O O . LEU A 1 672 ? -19.572 -12.784 17.388 1.00 92.62 672 LEU A O 1
ATOM 5353 N N . ALA A 1 673 ? -19.453 -12.879 19.620 1.00 89.00 673 ALA A N 1
ATOM 5354 C CA . ALA A 1 673 ? -19.355 -14.340 19.668 1.00 89.00 673 ALA A CA 1
ATOM 5355 C C . ALA A 1 673 ? -20.610 -15.063 19.122 1.00 89.00 673 ALA A C 1
ATOM 5357 O O . ALA A 1 673 ? -20.542 -16.232 18.739 1.00 89.00 673 ALA A O 1
ATOM 5358 N N . LYS A 1 674 ? -21.783 -14.410 19.111 1.00 85.94 674 LYS A N 1
ATOM 5359 C CA . LYS A 1 674 ? -23.023 -14.954 18.530 1.00 85.94 674 LYS A CA 1
ATOM 5360 C C . LYS A 1 674 ? -22.989 -14.881 17.003 1.00 85.94 674 LYS A C 1
ATOM 5362 O O . LYS A 1 674 ? -23.312 -15.885 16.376 1.00 85.94 674 LYS A O 1
ATOM 5367 N N . ALA A 1 675 ? -22.591 -13.741 16.440 1.00 84.25 675 ALA A N 1
ATOM 5368 C CA . ALA A 1 675 ? -22.431 -13.550 14.999 1.00 84.25 675 ALA A CA 1
ATOM 5369 C C . ALA A 1 675 ? -21.339 -14.478 14.430 1.00 84.25 675 ALA A C 1
ATOM 5371 O O . ALA A 1 675 ? -21.537 -15.115 13.397 1.00 84.25 675 ALA A O 1
ATOM 5372 N N . GLU A 1 676 ? -20.233 -14.666 15.160 1.00 81.75 676 GLU A N 1
ATOM 5373 C CA . GLU A 1 676 ? -19.177 -15.619 14.791 1.00 81.75 676 GLU A CA 1
ATOM 5374 C C . GLU A 1 676 ? -19.710 -17.048 14.626 1.00 81.75 676 GLU A C 1
ATOM 5376 O O . GLU A 1 676 ? -19.544 -17.658 13.571 1.00 81.75 676 GLU A O 1
ATOM 5381 N N . ARG A 1 677 ? -20.439 -17.566 15.626 1.00 77.69 677 ARG A N 1
ATOM 5382 C CA . ARG A 1 677 ? -21.027 -18.920 15.580 1.00 77.69 677 ARG A CA 1
ATOM 5383 C C . ARG A 1 677 ? -22.052 -19.128 14.462 1.00 77.69 677 ARG A C 1
ATOM 5385 O O . ARG A 1 677 ? -22.431 -20.267 14.207 1.00 77.69 677 ARG A O 1
ATOM 5392 N N . ARG A 1 678 ? -22.531 -18.056 13.833 1.00 73.81 678 ARG A N 1
ATOM 5393 C CA . ARG A 1 678 ? -23.499 -18.098 12.729 1.00 73.81 678 ARG A CA 1
ATOM 5394 C C . ARG A 1 678 ? -22.838 -18.011 11.351 1.00 73.81 678 ARG A C 1
ATOM 5396 O O . ARG A 1 678 ? -23.543 -18.101 10.355 1.00 73.81 678 ARG A O 1
ATOM 5403 N N . GLY A 1 679 ? -21.516 -17.827 11.286 1.00 63.06 679 GLY A N 1
ATOM 5404 C CA . GLY A 1 679 ? -20.810 -17.534 10.035 1.00 63.06 679 GLY A CA 1
ATOM 5405 C C . GLY A 1 679 ? -21.080 -16.123 9.495 1.00 63.06 679 GLY A C 1
ATOM 5406 O O . GLY A 1 679 ? -20.710 -15.824 8.365 1.00 63.06 679 GLY A O 1
ATOM 5407 N N . GLU A 1 680 ? -21.711 -15.255 10.296 1.00 56.94 680 GLU A N 1
ATOM 5408 C CA . GLU A 1 680 ? -21.998 -13.853 9.953 1.00 56.94 680 GLU A CA 1
ATOM 5409 C C . GLU A 1 680 ? -20.739 -12.978 10.076 1.00 56.94 680 GLU A C 1
ATOM 5411 O O . GLU A 1 680 ? -20.659 -11.920 9.458 1.00 56.94 680 GLU A O 1
ATOM 5416 N N . LEU A 1 681 ? -19.733 -13.436 10.836 1.00 56.16 681 LEU A N 1
ATOM 5417 C CA . LEU A 1 681 ? -18.384 -12.867 10.842 1.00 56.16 681 LEU A CA 1
ATOM 5418 C C . LEU A 1 681 ? -17.457 -13.754 10.008 1.00 56.16 681 LEU A C 1
ATOM 5420 O O . LEU A 1 681 ? -17.319 -14.947 10.287 1.00 56.16 681 LEU A O 1
ATOM 5424 N N . SER A 1 682 ? -16.773 -13.173 9.021 1.00 45.19 682 SER A N 1
ATOM 5425 C CA . SER A 1 682 ? -15.725 -13.889 8.294 1.00 45.19 682 SER A CA 1
ATOM 5426 C C . SER A 1 682 ? -14.547 -14.190 9.228 1.00 45.19 682 SER A C 1
ATOM 5428 O O . SER A 1 682 ? -13.955 -13.278 9.799 1.00 45.19 682 SER A O 1
ATOM 5430 N N . THR A 1 683 ? -14.133 -15.456 9.322 1.00 36.12 683 THR A N 1
ATOM 5431 C CA . THR A 1 683 ? -12.810 -15.836 9.869 1.00 36.12 683 THR A CA 1
ATOM 5432 C C . THR A 1 683 ? -11.655 -15.412 8.958 1.00 36.12 683 THR A C 1
ATOM 5434 O O . THR A 1 683 ? -10.490 -15.534 9.322 1.00 36.12 683 THR A O 1
ATOM 5437 N N . VAL A 1 684 ? -11.984 -14.917 7.766 1.00 35.28 684 VAL A N 1
ATOM 5438 C CA . VAL A 1 684 ? -11.047 -14.398 6.780 1.00 35.28 684 VAL A CA 1
ATOM 5439 C C . VAL A 1 684 ? -10.703 -12.946 7.108 1.00 35.28 684 VAL A C 1
ATOM 5441 O O . VAL A 1 684 ? -11.600 -12.137 7.370 1.00 35.28 684 VAL A O 1
ATOM 5444 N N . THR A 1 685 ? -9.403 -12.645 7.068 1.00 37.06 685 THR A N 1
ATOM 5445 C CA . THR A 1 685 ? -8.799 -11.316 7.215 1.00 37.06 685 THR A CA 1
ATOM 5446 C C . THR A 1 685 ? -9.527 -10.276 6.358 1.00 37.06 685 THR A C 1
ATOM 5448 O O . THR A 1 685 ? -10.006 -10.594 5.269 1.00 37.06 685 THR A O 1
ATOM 5451 N N . VAL A 1 686 ? -9.554 -9.016 6.811 1.00 36.66 686 VAL A N 1
ATOM 5452 C CA . VAL A 1 686 ? -10.300 -7.887 6.203 1.00 36.66 686 VAL A CA 1
ATOM 5453 C C . VAL A 1 686 ? -10.162 -7.781 4.668 1.00 36.66 686 VAL A C 1
ATOM 5455 O O . VAL A 1 686 ? -11.117 -7.393 3.997 1.00 36.66 686 VAL A O 1
ATOM 5458 N N . GLN A 1 687 ? -9.034 -8.225 4.103 1.00 34.69 687 GLN A N 1
ATOM 5459 C CA . GLN A 1 687 ? -8.772 -8.381 2.663 1.00 34.69 687 GLN A CA 1
ATOM 5460 C C . GLN A 1 687 ? -9.877 -9.083 1.844 1.00 34.69 687 GLN A C 1
ATOM 5462 O O . GLN A 1 687 ? -10.023 -8.774 0.666 1.00 34.69 687 GLN A O 1
ATOM 5467 N N . SER A 1 688 ? -10.669 -10.009 2.402 1.00 30.22 688 SER A N 1
ATOM 5468 C CA . SER A 1 688 ? -11.688 -10.735 1.615 1.00 30.22 688 SER A CA 1
ATOM 5469 C C . SER A 1 688 ? -13.017 -9.996 1.443 1.00 30.22 688 SER A C 1
ATOM 5471 O O . SER A 1 688 ? -13.910 -10.474 0.735 1.00 30.22 688 SER A O 1
ATOM 5473 N N . ARG A 1 689 ? -13.211 -8.870 2.135 1.00 38.09 689 ARG A N 1
ATOM 5474 C CA . ARG A 1 689 ? -14.503 -8.182 2.187 1.00 38.09 689 ARG A CA 1
ATOM 5475 C C . ARG A 1 689 ? -14.651 -7.255 0.986 1.00 38.09 689 ARG A C 1
ATOM 5477 O O . ARG A 1 689 ? -14.213 -6.108 1.004 1.00 38.09 689 ARG A O 1
ATOM 5484 N N . ARG A 1 690 ? -15.273 -7.777 -0.079 1.00 29.27 690 ARG A N 1
ATOM 5485 C CA . ARG A 1 690 ? -15.571 -7.031 -1.314 1.00 29.27 690 ARG A CA 1
ATOM 5486 C C . ARG A 1 690 ? -16.249 -5.696 -0.985 1.00 29.27 690 ARG A C 1
ATOM 5488 O O . ARG A 1 690 ? -17.379 -5.683 -0.505 1.00 29.27 690 ARG A O 1
ATOM 5495 N N . LEU A 1 691 ? -15.599 -4.583 -1.328 1.00 31.47 691 LEU A N 1
ATOM 5496 C CA . LEU A 1 691 ? -16.263 -3.282 -1.417 1.00 31.47 691 LEU A CA 1
ATOM 5497 C C . LEU A 1 691 ? -17.324 -3.364 -2.536 1.00 31.47 691 LEU A C 1
ATOM 5499 O O . LEU A 1 691 ? -16.946 -3.630 -3.680 1.00 31.47 691 LEU A O 1
ATOM 5503 N N . PRO A 1 692 ? -18.628 -3.139 -2.267 1.00 26.53 692 PRO A N 1
ATOM 5504 C CA . PRO A 1 692 ? -19.673 -3.346 -3.277 1.00 26.53 692 PRO A CA 1
ATOM 5505 C C . PRO A 1 692 ? -19.624 -2.375 -4.463 1.00 26.53 692 PRO A C 1
ATOM 5507 O O . PRO A 1 692 ? -20.289 -2.607 -5.472 1.00 26.53 692 PRO A O 1
ATOM 5510 N N . TRP A 1 693 ? -18.852 -1.286 -4.375 1.00 29.70 693 TRP A N 1
ATOM 5511 C CA . TRP A 1 693 ? -18.845 -0.232 -5.389 1.00 29.70 693 TRP A CA 1
ATOM 5512 C C . TRP A 1 693 ? -17.960 -0.563 -6.602 1.00 29.70 693 TRP A C 1
ATOM 5514 O O . TRP A 1 693 ? -16.987 0.117 -6.922 1.00 29.70 693 TRP A O 1
ATOM 5524 N N . SER A 1 694 ? -18.342 -1.612 -7.330 1.00 28.66 694 SER A N 1
ATOM 5525 C CA . SER A 1 694 ? -18.056 -1.688 -8.762 1.00 28.66 694 SER A CA 1
ATOM 5526 C C . SER A 1 694 ? -19.146 -0.918 -9.511 1.00 28.66 694 SER A C 1
ATOM 5528 O O . SER A 1 694 ? -20.328 -1.189 -9.313 1.00 28.66 694 SER A O 1
ATOM 5530 N N . GLY A 1 695 ? -18.769 0.054 -10.347 1.00 28.61 695 GLY A N 1
ATOM 5531 C CA . GLY A 1 695 ? -19.691 0.953 -11.055 1.00 28.61 695 GLY A CA 1
ATOM 5532 C C . GLY A 1 695 ? -20.510 0.291 -12.172 1.00 28.61 695 GLY A C 1
ATOM 5533 O O . GLY A 1 695 ? -20.385 0.669 -13.331 1.00 28.61 695 GLY A O 1
ATOM 5534 N N . ARG A 1 696 ? -21.344 -0.700 -11.839 1.00 28.77 696 ARG A N 1
ATOM 5535 C CA . ARG A 1 696 ? -22.355 -1.307 -12.721 1.00 28.77 696 ARG A CA 1
ATOM 5536 C C . ARG A 1 696 ? -23.662 -1.481 -11.947 1.00 28.77 696 ARG A C 1
ATOM 5538 O O . ARG A 1 696 ? -23.998 -2.571 -11.504 1.00 28.77 696 ARG A O 1
ATOM 5545 N N . GLY A 1 697 ? -24.358 -0.365 -11.753 1.00 26.16 697 GLY A N 1
ATOM 5546 C CA . GLY A 1 697 ? -25.600 -0.304 -10.975 1.00 26.16 697 GLY A CA 1
ATOM 5547 C C . GLY A 1 697 ? -26.244 1.083 -10.923 1.00 26.16 697 GLY A C 1
ATOM 5548 O O . GLY A 1 697 ? -27.070 1.331 -10.054 1.00 26.16 697 GLY A O 1
ATOM 5549 N N . ALA A 1 698 ? -25.876 1.999 -11.827 1.00 29.02 698 ALA A N 1
ATOM 5550 C CA . ALA A 1 698 ? -26.519 3.307 -11.951 1.00 29.02 698 ALA A CA 1
ATOM 5551 C C . ALA A 1 698 ? -27.842 3.170 -12.727 1.00 29.02 698 ALA A C 1
ATOM 5553 O O . ALA A 1 698 ? -27.950 3.572 -13.883 1.00 29.02 698 ALA A O 1
ATOM 5554 N N . GLY A 1 699 ? -28.829 2.533 -12.096 1.00 27.25 699 GLY A N 1
ATOM 5555 C CA . GLY A 1 699 ? -30.193 2.412 -12.600 1.00 27.25 699 GLY A CA 1
ATOM 5556 C C . GLY A 1 699 ? -31.161 3.175 -11.704 1.00 27.25 699 GLY A C 1
ATOM 5557 O O . GLY A 1 699 ? -31.667 2.606 -10.746 1.00 27.25 699 GLY A O 1
ATOM 5558 N N . GLY A 1 700 ? -31.430 4.442 -12.032 1.00 32.31 700 GLY A N 1
ATOM 5559 C CA . GLY A 1 700 ? -32.538 5.206 -11.446 1.00 32.31 700 GLY A CA 1
ATOM 5560 C C . GLY A 1 700 ? -32.266 5.897 -10.104 1.00 32.31 700 GLY A C 1
ATOM 5561 O O . GLY A 1 700 ? -32.828 5.519 -9.083 1.00 32.31 700 GLY A O 1
ATOM 5562 N N . MET A 1 701 ? -31.519 7.003 -10.133 1.00 29.16 701 MET A N 1
ATOM 5563 C CA . MET A 1 701 ? -31.764 8.140 -9.235 1.00 29.16 701 MET A CA 1
ATOM 5564 C C . MET A 1 701 ? -31.905 9.399 -10.103 1.00 29.16 701 MET A C 1
ATOM 5566 O O . MET A 1 701 ? -31.100 9.565 -11.023 1.00 29.16 701 MET A O 1
ATOM 5570 N N . PRO A 1 702 ? -32.908 10.267 -9.870 1.00 26.31 702 PRO A N 1
ATOM 5571 C CA . PRO A 1 702 ? -33.020 11.522 -10.601 1.00 26.31 702 PRO A CA 1
ATOM 5572 C C . PRO A 1 702 ? -31.867 12.457 -10.217 1.00 26.31 702 PRO A C 1
ATOM 5574 O O . PRO A 1 702 ? -31.551 12.633 -9.040 1.00 26.31 702 PRO A O 1
ATOM 5577 N N . SER A 1 703 ? -31.243 13.065 -11.221 1.00 28.34 703 SER A N 1
ATOM 5578 C CA . SER A 1 703 ? -30.231 14.108 -11.051 1.00 28.34 703 SER A CA 1
ATOM 5579 C C . SER A 1 703 ? -30.809 15.312 -10.304 1.00 28.34 703 SER A C 1
ATOM 5581 O O . SER A 1 703 ? -31.882 15.798 -10.661 1.00 28.34 703 SER A O 1
ATOM 5583 N N . CYS A 1 704 ? -30.076 15.831 -9.315 1.00 27.33 704 CYS A N 1
ATOM 5584 C CA . CYS A 1 704 ? -30.402 17.096 -8.656 1.00 27.33 704 CYS A CA 1
ATOM 5585 C C . CYS A 1 704 ? -30.392 18.244 -9.689 1.00 27.33 704 CYS A C 1
ATOM 5587 O O . CYS A 1 704 ? -29.324 18.544 -10.234 1.00 27.33 704 CYS A O 1
ATOM 5589 N N . PRO A 1 705 ? -31.527 18.913 -9.968 1.00 28.20 705 PRO A N 1
ATOM 5590 C CA . PRO A 1 705 ? -31.588 19.955 -10.984 1.00 28.20 705 PRO A CA 1
ATOM 5591 C C . PRO A 1 705 ? -31.103 21.297 -10.413 1.00 28.20 705 PRO A C 1
ATOM 5593 O O . PRO A 1 705 ? -31.923 22.178 -10.159 1.00 28.20 705 PRO A O 1
ATOM 5596 N N . LYS A 1 706 ? -29.783 21.424 -10.169 1.00 29.53 706 LYS A N 1
ATOM 5597 C CA . LYS A 1 706 ? -29.044 22.706 -9.999 1.00 29.53 706 LYS A CA 1
ATOM 5598 C C . LYS A 1 706 ? -27.513 22.593 -9.816 1.00 29.53 706 LYS A C 1
ATOM 5600 O O . LYS A 1 706 ? -26.894 23.514 -9.290 1.00 29.53 706 LYS A O 1
ATOM 5605 N N . CYS A 1 707 ? -26.881 21.496 -10.245 1.00 27.81 707 CYS A N 1
ATOM 5606 C CA . CYS A 1 707 ? -25.423 21.319 -10.138 1.00 27.81 707 CYS A CA 1
ATOM 5607 C C . CYS A 1 707 ? -24.777 20.746 -11.414 1.00 27.81 707 CYS A C 1
ATOM 5609 O O . CYS A 1 707 ? -24.018 19.783 -11.339 1.00 27.81 707 CYS A O 1
ATOM 5611 N N . GLU A 1 708 ? -25.029 21.369 -12.566 1.00 25.08 708 GLU A N 1
ATOM 5612 C CA . GLU A 1 708 ? -24.161 21.247 -13.746 1.00 25.08 708 GLU A CA 1
ATOM 5613 C C . GLU A 1 708 ? -23.688 22.649 -14.174 1.00 25.08 708 GLU A C 1
ATOM 5615 O O . GLU A 1 708 ? -24.482 23.590 -14.116 1.00 25.08 708 GLU A O 1
ATOM 5620 N N . PRO A 1 709 ? -22.405 22.830 -14.542 1.00 29.08 709 PRO A N 1
ATOM 5621 C CA . PRO A 1 709 ? -21.902 24.100 -15.048 1.00 29.08 709 PRO A CA 1
ATOM 5622 C C . PRO A 1 709 ? -22.217 24.215 -16.545 1.00 29.08 709 PRO A C 1
ATOM 5624 O O . PRO A 1 709 ? -21.526 23.622 -17.375 1.00 29.08 709 PRO A O 1
ATOM 5627 N N . GLU A 1 710 ? -23.254 24.973 -16.899 1.00 24.66 710 GLU A N 1
ATOM 5628 C CA . GLU A 1 710 ? -23.502 25.317 -18.301 1.00 24.66 710 GLU A CA 1
ATOM 5629 C C . GLU A 1 710 ? -22.416 26.262 -18.827 1.00 24.66 710 GLU A C 1
ATOM 5631 O O . GLU A 1 710 ? -22.036 27.240 -18.182 1.00 24.66 710 GLU A O 1
ATOM 5636 N N . ALA A 1 711 ? -21.911 25.954 -20.020 1.00 34.66 711 ALA A N 1
ATOM 5637 C CA . ALA A 1 711 ? -20.982 26.807 -20.739 1.00 34.66 711 ALA A CA 1
ATOM 5638 C C . ALA A 1 711 ? -21.756 27.837 -21.578 1.00 34.66 711 ALA A C 1
ATOM 5640 O O . ALA A 1 711 ? -22.302 27.492 -22.625 1.00 34.66 711 ALA A O 1
ATOM 5641 N N . ALA A 1 712 ? -21.737 29.097 -21.147 1.00 27.27 712 ALA A N 1
ATOM 5642 C CA . ALA A 1 712 ? -21.962 30.274 -21.988 1.00 27.27 712 ALA A CA 1
ATOM 5643 C C . ALA A 1 712 ? -20.581 30.935 -22.182 1.00 27.27 712 ALA A C 1
ATOM 5645 O O . ALA A 1 712 ? -19.838 31.045 -21.211 1.00 27.27 712 ALA A O 1
ATOM 5646 N N . GLN A 1 713 ? -20.055 31.202 -23.382 1.00 25.83 713 GLN A N 1
ATOM 5647 C CA . GLN A 1 713 ? -20.613 31.982 -24.500 1.00 25.83 713 GLN A CA 1
ATOM 5648 C C . GLN A 1 713 ? -20.955 33.409 -24.072 1.00 25.83 713 GLN A C 1
ATOM 5650 O O . GLN A 1 713 ? -22.076 33.696 -23.667 1.00 25.83 713 GLN A O 1
ATOM 5655 N N . ASP A 1 714 ? -19.944 34.274 -24.171 1.00 26.34 714 ASP A N 1
ATOM 5656 C CA . ASP A 1 714 ? -20.061 35.717 -24.003 1.00 26.34 714 ASP A CA 1
ATOM 5657 C C . ASP A 1 714 ? -20.876 36.325 -25.160 1.00 26.34 714 ASP A C 1
ATOM 5659 O O . ASP A 1 714 ? -20.419 36.331 -26.305 1.00 26.34 714 ASP A O 1
ATOM 5663 N N . GLU A 1 715 ? -22.051 36.878 -24.860 1.00 25.36 715 GLU A N 1
ATOM 5664 C CA . GLU A 1 715 ? -22.685 37.934 -25.661 1.00 25.36 715 GLU A CA 1
ATOM 5665 C C . GLU A 1 715 ? -23.167 39.045 -24.711 1.00 25.36 715 GLU A C 1
ATOM 5667 O O . GLU A 1 715 ? -23.884 38.792 -23.742 1.00 25.36 715 GLU A O 1
ATOM 5672 N N . GLU A 1 716 ? -22.729 40.280 -24.970 1.00 30.81 716 GLU A N 1
ATOM 5673 C CA . GLU A 1 716 ? -23.061 41.477 -24.189 1.00 30.81 716 GLU A CA 1
ATOM 5674 C C . GLU A 1 716 ? -24.522 41.900 -24.410 1.00 30.81 716 GLU A C 1
ATOM 5676 O O . GLU A 1 716 ? -24.877 42.286 -25.524 1.00 30.81 716 GLU A O 1
ATOM 5681 N N . ILE A 1 717 ? -25.350 41.929 -23.357 1.00 23.11 717 ILE A N 1
ATOM 5682 C CA . ILE A 1 717 ? -26.577 42.747 -23.313 1.00 23.11 717 ILE A CA 1
ATOM 5683 C C . ILE A 1 717 ? -26.794 43.266 -21.880 1.00 23.11 717 ILE A C 1
ATOM 5685 O O . ILE A 1 717 ? -27.169 42.503 -20.989 1.00 23.11 717 ILE A O 1
ATOM 5689 N N . GLU A 1 718 ? -26.606 44.570 -21.663 1.00 29.77 718 GLU A N 1
ATOM 5690 C CA . GLU A 1 718 ? -27.140 45.271 -20.485 1.00 29.77 718 GLU A CA 1
ATOM 5691 C C . GLU A 1 718 ? -28.661 45.462 -20.601 1.00 29.77 718 GLU A C 1
ATOM 5693 O O . GLU A 1 718 ? -29.193 45.634 -21.703 1.00 29.77 718 GLU A O 1
ATOM 5698 N N . PRO A 1 719 ? -29.364 45.511 -19.461 1.00 27.47 719 PRO A N 1
ATOM 5699 C CA . PRO A 1 719 ? -30.463 46.463 -19.356 1.00 27.47 719 PRO A CA 1
ATOM 5700 C C . PRO A 1 719 ? -30.412 47.293 -18.066 1.00 27.47 719 PRO A C 1
ATOM 5702 O O . PRO A 1 719 ? -30.369 46.765 -16.953 1.00 27.47 719 PRO A O 1
ATOM 5705 N N . GLU A 1 720 ? -30.508 48.608 -18.249 1.00 25.75 720 GLU A N 1
ATOM 5706 C CA . GLU A 1 720 ? -30.847 49.588 -17.216 1.00 25.75 720 GLU A CA 1
ATOM 5707 C C . GLU A 1 720 ? -32.166 49.221 -16.517 1.00 25.75 720 GLU A C 1
ATOM 5709 O O . GLU A 1 720 ? -33.114 48.779 -17.168 1.00 25.75 720 GLU A O 1
ATOM 5714 N N . PHE A 1 721 ? -32.272 49.509 -15.218 1.00 26.17 721 PHE A N 1
ATOM 5715 C CA . PHE A 1 721 ? -33.548 49.907 -14.618 1.00 26.17 721 PHE A CA 1
ATOM 5716 C C . PHE A 1 721 ? -33.302 50.872 -13.453 1.00 26.17 721 PHE A C 1
ATOM 5718 O O . PHE A 1 721 ? -32.854 50.478 -12.376 1.00 26.17 721 PHE A O 1
ATOM 5725 N N . GLU A 1 722 ? -33.600 52.147 -13.697 1.00 25.92 722 GLU A N 1
ATOM 5726 C CA . GLU A 1 722 ? -33.728 53.181 -12.669 1.00 25.92 722 GLU A CA 1
ATOM 5727 C C . GLU A 1 722 ? -34.895 52.864 -11.720 1.00 25.92 722 GLU A C 1
ATOM 5729 O O . GLU A 1 722 ? -35.885 52.262 -12.141 1.00 25.92 722 GLU A O 1
ATOM 5734 N N . LEU A 1 723 ? -34.810 53.344 -10.473 1.00 26.86 723 LEU A N 1
ATOM 5735 C CA . LEU A 1 723 ? -35.933 53.936 -9.730 1.00 26.86 723 LEU A CA 1
ATOM 5736 C C . LEU A 1 723 ? -35.406 54.632 -8.455 1.00 26.86 723 LEU A C 1
ATOM 5738 O O . LEU A 1 723 ? -34.951 53.977 -7.518 1.00 26.86 723 LEU A O 1
ATOM 5742 N N . GLU A 1 724 ? -35.474 55.963 -8.447 1.00 22.67 724 GLU A N 1
ATOM 5743 C CA . GLU A 1 724 ? -35.282 56.852 -7.286 1.00 22.67 724 GLU A CA 1
ATOM 5744 C C . GLU A 1 724 ? -36.635 57.094 -6.536 1.00 22.67 724 GLU A C 1
ATOM 5746 O O . GLU A 1 724 ? -37.656 56.556 -6.977 1.00 22.67 724 GLU A O 1
ATOM 5751 N N . PRO A 1 725 ? -36.729 57.951 -5.489 1.00 41.81 725 PRO A N 1
ATOM 5752 C CA . PRO A 1 725 ? -36.083 57.837 -4.171 1.00 41.81 725 PRO A CA 1
ATOM 5753 C C . PRO A 1 725 ? -37.103 58.090 -3.008 1.00 41.81 725 PRO A C 1
ATOM 5755 O O . PRO A 1 725 ? -38.241 57.632 -3.089 1.00 41.81 725 PRO A O 1
ATOM 5758 N N . ASP A 1 726 ? -36.678 58.821 -1.960 1.00 23.89 726 ASP A N 1
ATOM 5759 C CA . ASP A 1 726 ? -37.429 59.419 -0.827 1.00 23.89 726 ASP A CA 1
ATOM 5760 C C . ASP A 1 726 ? -37.790 58.502 0.377 1.00 23.89 726 ASP A C 1
ATOM 5762 O O . ASP A 1 726 ? -38.235 57.368 0.209 1.00 23.89 726 ASP A O 1
ATOM 5766 N N . GLU A 1 727 ? -37.637 58.907 1.653 1.00 26.62 727 GLU A N 1
ATOM 5767 C CA . GLU A 1 727 ? -37.062 60.137 2.256 1.00 26.62 727 GLU A CA 1
ATOM 5768 C C . GLU A 1 727 ? -36.695 59.905 3.758 1.00 26.62 727 GLU A C 1
ATOM 5770 O O . GLU A 1 727 ? -37.330 59.083 4.415 1.00 26.62 727 GLU A O 1
ATOM 5775 N N . GLU A 1 728 ? -35.709 60.670 4.271 1.00 26.73 728 GLU A N 1
ATOM 5776 C CA . GLU A 1 728 ? -35.431 61.081 5.684 1.00 26.73 728 GLU A CA 1
ATOM 5777 C C . GLU A 1 728 ? -35.234 60.059 6.852 1.00 26.73 728 GLU A C 1
ATOM 5779 O O . GLU A 1 728 ? -35.847 58.999 6.917 1.00 26.73 728 GLU A O 1
ATOM 5784 N N . GLU A 1 729 ? -34.512 60.372 7.948 1.00 27.83 729 GLU A N 1
ATOM 5785 C CA . GLU A 1 729 ? -33.152 60.941 8.139 1.00 27.83 729 GLU A CA 1
ATOM 5786 C C . GLU A 1 729 ? -32.675 60.712 9.614 1.00 27.83 729 GLU A C 1
ATOM 5788 O O . GLU A 1 729 ? -33.404 60.130 10.415 1.00 27.83 729 GLU A O 1
ATOM 5793 N N . GLU A 1 730 ? -31.471 61.199 9.973 1.00 28.06 730 GLU A N 1
ATOM 5794 C CA . GLU A 1 730 ? -30.816 61.211 11.311 1.00 28.06 730 GLU A CA 1
ATOM 5795 C C . GLU A 1 730 ? -30.350 59.849 11.912 1.00 28.06 730 GLU A C 1
ATOM 5797 O O . GLU A 1 730 ? -31.092 58.879 11.994 1.00 28.06 730 GLU A O 1
ATOM 5802 N N . GLN A 1 731 ? -29.122 59.672 12.435 1.00 23.67 731 GLN A N 1
ATOM 5803 C CA . GLN A 1 731 ? -28.032 60.616 12.749 1.00 23.67 731 GLN A CA 1
ATOM 5804 C C . GLN A 1 731 ? -26.662 59.883 12.828 1.00 23.67 731 GLN A C 1
ATOM 5806 O O . GLN A 1 731 ? -26.497 59.006 13.675 1.00 23.67 731 GLN A O 1
ATOM 5811 N N . ALA A 1 732 ? -25.664 60.269 12.012 1.00 26.58 732 ALA A N 1
ATOM 5812 C CA . ALA A 1 732 ? -24.210 60.167 12.288 1.00 26.58 732 ALA A CA 1
ATOM 5813 C C . ALA A 1 732 ? -23.395 60.794 11.131 1.00 26.58 732 ALA A C 1
ATOM 5815 O O . ALA A 1 732 ? -23.493 60.342 9.994 1.00 26.58 732 ALA A O 1
ATOM 5816 N N . GLY A 1 733 ? -22.604 61.841 11.400 1.00 26.00 733 GLY A N 1
ATOM 5817 C CA . GLY A 1 733 ? -22.021 62.701 10.356 1.00 26.00 733 GLY A CA 1
ATOM 5818 C C . GLY A 1 733 ? -20.676 62.266 9.746 1.00 26.00 733 GLY A C 1
ATOM 5819 O O . GLY A 1 733 ? -19.822 61.681 10.412 1.00 26.00 733 GLY A O 1
ATOM 5820 N N . THR A 1 734 ? -20.487 62.644 8.480 1.00 24.69 734 THR A N 1
ATOM 5821 C CA . THR A 1 734 ? -19.232 62.677 7.694 1.00 24.69 734 THR A CA 1
ATOM 5822 C C . THR A 1 734 ? -18.394 63.943 8.039 1.00 24.69 734 THR A C 1
ATOM 5824 O O . THR A 1 734 ? -18.824 64.745 8.865 1.00 24.69 734 THR A O 1
ATOM 5827 N N . TRP A 1 735 ? -17.139 64.156 7.600 1.00 25.55 735 TRP A N 1
ATOM 5828 C CA . TRP A 1 735 ? -16.711 64.497 6.225 1.00 25.55 735 TRP A CA 1
ATOM 5829 C C . TRP A 1 735 ? -15.189 64.326 5.970 1.00 25.55 735 TRP A C 1
ATOM 5831 O O . TRP A 1 735 ? -14.366 64.702 6.799 1.00 25.55 735 TRP A O 1
ATOM 5841 N N . THR A 1 736 ? -14.882 63.775 4.784 1.00 27.38 736 THR A N 1
ATOM 5842 C CA . THR A 1 736 ? -13.747 63.964 3.832 1.00 27.38 736 THR A CA 1
ATOM 5843 C C . THR A 1 736 ? -12.423 64.649 4.220 1.00 27.38 736 THR A C 1
ATOM 5845 O O . THR A 1 736 ? -12.431 65.710 4.844 1.00 27.38 736 THR A O 1
ATOM 5848 N N . LYS A 1 737 ? -11.326 64.219 3.560 1.00 27.39 737 LYS A N 1
ATOM 5849 C CA . LYS A 1 737 ? -10.407 65.147 2.857 1.00 27.39 737 LYS A CA 1
ATOM 5850 C C . LYS A 1 737 ? -9.520 64.492 1.777 1.00 27.39 737 LYS A C 1
ATOM 5852 O O . LYS A 1 737 ? -9.165 63.325 1.907 1.00 27.39 737 LYS A O 1
ATOM 5857 N N . GLU A 1 738 ? -9.169 65.287 0.764 1.00 26.30 738 GLU A N 1
ATOM 5858 C CA . GLU A 1 738 ? -8.159 65.041 -0.286 1.00 26.30 738 GLU A CA 1
ATOM 5859 C C . GLU A 1 738 ? -6.863 65.861 -0.020 1.00 26.30 738 GLU A C 1
ATOM 5861 O O . GLU A 1 738 ? -6.783 66.563 0.992 1.00 26.30 738 GLU A O 1
ATOM 5866 N N . GLU A 1 739 ? -5.934 65.805 -0.992 1.00 27.94 739 GLU A N 1
ATOM 5867 C CA . GLU A 1 739 ? -4.762 66.675 -1.283 1.00 27.94 739 GLU A CA 1
ATOM 5868 C C . GLU A 1 739 ? -3.345 66.234 -0.825 1.00 27.94 739 GLU A C 1
ATOM 5870 O O . GLU A 1 739 ? -3.149 65.624 0.227 1.00 27.94 739 GLU A O 1
ATOM 5875 N N . GLU A 1 740 ? -2.373 66.526 -1.708 1.00 29.45 740 GLU A N 1
ATOM 5876 C CA . GLU A 1 740 ? -0.931 66.185 -1.691 1.00 29.45 740 GLU A CA 1
ATOM 5877 C C . GLU A 1 740 ? -0.039 67.378 -1.219 1.00 29.45 740 GLU A C 1
ATOM 5879 O O . GLU A 1 740 ? -0.558 68.335 -0.655 1.00 29.45 740 GLU A O 1
ATOM 5884 N N . GLU A 1 741 ? 1.282 67.323 -1.500 1.00 27.67 741 GLU A N 1
ATOM 5885 C CA . GLU A 1 741 ? 2.423 68.214 -1.118 1.00 27.67 741 GLU A CA 1
ATOM 5886 C C . GLU A 1 741 ? 3.169 67.781 0.180 1.00 27.67 741 GLU A C 1
ATOM 5888 O O . GLU A 1 741 ? 2.541 67.604 1.221 1.00 27.67 741 GLU A O 1
ATOM 5893 N N . ASP A 1 742 ? 4.475 67.436 0.249 1.00 26.78 742 ASP A N 1
ATOM 5894 C CA . ASP A 1 742 ? 5.762 67.788 -0.439 1.00 26.78 742 ASP A CA 1
ATOM 5895 C C . ASP A 1 742 ? 6.522 68.985 0.253 1.00 26.78 742 ASP A C 1
ATOM 5897 O O . ASP A 1 742 ? 5.894 69.683 1.053 1.00 26.78 742 ASP A O 1
ATOM 5901 N N . PRO A 1 743 ? 7.877 69.158 0.200 1.00 38.28 743 PRO A N 1
ATOM 5902 C CA . PRO A 1 743 ? 8.654 69.327 1.442 1.00 38.28 743 PRO A CA 1
ATOM 5903 C C . PRO A 1 743 ? 9.608 70.549 1.513 1.00 38.28 743 PRO A C 1
ATOM 5905 O O . PRO A 1 743 ? 10.342 70.877 0.582 1.00 38.28 743 PRO A O 1
ATOM 5908 N N . GLU A 1 744 ? 9.742 71.142 2.703 1.00 26.09 744 GLU A N 1
ATOM 5909 C CA . GLU A 1 744 ? 10.673 72.249 3.006 1.00 26.09 744 GLU A CA 1
ATOM 5910 C C . GLU A 1 744 ? 11.269 72.097 4.432 1.00 26.09 744 GLU A C 1
ATOM 5912 O O . GLU A 1 744 ? 10.621 71.521 5.300 1.00 26.09 744 GLU A O 1
ATOM 5917 N N . GLN A 1 745 ? 12.474 72.570 4.799 1.00 26.98 745 GLN A N 1
ATOM 5918 C CA . GLN A 1 745 ? 13.566 73.199 4.038 1.00 26.98 745 GLN A CA 1
ATOM 5919 C C . GLN A 1 745 ? 14.944 73.041 4.749 1.00 26.98 745 GLN A C 1
ATOM 5921 O O . GLN A 1 745 ? 15.046 72.708 5.928 1.00 26.98 745 GLN A O 1
ATOM 5926 N N . ILE A 1 746 ? 16.000 73.315 3.974 1.00 27.22 746 ILE A N 1
ATOM 5927 C CA . ILE A 1 746 ? 17.461 73.202 4.206 1.00 27.22 746 ILE A CA 1
ATOM 5928 C C . ILE A 1 746 ? 18.018 74.320 5.143 1.00 27.22 746 ILE A C 1
ATOM 5930 O O . ILE A 1 746 ? 17.267 75.206 5.547 1.00 27.22 746 ILE A O 1
ATOM 5934 N N . PRO A 1 747 ? 19.341 74.378 5.444 1.00 29.27 747 PRO A N 1
ATOM 5935 C CA . PRO A 1 747 ? 20.173 75.347 4.696 1.00 29.27 747 PRO A CA 1
ATOM 5936 C C . PRO A 1 747 ? 21.604 74.898 4.281 1.00 29.27 747 PRO A C 1
ATOM 5938 O O . PRO A 1 747 ? 22.162 73.921 4.767 1.00 29.27 747 PRO A O 1
ATOM 5941 N N . ARG A 1 748 ? 22.175 75.659 3.328 1.00 24.38 748 ARG A N 1
ATOM 5942 C CA . ARG A 1 748 ? 23.414 75.438 2.531 1.00 24.38 748 ARG A CA 1
ATOM 5943 C C . ARG A 1 748 ? 24.734 75.866 3.206 1.00 24.38 748 ARG A C 1
ATOM 5945 O O . ARG A 1 748 ? 24.685 76.789 4.002 1.00 24.38 748 ARG A O 1
ATOM 5952 N N . TRP A 1 749 ? 25.872 75.334 2.715 1.00 22.47 749 TRP A N 1
ATOM 5953 C CA . TRP A 1 749 ? 27.131 75.970 2.192 1.00 22.47 749 TRP A CA 1
ATOM 5954 C C . TRP A 1 749 ? 28.049 74.813 1.671 1.00 22.47 749 TRP A C 1
ATOM 5956 O O . TRP A 1 749 ? 27.913 73.713 2.192 1.00 22.47 749 TRP A O 1
ATOM 5966 N N . SER A 1 750 ? 29.004 74.895 0.723 1.00 24.86 750 SER A N 1
ATOM 5967 C CA . SER A 1 750 ? 29.221 75.688 -0.517 1.00 24.86 750 SER A CA 1
ATOM 5968 C C . SER A 1 750 ? 30.367 75.061 -1.370 1.00 24.86 750 SER A C 1
ATOM 5970 O O . SER A 1 750 ? 31.068 74.186 -0.875 1.00 24.86 750 SER A O 1
ATOM 5972 N N . LYS A 1 751 ? 30.577 75.485 -2.635 1.00 26.06 751 LYS A N 1
ATOM 5973 C CA . LYS A 1 751 ? 31.684 75.026 -3.525 1.00 26.06 751 LYS A CA 1
ATOM 5974 C C . LYS A 1 751 ? 33.050 75.675 -3.212 1.00 26.06 751 LYS A C 1
ATOM 5976 O O . LYS A 1 751 ? 33.054 76.835 -2.809 1.00 26.06 751 LYS A O 1
ATOM 5981 N N . LEU A 1 752 ? 34.154 75.010 -3.592 1.00 24.62 752 LEU A N 1
ATOM 5982 C CA . LEU A 1 752 ? 35.312 75.596 -4.311 1.00 24.62 752 LEU A CA 1
ATOM 5983 C C . LEU A 1 752 ? 36.213 74.496 -4.929 1.00 24.62 752 LEU A C 1
ATOM 5985 O O . LEU A 1 752 ? 36.070 73.330 -4.570 1.00 24.62 752 LEU A O 1
ATOM 5989 N N . GLU A 1 753 ? 37.050 74.870 -5.902 1.00 26.34 753 GLU A N 1
ATOM 5990 C CA . GLU A 1 753 ? 37.794 74.000 -6.840 1.00 26.34 753 GLU A CA 1
ATOM 5991 C C . GLU A 1 753 ? 39.334 74.047 -6.616 1.00 26.34 753 GLU A C 1
ATOM 5993 O O . GLU A 1 753 ? 39.807 74.802 -5.766 1.00 26.34 753 GLU A O 1
ATOM 5998 N N . ASP A 1 754 ? 40.060 73.272 -7.439 1.00 25.05 754 ASP A N 1
ATOM 5999 C CA . ASP A 1 754 ? 41.486 73.362 -7.843 1.00 25.05 754 ASP A CA 1
ATOM 6000 C C . ASP A 1 754 ? 42.578 72.414 -7.258 1.00 25.05 754 ASP A C 1
ATOM 6002 O O . ASP A 1 754 ? 42.598 72.032 -6.089 1.00 25.05 754 ASP A O 1
ATOM 6006 N N . ASP A 1 755 ? 43.459 72.026 -8.197 1.00 23.17 755 ASP A N 1
ATOM 6007 C CA . ASP A 1 755 ? 44.562 71.025 -8.281 1.00 23.17 755 ASP A CA 1
ATOM 6008 C C . ASP A 1 755 ? 45.948 71.721 -8.018 1.00 23.17 755 ASP A C 1
ATOM 6010 O O . ASP A 1 755 ? 45.914 72.916 -7.701 1.00 23.17 755 ASP A O 1
ATOM 6014 N N . PRO A 1 756 ? 47.181 71.169 -8.236 1.00 49.91 756 PRO A N 1
ATOM 6015 C CA . PRO A 1 756 ? 47.720 69.793 -8.378 1.00 49.91 756 PRO A CA 1
ATOM 6016 C C . PRO A 1 756 ? 48.991 69.519 -7.490 1.00 49.91 756 PRO A C 1
ATOM 6018 O O . PRO A 1 756 ? 49.263 70.252 -6.545 1.00 49.91 756 PRO A O 1
ATOM 6021 N N . GLU A 1 757 ? 49.815 68.516 -7.877 1.00 25.23 757 GLU A N 1
ATOM 6022 C CA . GLU A 1 757 ? 51.254 68.274 -7.538 1.00 25.23 757 GLU A CA 1
ATOM 6023 C C . GLU A 1 757 ? 51.621 67.576 -6.194 1.00 25.23 757 GLU A C 1
ATOM 6025 O O . GLU A 1 757 ? 50.972 67.792 -5.180 1.00 25.23 757 GLU A O 1
ATOM 6030 N N . GLN A 1 758 ? 52.690 66.756 -6.054 1.00 25.22 758 GLN A N 1
ATOM 6031 C CA . GLN A 1 758 ? 53.537 65.933 -6.964 1.00 25.22 758 GLN A CA 1
ATOM 6032 C C . GLN A 1 758 ? 54.474 65.019 -6.100 1.00 25.22 758 GLN A C 1
ATOM 6034 O O . GLN A 1 758 ? 54.636 65.287 -4.914 1.00 25.22 758 GLN A O 1
ATOM 6039 N N . GLU A 1 759 ? 55.161 64.025 -6.702 1.00 25.14 759 GLU A N 1
ATOM 6040 C CA . GLU A 1 759 ? 56.330 63.266 -6.154 1.00 25.14 759 GLU A CA 1
ATOM 6041 C C . GLU A 1 759 ? 56.090 62.250 -4.992 1.00 25.14 759 GLU A C 1
ATOM 6043 O O . GLU A 1 759 ? 55.204 62.431 -4.170 1.00 25.14 759 GLU A O 1
ATOM 6048 N N . LYS A 1 760 ? 56.839 61.137 -4.819 1.00 24.31 760 LYS A N 1
ATOM 6049 C CA . LYS A 1 760 ? 57.873 60.446 -5.637 1.00 24.31 760 LYS A CA 1
ATOM 6050 C C . LYS A 1 760 ? 57.982 58.951 -5.261 1.00 24.31 760 LYS A C 1
ATOM 6052 O O . LYS A 1 760 ? 57.507 58.523 -4.214 1.00 24.31 760 LYS A O 1
ATOM 6057 N N . THR A 1 761 ? 58.644 58.179 -6.122 1.00 31.28 761 THR A N 1
ATOM 6058 C CA . THR A 1 761 ? 58.914 56.732 -6.013 1.00 31.28 761 THR A CA 1
ATOM 6059 C C . THR A 1 761 ? 60.030 56.357 -5.024 1.00 31.28 761 THR A C 1
ATOM 6061 O O . THR A 1 761 ? 60.913 57.160 -4.727 1.00 31.28 761 THR A O 1
ATOM 6064 N N . GLY A 1 762 ? 60.035 55.089 -4.592 1.00 24.84 762 GLY A N 1
ATOM 6065 C CA . GLY A 1 762 ? 61.172 54.421 -3.952 1.00 24.84 762 GLY A CA 1
ATOM 6066 C C . GLY A 1 762 ? 61.157 52.921 -4.267 1.00 24.84 762 GLY A C 1
ATOM 6067 O O . GLY A 1 762 ? 60.227 52.225 -3.870 1.00 24.84 762 GLY A O 1
ATOM 6068 N N . GLU A 1 763 ? 62.150 52.448 -5.019 1.00 30.56 763 GLU A N 1
ATOM 6069 C CA . GLU A 1 763 ? 62.281 51.059 -5.485 1.00 30.56 763 GLU A CA 1
ATOM 6070 C C . GLU A 1 763 ? 63.000 50.172 -4.453 1.00 30.56 763 GLU A C 1
ATOM 6072 O O . GLU A 1 763 ? 63.923 50.628 -3.777 1.00 30.56 763 GLU A O 1
ATOM 6077 N N . LEU A 1 764 ? 62.629 48.889 -4.392 1.00 25.77 764 LEU A N 1
ATOM 6078 C CA . LEU A 1 764 ? 63.450 47.794 -3.863 1.00 25.77 764 LEU A CA 1
ATOM 6079 C C . LEU A 1 764 ? 63.216 46.556 -4.744 1.00 25.77 764 LEU A C 1
ATOM 6081 O O . LEU A 1 764 ? 62.078 46.268 -5.105 1.00 25.77 764 LEU A O 1
ATOM 6085 N N . GLU A 1 765 ? 64.300 45.883 -5.128 1.00 33.25 765 GLU A N 1
ATOM 6086 C CA . GLU A 1 765 ? 64.341 44.915 -6.235 1.00 33.25 765 GLU A CA 1
ATOM 6087 C C . GLU A 1 765 ? 63.601 43.592 -5.946 1.00 33.25 765 GLU A C 1
ATOM 6089 O O . GLU A 1 765 ? 63.678 43.040 -4.846 1.00 33.25 765 GLU A O 1
ATOM 6094 N N . GLU A 1 766 ? 62.918 43.059 -6.965 1.00 31.41 766 GLU A N 1
ATOM 6095 C CA . GLU A 1 766 ? 62.256 41.749 -6.933 1.00 31.41 766 GLU A CA 1
ATOM 6096 C C . GLU A 1 766 ? 63.224 40.606 -7.288 1.00 31.41 766 GLU A C 1
ATOM 6098 O O . GLU A 1 766 ? 64.116 40.752 -8.125 1.00 31.41 766 GLU A O 1
ATOM 6103 N N . MET A 1 767 ? 63.017 39.433 -6.682 1.00 32.81 767 MET A N 1
ATOM 6104 C CA . MET A 1 767 ? 63.727 38.202 -7.047 1.00 32.81 767 MET A CA 1
ATOM 6105 C C . MET A 1 767 ? 63.036 37.547 -8.260 1.00 32.81 767 MET A C 1
ATOM 6107 O O . MET A 1 767 ? 61.817 37.370 -8.203 1.00 32.81 767 MET A O 1
ATOM 6111 N N . PRO A 1 768 ? 63.757 37.166 -9.336 1.00 39.91 768 PRO A N 1
ATOM 6112 C CA . PRO A 1 768 ? 63.139 36.616 -10.543 1.00 39.91 768 PRO A CA 1
ATOM 6113 C C . PRO A 1 768 ? 62.328 35.337 -10.300 1.00 39.91 768 PRO A C 1
ATOM 6115 O O . PRO A 1 768 ? 62.754 34.438 -9.574 1.00 39.91 768 PRO A O 1
ATOM 6118 N N . GLU A 1 769 ? 61.182 35.237 -10.977 1.00 35.03 769 GLU A N 1
ATOM 6119 C CA . GLU A 1 769 ? 60.197 34.153 -10.836 1.00 35.03 769 GLU A CA 1
ATOM 6120 C C . GLU A 1 769 ? 60.805 32.754 -11.083 1.00 35.03 769 GLU A C 1
ATOM 6122 O O . GLU A 1 769 ? 60.508 31.809 -10.352 1.00 35.03 769 GLU A O 1
ATOM 6127 N N . GLU A 1 770 ? 61.758 32.650 -12.019 1.00 39.50 770 GLU A N 1
ATOM 6128 C CA . GLU A 1 770 ? 62.499 31.416 -12.328 1.00 39.50 770 GLU A CA 1
ATOM 6129 C C . GLU A 1 770 ? 63.324 30.887 -11.136 1.00 39.50 770 GLU A C 1
ATOM 6131 O O . GLU A 1 770 ? 63.391 29.675 -10.936 1.00 39.50 770 GLU A O 1
ATOM 6136 N N . GLN A 1 771 ? 63.900 31.756 -10.289 1.00 36.53 771 GLN A N 1
ATOM 6137 C CA . GLN A 1 771 ? 64.628 31.308 -9.088 1.00 36.53 771 GLN A CA 1
ATOM 6138 C C . GLN A 1 771 ? 63.686 30.747 -8.018 1.00 36.53 771 GLN A C 1
ATOM 6140 O O . GLN A 1 771 ? 64.040 29.794 -7.323 1.00 36.53 771 GLN A O 1
ATOM 6145 N N . LEU A 1 772 ? 62.479 31.307 -7.901 1.00 39.50 772 LEU A N 1
ATOM 6146 C CA . LEU A 1 772 ? 61.475 30.821 -6.957 1.00 39.50 772 LEU A CA 1
ATOM 6147 C C . LEU A 1 772 ? 60.907 29.460 -7.400 1.00 39.50 772 LEU A C 1
ATOM 6149 O O . LEU A 1 772 ? 60.671 28.589 -6.559 1.00 39.50 772 LEU A O 1
ATOM 6153 N N . GLU A 1 773 ? 60.723 29.249 -8.709 1.00 39.69 773 GLU A N 1
ATOM 6154 C CA . GLU A 1 773 ? 60.351 27.939 -9.253 1.00 39.69 773 GLU A CA 1
ATOM 6155 C C . GLU A 1 773 ? 61.479 26.903 -9.134 1.00 39.69 773 GLU A C 1
ATOM 6157 O O . GLU A 1 773 ? 61.185 25.759 -8.778 1.00 39.69 773 GLU A O 1
ATOM 6162 N N . GLU A 1 774 ? 62.751 27.258 -9.361 1.00 42.19 774 GLU A N 1
ATOM 6163 C CA . GLU A 1 774 ? 63.867 26.316 -9.179 1.00 42.19 774 GLU A CA 1
ATOM 6164 C C . GLU A 1 774 ? 64.021 25.859 -7.718 1.00 42.19 774 GLU A C 1
ATOM 6166 O O . GLU A 1 774 ? 64.182 24.657 -7.482 1.00 42.19 774 GLU A O 1
ATOM 6171 N N . GLU A 1 775 ? 63.900 26.753 -6.726 1.00 41.41 775 GLU A N 1
ATOM 6172 C CA . GLU A 1 775 ? 63.916 26.357 -5.306 1.00 41.41 775 GLU A CA 1
ATOM 6173 C C . GLU A 1 775 ? 62.721 25.453 -4.949 1.00 41.41 775 GLU A C 1
ATOM 6175 O O . GLU A 1 775 ? 62.898 24.401 -4.328 1.00 41.41 775 GLU A O 1
ATOM 6180 N N . LEU A 1 776 ? 61.507 25.791 -5.405 1.00 40.75 776 LEU A N 1
ATOM 6181 C CA . LEU A 1 776 ? 60.310 24.975 -5.163 1.00 40.75 776 LEU A CA 1
ATOM 6182 C C . LEU A 1 776 ? 60.376 23.600 -5.849 1.00 40.75 776 LEU A C 1
ATOM 6184 O O . LEU A 1 776 ? 59.930 22.602 -5.273 1.00 40.75 776 LEU A O 1
ATOM 6188 N N . GLN A 1 777 ? 60.945 23.512 -7.054 1.00 43.97 777 GLN A N 1
ATOM 6189 C CA . GLN A 1 777 ? 61.173 22.235 -7.732 1.00 43.97 777 GLN A CA 1
ATOM 6190 C C . GLN A 1 777 ? 62.286 21.419 -7.061 1.00 43.97 777 GLN A C 1
ATOM 6192 O O . GLN A 1 777 ? 62.158 20.194 -6.972 1.00 43.97 777 GLN A O 1
ATOM 6197 N N . ALA A 1 778 ? 63.340 22.060 -6.546 1.00 43.59 778 ALA A N 1
ATOM 6198 C CA . ALA A 1 778 ? 64.400 21.392 -5.795 1.00 43.59 778 ALA A CA 1
ATOM 6199 C C . ALA A 1 778 ? 63.871 20.769 -4.491 1.00 43.59 778 ALA A C 1
ATOM 6201 O O . ALA A 1 778 ? 64.099 19.578 -4.256 1.00 43.59 778 ALA A O 1
ATOM 6202 N N . ASP A 1 779 ? 63.094 21.516 -3.701 1.00 41.94 779 ASP A N 1
ATOM 6203 C CA . ASP A 1 779 ? 62.450 21.025 -2.474 1.00 41.94 779 ASP A CA 1
ATOM 6204 C C . ASP A 1 779 ? 61.461 19.884 -2.762 1.00 41.94 779 ASP A C 1
ATOM 6206 O O . ASP A 1 779 ? 61.466 18.843 -2.092 1.00 41.94 779 ASP A O 1
ATOM 6210 N N . PHE A 1 780 ? 60.632 20.028 -3.803 1.00 40.19 780 PHE A N 1
ATOM 6211 C CA . PHE A 1 780 ? 59.672 18.993 -4.190 1.00 40.19 780 PHE A CA 1
ATOM 6212 C C . PHE A 1 780 ? 60.372 17.710 -4.663 1.00 40.19 780 PHE A C 1
ATOM 6214 O O . PHE A 1 780 ? 59.964 16.603 -4.300 1.00 40.19 780 PHE A O 1
ATOM 6221 N N . LYS A 1 781 ? 61.466 17.839 -5.420 1.00 42.19 781 LYS A N 1
ATOM 6222 C CA . LYS A 1 781 ? 62.282 16.707 -5.870 1.00 42.19 781 LYS A CA 1
ATOM 6223 C C . LYS A 1 781 ? 63.005 16.031 -4.704 1.00 42.19 781 LYS A C 1
ATOM 6225 O O . LYS A 1 781 ? 62.979 14.805 -4.615 1.00 42.19 781 LYS A O 1
ATOM 6230 N N . GLN A 1 782 ? 63.548 16.798 -3.758 1.00 42.03 782 GLN A N 1
ATOM 6231 C CA . GLN A 1 782 ? 64.182 16.260 -2.552 1.00 42.03 782 GLN A CA 1
ATOM 6232 C C . GLN A 1 782 ? 63.183 15.470 -1.677 1.00 42.03 782 GLN A C 1
ATOM 6234 O O . GLN A 1 782 ? 63.543 14.437 -1.108 1.00 42.03 782 GLN A O 1
ATOM 6239 N N . LEU A 1 783 ? 61.914 15.893 -1.621 1.00 39.91 783 LEU A N 1
ATOM 6240 C CA . LEU A 1 783 ? 60.821 15.168 -0.955 1.00 39.91 783 LEU A CA 1
ATOM 6241 C C . LEU A 1 783 ? 60.406 13.867 -1.667 1.00 39.91 783 LEU A C 1
ATOM 6243 O O . LEU A 1 783 ? 60.001 12.907 -1.003 1.00 39.91 783 LEU A O 1
ATOM 6247 N N . VAL A 1 784 ? 60.498 13.817 -2.999 1.00 42.12 784 VAL A N 1
ATOM 6248 C CA . VAL A 1 784 ? 60.201 12.617 -3.800 1.00 42.12 784 VAL A CA 1
ATOM 6249 C C . VAL A 1 784 ? 61.348 11.602 -3.720 1.00 42.12 784 VAL A C 1
ATOM 6251 O O . VAL A 1 784 ? 61.097 10.423 -3.455 1.00 42.12 784 VAL A O 1
ATOM 6254 N N . ASP A 1 785 ? 62.597 12.055 -3.847 1.00 41.16 785 ASP A N 1
ATOM 6255 C CA . ASP A 1 785 ? 63.797 11.205 -3.804 1.00 41.16 785 ASP A CA 1
ATOM 6256 C C . ASP A 1 785 ? 64.045 10.591 -2.407 1.00 41.16 785 ASP A C 1
ATOM 6258 O O . ASP A 1 785 ? 64.653 9.526 -2.292 1.00 41.16 785 ASP A O 1
ATOM 6262 N N . GLN A 1 786 ? 63.490 11.178 -1.336 1.00 41.72 786 GLN A N 1
ATOM 6263 C CA . GLN A 1 786 ? 63.463 10.586 0.015 1.00 41.72 786 GLN A CA 1
ATOM 6264 C C . GLN A 1 786 ? 62.453 9.426 0.187 1.00 41.72 786 GLN A C 1
ATOM 6266 O O . GLN A 1 786 ? 62.323 8.868 1.279 1.00 41.72 786 GLN A O 1
ATOM 6271 N N . GLY A 1 787 ? 61.760 9.003 -0.876 1.00 39.56 787 GLY A N 1
ATOM 6272 C CA . GLY A 1 787 ? 61.126 7.681 -0.931 1.00 39.56 787 GLY A CA 1
ATOM 6273 C C . GLY A 1 787 ? 59.775 7.543 -0.220 1.00 39.56 787 GLY A C 1
ATOM 6274 O O . GLY A 1 787 ? 59.389 6.433 0.151 1.00 39.56 787 GLY A O 1
ATOM 6275 N N . LEU A 1 788 ? 58.999 8.623 -0.066 1.00 40.97 788 LEU A N 1
ATOM 6276 C CA . LEU A 1 788 ? 57.652 8.588 0.540 1.00 40.97 788 LEU A CA 1
ATOM 6277 C C . LEU A 1 788 ? 56.541 8.050 -0.391 1.00 40.97 788 LEU A C 1
ATOM 6279 O O . LEU A 1 788 ? 55.382 8.468 -0.353 1.00 40.97 788 LEU A O 1
ATOM 6283 N N . GLY A 1 789 ? 56.871 7.029 -1.181 1.00 41.72 789 GLY A N 1
ATOM 6284 C CA . GLY A 1 789 ? 55.942 6.279 -2.020 1.00 41.72 789 GLY A CA 1
ATOM 6285 C C . GLY A 1 789 ? 55.129 5.228 -1.256 1.00 41.72 789 GLY A C 1
ATOM 6286 O O . GLY A 1 789 ? 55.258 4.045 -1.564 1.00 41.72 789 GLY A O 1
ATOM 6287 N N . ARG A 1 790 ? 54.291 5.628 -0.279 1.00 37.69 790 ARG A N 1
ATOM 6288 C CA . ARG A 1 790 ? 53.094 4.873 0.185 1.00 37.69 790 ARG A CA 1
ATOM 6289 C C . ARG A 1 790 ? 52.257 5.635 1.223 1.00 37.69 790 ARG A C 1
ATOM 6291 O O . ARG A 1 790 ? 52.744 6.453 1.995 1.00 37.69 790 ARG A O 1
ATOM 6298 N N . SER A 1 791 ? 50.963 5.321 1.247 1.00 50.19 791 SER A N 1
ATOM 6299 C CA . SER A 1 791 ? 49.926 5.994 2.037 1.00 50.19 791 SER A CA 1
ATOM 6300 C C . SER A 1 791 ? 50.186 6.030 3.551 1.00 50.19 791 SER A C 1
ATOM 6302 O O . SER A 1 791 ? 50.118 4.996 4.216 1.00 50.19 791 SER A O 1
ATOM 6304 N N . THR A 1 792 ? 50.310 7.227 4.132 1.00 38.75 792 THR A N 1
ATOM 6305 C CA . THR A 1 792 ? 50.054 7.456 5.567 1.00 38.75 792 THR A CA 1
ATOM 6306 C C . THR A 1 792 ? 49.307 8.774 5.801 1.00 38.75 792 THR A C 1
ATOM 6308 O O . THR A 1 792 ? 49.414 9.726 5.029 1.00 38.75 792 THR A O 1
ATOM 6311 N N . ARG A 1 793 ? 48.529 8.844 6.894 1.00 34.47 793 ARG A N 1
ATOM 6312 C CA . ARG A 1 793 ? 47.663 9.994 7.237 1.00 34.47 793 ARG A CA 1
ATOM 6313 C C . ARG A 1 793 ? 48.396 11.342 7.355 1.00 34.47 793 ARG A C 1
ATOM 6315 O O . ARG A 1 793 ? 47.742 12.371 7.222 1.00 34.47 793 ARG A O 1
ATOM 6322 N N . ARG A 1 794 ? 49.715 11.363 7.598 1.00 32.66 794 ARG A N 1
ATOM 6323 C CA . ARG A 1 794 ? 50.487 12.612 7.767 1.00 32.66 794 ARG A CA 1
ATOM 6324 C C . ARG A 1 794 ? 50.611 13.415 6.468 1.00 32.66 794 ARG A C 1
ATOM 6326 O O . ARG A 1 794 ? 50.408 14.626 6.512 1.00 32.66 794 ARG A O 1
ATOM 6333 N N . SER A 1 795 ? 50.833 12.765 5.324 1.00 37.78 795 SER A N 1
ATOM 6334 C CA . SER A 1 795 ? 51.007 13.455 4.033 1.00 37.78 795 SER A CA 1
ATOM 6335 C C . SER A 1 795 ? 49.754 14.236 3.613 1.00 37.78 795 SER A C 1
ATOM 6337 O O . SER A 1 795 ? 49.851 15.354 3.118 1.00 37.78 795 SER A O 1
ATOM 6339 N N . CYS A 1 796 ? 48.560 13.702 3.901 1.00 37.69 796 CYS A N 1
ATOM 6340 C CA . CYS A 1 796 ? 47.285 14.382 3.632 1.00 37.69 796 CYS A CA 1
ATOM 6341 C C . CYS A 1 796 ? 47.066 15.634 4.502 1.00 37.69 796 CYS A C 1
ATOM 6343 O O . CYS A 1 796 ? 46.420 16.581 4.057 1.00 37.69 796 CYS A O 1
ATOM 6345 N N . CYS A 1 797 ? 47.588 15.654 5.733 1.00 36.25 797 CYS A N 1
ATOM 6346 C CA . CYS A 1 797 ? 47.492 16.826 6.605 1.00 36.25 797 CYS A CA 1
ATOM 6347 C C . CYS A 1 797 ? 48.454 17.941 6.175 1.00 36.25 797 CYS A C 1
ATOM 6349 O O . CYS A 1 797 ? 48.095 19.111 6.274 1.00 36.25 797 CYS A O 1
ATOM 6351 N N . HIS A 1 798 ? 49.640 17.591 5.668 1.00 36.00 798 HIS A N 1
ATOM 6352 C CA . HIS A 1 798 ? 50.614 18.577 5.194 1.00 36.00 798 HIS A CA 1
ATOM 6353 C C . HIS A 1 798 ? 50.197 19.194 3.848 1.00 36.00 798 HIS A C 1
ATOM 6355 O O . HIS A 1 798 ? 50.191 20.414 3.723 1.00 36.00 798 HIS A O 1
ATOM 6361 N N . LEU A 1 799 ? 49.695 18.387 2.898 1.00 38.28 799 LEU A N 1
ATOM 6362 C CA . LEU A 1 799 ? 49.071 18.911 1.672 1.00 38.28 799 LEU A CA 1
ATOM 6363 C C . LEU A 1 799 ? 47.877 19.831 1.969 1.00 38.28 799 LEU A C 1
ATOM 6365 O O . LEU A 1 799 ? 47.726 20.857 1.317 1.00 38.28 799 LEU A O 1
ATOM 6369 N N . ARG A 1 800 ? 47.049 19.510 2.976 1.00 40.09 800 ARG A N 1
ATOM 6370 C CA . ARG A 1 800 ? 45.980 20.417 3.428 1.00 40.09 800 ARG A CA 1
ATOM 6371 C C . ARG A 1 800 ? 46.523 21.753 3.929 1.00 40.09 800 ARG A C 1
ATOM 6373 O O . ARG A 1 800 ? 45.924 22.772 3.628 1.00 40.09 800 ARG A O 1
ATOM 6380 N N . LEU A 1 801 ? 47.627 21.759 4.672 1.00 39.88 801 LEU A N 1
ATOM 6381 C CA . LEU A 1 801 ? 48.256 22.987 5.168 1.00 39.88 801 LEU A CA 1
ATOM 6382 C C . LEU A 1 801 ? 48.783 23.865 4.025 1.00 39.88 801 LEU A C 1
ATOM 6384 O O . LEU A 1 801 ? 48.491 25.057 4.012 1.00 39.88 801 LEU A O 1
ATOM 6388 N N . ILE A 1 802 ? 49.459 23.264 3.043 1.00 41.56 802 ILE A N 1
ATOM 6389 C CA . ILE A 1 802 ? 49.968 23.957 1.848 1.00 41.56 802 ILE A CA 1
ATOM 6390 C C . ILE A 1 802 ? 48.808 24.535 1.021 1.00 41.56 802 ILE A C 1
ATOM 6392 O O . ILE A 1 802 ? 48.811 25.720 0.702 1.00 41.56 802 ILE A O 1
ATOM 6396 N N . VAL A 1 803 ? 47.762 23.744 0.750 1.00 41.00 803 VAL A N 1
ATOM 6397 C CA . VAL A 1 803 ? 46.574 24.207 0.004 1.00 41.00 803 VAL A CA 1
ATOM 6398 C C . VAL A 1 803 ? 45.806 25.298 0.762 1.00 41.00 803 VAL A C 1
ATOM 6400 O O . VAL A 1 803 ? 45.335 26.246 0.141 1.00 41.00 803 VAL A O 1
ATOM 6403 N N . THR A 1 804 ? 45.710 25.225 2.093 1.00 41.97 804 THR A N 1
ATOM 6404 C CA . THR A 1 804 ? 45.077 26.283 2.900 1.00 41.97 804 THR A CA 1
ATOM 6405 C C . THR A 1 804 ? 45.912 27.566 2.915 1.00 41.97 804 THR A C 1
ATOM 6407 O O . THR A 1 804 ? 45.343 28.648 2.811 1.00 41.97 804 THR A O 1
ATOM 6410 N N . GLN A 1 805 ? 47.246 27.479 2.998 1.00 39.41 805 GLN A N 1
ATOM 6411 C CA . GLN A 1 805 ? 48.126 28.651 2.887 1.00 39.41 805 GLN A CA 1
ATOM 6412 C C . GLN A 1 805 ? 48.074 29.281 1.489 1.00 39.41 805 GLN A C 1
ATOM 6414 O O . GLN A 1 805 ? 48.071 30.505 1.381 1.00 39.41 805 GLN A O 1
ATOM 6419 N N . TRP A 1 806 ? 47.961 28.466 0.438 1.00 39.38 806 TRP A N 1
ATOM 6420 C CA . TRP A 1 806 ? 47.735 28.929 -0.931 1.00 39.38 806 TRP A CA 1
ATOM 6421 C C . TRP A 1 806 ? 46.390 29.665 -1.055 1.00 39.38 806 TRP A C 1
ATOM 6423 O O . TRP A 1 806 ? 46.372 30.831 -1.430 1.00 39.38 806 TRP A O 1
ATOM 6433 N N . MET A 1 807 ? 45.277 29.066 -0.610 1.00 40.25 807 MET A N 1
ATOM 6434 C CA . MET A 1 807 ? 43.949 29.712 -0.633 1.00 40.25 807 MET A CA 1
ATOM 6435 C C . MET A 1 807 ? 43.877 31.009 0.191 1.00 40.25 807 MET A C 1
ATOM 6437 O O . MET A 1 807 ? 43.193 31.946 -0.217 1.00 40.25 807 MET A O 1
ATOM 6441 N N . LEU A 1 808 ? 44.597 31.079 1.318 1.00 39.97 808 LEU A N 1
ATOM 6442 C CA . LEU A 1 808 ? 44.730 32.291 2.136 1.00 39.97 808 LEU A CA 1
ATOM 6443 C C . LEU A 1 808 ? 45.520 33.397 1.422 1.00 39.97 808 LEU A C 1
ATOM 6445 O O . LEU A 1 808 ? 45.128 34.557 1.492 1.00 39.97 808 LEU A O 1
ATOM 6449 N N . ARG A 1 809 ? 46.604 33.053 0.713 1.00 37.38 809 ARG A N 1
ATOM 6450 C CA . ARG A 1 809 ? 47.372 34.009 -0.107 1.00 37.38 809 ARG A CA 1
ATOM 6451 C C . ARG A 1 809 ? 46.642 34.411 -1.395 1.00 37.38 809 ARG A C 1
ATOM 6453 O O . ARG A 1 809 ? 46.909 35.483 -1.919 1.00 37.38 809 ARG A O 1
ATOM 6460 N N . SER A 1 810 ? 45.696 33.599 -1.867 1.00 37.19 810 SER A N 1
ATOM 6461 C CA . SER A 1 810 ? 44.836 33.880 -3.028 1.00 37.19 810 SER A CA 1
ATOM 6462 C C . SER A 1 810 ? 43.474 34.508 -2.676 1.00 37.19 810 SER A C 1
ATOM 6464 O O . SER A 1 810 ? 42.590 34.539 -3.528 1.00 37.19 810 SER A O 1
ATOM 6466 N N . GLY A 1 811 ? 43.276 35.000 -1.446 1.00 30.50 811 GLY A N 1
ATOM 6467 C CA . GLY A 1 811 ? 42.132 35.854 -1.089 1.00 30.50 811 GLY A CA 1
ATOM 6468 C C . GLY A 1 811 ? 40.778 35.161 -0.863 1.00 30.50 811 GLY A C 1
ATOM 6469 O O . GLY A 1 811 ? 39.750 35.837 -0.854 1.00 30.50 811 GLY A O 1
ATOM 6470 N N . TYR A 1 812 ? 40.730 33.839 -0.662 1.00 32.72 812 TYR A N 1
ATOM 6471 C CA . TYR A 1 812 ? 39.462 33.130 -0.428 1.00 32.72 812 TYR A CA 1
ATOM 6472 C C . TYR A 1 812 ? 38.994 33.210 1.034 1.00 32.72 812 TYR A C 1
ATOM 6474 O O . TYR A 1 812 ? 39.719 32.855 1.965 1.00 32.72 812 TYR A O 1
ATOM 6482 N N . ASN A 1 813 ? 37.739 33.626 1.236 1.00 32.34 813 ASN A N 1
ATOM 6483 C CA . ASN A 1 813 ? 37.181 33.910 2.560 1.00 32.34 813 ASN A CA 1
ATOM 6484 C C . ASN A 1 813 ? 36.829 32.640 3.367 1.00 32.34 813 ASN A C 1
ATOM 6486 O O . ASN A 1 813 ? 36.192 31.704 2.874 1.00 32.34 813 ASN A O 1
ATOM 6490 N N . LEU A 1 814 ? 37.223 32.607 4.642 1.00 38.75 814 LEU A N 1
ATOM 6491 C CA . LEU A 1 814 ? 37.302 31.381 5.447 1.00 38.75 814 LEU A CA 1
ATOM 6492 C C . LEU A 1 814 ? 36.062 31.170 6.339 1.00 38.75 814 LEU A C 1
ATOM 6494 O O . LEU A 1 814 ? 36.137 31.258 7.559 1.00 38.75 814 LEU A O 1
ATOM 6498 N N . HIS A 1 815 ? 34.915 30.846 5.728 1.00 30.42 815 HIS A N 1
ATOM 6499 C CA . HIS A 1 815 ? 33.666 30.556 6.466 1.00 30.42 815 HIS A CA 1
ATOM 6500 C C . HIS A 1 815 ? 32.988 29.209 6.128 1.00 30.42 815 HIS A C 1
ATOM 6502 O O . HIS A 1 815 ? 31.852 28.958 6.519 1.00 30.42 815 HIS A O 1
ATOM 6508 N N . MET A 1 816 ? 33.693 28.311 5.425 1.00 30.92 816 MET A N 1
ATOM 6509 C CA . MET A 1 816 ? 33.150 27.050 4.880 1.00 30.92 816 MET A CA 1
ATOM 6510 C C . MET A 1 816 ? 33.924 25.779 5.302 1.00 30.92 816 MET A C 1
ATOM 6512 O O . MET A 1 816 ? 33.893 24.768 4.601 1.00 30.92 816 MET A O 1
ATOM 6516 N N . ILE A 1 817 ? 34.620 25.795 6.450 1.00 32.09 817 ILE A N 1
ATOM 6517 C CA . ILE A 1 817 ? 35.350 24.618 6.982 1.00 32.09 817 ILE A CA 1
ATOM 6518 C C . ILE A 1 817 ? 35.115 24.410 8.494 1.00 32.09 817 ILE A C 1
ATOM 6520 O O . ILE A 1 817 ? 36.050 24.173 9.246 1.00 32.09 817 ILE A O 1
ATOM 6524 N N . PHE A 1 818 ? 33.861 24.454 8.956 1.00 28.44 818 PHE A N 1
ATOM 6525 C CA . PHE A 1 818 ? 33.476 23.910 10.270 1.00 28.44 818 PHE A CA 1
ATOM 6526 C C . PHE A 1 818 ? 31.989 23.522 10.295 1.00 28.44 818 PHE A C 1
ATOM 6528 O O . PHE A 1 818 ? 31.161 24.322 10.696 1.00 28.44 818 PHE A O 1
ATOM 6535 N N . PHE A 1 819 ? 31.657 22.298 9.860 1.00 25.95 819 PHE A N 1
ATOM 6536 C CA . PHE A 1 819 ? 30.562 21.470 10.416 1.00 25.95 819 PHE A CA 1
ATOM 6537 C C . PHE A 1 819 ? 30.557 20.062 9.786 1.00 25.95 819 PHE A C 1
ATOM 6539 O O . PHE A 1 819 ? 29.617 19.631 9.122 1.00 25.95 819 PHE A O 1
ATOM 6546 N N . ALA A 1 820 ? 31.640 19.315 10.007 1.00 25.92 820 ALA A N 1
ATOM 6547 C CA . ALA A 1 820 ? 31.654 17.871 9.807 1.00 25.92 820 ALA A CA 1
ATOM 6548 C C . ALA A 1 820 ? 32.624 17.209 10.797 1.00 25.92 820 ALA A C 1
ATOM 6550 O O . ALA A 1 820 ? 33.796 17.571 10.846 1.00 25.92 820 ALA A O 1
ATOM 6551 N N . ASP A 1 821 ? 32.101 16.199 11.499 1.00 30.08 821 ASP A N 1
ATOM 6552 C CA . ASP A 1 821 ? 32.795 15.172 12.296 1.00 30.08 821 ASP A CA 1
ATOM 6553 C C . ASP A 1 821 ? 32.906 15.366 13.827 1.00 30.08 821 ASP A C 1
ATOM 6555 O O . ASP A 1 821 ? 33.988 15.382 14.407 1.00 30.08 821 ASP A O 1
ATOM 6559 N N . MET A 1 822 ? 31.748 15.439 14.502 1.00 26.16 822 MET A N 1
ATOM 6560 C CA . MET A 1 822 ? 31.606 15.271 15.962 1.00 26.16 822 MET A CA 1
ATOM 6561 C C . MET A 1 822 ? 30.321 14.489 16.316 1.00 26.16 822 MET A C 1
ATOM 6563 O O . MET A 1 822 ? 29.408 15.019 16.941 1.00 26.16 822 MET A O 1
ATOM 6567 N N . THR A 1 823 ? 30.216 13.218 15.900 1.00 26.70 823 THR A N 1
ATOM 6568 C CA . THR A 1 823 ? 29.285 12.211 16.491 1.00 26.70 823 THR A CA 1
ATOM 6569 C C . THR A 1 823 ? 29.634 10.768 16.069 1.00 26.70 823 THR A C 1
ATOM 6571 O O . THR A 1 823 ? 28.778 9.980 15.684 1.00 26.70 823 THR A O 1
ATOM 6574 N N . GLY A 1 824 ? 30.921 10.402 16.141 1.00 27.62 824 GLY A N 1
ATOM 6575 C CA . GLY A 1 824 ? 31.428 9.085 15.707 1.00 27.62 824 GLY A CA 1
ATOM 6576 C C . GLY A 1 824 ? 32.290 8.325 16.724 1.00 27.62 824 GLY A C 1
ATOM 6577 O O . GLY A 1 824 ? 32.855 7.289 16.387 1.00 27.62 824 GLY A O 1
ATOM 6578 N N . LEU A 1 825 ? 32.429 8.819 17.961 1.00 27.75 825 LEU A N 1
ATOM 6579 C CA . LEU A 1 825 ? 33.296 8.219 18.985 1.00 27.75 825 LEU A CA 1
ATOM 6580 C C . LEU A 1 825 ? 32.655 8.248 20.381 1.00 27.75 825 LEU A C 1
ATOM 6582 O O . LEU A 1 825 ? 32.907 9.165 21.162 1.00 27.75 825 LEU A O 1
ATOM 6586 N N . ARG A 1 826 ? 31.885 7.201 20.721 1.00 24.69 826 ARG A N 1
ATOM 6587 C CA . ARG A 1 826 ? 31.753 6.667 22.095 1.00 24.69 826 ARG A CA 1
ATOM 6588 C C . ARG A 1 826 ? 31.048 5.302 22.114 1.00 24.69 826 ARG A C 1
ATOM 6590 O O . ARG A 1 826 ? 29.890 5.196 21.740 1.00 24.69 826 ARG A O 1
ATOM 6597 N N . HIS A 1 827 ? 31.772 4.325 22.669 1.00 26.30 827 HIS A N 1
ATOM 6598 C CA . HIS A 1 827 ? 31.379 2.962 23.074 1.00 26.30 827 HIS A CA 1
ATOM 6599 C C . HIS A 1 827 ? 31.666 1.791 22.123 1.00 26.30 827 HIS A C 1
ATOM 6601 O O . HIS A 1 827 ? 30.767 1.137 21.609 1.00 26.30 827 HIS A O 1
ATOM 6607 N N . ALA A 1 828 ? 32.946 1.403 22.090 1.00 26.09 828 ALA A N 1
ATOM 6608 C CA . ALA A 1 828 ? 33.338 -0.003 22.044 1.00 26.09 828 ALA A CA 1
ATOM 6609 C C . ALA A 1 828 ? 34.327 -0.311 23.190 1.00 26.09 828 ALA A C 1
ATOM 6611 O O . ALA A 1 828 ? 35.383 0.303 23.313 1.00 26.09 828 ALA A O 1
ATOM 6612 N N . SER A 1 829 ? 33.894 -1.219 24.063 1.00 26.70 829 SER A N 1
ATOM 6613 C CA . SER A 1 829 ? 34.622 -2.135 24.953 1.00 26.70 829 SER A CA 1
ATOM 6614 C C . SER A 1 829 ? 36.153 -2.018 25.088 1.00 26.70 829 SER A C 1
ATOM 6616 O O . SER A 1 829 ? 36.897 -2.214 24.132 1.00 26.70 829 SER A O 1
ATOM 6618 N N . ARG A 1 830 ? 36.634 -1.873 26.333 1.00 24.17 830 ARG A N 1
ATOM 6619 C CA . ARG A 1 830 ? 38.040 -2.125 26.710 1.00 24.17 830 ARG A CA 1
ATOM 6620 C C . ARG A 1 830 ? 38.370 -3.628 26.639 1.00 24.17 830 ARG A C 1
ATOM 6622 O O . ARG A 1 830 ? 37.692 -4.394 27.323 1.00 24.17 830 ARG A O 1
ATOM 6629 N N . PRO A 1 831 ? 39.484 -4.040 26.014 1.00 26.53 831 PRO A N 1
ATOM 6630 C CA . PRO A 1 831 ? 40.292 -5.156 26.484 1.00 26.53 831 PRO A CA 1
ATOM 6631 C C . PRO A 1 831 ? 41.359 -4.652 27.471 1.00 26.53 831 PRO A C 1
ATOM 6633 O O . PRO A 1 831 ? 41.873 -3.540 27.358 1.00 26.53 831 PRO A O 1
ATOM 6636 N N . ARG A 1 832 ? 41.682 -5.479 28.466 1.00 25.30 832 ARG A N 1
ATOM 6637 C CA . ARG A 1 832 ? 42.646 -5.194 29.537 1.00 25.30 832 ARG A CA 1
ATOM 6638 C C . ARG A 1 832 ? 43.897 -6.033 29.280 1.00 25.30 832 ARG A C 1
ATOM 6640 O O . ARG A 1 832 ? 43.844 -7.239 29.484 1.00 25.30 832 ARG A O 1
ATOM 6647 N N . VAL A 1 833 ? 44.992 -5.413 28.840 1.00 26.08 833 VAL A N 1
ATOM 6648 C CA . VAL A 1 833 ? 46.314 -6.057 28.718 1.00 26.08 833 VAL A CA 1
ATOM 6649 C C . VAL A 1 833 ? 47.370 -5.140 29.337 1.00 26.08 833 VAL A C 1
ATOM 6651 O O . VAL A 1 833 ? 47.221 -3.918 29.342 1.00 26.08 833 VAL A O 1
ATOM 6654 N N . GLU A 1 834 ? 48.368 -5.754 29.963 1.00 24.98 834 GLU A N 1
ATOM 6655 C CA . GLU A 1 834 ? 49.266 -5.127 30.929 1.00 24.98 834 GLU A CA 1
ATOM 6656 C C . GLU A 1 834 ? 50.520 -4.493 30.304 1.00 24.98 834 GLU A C 1
ATOM 6658 O O . GLU A 1 834 ? 50.809 -4.629 29.117 1.00 24.98 834 GLU A O 1
ATOM 6663 N N . ARG A 1 835 ? 51.259 -3.768 31.152 1.00 22.78 835 ARG A N 1
ATOM 6664 C CA . ARG A 1 835 ? 52.522 -3.079 30.850 1.00 22.78 835 ARG A CA 1
ATOM 6665 C C . ARG A 1 835 ? 53.575 -4.014 30.238 1.00 22.78 835 ARG A C 1
ATOM 6667 O O . ARG A 1 835 ? 53.751 -5.122 30.742 1.00 22.78 835 ARG A O 1
ATOM 6674 N N . ARG A 1 836 ? 54.429 -3.467 29.362 1.00 24.88 836 ARG A N 1
ATOM 6675 C CA . ARG A 1 836 ? 55.886 -3.454 29.610 1.00 24.88 836 ARG A CA 1
ATOM 6676 C C . ARG A 1 836 ? 56.644 -2.428 28.768 1.00 24.88 836 ARG A C 1
ATOM 6678 O O . ARG A 1 836 ? 56.252 -2.073 27.664 1.00 24.88 836 ARG A O 1
ATOM 6685 N N . ASP A 1 837 ? 57.699 -1.950 29.401 1.00 24.09 837 ASP A N 1
ATOM 6686 C CA . ASP A 1 837 ? 58.554 -0.804 29.114 1.00 24.09 837 ASP A CA 1
ATOM 6687 C C . ASP A 1 837 ? 59.505 -1.019 27.923 1.00 24.09 837 ASP A C 1
ATOM 6689 O O . ASP A 1 837 ? 59.998 -2.130 27.764 1.00 24.09 837 ASP A O 1
ATOM 6693 N N . VAL A 1 838 ? 59.860 0.057 27.197 1.00 25.09 838 VAL A N 1
ATOM 6694 C CA . VAL A 1 838 ? 61.254 0.448 26.853 1.00 25.09 838 VAL A CA 1
ATOM 6695 C C . VAL A 1 838 ? 61.316 1.993 26.777 1.00 25.09 838 VAL A C 1
ATOM 6697 O O . VAL A 1 838 ? 60.312 2.648 26.506 1.00 25.09 838 VAL A O 1
ATOM 6700 N N . VAL A 1 839 ? 62.478 2.570 27.104 1.00 23.20 839 VAL A N 1
ATOM 6701 C CA . VAL A 1 839 ? 62.740 3.990 27.445 1.00 23.20 839 VAL A CA 1
ATOM 6702 C C . VAL A 1 839 ? 63.604 4.685 26.359 1.00 23.20 839 VAL A C 1
ATOM 6704 O O . VAL A 1 839 ? 64.072 4.005 25.451 1.00 23.20 839 VAL A O 1
ATOM 6707 N N . VAL A 1 840 ? 63.895 5.993 26.540 1.00 24.70 840 VAL A N 1
ATOM 6708 C CA . VAL A 1 840 ? 64.922 6.856 25.871 1.00 24.70 840 VAL A CA 1
ATOM 6709 C C . VAL A 1 840 ? 64.379 7.644 24.653 1.00 24.70 840 VAL A C 1
ATOM 6711 O O . VAL A 1 840 ? 63.817 7.037 23.754 1.00 24.70 840 VAL A O 1
ATOM 6714 N N . SER A 1 841 ? 64.481 8.984 24.527 1.00 25.48 841 SER A N 1
ATOM 6715 C CA . SER A 1 841 ? 64.978 10.089 25.394 1.00 25.48 841 SER A CA 1
ATOM 6716 C C . SER A 1 841 ? 64.328 11.450 25.017 1.00 25.48 841 SER A C 1
ATOM 6718 O O . SER A 1 841 ? 63.825 11.586 23.908 1.00 25.48 841 SER A O 1
ATOM 6720 N N . GLY A 1 842 ? 64.342 12.447 25.926 1.00 23.84 842 GLY A N 1
ATOM 6721 C CA . GLY A 1 842 ? 63.792 13.818 25.732 1.00 23.84 842 GLY A CA 1
ATOM 6722 C C . GLY A 1 842 ? 64.714 14.798 24.965 1.00 23.84 842 GLY A C 1
ATOM 6723 O O . GLY A 1 842 ? 65.557 14.301 24.217 1.00 23.84 842 GLY A O 1
ATOM 6724 N N . PRO A 1 843 ? 64.620 16.149 25.131 1.00 32.12 843 PRO A N 1
ATOM 6725 C CA . PRO A 1 843 ? 64.003 16.954 26.219 1.00 32.12 843 PRO A CA 1
ATOM 6726 C C . PRO A 1 843 ? 62.716 17.736 25.810 1.00 32.12 843 PRO A C 1
ATOM 6728 O O . PRO A 1 843 ? 62.477 17.944 24.630 1.00 32.12 843 PRO A O 1
ATOM 6731 N N . SER A 1 844 ? 61.759 18.005 26.721 1.00 24.69 844 SER A N 1
ATOM 6732 C CA . SER A 1 844 ? 61.590 19.211 27.594 1.00 24.69 844 SER A CA 1
ATOM 6733 C C . SER A 1 844 ? 61.255 20.508 26.814 1.00 24.69 844 SER A C 1
ATOM 6735 O O . SER A 1 844 ? 61.920 20.787 25.829 1.00 24.69 844 SER A O 1
ATOM 6737 N N . VAL A 1 845 ? 60.252 21.343 27.151 1.00 25.39 845 VAL A N 1
ATOM 6738 C CA . VAL A 1 845 ? 59.879 21.913 28.476 1.00 25.39 845 VAL A CA 1
ATOM 6739 C C . VAL A 1 845 ? 58.340 22.073 28.677 1.00 25.39 845 VAL A C 1
ATOM 6741 O O . VAL A 1 845 ? 57.567 22.013 27.727 1.00 25.39 845 VAL A O 1
ATOM 6744 N N . ALA A 1 846 ? 57.921 22.240 29.944 1.00 24.66 846 ALA A N 1
ATOM 6745 C CA . ALA A 1 846 ? 56.562 22.437 30.501 1.00 24.66 846 ALA A CA 1
ATOM 6746 C C . ALA A 1 846 ? 55.735 23.612 29.896 1.00 24.66 846 ALA A C 1
ATOM 6748 O O . ALA A 1 846 ? 56.319 24.528 29.334 1.00 24.66 846 ALA A O 1
ATOM 6749 N N . LEU A 1 847 ? 54.388 23.684 29.923 1.00 22.94 847 LEU A N 1
ATOM 6750 C CA . LEU A 1 847 ? 53.313 23.217 30.842 1.00 22.94 847 LEU A CA 1
ATOM 6751 C C . LEU A 1 847 ? 52.997 24.183 32.020 1.00 22.94 847 LEU A C 1
ATOM 6753 O O . LEU A 1 847 ? 53.582 24.083 33.093 1.00 22.94 847 LEU A O 1
ATOM 6757 N N . ALA A 1 848 ? 51.988 25.047 31.825 1.00 25.06 8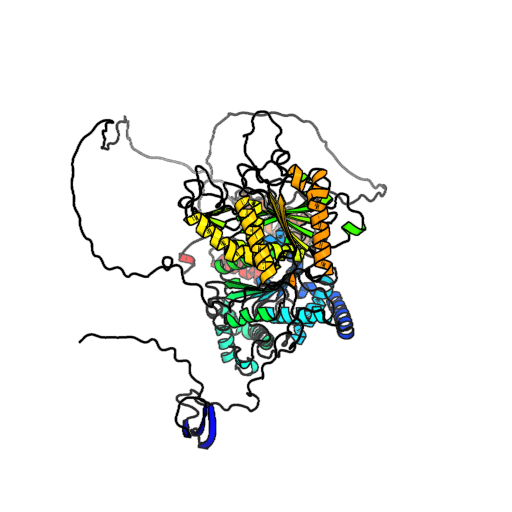48 ALA A N 1
ATOM 6758 C CA . ALA A 1 848 ? 51.154 25.715 32.844 1.00 25.06 848 ALA A CA 1
ATOM 6759 C C . ALA A 1 848 ? 49.788 26.033 32.173 1.00 25.06 848 ALA A C 1
ATOM 6761 O O . ALA A 1 848 ? 49.803 26.595 31.085 1.00 25.06 848 ALA A O 1
ATOM 6762 N N . THR A 1 849 ? 48.600 25.551 32.569 1.00 22.92 849 THR A N 1
ATOM 6763 C CA . THR A 1 849 ? 47.879 25.475 33.866 1.00 22.92 849 THR A CA 1
ATOM 6764 C C . THR A 1 849 ? 47.096 26.760 34.185 1.00 22.92 849 THR A C 1
ATOM 6766 O O . THR A 1 849 ? 47.633 27.849 34.044 1.00 22.92 849 THR A O 1
ATOM 6769 N N . LEU A 1 850 ? 45.864 26.587 34.707 1.00 24.28 850 LEU A N 1
ATOM 6770 C CA . LEU A 1 850 ? 44.837 27.600 35.049 1.00 24.28 850 LEU A CA 1
ATOM 6771 C C . LEU A 1 850 ? 44.036 28.128 33.835 1.00 24.28 850 LEU A C 1
ATOM 6773 O O . LEU A 1 850 ? 44.577 28.278 32.751 1.00 24.28 850 LEU A O 1
ATOM 6777 N N . GLY A 1 851 ? 42.733 28.406 33.939 1.00 23.83 851 GLY A N 1
ATOM 6778 C CA . GLY A 1 851 ? 41.800 28.222 35.058 1.00 23.83 851 GLY A CA 1
ATOM 6779 C C . GLY A 1 851 ? 40.377 28.624 34.638 1.00 23.83 851 GLY A C 1
ATOM 6780 O O . GLY A 1 851 ? 40.201 29.373 33.684 1.00 23.83 851 GLY A O 1
ATOM 6781 N N . ALA A 1 852 ? 39.345 28.106 35.307 1.00 24.38 852 ALA A N 1
ATOM 6782 C CA . ALA A 1 852 ? 37.955 28.442 34.983 1.00 24.38 852 ALA A CA 1
ATOM 6783 C C . ALA A 1 852 ? 37.579 29.860 35.448 1.00 24.38 852 ALA A C 1
ATOM 6785 O O . ALA A 1 852 ? 37.974 30.230 36.553 1.00 24.38 852 ALA A O 1
ATOM 6786 N N . SER A 1 853 ? 36.719 30.579 34.706 1.00 24.22 853 SER A N 1
ATOM 6787 C CA . SER A 1 853 ? 35.575 31.334 35.268 1.00 24.22 853 SER A CA 1
ATOM 6788 C C . SER A 1 853 ? 34.690 32.033 34.224 1.00 24.22 853 SER A C 1
ATOM 6790 O O . SER A 1 853 ? 35.057 32.206 33.071 1.00 24.22 853 SER A O 1
ATOM 6792 N N . ARG A 1 854 ? 33.480 32.362 34.688 1.00 25.48 854 ARG A N 1
ATOM 6793 C CA . ARG A 1 854 ? 32.315 32.962 34.014 1.00 25.48 854 ARG A CA 1
ATOM 6794 C C . ARG A 1 854 ? 32.478 34.461 33.675 1.00 25.48 854 ARG A C 1
ATOM 6796 O O . ARG A 1 854 ? 33.376 35.103 34.203 1.00 25.48 854 ARG A O 1
ATOM 6803 N N . LEU A 1 855 ? 31.417 34.986 33.036 1.00 23.92 855 LEU A N 1
ATOM 6804 C CA . LEU A 1 855 ? 31.013 36.394 32.812 1.00 23.92 855 LEU A CA 1
ATOM 6805 C C . LEU A 1 855 ? 31.581 36.996 31.507 1.00 23.92 855 LEU A C 1
ATOM 6807 O O . LEU A 1 855 ? 32.746 36.759 31.226 1.00 23.92 855 LEU A O 1
ATOM 6811 N N . ARG A 1 856 ? 30.871 37.693 30.601 1.00 23.84 856 ARG A N 1
ATOM 6812 C CA . ARG A 1 856 ? 29.533 38.342 30.470 1.00 23.84 856 ARG A CA 1
ATOM 6813 C C . ARG A 1 856 ? 29.694 39.863 30.259 1.00 23.84 856 ARG A C 1
ATOM 6815 O O . ARG A 1 856 ? 30.130 40.535 31.179 1.00 23.84 856 ARG A O 1
ATOM 6822 N N . GLU A 1 857 ? 29.230 40.312 29.085 1.00 26.31 857 GLU A N 1
ATOM 6823 C CA . GLU A 1 857 ? 28.827 41.679 28.670 1.00 26.31 857 GLU A CA 1
ATOM 6824 C C . GLU A 1 857 ? 29.893 42.807 28.493 1.00 26.31 857 GLU A C 1
ATOM 6826 O O . GLU A 1 857 ? 30.740 43.051 29.343 1.00 26.31 857 GLU A O 1
ATOM 6831 N N . ASP A 1 858 ? 29.741 43.486 27.341 1.00 25.34 858 ASP A N 1
ATOM 6832 C CA . ASP A 1 858 ? 29.949 44.909 26.985 1.00 25.34 858 ASP A CA 1
ATOM 6833 C C . ASP A 1 858 ? 31.328 45.577 26.697 1.00 25.34 858 ASP A C 1
ATOM 6835 O O . ASP A 1 858 ? 32.073 45.978 27.582 1.00 25.34 858 ASP A O 1
ATOM 6839 N N . ASN A 1 859 ? 31.523 45.832 25.388 1.00 24.80 859 ASN A N 1
ATOM 6840 C CA . ASN A 1 859 ? 31.742 47.121 24.683 1.00 24.80 859 ASN A CA 1
ATOM 6841 C C . ASN A 1 859 ? 32.968 48.058 24.890 1.00 24.80 859 ASN A C 1
ATOM 6843 O O . ASN A 1 859 ? 33.369 48.418 25.990 1.00 24.80 859 ASN A O 1
ATOM 6847 N N . ASN A 1 860 ? 33.370 48.613 23.729 1.00 25.69 860 ASN A N 1
ATOM 6848 C CA . ASN A 1 860 ? 34.125 49.850 23.430 1.00 25.69 860 ASN A CA 1
ATOM 6849 C C . ASN A 1 860 ? 35.665 49.898 23.554 1.00 25.69 860 ASN A C 1
ATOM 6851 O O . ASN A 1 860 ? 36.205 50.231 24.606 1.00 25.69 860 ASN A O 1
ATOM 6855 N N . ALA A 1 861 ? 36.341 49.794 22.395 1.00 25.91 861 ALA A N 1
ATOM 6856 C CA . ALA A 1 861 ? 37.388 50.735 21.954 1.00 25.91 861 ALA A CA 1
ATOM 6857 C C . ALA A 1 861 ? 37.629 50.640 20.424 1.00 25.91 861 ALA A C 1
ATOM 6859 O O . ALA A 1 861 ? 37.951 49.572 19.911 1.00 25.91 861 ALA A O 1
ATOM 6860 N N . GLU A 1 862 ? 37.482 51.766 19.723 1.00 26.91 862 GLU A N 1
ATOM 6861 C CA . GLU A 1 862 ? 37.884 52.028 18.320 1.00 26.91 862 GLU A CA 1
ATOM 6862 C C . GLU A 1 862 ? 39.323 52.633 18.276 1.00 26.91 862 GLU A C 1
ATOM 6864 O O . GLU A 1 862 ? 39.850 52.896 19.365 1.00 26.91 862 GLU A O 1
ATOM 6869 N N . PRO A 1 863 ? 39.993 52.886 17.115 1.00 32.50 863 PRO A N 1
ATOM 6870 C CA . PRO A 1 863 ? 39.436 53.083 15.765 1.00 32.50 863 PRO A CA 1
ATOM 6871 C C . PRO A 1 863 ? 40.105 52.328 14.590 1.00 32.50 863 PRO A C 1
ATOM 6873 O O . PRO A 1 863 ? 41.139 51.674 14.719 1.00 32.50 863 PRO A O 1
ATOM 6876 N N . ASP A 1 864 ? 39.471 52.481 13.424 1.00 29.06 864 ASP A N 1
ATOM 6877 C CA . ASP A 1 864 ? 39.897 52.054 12.085 1.00 29.06 864 ASP A CA 1
ATOM 6878 C C . ASP A 1 864 ? 41.123 52.831 11.552 1.00 29.06 864 ASP A C 1
ATOM 6880 O O . ASP A 1 864 ? 41.234 54.043 11.732 1.00 29.06 864 ASP A O 1
ATOM 6884 N N . VAL A 1 865 ? 42.001 52.124 10.833 1.00 23.81 865 VAL A N 1
ATOM 6885 C CA . VAL A 1 865 ? 42.777 52.663 9.702 1.00 23.81 865 VAL A CA 1
ATOM 6886 C C . VAL A 1 865 ? 43.040 51.535 8.706 1.00 23.81 865 VAL A C 1
ATOM 6888 O O . VAL A 1 865 ? 43.985 50.752 8.819 1.00 23.81 865 VAL A O 1
ATOM 6891 N N . SER A 1 866 ? 42.156 51.458 7.723 1.00 25.55 866 SER A N 1
ATOM 6892 C CA . SER A 1 866 ? 42.266 50.617 6.541 1.00 25.55 866 SER A CA 1
ATOM 6893 C C . SER A 1 866 ? 43.181 51.238 5.466 1.00 25.55 866 SER A C 1
ATOM 6895 O O . SER A 1 866 ? 43.598 52.392 5.552 1.00 25.55 866 SER A O 1
ATOM 6897 N N . SER A 1 867 ? 43.455 50.452 4.418 1.00 25.70 867 SER A N 1
ATOM 6898 C CA . SER A 1 867 ? 44.242 50.761 3.208 1.00 25.70 867 SER A CA 1
ATOM 6899 C C . SER A 1 867 ? 45.778 50.665 3.299 1.00 25.70 867 SER A C 1
ATOM 6901 O O . SER A 1 867 ? 46.476 51.534 3.806 1.00 25.70 867 SER A O 1
ATOM 6903 N N . LEU A 1 868 ? 46.304 49.602 2.681 1.00 22.89 868 LEU A N 1
ATOM 6904 C CA . LEU A 1 868 ? 47.491 49.627 1.820 1.00 22.89 868 LEU A CA 1
ATOM 6905 C C . LEU A 1 868 ? 47.462 48.368 0.931 1.00 22.89 868 LEU A C 1
ATOM 6907 O O . LEU A 1 868 ? 47.099 47.291 1.396 1.00 22.89 868 LEU A O 1
ATOM 6911 N N . PHE A 1 869 ? 47.823 48.532 -0.345 1.00 25.12 869 PHE A N 1
ATOM 6912 C CA . PHE A 1 869 ? 47.838 47.511 -1.412 1.00 25.12 869 PHE A CA 1
ATOM 6913 C C . PHE A 1 869 ? 46.481 47.062 -1.984 1.00 25.12 869 PHE A C 1
ATOM 6915 O O . PHE A 1 869 ? 46.089 45.898 -1.932 1.00 25.12 869 PHE A O 1
ATOM 6922 N N . GLN A 1 870 ? 45.841 47.990 -2.701 1.00 28.88 870 GLN A N 1
ATOM 6923 C CA . GLN A 1 870 ? 45.367 47.657 -4.047 1.00 28.88 870 GLN A CA 1
ATOM 6924 C C . GLN A 1 870 ? 46.537 47.810 -5.032 1.00 28.88 870 GLN A C 1
ATOM 6926 O O . GLN A 1 870 ? 47.102 48.896 -5.140 1.00 28.88 870 GLN A O 1
ATOM 6931 N N . THR A 1 871 ? 46.847 46.769 -5.799 1.00 27.22 871 THR A N 1
ATOM 6932 C CA . THR A 1 871 ? 47.495 46.884 -7.116 1.00 27.22 871 THR A CA 1
ATOM 6933 C C . THR A 1 871 ? 46.785 45.943 -8.084 1.00 27.22 871 THR A C 1
ATOM 6935 O O . THR A 1 871 ? 46.266 44.898 -7.694 1.00 27.22 871 THR A O 1
ATOM 6938 N N . ALA A 1 872 ? 46.680 46.353 -9.347 1.00 26.36 872 ALA A N 1
ATOM 6939 C CA . ALA A 1 872 ? 45.821 45.701 -10.326 1.00 26.36 872 ALA A CA 1
ATOM 6940 C C . ALA A 1 872 ? 46.628 45.053 -11.454 1.00 26.36 872 ALA A C 1
ATOM 6942 O O . ALA A 1 872 ? 47.319 45.761 -12.184 1.00 26.36 872 ALA A O 1
ATOM 6943 N N . ARG A 1 873 ? 46.424 43.747 -11.678 1.00 28.28 873 ARG A N 1
ATOM 6944 C CA . ARG A 1 873 ? 45.910 43.189 -12.949 1.00 28.28 873 ARG A CA 1
ATOM 6945 C C . ARG A 1 873 ? 45.713 41.664 -12.866 1.00 28.28 873 ARG A C 1
ATOM 6947 O O . ARG A 1 873 ? 46.335 41.020 -12.026 1.00 28.28 873 ARG A O 1
ATOM 6954 N N . PRO A 1 874 ? 44.835 41.081 -13.704 1.00 40.12 874 PRO A N 1
ATOM 6955 C CA . PRO A 1 874 ? 44.560 39.651 -13.694 1.00 40.12 874 PRO A CA 1
ATOM 6956 C C . PRO A 1 874 ? 45.473 38.879 -14.658 1.00 40.12 874 PRO A C 1
ATOM 6958 O O . PRO A 1 874 ? 45.652 39.280 -15.805 1.00 40.12 874 PRO A O 1
ATOM 6961 N N . LEU A 1 875 ? 45.929 37.701 -14.229 1.00 33.44 875 LEU A N 1
ATOM 6962 C CA . LEU A 1 875 ? 46.297 36.597 -15.121 1.00 33.44 875 LEU A CA 1
ATOM 6963 C C . LEU A 1 875 ? 45.215 35.513 -15.031 1.00 33.44 875 LEU A C 1
ATOM 6965 O O . LEU A 1 875 ? 45.417 34.413 -14.519 1.00 33.44 875 LEU A O 1
ATOM 6969 N N . SER A 1 876 ? 44.017 35.857 -15.505 1.00 41.72 876 SER A N 1
ATOM 6970 C CA . SER A 1 876 ? 42.991 34.863 -15.809 1.00 41.72 876 SER A CA 1
ATOM 6971 C C . SER A 1 876 ? 43.402 34.127 -17.080 1.00 41.72 876 SER A C 1
ATOM 6973 O O . SER A 1 876 ? 43.314 34.702 -18.166 1.00 41.72 876 SER A O 1
ATOM 6975 N N . ARG A 1 877 ? 43.833 32.868 -16.947 1.00 48.47 877 ARG A N 1
ATOM 6976 C CA . ARG A 1 877 ? 43.941 31.960 -18.098 1.00 48.47 877 ARG A CA 1
ATOM 6977 C C . ARG A 1 877 ? 42.597 31.902 -18.820 1.00 48.47 877 ARG A C 1
ATOM 6979 O O . ARG A 1 877 ? 41.548 31.885 -18.169 1.00 48.47 877 ARG A O 1
ATOM 6986 N N . THR A 1 878 ? 42.644 31.880 -20.143 1.00 51.28 878 THR A N 1
ATOM 6987 C CA . THR A 1 878 ? 41.472 31.668 -20.995 1.00 51.28 878 THR A CA 1
ATOM 6988 C C . THR A 1 878 ? 40.858 30.288 -20.749 1.00 51.28 878 THR A C 1
ATOM 6990 O O . THR A 1 878 ? 41.455 29.413 -20.109 1.00 51.28 878 THR A O 1
ATOM 6993 N N . TRP A 1 879 ? 39.625 30.092 -21.218 1.00 47.81 879 TRP A N 1
ATOM 6994 C CA . TRP A 1 879 ? 38.928 28.817 -21.055 1.00 47.81 879 TRP A CA 1
ATOM 6995 C C . TRP A 1 879 ? 39.649 27.695 -21.814 1.00 47.81 879 TRP A C 1
ATOM 6997 O O . TRP A 1 879 ? 39.809 26.596 -21.289 1.00 47.81 879 TRP A O 1
ATOM 7007 N N . GLU A 1 880 ? 40.169 28.009 -22.995 1.00 50.69 880 GLU A N 1
ATOM 7008 C CA . GLU A 1 880 ? 40.956 27.134 -23.857 1.00 50.69 880 GLU A CA 1
ATOM 7009 C C . GLU A 1 880 ? 42.243 26.672 -23.149 1.00 50.69 880 GLU A C 1
ATOM 7011 O O . GLU A 1 880 ? 42.468 25.472 -23.001 1.00 50.69 880 GLU A O 1
ATOM 7016 N N . GLU A 1 881 ? 43.028 27.602 -22.591 1.00 53.25 881 GLU A N 1
ATOM 7017 C CA . GLU A 1 881 ? 44.259 27.290 -21.840 1.00 53.25 881 GLU A CA 1
ATOM 7018 C C . GLU A 1 881 ? 44.001 26.474 -20.561 1.00 53.25 881 GLU A C 1
ATOM 7020 O O . GLU A 1 881 ? 44.854 25.698 -20.122 1.00 53.25 881 GLU A O 1
ATOM 7025 N N . LEU A 1 882 ? 42.837 26.643 -19.925 1.00 54.31 882 LEU A N 1
ATOM 7026 C CA . LEU A 1 882 ? 42.421 25.797 -18.804 1.00 54.31 882 LEU A CA 1
ATOM 7027 C C . LEU A 1 882 ? 42.057 24.384 -19.272 1.00 54.31 882 LEU A C 1
ATOM 7029 O O . LEU A 1 882 ? 42.417 23.410 -18.607 1.00 54.31 882 LEU A O 1
ATOM 7033 N N . MET A 1 883 ? 41.369 24.262 -20.407 1.00 56.94 883 MET A N 1
ATOM 7034 C CA . MET A 1 883 ? 40.943 22.977 -20.958 1.00 56.94 883 MET A CA 1
ATOM 7035 C C . MET A 1 883 ? 42.120 22.151 -21.491 1.00 56.94 883 MET A C 1
ATOM 7037 O O . MET A 1 883 ? 42.144 20.949 -21.233 1.00 56.94 883 MET A O 1
ATOM 7041 N N . ASP A 1 884 ? 43.140 22.769 -22.093 1.00 60.75 884 ASP A N 1
ATOM 7042 C CA . ASP A 1 884 ? 44.382 22.080 -22.486 1.00 60.75 884 ASP A CA 1
ATOM 7043 C C . ASP A 1 884 ? 45.136 21.506 -21.271 1.00 60.75 884 ASP A C 1
ATOM 7045 O O . ASP A 1 884 ? 45.607 20.366 -21.294 1.00 60.75 884 ASP A O 1
ATOM 7049 N N . VAL A 1 885 ? 45.186 22.243 -20.154 1.00 57.31 885 VAL A N 1
ATOM 7050 C CA . VAL A 1 885 ? 45.785 21.749 -18.898 1.00 57.31 885 VAL A CA 1
ATOM 7051 C C . VAL A 1 885 ? 44.978 20.588 -18.308 1.00 57.31 885 VAL A C 1
ATOM 7053 O O . VAL A 1 885 ? 45.561 19.608 -17.836 1.00 57.31 885 VAL A O 1
ATOM 7056 N N . PHE A 1 886 ? 43.643 20.648 -18.361 1.00 55.22 886 PHE A N 1
ATOM 7057 C CA . PHE A 1 886 ? 42.797 19.522 -17.954 1.00 55.22 886 PHE A CA 1
ATOM 7058 C C . PHE A 1 886 ? 42.937 18.310 -18.884 1.00 55.22 886 PHE A C 1
ATOM 7060 O O . PHE A 1 886 ? 42.888 17.178 -18.396 1.00 55.22 886 PHE A O 1
ATOM 7067 N N . TRP A 1 887 ? 43.142 18.526 -20.186 1.00 59.34 887 TRP A N 1
ATOM 7068 C CA . TRP A 1 887 ? 43.368 17.460 -21.159 1.00 59.34 887 TRP A CA 1
ATOM 7069 C C . TRP A 1 887 ? 44.699 16.744 -20.901 1.00 59.34 887 TRP A C 1
ATOM 7071 O O . TRP A 1 887 ? 44.716 15.520 -20.772 1.00 59.34 887 TRP A O 1
ATOM 7081 N N . GLY A 1 888 ? 45.782 17.494 -20.666 1.00 61.19 888 GLY A N 1
ATOM 7082 C CA . GLY A 1 888 ? 47.072 16.928 -20.261 1.00 61.19 888 GLY A CA 1
ATOM 7083 C C . GLY A 1 888 ? 46.977 16.076 -18.987 1.00 61.19 888 GLY A C 1
ATOM 7084 O O . GLY A 1 888 ? 47.465 14.948 -18.951 1.00 61.19 888 GLY A O 1
ATOM 7085 N N . TRP A 1 889 ? 46.263 16.542 -17.954 1.00 59.94 889 TRP A N 1
ATOM 7086 C CA . TRP A 1 889 ? 46.057 15.747 -16.731 1.00 59.94 889 TRP A CA 1
ATOM 7087 C C . TRP A 1 889 ? 45.221 14.479 -16.958 1.00 59.94 889 TRP A C 1
ATOM 7089 O O . TRP A 1 889 ? 45.397 13.495 -16.233 1.00 59.94 889 TRP A O 1
ATOM 7099 N N . PHE A 1 890 ? 44.316 14.491 -17.940 1.00 53.34 890 PHE A N 1
ATOM 7100 C CA . PHE A 1 890 ? 43.513 13.331 -18.321 1.00 53.34 890 PHE A CA 1
ATOM 7101 C C . PHE A 1 890 ? 44.353 12.280 -19.062 1.00 53.34 890 PHE A C 1
ATOM 7103 O O . PHE A 1 890 ? 44.307 11.107 -18.685 1.00 53.34 890 PHE A O 1
ATOM 7110 N N . GLU A 1 891 ? 45.170 12.691 -20.037 1.00 51.22 891 GLU A N 1
ATOM 7111 C CA . GLU A 1 891 ? 46.092 11.803 -20.766 1.00 51.22 891 GLU A CA 1
ATOM 7112 C C . GLU A 1 891 ? 47.162 11.186 -19.847 1.00 51.22 891 GLU A C 1
ATOM 7114 O O . GLU A 1 891 ? 47.485 10.004 -19.964 1.00 51.22 891 GLU A O 1
ATOM 7119 N N . GLU A 1 892 ? 47.641 11.938 -18.854 1.00 56.38 892 GLU A N 1
ATOM 7120 C CA . GLU A 1 892 ? 48.570 11.454 -17.823 1.00 56.38 892 GLU A CA 1
ATOM 7121 C C . GLU A 1 892 ? 47.898 10.623 -16.704 1.00 56.38 892 GLU A C 1
ATOM 7123 O O . GLU A 1 892 ? 48.557 10.196 -15.751 1.00 56.38 892 GLU A O 1
ATOM 7128 N N . GLY A 1 893 ? 46.578 10.407 -16.765 1.00 46.19 893 GLY A N 1
ATOM 7129 C CA . GLY A 1 893 ? 45.829 9.603 -15.792 1.00 46.19 893 GLY A CA 1
ATOM 7130 C C . GLY A 1 893 ? 45.724 10.210 -14.382 1.00 46.19 893 GLY A C 1
ATOM 7131 O O . GLY A 1 893 ? 45.405 9.498 -13.420 1.00 46.19 893 GLY A O 1
ATOM 7132 N N . ARG A 1 894 ? 45.977 11.515 -14.213 1.00 48.50 894 ARG A N 1
ATOM 7133 C CA . ARG A 1 894 ? 45.978 12.182 -12.902 1.00 48.50 894 ARG A CA 1
ATOM 7134 C C . ARG A 1 894 ? 44.557 12.565 -12.469 1.00 48.50 894 ARG A C 1
ATOM 7136 O O . ARG A 1 894 ? 43.915 13.417 -13.065 1.00 48.50 894 ARG A O 1
ATOM 7143 N N . GLN A 1 895 ? 44.084 11.994 -11.354 1.00 53.66 895 GLN A N 1
ATOM 7144 C CA . GLN A 1 895 ? 42.979 12.533 -10.529 1.00 53.66 895 GLN A CA 1
ATOM 7145 C C . GLN A 1 895 ? 41.724 13.028 -11.299 1.00 53.66 895 GLN A C 1
ATOM 7147 O O . GLN A 1 895 ? 41.123 14.038 -10.932 1.00 53.66 895 GLN A O 1
ATOM 7152 N N . VAL A 1 896 ? 41.250 12.273 -12.300 1.00 52.22 896 VAL A N 1
ATOM 7153 C CA . VAL A 1 896 ? 40.035 12.582 -13.096 1.00 52.22 896 VAL A CA 1
ATOM 7154 C C . VAL A 1 896 ? 38.825 12.958 -12.217 1.00 52.22 896 VAL A C 1
ATOM 7156 O O . VAL A 1 896 ? 38.057 13.867 -12.529 1.00 52.22 896 VAL A O 1
ATOM 7159 N N . GLY A 1 897 ? 38.679 12.313 -11.054 1.00 50.41 897 GLY A N 1
ATOM 7160 C CA . GLY A 1 897 ? 37.611 12.599 -10.089 1.00 50.41 897 GLY A CA 1
ATOM 7161 C C . GLY A 1 897 ? 37.700 13.953 -9.366 1.00 50.41 897 GLY A C 1
ATOM 7162 O O . GLY A 1 897 ? 36.712 14.346 -8.743 1.00 50.41 897 GLY A O 1
ATOM 7163 N N . LEU A 1 898 ? 38.838 14.654 -9.422 1.00 45.94 898 LEU A N 1
ATOM 7164 C CA . LEU A 1 898 ? 39.010 16.019 -8.917 1.00 45.94 898 LEU A CA 1
ATOM 7165 C C . LEU A 1 898 ? 38.673 17.043 -10.008 1.00 45.94 898 LEU A C 1
ATOM 7167 O O . LEU A 1 898 ? 37.855 17.922 -9.751 1.00 45.94 898 LEU A O 1
ATOM 7171 N N . ALA A 1 899 ? 39.194 16.862 -11.228 1.00 45.97 899 ALA A N 1
ATOM 7172 C CA . ALA A 1 899 ? 38.864 17.700 -12.385 1.00 45.97 899 ALA A CA 1
ATOM 7173 C C . ALA A 1 899 ? 37.345 17.738 -12.638 1.00 45.97 899 ALA A C 1
ATOM 7175 O O . ALA A 1 899 ? 36.739 18.807 -12.636 1.00 45.97 899 ALA A O 1
ATOM 7176 N N . VAL A 1 900 ? 36.683 16.573 -12.681 1.00 51.44 900 VAL A N 1
ATOM 7177 C CA . VAL A 1 900 ? 35.216 16.474 -12.841 1.00 51.44 900 VAL A CA 1
ATOM 7178 C C . VAL A 1 900 ? 34.442 17.151 -11.697 1.00 51.44 900 VAL A C 1
ATOM 7180 O O . VAL A 1 900 ? 33.326 17.627 -11.907 1.00 51.44 900 VAL A O 1
ATOM 7183 N N . ARG A 1 901 ? 35.001 17.231 -10.479 1.00 48.81 901 ARG A N 1
ATOM 7184 C CA . ARG A 1 901 ? 34.381 17.972 -9.363 1.00 48.81 901 ARG A CA 1
ATOM 7185 C C . ARG A 1 901 ? 34.608 19.474 -9.454 1.00 48.81 901 ARG A C 1
ATOM 7187 O O . ARG A 1 901 ? 33.712 20.210 -9.064 1.00 48.81 901 ARG A O 1
ATOM 7194 N N . MET A 1 902 ? 35.766 19.917 -9.937 1.00 47.69 902 MET A N 1
ATOM 7195 C CA . MET A 1 902 ? 36.041 21.336 -10.167 1.00 47.69 902 MET A CA 1
ATOM 7196 C C . MET A 1 902 ? 35.158 21.864 -11.298 1.00 47.69 902 MET A C 1
ATOM 7198 O O . MET A 1 902 ? 34.441 22.831 -11.073 1.00 47.69 902 MET A O 1
ATOM 7202 N N . VAL A 1 903 ? 35.076 21.151 -12.426 1.00 46.47 903 VAL A N 1
ATOM 7203 C CA . VAL A 1 903 ? 34.153 21.461 -13.533 1.00 46.47 903 VAL A CA 1
ATOM 7204 C C . VAL A 1 903 ? 32.699 21.489 -13.049 1.00 46.47 903 VAL A C 1
ATOM 7206 O O . VAL A 1 903 ? 32.018 22.488 -13.237 1.00 46.47 903 VAL A O 1
ATOM 7209 N N . ARG A 1 904 ? 32.222 20.463 -12.325 1.00 49.69 904 ARG A N 1
ATOM 7210 C CA . ARG A 1 904 ? 30.854 20.470 -11.762 1.00 49.69 904 ARG A CA 1
ATOM 7211 C C . ARG A 1 904 ? 30.580 21.582 -10.752 1.00 49.69 904 ARG A C 1
ATOM 7213 O O . ARG A 1 904 ? 29.414 21.887 -10.542 1.00 49.69 904 ARG A O 1
ATOM 7220 N N . ARG A 1 905 ? 31.606 22.125 -10.095 1.00 44.62 905 ARG A N 1
ATOM 7221 C CA . ARG A 1 905 ? 31.453 23.211 -9.120 1.00 44.62 905 ARG A CA 1
ATOM 7222 C C . ARG A 1 905 ? 31.538 24.587 -9.778 1.00 44.62 905 ARG A C 1
ATOM 7224 O O . ARG A 1 905 ? 30.836 25.479 -9.337 1.00 44.62 905 ARG A O 1
ATOM 7231 N N . PHE A 1 906 ? 32.316 24.729 -10.852 1.00 43.19 906 PHE A N 1
ATOM 7232 C CA . PHE A 1 906 ? 32.297 25.911 -11.720 1.00 43.19 906 PHE A CA 1
ATOM 7233 C C . PHE A 1 906 ? 30.968 26.033 -12.480 1.00 43.19 906 PHE A C 1
ATOM 7235 O O . PHE A 1 906 ? 30.377 27.102 -12.509 1.00 43.19 906 PHE A O 1
ATOM 7242 N N . LEU A 1 907 ? 30.437 24.920 -13.001 1.00 45.56 907 LEU A N 1
ATOM 7243 C CA . LEU A 1 907 ? 29.136 24.859 -13.689 1.00 45.56 907 LEU A CA 1
ATOM 7244 C C . LEU A 1 907 ? 27.913 25.116 -12.783 1.00 45.56 907 LEU A C 1
ATOM 7246 O O . LEU A 1 907 ? 26.786 25.056 -13.265 1.00 45.56 907 LEU A O 1
ATOM 7250 N N . GLN A 1 908 ? 28.102 25.334 -11.477 1.00 43.81 908 GLN A N 1
ATOM 7251 C CA . GLN A 1 908 ? 27.019 25.705 -10.558 1.00 43.81 908 GLN A CA 1
ATOM 7252 C C . GLN A 1 908 ? 26.933 27.215 -10.299 1.00 43.81 908 GLN A C 1
ATOM 7254 O O . GLN A 1 908 ? 25.923 27.649 -9.756 1.00 43.81 908 GLN A O 1
ATOM 7259 N N . ASP A 1 909 ? 27.925 27.997 -10.737 1.00 44.81 909 ASP A N 1
ATOM 7260 C CA . ASP A 1 909 ? 27.962 29.454 -10.597 1.00 44.81 909 ASP A CA 1
ATOM 7261 C C . ASP A 1 909 ? 28.092 30.124 -11.981 1.00 44.81 909 ASP A C 1
ATOM 7263 O O . ASP A 1 909 ? 29.205 30.467 -12.385 1.00 44.81 909 ASP A O 1
ATOM 7267 N N . ARG A 1 910 ? 26.963 30.314 -12.696 1.00 43.56 910 ARG A N 1
ATOM 7268 C CA . ARG A 1 910 ? 26.632 31.498 -13.541 1.00 43.56 910 ARG A CA 1
ATOM 7269 C C . ARG A 1 910 ? 25.426 31.271 -14.462 1.00 43.56 910 ARG A C 1
ATOM 7271 O O . ARG A 1 910 ? 25.507 30.492 -15.406 1.00 43.56 910 ARG A O 1
ATOM 7278 N N . ASP A 1 911 ? 24.386 32.080 -14.269 1.00 44.41 911 ASP A N 1
ATOM 7279 C CA . ASP A 1 911 ? 23.458 32.454 -15.339 1.00 44.41 911 ASP A CA 1
ATOM 7280 C C . ASP A 1 911 ? 24.154 33.493 -16.242 1.00 44.41 911 ASP A C 1
ATOM 7282 O O . ASP A 1 911 ? 24.418 34.616 -15.810 1.00 44.41 911 ASP A O 1
ATOM 7286 N N . SER A 1 912 ? 24.492 33.124 -17.481 1.00 44.53 912 SER A N 1
ATOM 7287 C CA . SER A 1 912 ? 24.926 34.070 -18.521 1.00 44.53 912 SER A CA 1
ATOM 7288 C C . SER A 1 912 ? 24.470 33.597 -19.898 1.00 44.53 912 SER A C 1
ATOM 7290 O O . SER A 1 912 ? 24.751 32.469 -20.305 1.00 44.53 912 SER A O 1
ATOM 7292 N N . GLU A 1 913 ? 23.774 34.469 -20.621 1.00 41.44 913 GLU A N 1
ATOM 7293 C CA . GLU A 1 913 ? 23.137 34.145 -21.902 1.00 41.44 913 GLU A CA 1
ATOM 7294 C C . GLU A 1 913 ? 24.150 34.033 -23.060 1.00 41.44 913 GLU A C 1
ATOM 7296 O O . GLU A 1 913 ? 23.931 33.261 -23.990 1.00 41.44 913 GLU A O 1
ATOM 7301 N N . GLU A 1 914 ? 25.311 34.696 -22.958 1.00 42.16 914 GLU A N 1
ATOM 7302 C CA . GLU A 1 914 ? 26.416 34.604 -23.935 1.00 42.16 914 GLU A CA 1
ATOM 7303 C C . GLU A 1 914 ? 27.128 33.237 -23.947 1.00 42.16 914 GLU A C 1
ATOM 7305 O O . GLU A 1 914 ? 27.865 32.950 -24.882 1.00 42.16 914 GLU A O 1
ATOM 7310 N N . TYR A 1 915 ? 26.923 32.386 -22.931 1.00 41.94 915 TYR A N 1
ATOM 7311 C CA . TYR A 1 915 ? 27.466 31.015 -22.883 1.00 41.94 915 TYR A CA 1
ATOM 7312 C C . TYR A 1 915 ? 26.458 29.951 -23.360 1.00 41.94 915 TYR A C 1
ATOM 7314 O O . TYR A 1 915 ? 26.810 28.787 -23.546 1.00 41.94 915 TYR A O 1
ATOM 7322 N N . HIS A 1 916 ? 25.188 30.332 -23.529 1.00 43.31 916 HIS A N 1
ATOM 7323 C CA . HIS A 1 916 ? 24.136 29.450 -24.039 1.00 43.31 916 HIS A CA 1
ATOM 7324 C C . HIS A 1 916 ? 23.966 29.515 -25.567 1.00 43.31 916 HIS A C 1
ATOM 7326 O O . HIS A 1 916 ? 23.286 28.644 -26.119 1.00 43.31 916 HIS A O 1
ATOM 7332 N N . GLN A 1 917 ? 24.561 30.521 -26.221 1.00 35.78 917 GLN A N 1
ATOM 7333 C CA . GLN A 1 917 ? 24.691 30.629 -27.681 1.00 35.78 917 GLN A CA 1
ATOM 7334 C C . GLN A 1 917 ? 25.914 29.858 -28.193 1.00 35.78 917 GLN A C 1
ATOM 7336 O O . GLN A 1 917 ? 25.770 29.237 -29.271 1.00 35.78 917 GLN A O 1
#

Foldseek 3Di:
DDDDDDDDDDPPPDDWDWDFPDDDPQKTWTATDDDDDDRTDIDGCDDPNDGPDDDDDPVPPFDDQPAFAAPAADADAADPVLLVVLLVLLVVCVVVVVLCLFQVCQVVLPDDQPAAQEEEEEFEAFLDALCLQCPPPAPNSVCSSVVSRYGYRRTGAACDDSNVVPDGALALVVRLSNVCSNCVVVQPPPRAYEYEAAELSLVNSVSNQVSCSNNVGDHHQEYEYEAYFDLSPGLVLQQADQPVPDDPVRVVVRVCLQPVPCCVPPVVCCPPPVNCVRRVVRNNSSSSHRNVDDDDQHHHHAALHEYAYEHEPPEDGGDQVRRVSCVSRYLFHYHYYYQPPDGRCCCSPVVVSVRVVSVVVSVVCVVVVCLQQLPEDDPPPVDHFDDPDQKGFRYKDWDADPFQGIKIKTKMKGQPPADPVQVPDQAEEEEEAEDPPPPWDDRVLVNLLCVLLSHTYIYIYIYAGPGDDQWDTLQQWIDHCVQCVLLQAQARGDGPLVNLVSVLSVQLSVQLSSLHQFYEYEYEESCLVNLLSSCLSFVLSHQEGEREFYFAAAQPDDDPSHHDVNRVVRLVVCLVRRLLSNLLHQYYEYEYEPPAPGGNPVSVVSSLVSSVVSNVVVVHDGHGDYQHDDPVQQQVQDDDPDDDPHDRRNCCVCRRDPNVSVRPSVVVSVSSVVCVVVCSRDSDGSSNRDRPPDPDDPDDDDDDPPDDDDDDDDDDDDDDDDDDDDDDDDDDDDDDDDDDDDDDDDDDDDDDDDDDDDDDDDDDDDDDPVVVVVVVVVVVVVVVVVPPPDDDPPVVVVVVVVVVVVCVVVDHDPDPPDDDDDPDDDDDDDDDDDDDDDDDDDDDDDDDDDDDDDDDDDDDDDDDDDDDDDDDDDPDDDPVRVVVVVVVCVVVVHPVVVVVVVVVVVVVDDDDPVVVD

pLDDT: mean 70.25, std 26.21, range [21.97, 98.62]

Organism: Symbiodinium microadriaticum (NCBI:txid2951)

Sequence (917 aa):
MPRPASVSGQNRAMSLKVEELKLVGERLHYKRLTGTGPEEGWISLKVSGKELVVRKDEDDTPPEDVGGPGDAAGAVETDAALKSKLEADSKAKKDEGALLLYCMKYKVLGFPLDKPKLRILCFHNAGSAESIYTGPGTPFISWIKESKQIELLAFDYPGRDKLLKATKHTSTETLAPDLLAVAHEKLTDGVPYLVWGHSVGTWVGFEFLMLCRKVGIPMPLAAFFVTFPAPHYPEAKRPWRRNARLSDSQFQEEVKAWDKEHFGGAAKVVFEESWKDTWEPMMRADFKLFDEYKFRHAGAPKFDFPLHCWWCEGEHFIKPEMVQAWKDWTAGPFDYQELKGAGHLTAFYKPDLKKAYFTKVTDLMKNYAGLHRCHASGHADGAAMKDFGSIRLLATGELTGQRYGETPYKLYESTDGLTREQREQAPYFFVWLHGMDNGPIAPKNLQTMQARLQRRVIFMAPQSPTAKNELRFDWGCCYYKTQNKNQLGYVFGSLHQEFLRDFSQQIGFLASLFQAERTLVMGYSMGGFGAFQVGGFSPATFDAVVSVAGYGLGTLEEGEGTPQPEARERFEQFLDQVATRLSDVPVVLALHAQKDGMSSFTDVSAIIDKVKESSQQQGKNNVVELYQVPDGKADSDKKGKKQHRRGHHYFNYTLLDGSSEDFFWANLRRFLAKAERRGELSTVTVQSRRLPWSGRGAGGMPSCPKCEPEAAQDEEIEPEFELEPDEEEEQAGTWTKEEEEDPEQIPRWSKLEDDPEQEKTGELEEMPEEQLEEELQADFKQLVDQGLGRSTRRSCCHLRLIVTQWMLRSGYNLHMIFFADMTGLRHASRPRVERRDVVVSGPSVALATLGASRLREDNNAEPDVSSLFQTARPLSRTWEELMDVFWGWFEEGRQVGLAVRMVRRFLQDRDSEEYHQ

InterPro domains:
  IPR001031 Thioesterase [PF00975] (120-341)
  IPR012223 Thioesterase type II, NRPS/PKS/S-FAS [PTHR11487] (118-365)
  IPR029058 Alpha/Beta hydrolase fold [G3DSA:3.40.50.1820] (117-361)
  IPR029058 Alpha/Beta hydrolase fold [G3DSA:3.40.50.1820] (408-667)
  IPR029058 Alpha/Beta hydrolase fold [SSF53474] (114-351)
  IPR029058 Alpha/Beta hydrolase fold [SSF53474] (416-614)

Secondary structure (DSSP, 8-state):
----------------EEEEEEEETTEEEEEEEESSS-SEEEEESEETTEES-----TT-SPPP----S-SSB------HHHHHHHHHHHHHHHHTTTHHHHSTTTTTTTPSPSS-SEEEEEEPPTT--THHHH-TT-HHHHHHHHHSSEEEEEEPPTTSGGGTTSPPP-SHHHHHHHHHHHHGGGTSSS--EEEEEETTHHHHHHHHHHHHHHHTPPPPSEEEEES---TTS-GGG--S--GGGS-HHHHHHHHHHH-HHHHHTGGGGGGSHHHHHHHHHHHHHHHHHHHSPPP--TTPPBB-S-EEEEEETT-SSS-HHHHHGGGGGBSS-EEEEEETT--TTGGGTSHHHHHHHHHHHHHHHHHHHGGG-SS--S--SS----B-SSEEEEEEEEEEETTTEEEEEEEEEE-TT--HHHHHSPPEEEEEEPPGGG-SPPHHHHHHHHHHHTS-EEEEEEPPP--BTTEEEETTEEEEGGGGTT---S--SEE-HHHHHHHHHHHHHHHHHTT-SEEEEEEETHHHHHHHHHHHHSGGG-SEEEEE---SS-TT--STTPPPHHHHHHHHHHIIIIITGGGGSSEEEEEEETT-TT--HHHHHHHHHHHHHHHHHTT---EEEEEEEPGGGTTTT--STTS-S-S---HIIIIISTTHIIIIIHHHHHHHHHHHTTT-S-SS-GGG---S--S---------TT----------------------------------------------------------PPPPHHHHHHHHHHHHHHHHHTT--S--HHHHHHHHHHHHHHHHHTT--S-SS-SS--SS------------------------------------------------------HHHHHHHHHHHHHTT--HHHHHHHHHHHTTS---GGGT-

Radius of gyration: 38.77 Å; chains: 1; bounding box: 105×105×103 Å